Protein AF-A0A9D4TES2-F1 (afdb_monomer_lite)

Organism: Chlorella vulgaris (NCBI:txid3077)

Structure (mmCIF, N/CA/C/O backbone):
data_AF-A0A9D4TES2-F1
#
_entry.id   AF-A0A9D4TES2-F1
#
loop_
_atom_site.group_PDB
_atom_site.id
_atom_site.type_symbol
_atom_site.label_atom_id
_atom_site.label_alt_id
_atom_site.label_comp_id
_atom_site.label_asym_id
_atom_site.label_entity_id
_atom_site.label_seq_id
_atom_site.pdbx_PDB_ins_code
_atom_site.Cartn_x
_atom_site.Cartn_y
_atom_site.Cartn_z
_atom_site.occupancy
_atom_site.B_iso_or_equiv
_atom_site.auth_seq_id
_atom_site.auth_comp_id
_atom_site.auth_asym_id
_atom_site.auth_atom_id
_atom_site.pdbx_PDB_model_num
ATOM 1 N N . MET A 1 1 ? -14.160 47.816 2.487 1.00 63.84 1 MET A N 1
ATOM 2 C CA . MET A 1 1 ? -12.809 48.280 2.857 1.00 63.84 1 MET A CA 1
ATOM 3 C C . MET A 1 1 ? -12.842 49.638 3.550 1.00 63.84 1 MET A C 1
ATOM 5 O O . MET A 1 1 ? -12.768 49.639 4.768 1.00 63.84 1 MET A O 1
ATOM 9 N N . ALA A 1 2 ? -13.092 50.759 2.861 1.00 64.38 2 ALA A N 1
ATOM 10 C CA . ALA A 1 2 ? -13.020 52.089 3.490 1.00 64.38 2 ALA A CA 1
ATOM 11 C C . ALA A 1 2 ? -13.927 52.307 4.717 1.00 64.38 2 ALA A C 1
ATOM 13 O O . ALA A 1 2 ? -13.468 52.760 5.758 1.00 64.38 2 ALA A O 1
ATOM 14 N N . LYS A 1 3 ? -15.201 51.901 4.637 1.00 65.75 3 LYS A N 1
ATOM 15 C CA . LYS A 1 3 ? -16.141 51.971 5.775 1.00 65.75 3 LYS A CA 1
ATOM 16 C C . LYS A 1 3 ? -15.887 50.937 6.878 1.00 65.75 3 LYS A C 1
ATOM 18 O O . LYS A 1 3 ? -16.313 51.154 8.001 1.00 65.75 3 LYS A O 1
ATOM 23 N N . LEU A 1 4 ? -15.270 49.803 6.540 1.00 64.94 4 LEU A N 1
ATOM 24 C CA . LEU A 1 4 ? -15.057 48.682 7.467 1.00 64.94 4 LEU A CA 1
ATOM 25 C C . LEU A 1 4 ? -13.782 48.868 8.297 1.00 64.94 4 LEU A C 1
ATOM 27 O O . LEU A 1 4 ? -13.749 48.458 9.450 1.00 64.94 4 LEU A O 1
ATOM 31 N N . TYR A 1 5 ? -12.761 49.503 7.716 1.00 68.69 5 TYR A N 1
ATOM 32 C CA . TYR A 1 5 ? -11.424 49.598 8.306 1.00 68.69 5 TYR A CA 1
ATOM 33 C C . TYR A 1 5 ? -10.891 51.035 8.396 1.00 68.69 5 TYR A C 1
ATOM 35 O O . TYR A 1 5 ? -9.728 51.226 8.730 1.00 68.69 5 TYR A O 1
ATOM 43 N N . SER A 1 6 ? -11.720 52.045 8.103 1.00 73.38 6 SER A N 1
ATOM 44 C CA . SER A 1 6 ? -11.353 53.471 8.157 1.00 73.38 6 SER A CA 1
ATOM 45 C C . SER A 1 6 ? -10.112 53.831 7.323 1.00 73.38 6 SER A C 1
ATOM 47 O O . SER A 1 6 ? -9.301 54.659 7.729 1.00 73.38 6 SER A O 1
ATOM 49 N N . ILE A 1 7 ? -9.973 53.210 6.147 1.00 76.06 7 ILE A N 1
ATOM 50 C CA . ILE A 1 7 ? -8.887 53.446 5.181 1.00 76.06 7 ILE A CA 1
ATOM 51 C C . ILE A 1 7 ? -9.415 54.128 3.913 1.00 76.06 7 ILE A C 1
ATOM 53 O O . ILE A 1 7 ? -10.534 53.857 3.484 1.00 76.06 7 ILE A O 1
ATOM 57 N N . THR A 1 8 ? -8.616 54.974 3.269 1.00 79.12 8 THR A N 1
ATOM 58 C CA . THR A 1 8 ? -8.945 55.514 1.938 1.00 79.12 8 THR A CA 1
ATOM 59 C C . THR A 1 8 ? -8.287 54.629 0.885 1.00 79.12 8 THR A C 1
ATOM 61 O O . THR A 1 8 ? -7.068 54.489 0.893 1.00 79.12 8 THR A O 1
ATOM 64 N N . VAL A 1 9 ? -9.091 54.007 0.020 1.00 80.31 9 VAL A N 1
ATOM 65 C CA . VAL A 1 9 ? -8.632 53.088 -1.036 1.00 80.31 9 VAL A CA 1
ATOM 66 C C . VAL A 1 9 ? -8.939 53.712 -2.391 1.00 80.31 9 VAL A C 1
ATOM 68 O O . VAL A 1 9 ? -10.047 54.227 -2.566 1.00 80.31 9 VAL A O 1
ATOM 71 N N . ASP A 1 10 ? -7.987 53.651 -3.319 1.00 82.94 10 ASP A N 1
ATOM 72 C CA . ASP A 1 10 ? -8.158 54.117 -4.691 1.00 82.94 10 ASP A CA 1
ATOM 73 C C . ASP A 1 10 ? -8.728 52.978 -5.566 1.00 82.94 10 ASP A C 1
ATOM 75 O O . ASP A 1 10 ? -8.287 51.830 -5.442 1.00 82.94 10 ASP A O 1
ATOM 79 N N . PRO A 1 11 ? -9.736 53.222 -6.426 1.00 79.56 11 PRO A N 1
ATOM 80 C CA . PRO A 1 11 ? -10.213 52.215 -7.374 1.00 79.56 11 PRO A CA 1
ATOM 81 C C . PRO A 1 11 ? -9.104 51.577 -8.226 1.00 79.56 11 PRO A C 1
ATOM 83 O O . PRO A 1 11 ? -9.181 50.376 -8.499 1.00 79.56 11 PRO A O 1
ATOM 86 N N . ASP A 1 12 ? -8.056 52.326 -8.577 1.00 81.94 12 ASP A N 1
ATOM 87 C CA . ASP A 1 12 ? -6.959 51.832 -9.417 1.00 81.94 12 ASP A CA 1
ATOM 88 C C . ASP A 1 12 ? -6.106 50.764 -8.709 1.00 81.94 12 ASP A C 1
ATOM 90 O O . ASP A 1 12 ? -5.443 49.947 -9.354 1.00 81.94 12 ASP A O 1
ATOM 94 N N . ASP A 1 13 ? -6.177 50.676 -7.377 1.00 85.06 13 ASP A N 1
ATOM 95 C CA . ASP A 1 13 ? -5.464 49.664 -6.592 1.00 85.06 13 ASP A CA 1
ATOM 96 C C . ASP A 1 13 ? -5.946 48.239 -6.859 1.00 85.06 13 ASP A C 1
ATOM 98 O O . ASP A 1 13 ? -5.224 47.276 -6.589 1.00 85.06 13 ASP A O 1
ATOM 102 N N . PHE A 1 14 ? -7.169 48.100 -7.371 1.00 84.00 14 PHE A N 1
ATOM 103 C CA . PHE A 1 14 ? -7.775 46.816 -7.695 1.00 84.00 14 PHE A CA 1
ATOM 104 C C . PHE A 1 14 ? -7.343 46.293 -9.068 1.00 84.00 14 PHE A C 1
ATOM 106 O O . PHE A 1 14 ? -7.417 45.085 -9.304 1.00 84.00 14 PHE A O 1
ATOM 113 N N . ILE A 1 15 ? -6.854 47.169 -9.955 1.00 78.06 15 ILE A N 1
ATOM 114 C CA . ILE A 1 15 ? -6.490 46.824 -11.336 1.00 78.06 15 ILE A CA 1
ATOM 115 C C . ILE A 1 15 ? -5.498 45.648 -11.388 1.00 78.06 15 ILE A C 1
ATOM 117 O O . ILE A 1 15 ? -5.812 44.673 -12.076 1.00 78.06 15 ILE A O 1
ATOM 121 N N . PRO A 1 16 ? -4.383 45.627 -10.622 1.00 80.25 16 PRO A N 1
ATOM 122 C CA . PRO A 1 16 ? -3.407 44.532 -10.676 1.00 80.25 16 PRO A CA 1
ATOM 123 C C . PRO A 1 16 ? -3.957 43.163 -10.261 1.00 80.25 16 PRO A C 1
ATOM 125 O O . PRO A 1 16 ? -3.374 42.138 -10.601 1.00 80.25 16 PRO A O 1
ATOM 128 N N . PHE A 1 17 ? -5.062 43.133 -9.512 1.00 82.50 17 PHE A N 1
ATOM 129 C CA . PHE A 1 17 ? -5.683 41.904 -9.018 1.00 82.50 17 PHE A CA 1
ATOM 130 C C . PHE A 1 17 ? -6.925 41.503 -9.828 1.00 82.50 17 PHE A C 1
ATOM 132 O O . PHE A 1 17 ? -7.591 40.513 -9.503 1.00 82.50 17 PHE A O 1
ATOM 139 N N . THR A 1 18 ? -7.255 42.247 -10.885 1.00 79.25 18 THR A N 1
ATOM 140 C CA . THR A 1 18 ? -8.392 41.944 -11.760 1.00 79.25 18 THR A CA 1
ATOM 141 C C . THR A 1 18 ? -8.177 40.595 -12.445 1.00 79.25 18 THR A C 1
ATOM 143 O O . THR A 1 18 ? -7.108 40.316 -12.982 1.00 79.25 18 THR A O 1
ATOM 146 N N . GLY A 1 19 ? -9.188 39.726 -12.385 1.00 69.81 19 GLY A N 1
ATOM 147 C CA . GLY A 1 19 ? -9.125 38.376 -12.954 1.00 69.81 19 GLY A CA 1
ATOM 148 C C . GLY A 1 19 ? -8.449 37.316 -12.071 1.00 69.81 19 GLY A C 1
ATOM 149 O O . GLY A 1 19 ? -8.441 36.153 -12.458 1.00 69.81 19 GLY A O 1
ATOM 150 N N . THR A 1 20 ? -7.948 37.661 -10.877 1.00 80.31 20 THR A N 1
ATOM 151 C CA . THR A 1 20 ? -7.222 36.726 -9.974 1.00 80.31 20 THR A CA 1
ATOM 152 C C . THR A 1 20 ? -8.098 36.048 -8.903 1.00 80.31 20 THR A C 1
ATOM 154 O O . THR A 1 20 ? -7.591 35.333 -8.036 1.00 80.31 20 THR A O 1
ATOM 157 N N . GLY A 1 21 ? -9.413 36.284 -8.964 1.00 82.62 21 GLY A N 1
ATOM 158 C CA . GLY A 1 21 ? -10.435 35.785 -8.034 1.00 82.62 21 GLY A CA 1
ATOM 159 C C . GLY A 1 21 ? -10.663 36.644 -6.796 1.00 82.62 21 GLY A C 1
ATOM 160 O O . GLY A 1 21 ? -9.834 37.479 -6.441 1.00 82.62 21 GLY A O 1
ATOM 161 N N . GLU A 1 22 ? -11.816 36.484 -6.138 1.00 84.75 22 GLU A N 1
ATOM 162 C CA . GLU A 1 22 ? -12.287 37.404 -5.087 1.00 84.75 22 GLU A CA 1
ATOM 163 C C . GLU A 1 22 ? -11.334 37.491 -3.890 1.00 84.75 22 GLU A C 1
ATOM 165 O O . GLU A 1 22 ? -11.147 38.572 -3.326 1.00 84.75 22 GLU A O 1
ATOM 170 N N . ALA A 1 23 ? -10.694 36.376 -3.530 1.00 82.06 23 ALA A N 1
ATOM 171 C CA . ALA A 1 23 ? -9.733 36.325 -2.434 1.00 82.06 23 ALA A CA 1
ATOM 172 C C . ALA A 1 23 ? -8.515 37.221 -2.694 1.00 82.06 23 ALA A C 1
ATOM 174 O O . ALA A 1 23 ? -8.102 37.982 -1.819 1.00 82.06 23 ALA A O 1
ATOM 175 N N . ASN A 1 24 ? -7.968 37.178 -3.909 1.00 83.31 24 ASN A N 1
ATOM 176 C CA . ASN A 1 24 ? -6.820 37.994 -4.296 1.00 83.31 24 ASN A CA 1
ATOM 177 C C . ASN A 1 24 ? -7.223 39.414 -4.695 1.00 83.31 24 ASN A C 1
ATOM 179 O O . ASN A 1 24 ? -6.496 40.351 -4.381 1.00 83.31 24 ASN A O 1
ATOM 183 N N . PHE A 1 25 ? -8.400 39.596 -5.292 1.00 84.50 25 PHE A N 1
ATOM 184 C CA . PHE A 1 25 ? -8.952 40.905 -5.628 1.00 84.50 25 PHE A CA 1
ATOM 185 C C . PHE A 1 25 ? -9.193 41.761 -4.380 1.00 84.50 25 PHE A C 1
ATOM 187 O O . PHE A 1 25 ? -8.747 42.904 -4.302 1.00 84.50 25 PHE A O 1
ATOM 194 N N . LEU A 1 26 ? -9.851 41.199 -3.363 1.00 85.19 26 LEU A N 1
ATOM 195 C CA . LEU A 1 26 ? -10.129 41.903 -2.111 1.00 85.19 26 LEU A CA 1
ATOM 196 C C . LEU A 1 26 ? -8.918 41.880 -1.168 1.00 85.19 26 LEU A C 1
ATOM 198 O O . LEU A 1 26 ? -8.570 42.903 -0.574 1.00 85.19 26 LEU A O 1
ATOM 202 N N . GLY A 1 27 ? -8.260 40.725 -1.047 1.00 85.06 27 GLY A N 1
ATOM 203 C CA . GLY A 1 27 ? -7.129 40.520 -0.145 1.00 85.06 27 GLY A CA 1
ATOM 204 C C . GLY A 1 27 ? -5.843 41.195 -0.616 1.00 85.06 27 GLY A C 1
ATOM 205 O O . GLY A 1 27 ? -5.057 41.647 0.211 1.00 85.06 27 GLY A O 1
ATOM 206 N N . GLY A 1 28 ? -5.624 41.324 -1.926 1.00 85.50 28 GLY A N 1
ATOM 207 C CA . GLY A 1 28 ? -4.475 42.023 -2.505 1.00 85.50 28 GLY A CA 1
ATOM 208 C C . GLY A 1 28 ? -4.458 43.503 -2.136 1.00 85.50 28 GLY A C 1
ATOM 209 O O . GLY A 1 28 ? -3.449 44.010 -1.642 1.00 85.50 28 GLY A O 1
ATOM 210 N N . VAL A 1 29 ? -5.608 44.166 -2.259 1.00 86.94 29 VAL A N 1
ATOM 211 C CA . VAL A 1 29 ? -5.766 45.563 -1.839 1.00 86.94 29 VAL A CA 1
ATOM 212 C C . VAL A 1 29 ? -5.741 45.689 -0.316 1.00 86.94 29 VAL A C 1
ATOM 214 O O . VAL A 1 29 ? -5.068 46.571 0.210 1.00 86.94 29 VAL A O 1
ATOM 217 N N . ALA A 1 30 ? -6.383 44.778 0.424 1.00 85.69 30 ALA A N 1
ATOM 218 C CA . ALA A 1 30 ? -6.303 44.789 1.887 1.00 85.69 30 ALA A CA 1
ATOM 219 C C . ALA A 1 30 ? -4.850 44.669 2.390 1.00 85.69 30 ALA A C 1
ATOM 221 O O . ALA A 1 30 ? -4.444 45.437 3.262 1.00 85.69 30 ALA A O 1
ATOM 222 N N . ARG A 1 31 ? -4.036 43.791 1.780 1.00 86.69 31 ARG A N 1
ATOM 223 C CA . ARG A 1 31 ? -2.594 43.664 2.059 1.00 86.69 31 ARG A CA 1
ATOM 224 C C . ARG A 1 31 ? -1.824 44.937 1.723 1.00 86.69 31 ARG A C 1
ATOM 226 O O . ARG A 1 31 ? -0.998 45.350 2.532 1.00 86.69 31 ARG A O 1
ATOM 233 N N . LYS A 1 32 ? -2.111 45.576 0.581 1.00 84.62 32 LYS A N 1
ATOM 234 C CA . LYS A 1 32 ? -1.483 46.851 0.186 1.00 84.62 32 LYS A CA 1
ATOM 235 C C . LYS A 1 32 ? -1.643 47.925 1.268 1.00 84.62 32 LYS A C 1
ATOM 237 O O . LYS A 1 32 ? -0.709 48.679 1.519 1.00 84.62 32 LYS A O 1
ATOM 242 N N . TYR A 1 33 ? -2.795 47.954 1.935 1.00 83.31 33 TYR A N 1
ATOM 243 C CA . TYR A 1 33 ? -3.117 48.923 2.986 1.00 83.31 33 TYR A CA 1
ATOM 244 C C . TYR A 1 33 ? -2.906 48.408 4.418 1.00 83.31 33 TYR A C 1
ATOM 246 O O . TYR A 1 33 ? -3.241 49.114 5.368 1.00 83.31 33 TYR A O 1
ATOM 254 N N . GLY A 1 34 ? -2.370 47.195 4.599 1.00 80.88 34 GLY A N 1
ATOM 255 C CA . GLY A 1 34 ? -2.183 46.585 5.921 1.00 80.88 34 GLY A CA 1
ATOM 256 C C . GLY A 1 34 ? -3.486 46.382 6.706 1.00 80.88 34 GLY A C 1
ATOM 257 O O . GLY A 1 34 ? -3.465 46.351 7.936 1.00 80.88 34 GLY A O 1
ATOM 258 N N . ALA A 1 35 ? -4.625 46.284 6.017 1.00 78.81 35 ALA A N 1
ATOM 259 C CA . ALA A 1 35 ? -5.931 46.144 6.643 1.00 78.81 35 ALA A CA 1
ATOM 260 C C . ALA A 1 35 ? -6.200 44.682 7.040 1.00 78.81 35 ALA A C 1
ATOM 262 O O . ALA A 1 35 ? -5.886 43.775 6.261 1.00 78.81 35 ALA A O 1
ATOM 263 N N . PRO A 1 36 ? -6.808 44.427 8.216 1.00 76.00 36 PRO A N 1
ATOM 264 C CA . PRO A 1 36 ? -7.205 43.079 8.598 1.00 76.00 36 P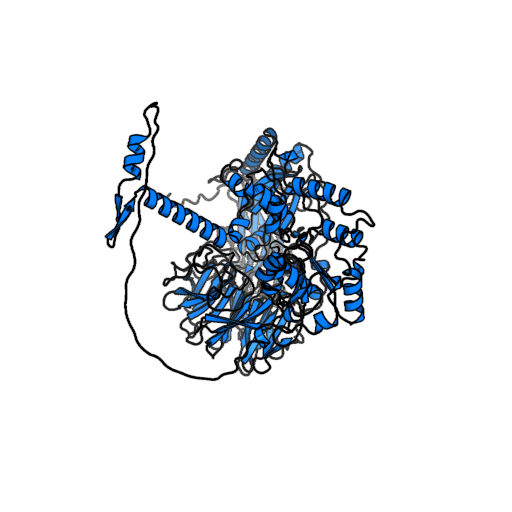RO A CA 1
ATOM 265 C C . PRO A 1 36 ? -8.217 42.538 7.584 1.00 76.00 36 PRO A C 1
ATOM 267 O O . PRO A 1 36 ? -9.211 43.193 7.278 1.00 76.00 36 PRO A O 1
ATOM 270 N N . PHE A 1 37 ? -7.944 41.348 7.054 1.00 80.69 37 PHE A N 1
ATOM 271 C CA . PHE A 1 37 ? -8.734 40.728 5.997 1.00 80.69 37 PHE A CA 1
ATOM 272 C C . PHE A 1 37 ? -9.198 39.347 6.448 1.00 80.69 37 PHE A C 1
ATOM 274 O O . PHE A 1 37 ? -8.394 38.429 6.591 1.00 80.69 37 PHE A O 1
ATOM 281 N N . GLU A 1 38 ? -10.499 39.222 6.689 1.00 82.25 38 GLU A N 1
ATOM 282 C CA . GLU A 1 38 ? -11.160 37.945 6.945 1.00 82.25 38 GLU A CA 1
ATOM 283 C C . GLU A 1 38 ? -11.955 37.593 5.685 1.00 82.25 38 GLU A C 1
ATOM 285 O O . GLU A 1 38 ? -12.830 38.353 5.261 1.00 82.25 38 GLU A O 1
ATOM 290 N N . LEU A 1 39 ? -11.553 36.503 5.031 1.00 80.31 39 LEU A N 1
ATOM 291 C CA . LEU A 1 39 ? -11.932 36.197 3.656 1.00 80.31 39 LEU A CA 1
ATOM 292 C C . LEU A 1 39 ? -13.442 36.001 3.510 1.00 80.31 39 LEU A C 1
ATOM 294 O O . LEU A 1 39 ? -14.047 36.607 2.626 1.00 80.31 39 LEU A O 1
ATOM 298 N N . GLU A 1 40 ? -14.051 35.209 4.389 1.00 81.69 40 GLU A N 1
ATOM 299 C CA . GLU A 1 40 ? -15.429 34.753 4.210 1.00 81.69 40 GLU A CA 1
ATOM 300 C C . GLU A 1 40 ? -16.438 35.876 4.460 1.00 81.69 40 GLU A C 1
ATOM 302 O O . GLU A 1 40 ? -17.339 36.102 3.649 1.00 81.69 40 GLU A O 1
ATOM 307 N N . SER A 1 41 ? -16.253 36.678 5.512 1.00 79.25 41 SER A N 1
ATOM 308 C CA . SER A 1 41 ? -17.103 37.849 5.758 1.00 79.25 41 SER A CA 1
ATOM 309 C C . SER A 1 41 ? -16.927 38.933 4.693 1.00 79.25 41 SER A C 1
ATOM 311 O O . SER A 1 41 ? -17.909 39.562 4.280 1.00 79.25 41 SER A O 1
ATOM 313 N N . CYS A 1 42 ? -15.700 39.143 4.199 1.00 81.81 42 CYS A N 1
ATOM 314 C CA . CYS A 1 42 ? -15.436 40.108 3.134 1.00 81.81 42 CYS A CA 1
ATOM 315 C C . CYS A 1 42 ? -16.057 39.668 1.804 1.00 81.81 42 CYS A C 1
ATOM 317 O O . CYS A 1 42 ? -16.659 40.507 1.127 1.00 81.81 42 CYS A O 1
ATOM 319 N N . LYS A 1 43 ? -15.965 38.378 1.450 1.00 84.50 43 LYS A N 1
ATOM 320 C CA . LYS A 1 43 ? -16.608 37.797 0.260 1.00 84.50 43 LYS A CA 1
ATOM 321 C C . LYS A 1 43 ? -18.129 37.856 0.366 1.00 84.50 43 LYS A C 1
ATOM 323 O O . LYS A 1 43 ? -18.773 38.364 -0.550 1.00 84.50 43 LYS A O 1
ATOM 328 N N . ALA A 1 44 ? -18.705 37.459 1.501 1.00 81.31 44 ALA A N 1
ATOM 329 C CA . ALA A 1 44 ? -20.149 37.527 1.726 1.00 81.31 44 ALA A CA 1
ATOM 330 C C . ALA A 1 44 ? -20.689 38.958 1.559 1.00 81.31 44 ALA A C 1
ATOM 332 O O . ALA A 1 44 ? -21.663 39.185 0.837 1.00 81.31 44 ALA A O 1
ATOM 333 N N . LYS A 1 45 ? -20.013 39.955 2.151 1.00 82.62 45 LYS A N 1
ATOM 334 C CA . LYS A 1 45 ? -20.408 41.364 2.008 1.00 82.62 45 LYS A CA 1
ATOM 335 C C . LYS A 1 45 ? -20.195 41.891 0.589 1.00 82.62 45 LYS A C 1
ATOM 337 O O . LYS A 1 45 ? -20.991 42.701 0.110 1.00 82.62 45 LYS A O 1
ATOM 342 N N . PHE A 1 46 ? -19.130 41.452 -0.079 1.00 84.62 46 PHE A N 1
ATOM 343 C CA . PHE A 1 46 ? -18.878 41.781 -1.476 1.00 84.62 46 PHE A CA 1
ATOM 344 C C . PHE A 1 46 ? -20.009 41.270 -2.372 1.00 84.62 46 PHE A C 1
ATOM 346 O O . PHE A 1 46 ? -20.561 42.070 -3.123 1.00 84.62 46 PHE A O 1
ATOM 353 N N . PHE A 1 47 ? -20.424 40.007 -2.240 1.00 84.00 47 PHE A N 1
ATOM 354 C CA . PHE A 1 47 ? -21.518 39.445 -3.034 1.00 84.00 47 PHE A CA 1
ATOM 355 C C . PHE A 1 47 ? -22.869 40.096 -2.731 1.00 84.00 47 PHE A C 1
ATOM 357 O O . PHE A 1 47 ? -23.593 40.424 -3.667 1.00 84.00 47 PHE A O 1
ATOM 364 N N . GLU A 1 48 ? -23.178 40.399 -1.466 1.00 82.81 48 GLU A N 1
ATOM 365 C CA . GLU A 1 48 ? -24.396 41.140 -1.097 1.00 82.81 48 GLU A CA 1
ATOM 366 C C . GLU A 1 48 ? -24.484 42.492 -1.835 1.00 82.81 48 GLU A C 1
ATOM 368 O O . GLU A 1 48 ? -25.511 42.844 -2.424 1.00 82.81 48 GLU A O 1
ATOM 373 N N . ILE A 1 49 ? -23.388 43.260 -1.848 1.00 82.75 49 ILE A N 1
ATOM 374 C CA . ILE A 1 49 ? -23.325 44.562 -2.528 1.00 82.75 49 ILE A CA 1
ATOM 375 C C . ILE A 1 49 ? -23.321 44.381 -4.048 1.00 82.75 49 ILE A C 1
ATOM 377 O O . ILE A 1 49 ? -23.996 45.128 -4.758 1.00 82.75 49 ILE A O 1
ATOM 381 N N . TYR A 1 50 ? -22.560 43.408 -4.545 1.00 81.75 50 TYR A N 1
ATOM 382 C CA . TYR A 1 50 ? -22.394 43.164 -5.969 1.00 81.75 50 TYR A CA 1
ATOM 383 C C . TYR A 1 50 ? -23.718 42.739 -6.605 1.00 81.75 50 TYR A C 1
ATOM 385 O O . TYR A 1 50 ? -24.194 43.384 -7.535 1.00 81.75 50 TYR A O 1
ATOM 393 N N . MET A 1 51 ? -24.393 41.741 -6.038 1.00 81.88 51 MET A N 1
ATOM 394 C CA . MET A 1 51 ? -25.667 41.255 -6.564 1.00 81.88 51 MET A CA 1
ATOM 395 C C . MET A 1 51 ? -26.773 42.314 -6.468 1.00 81.88 51 MET A C 1
ATOM 397 O O . MET A 1 51 ? -27.521 42.509 -7.424 1.00 81.88 51 MET A O 1
ATOM 401 N N . SER A 1 52 ? -26.850 43.063 -5.360 1.00 80.12 52 SER A N 1
ATOM 402 C CA . SER A 1 52 ? -27.902 44.075 -5.165 1.00 80.12 52 SER A CA 1
ATOM 403 C C . SER A 1 52 ? -27.766 45.313 -6.059 1.00 80.12 52 SER A C 1
ATOM 405 O O . SER A 1 52 ? -28.780 45.959 -6.368 1.00 80.12 52 SER A O 1
ATOM 407 N N . ARG A 1 53 ? -26.541 45.668 -6.470 1.00 75.50 53 ARG A N 1
ATOM 408 C CA . ARG A 1 53 ? -26.263 46.835 -7.324 1.00 75.50 53 ARG A CA 1
ATOM 409 C C . ARG A 1 53 ? -26.130 46.498 -8.799 1.00 75.50 53 ARG A C 1
ATOM 411 O O . ARG A 1 53 ? -26.576 47.291 -9.620 1.00 75.50 53 ARG A O 1
ATOM 418 N N . TYR A 1 54 ? -25.513 45.366 -9.109 1.00 72.38 54 TYR A N 1
ATOM 419 C CA . TYR A 1 54 ? -24.993 45.083 -10.439 1.00 72.38 54 TYR A CA 1
ATOM 420 C C . TYR A 1 54 ? -25.761 43.934 -11.117 1.00 72.38 54 TYR A C 1
ATOM 422 O O . TYR A 1 54 ? -26.108 44.043 -12.284 1.00 72.38 54 TYR A O 1
ATOM 430 N N . CYS A 1 55 ? -26.181 42.889 -10.403 1.00 74.12 55 CYS A N 1
ATOM 431 C CA . CYS A 1 55 ? -26.814 41.714 -11.031 1.00 74.12 55 CYS A CA 1
ATOM 432 C C . CYS A 1 55 ? -28.352 41.812 -11.184 1.00 74.12 55 CYS A C 1
ATOM 434 O O . CYS A 1 55 ? -29.058 40.826 -10.981 1.00 74.12 55 CYS A O 1
ATOM 436 N N . ARG A 1 56 ? -28.910 42.993 -11.498 1.00 71.56 56 ARG A N 1
ATOM 437 C CA . ARG A 1 56 ? -30.363 43.140 -11.747 1.00 71.56 56 ARG A CA 1
ATOM 438 C C . ARG A 1 56 ? -30.697 42.798 -13.209 1.00 71.56 56 ARG A C 1
ATOM 440 O O . ARG A 1 56 ? -29.908 43.152 -14.084 1.00 71.56 56 ARG A O 1
ATOM 447 N N . PRO A 1 57 ? -31.860 42.189 -13.514 1.00 58.69 57 PRO A N 1
ATOM 448 C CA . PRO A 1 57 ? -32.289 41.988 -14.900 1.00 58.69 57 PRO A CA 1
ATOM 449 C C . PRO A 1 57 ? -32.292 43.319 -15.669 1.00 58.69 57 PRO A C 1
ATOM 451 O O . PRO A 1 57 ? -32.905 44.289 -15.221 1.00 58.69 57 PRO A O 1
ATOM 454 N N . GLY A 1 58 ? -31.571 43.387 -16.791 1.00 55.59 58 GLY A N 1
ATOM 455 C CA . GLY A 1 58 ? -31.427 44.614 -17.585 1.00 55.59 58 GLY A CA 1
ATOM 456 C C . GLY A 1 58 ? -30.416 45.639 -17.046 1.00 55.59 58 GLY A C 1
ATOM 457 O O . GLY A 1 58 ? -30.385 46.765 -17.535 1.00 55.59 58 GLY A O 1
ATOM 458 N N . ALA A 1 59 ? -29.567 45.277 -16.076 1.00 64.50 59 ALA A N 1
ATOM 459 C CA . ALA A 1 59 ? -28.515 46.152 -15.541 1.00 64.50 59 ALA A CA 1
ATOM 460 C C . ALA A 1 59 ? -27.381 46.469 -16.539 1.00 64.50 59 ALA A C 1
ATOM 462 O O . ALA A 1 59 ? -26.501 47.268 -16.225 1.00 64.50 59 ALA A O 1
ATOM 463 N N . GLY A 1 60 ? -27.397 45.861 -17.733 1.00 57.84 60 GLY A N 1
ATOM 464 C CA . GLY A 1 60 ? -26.412 46.107 -18.788 1.00 57.84 60 GLY A CA 1
ATOM 465 C C . GLY A 1 60 ? -25.021 45.557 -18.471 1.00 57.84 60 GLY A C 1
ATOM 466 O O . GLY A 1 60 ? -24.033 46.087 -18.971 1.00 57.84 60 GLY A O 1
ATOM 467 N N . ILE A 1 61 ? -24.937 44.532 -17.619 1.00 62.34 61 ILE A N 1
ATOM 468 C CA . ILE A 1 61 ? -23.673 43.911 -17.215 1.00 62.34 61 ILE A CA 1
ATOM 469 C C . ILE A 1 61 ? -23.354 42.784 -18.174 1.00 62.34 61 ILE A C 1
ATOM 471 O O . ILE A 1 61 ? -24.097 41.817 -18.253 1.00 62.34 61 ILE A O 1
ATOM 475 N N . GLY A 1 62 ? -22.258 42.939 -18.906 1.00 63.00 62 GLY A N 1
ATOM 476 C CA . GLY A 1 62 ? -21.812 42.002 -19.927 1.00 63.00 62 GLY A CA 1
ATOM 477 C C . GLY A 1 62 ? -21.296 42.746 -21.152 1.00 63.00 62 GLY A C 1
ATOM 478 O O . GLY A 1 62 ? -21.771 43.834 -21.487 1.00 63.00 62 GLY A O 1
ATOM 479 N N . HIS A 1 63 ? -20.307 42.165 -21.826 1.00 71.19 63 HIS A N 1
ATOM 480 C CA . HIS A 1 63 ? -19.781 42.733 -23.062 1.00 71.19 63 HIS A CA 1
ATOM 481 C C . HIS A 1 63 ? -20.864 42.710 -24.144 1.00 71.19 63 HIS A C 1
ATOM 483 O O . HIS A 1 63 ? -21.470 41.667 -24.414 1.00 71.19 63 HIS A O 1
ATOM 489 N N . LYS A 1 64 ? -21.127 43.863 -24.770 1.00 77.31 64 LYS A N 1
ATOM 490 C CA . LYS A 1 64 ? -22.067 43.945 -25.898 1.00 77.31 64 LYS A CA 1
ATOM 491 C C . LYS A 1 64 ? -21.618 42.966 -26.985 1.00 77.31 64 LYS A C 1
ATOM 493 O O . LYS A 1 64 ? -20.434 42.857 -27.273 1.00 77.31 64 LYS A O 1
ATOM 498 N N . GLY A 1 65 ? -22.565 42.221 -27.550 1.00 80.56 65 GLY A N 1
ATOM 499 C CA . GLY A 1 65 ? -22.276 41.203 -28.563 1.00 80.56 65 GLY A CA 1
ATOM 500 C C . GLY A 1 65 ? -21.837 39.834 -28.029 1.00 80.56 65 GLY A C 1
ATOM 501 O O . GLY A 1 65 ? -21.838 38.892 -28.813 1.00 80.56 65 GLY A O 1
ATOM 502 N N . ALA A 1 66 ? -21.560 39.662 -26.726 1.00 86.25 66 ALA A N 1
ATOM 503 C CA . ALA A 1 66 ? -21.103 38.377 -26.176 1.00 86.25 66 ALA A CA 1
ATOM 504 C C . ALA A 1 66 ? -22.093 37.224 -26.421 1.00 86.25 66 ALA A C 1
ATOM 506 O O . ALA A 1 66 ? -21.693 36.166 -26.900 1.00 86.25 66 ALA A O 1
ATOM 507 N N . ARG A 1 67 ? -23.395 37.442 -26.178 1.00 87.94 67 ARG A N 1
ATOM 508 C CA . ARG A 1 67 ? -24.439 36.445 -26.478 1.00 87.94 67 ARG A CA 1
ATOM 509 C C . ARG A 1 67 ? -24.458 36.064 -27.958 1.00 87.94 67 ARG A C 1
ATOM 511 O O . ARG A 1 67 ? -24.410 34.885 -28.289 1.00 87.94 67 ARG A O 1
ATOM 518 N N . ALA A 1 68 ? -24.493 37.071 -28.832 1.00 89.31 68 ALA A N 1
ATOM 519 C CA . ALA A 1 68 ? -24.549 36.871 -30.276 1.00 89.31 68 ALA A CA 1
ATOM 520 C C . ALA A 1 68 ? -23.311 36.122 -30.795 1.00 89.31 68 ALA A C 1
ATOM 522 O O . ALA A 1 68 ? -23.433 35.269 -31.670 1.00 89.31 68 ALA A O 1
ATOM 523 N N . LEU A 1 69 ? -22.131 36.395 -30.228 1.00 91.12 69 LEU A N 1
ATOM 524 C CA . LEU A 1 69 ? -20.897 35.695 -30.568 1.00 91.12 69 LEU A CA 1
ATOM 525 C C . LEU A 1 69 ? -20.928 34.227 -30.124 1.00 91.12 69 LEU A C 1
ATOM 527 O O . LEU A 1 69 ? -20.590 33.351 -30.915 1.00 91.12 69 LEU A O 1
ATOM 531 N N . VAL A 1 70 ? -21.372 33.940 -28.894 1.00 91.44 70 VAL A N 1
ATOM 532 C CA . VAL A 1 70 ? -21.515 32.561 -28.392 1.00 91.44 70 VAL A CA 1
ATOM 533 C C . VAL A 1 70 ? -22.509 31.773 -29.251 1.00 91.44 70 VAL A C 1
ATOM 535 O O . VAL A 1 70 ? -22.197 30.668 -29.694 1.00 91.44 70 VAL A O 1
ATOM 538 N N . GLU A 1 71 ? -23.670 32.354 -29.564 1.00 92.94 71 GLU A N 1
ATOM 539 C CA . GLU A 1 71 ? -24.670 31.746 -30.451 1.00 92.94 71 GLU A CA 1
ATOM 540 C C . GLU A 1 71 ? -24.105 31.498 -31.864 1.00 92.94 71 GLU A C 1
ATOM 542 O O . GLU A 1 71 ? -24.293 30.414 -32.423 1.00 92.94 71 GLU A O 1
ATOM 547 N N . ALA A 1 72 ? -23.350 32.451 -32.423 1.00 91.12 72 ALA A N 1
ATOM 548 C CA . ALA A 1 72 ? -22.707 32.305 -33.729 1.00 91.12 72 ALA A CA 1
ATOM 549 C C . ALA A 1 72 ? -21.627 31.209 -33.740 1.00 91.12 72 ALA A C 1
ATOM 551 O O . ALA A 1 72 ? -21.548 30.432 -34.695 1.00 91.12 72 ALA A O 1
ATOM 552 N N . CYS A 1 73 ? -20.821 31.101 -32.680 1.00 92.38 73 CYS A N 1
ATOM 553 C CA . CYS A 1 73 ? -19.834 30.033 -32.515 1.00 92.38 73 CYS A CA 1
ATOM 554 C C . CYS A 1 73 ? -20.502 28.653 -32.503 1.00 92.38 73 CYS A C 1
ATOM 556 O O . CYS A 1 73 ? -20.077 27.765 -33.248 1.00 92.38 73 CYS A O 1
ATOM 558 N N . ARG A 1 74 ? -21.593 28.496 -31.744 1.00 92.25 74 ARG A N 1
ATOM 559 C CA . ARG A 1 74 ? -22.365 27.244 -31.691 1.00 92.25 74 ARG A CA 1
ATOM 560 C C . ARG A 1 74 ? -22.986 26.895 -33.037 1.00 92.25 74 ARG A C 1
ATOM 562 O O . ARG A 1 74 ? -22.852 25.764 -33.498 1.00 92.25 74 ARG A O 1
ATOM 569 N N . ALA A 1 75 ? -23.600 27.870 -33.710 1.00 92.19 75 ALA A N 1
ATOM 570 C CA . ALA A 1 75 ? -24.157 27.681 -35.051 1.00 92.19 75 ALA A CA 1
ATOM 571 C C . ALA A 1 75 ? -23.088 27.253 -36.076 1.00 92.19 75 ALA A C 1
ATOM 573 O O . ALA A 1 75 ? -23.384 26.530 -37.025 1.00 92.19 75 ALA A O 1
ATOM 574 N N . ALA A 1 76 ? -21.832 27.653 -35.863 1.00 89.56 76 ALA A N 1
ATOM 575 C CA . ALA A 1 76 ? -20.686 27.270 -36.681 1.00 89.56 76 ALA A CA 1
ATOM 576 C C . ALA A 1 76 ? -19.986 25.967 -36.239 1.00 89.56 76 ALA A C 1
ATOM 578 O O . ALA A 1 76 ? -18.905 25.662 -36.769 1.00 89.56 76 ALA A O 1
ATOM 579 N N . GLY A 1 77 ? -20.579 25.229 -35.292 1.00 90.25 77 GLY A N 1
ATOM 580 C CA . GLY A 1 77 ? -20.111 23.936 -34.789 1.00 90.25 77 GLY A CA 1
ATOM 581 C C . GLY A 1 77 ? -18.970 24.007 -33.770 1.00 90.25 77 GLY A C 1
ATOM 582 O O . GLY A 1 77 ? -18.322 22.991 -33.530 1.00 90.25 77 GLY A O 1
ATOM 583 N N . LEU A 1 78 ? -18.683 25.183 -33.205 1.00 91.75 78 LEU A N 1
ATOM 584 C CA . LEU A 1 78 ? -17.668 25.345 -32.164 1.00 91.75 78 LEU A CA 1
ATOM 585 C C . LEU A 1 78 ? -18.270 25.078 -30.784 1.00 91.75 78 LEU A C 1
ATOM 587 O O . LEU A 1 78 ? -19.396 25.490 -30.503 1.00 91.75 78 LEU A O 1
ATOM 591 N N . LYS A 1 79 ? -17.484 24.432 -29.920 1.00 94.31 79 LYS A N 1
ATOM 592 C CA . LYS A 1 79 ? -17.813 24.281 -28.503 1.00 94.31 79 LYS A CA 1
ATOM 593 C C . LYS A 1 79 ? -17.489 25.562 -27.736 1.00 94.31 79 LYS A C 1
ATOM 595 O O . LYS A 1 79 ? -16.507 26.235 -28.053 1.00 94.31 79 LYS A O 1
ATOM 600 N N . THR A 1 80 ? -18.294 25.891 -26.734 1.00 94.69 80 THR A N 1
ATOM 601 C CA . THR A 1 80 ? -18.203 27.150 -25.979 1.00 94.69 80 THR A CA 1
ATOM 602 C C . THR A 1 80 ? -18.095 26.881 -24.482 1.00 94.69 80 THR A C 1
ATOM 604 O O . THR A 1 80 ? -18.822 26.052 -23.948 1.00 94.69 80 THR A O 1
ATOM 607 N N . ALA A 1 81 ? -17.209 27.593 -23.782 1.00 95.62 81 ALA A N 1
ATOM 608 C CA . ALA A 1 81 ? -17.053 27.472 -22.332 1.00 95.62 81 ALA A CA 1
ATOM 609 C C . ALA A 1 81 ? -16.952 28.833 -21.641 1.00 95.62 81 ALA A C 1
ATOM 611 O O . ALA A 1 81 ? -16.486 29.805 -22.238 1.00 95.62 81 ALA A O 1
ATOM 612 N N . VAL A 1 82 ? -17.326 28.870 -20.362 1.00 93.75 82 VAL A N 1
ATOM 613 C CA . VAL A 1 82 ? -16.983 29.962 -19.439 1.00 93.75 82 VAL A CA 1
ATOM 614 C C . VAL A 1 82 ? -15.878 29.477 -18.512 1.00 93.75 82 VAL A C 1
ATOM 616 O O . VAL A 1 82 ? -16.031 28.445 -17.871 1.00 93.75 82 VAL A O 1
ATOM 619 N N . ALA A 1 83 ? -14.780 30.226 -18.422 1.00 92.25 83 ALA A N 1
ATOM 620 C CA . ALA A 1 83 ? -13.631 29.883 -17.588 1.00 92.25 83 ALA A CA 1
ATOM 621 C C . ALA A 1 83 ? -13.235 31.092 -16.724 1.00 92.25 83 ALA A C 1
ATOM 623 O O . ALA A 1 83 ? -12.598 32.043 -17.194 1.00 92.25 83 ALA A O 1
ATOM 624 N N . SER A 1 84 ? -13.663 31.090 -15.459 1.00 88.88 84 SER A N 1
ATOM 625 C CA . SER A 1 84 ? -13.613 32.267 -14.590 1.00 88.88 84 SER A CA 1
ATOM 626 C C . SER A 1 84 ? -12.911 31.994 -13.264 1.00 88.88 84 SER A C 1
ATOM 628 O O . SER A 1 84 ? -13.228 31.037 -12.568 1.00 88.88 84 SER A O 1
ATOM 630 N N . SER A 1 85 ? -12.018 32.904 -12.864 1.00 87.06 85 SER A N 1
ATOM 631 C CA . SER A 1 85 ? -11.444 32.929 -11.508 1.00 87.06 85 SER A CA 1
ATOM 632 C C . SER A 1 85 ? -12.430 33.444 -10.457 1.00 87.06 85 SER A C 1
ATOM 634 O O . SER A 1 85 ? -12.019 33.681 -9.328 1.00 87.06 85 SER A O 1
ATOM 636 N N . ALA A 1 86 ? -13.694 33.681 -10.815 1.00 85.06 86 ALA A N 1
ATOM 637 C CA . ALA A 1 86 ? -14.735 34.060 -9.870 1.00 85.06 86 ALA A CA 1
ATOM 638 C C . ALA A 1 86 ? -15.455 32.832 -9.302 1.00 85.06 86 ALA A C 1
ATOM 640 O O . ALA A 1 86 ? -15.643 31.843 -10.017 1.00 85.06 86 ALA A O 1
ATOM 641 N N . ASP A 1 87 ? -15.917 32.926 -8.055 1.00 83.50 87 ASP A N 1
ATOM 642 C CA . ASP A 1 87 ? -16.827 31.935 -7.464 1.00 83.50 87 ASP A CA 1
ATOM 643 C C . ASP A 1 87 ? -18.074 31.722 -8.341 1.00 83.50 87 ASP A C 1
ATOM 645 O O . ASP A 1 87 ? -18.591 32.658 -8.975 1.00 83.50 87 ASP A O 1
ATOM 649 N N . ARG A 1 88 ? -18.628 30.504 -8.314 1.00 87.31 88 ARG A N 1
ATOM 650 C CA . ARG A 1 88 ? -19.766 30.090 -9.146 1.00 87.31 88 ARG A CA 1
ATOM 651 C C . ARG A 1 88 ? -20.974 31.006 -8.999 1.00 87.31 88 ARG A C 1
ATOM 653 O O . ARG A 1 88 ? -21.591 31.375 -9.994 1.00 87.31 88 ARG A O 1
ATOM 660 N N . VAL A 1 89 ? -21.252 31.454 -7.775 1.00 83.62 89 VAL A N 1
ATOM 661 C CA . VAL A 1 89 ? -22.363 32.370 -7.465 1.00 83.62 89 VAL A CA 1
ATOM 662 C C . VAL A 1 89 ? -22.283 33.659 -8.289 1.00 83.62 89 VAL A C 1
ATOM 664 O O . VAL A 1 89 ? -23.302 34.162 -8.758 1.00 83.62 89 VAL A O 1
ATOM 667 N N . LYS A 1 90 ? -21.077 34.196 -8.501 1.00 84.56 90 LYS A N 1
ATOM 668 C CA . LYS A 1 90 ? -20.872 35.413 -9.292 1.00 84.56 90 LYS A CA 1
ATOM 669 C C . LYS A 1 90 ? -20.895 35.136 -10.792 1.00 84.56 90 LYS A C 1
ATOM 671 O O . LYS A 1 90 ? -21.394 35.974 -11.539 1.00 84.56 90 LYS A O 1
ATOM 676 N N . VAL A 1 91 ? -20.384 33.984 -11.230 1.00 86.19 91 VAL A N 1
ATOM 677 C CA . VAL A 1 91 ? -20.472 33.552 -12.635 1.00 86.19 91 VAL A CA 1
ATOM 678 C C . VAL A 1 91 ? -21.936 33.443 -13.061 1.00 86.19 91 VAL A C 1
ATOM 680 O O . VAL A 1 91 ? -22.338 34.094 -14.024 1.00 86.19 91 VAL A O 1
ATOM 683 N N . ASP A 1 92 ? -22.747 32.719 -12.289 1.00 86.75 92 ASP A N 1
ATOM 684 C CA . ASP A 1 92 ? -24.169 32.522 -12.577 1.00 86.75 92 ASP A CA 1
ATOM 685 C C . ASP A 1 92 ? -24.937 33.854 -12.540 1.00 86.75 92 ASP A C 1
ATOM 687 O O . ASP A 1 92 ? -25.740 34.142 -13.429 1.00 86.75 92 ASP A O 1
ATOM 691 N N . ALA A 1 93 ? -24.647 34.715 -11.555 1.00 82.75 93 ALA A N 1
ATOM 692 C CA . ALA A 1 93 ? -25.278 36.028 -11.444 1.00 82.75 93 ALA A CA 1
ATOM 693 C C . ALA A 1 93 ? -24.930 36.961 -12.620 1.00 82.75 93 ALA A C 1
ATOM 695 O O . ALA A 1 93 ? -25.803 37.686 -13.101 1.00 82.75 93 ALA A O 1
ATOM 696 N N . ASN A 1 94 ? -23.687 36.929 -13.110 1.00 84.94 94 ASN A N 1
ATOM 697 C CA . ASN A 1 94 ? -23.253 37.734 -14.253 1.00 84.94 94 ASN A CA 1
ATOM 698 C C . ASN A 1 94 ? -23.871 37.255 -15.566 1.00 84.94 94 ASN A C 1
ATOM 700 O O . ASN A 1 94 ? -24.325 38.082 -16.353 1.00 84.94 94 ASN A O 1
ATOM 704 N N . LEU A 1 95 ? -23.930 35.941 -15.792 1.00 86.19 95 LEU A N 1
ATOM 705 C CA . LEU A 1 95 ? -24.561 35.371 -16.984 1.00 86.19 95 LEU A CA 1
ATOM 706 C C . LEU A 1 95 ? -26.068 35.665 -17.008 1.00 86.19 95 LEU A C 1
ATOM 708 O O . LEU A 1 95 ? -26.590 36.112 -18.029 1.00 86.19 95 LEU A O 1
ATOM 712 N N . ALA A 1 96 ? -26.745 35.540 -15.861 1.00 83.19 96 ALA A N 1
ATOM 713 C CA . ALA A 1 96 ? -28.152 35.910 -15.727 1.00 83.19 96 ALA A CA 1
ATOM 714 C C . ALA A 1 96 ? -28.392 37.416 -15.957 1.00 83.19 96 ALA A C 1
ATOM 716 O O . ALA A 1 96 ? -29.348 37.794 -16.633 1.00 83.19 96 ALA A O 1
ATOM 717 N N . ALA A 1 97 ? -27.524 38.289 -15.434 1.00 80.81 97 ALA A N 1
ATOM 718 C CA . ALA A 1 97 ? -27.626 39.737 -15.640 1.00 80.81 97 ALA A CA 1
ATOM 719 C C . ALA A 1 97 ? -27.338 40.165 -17.093 1.00 80.81 97 ALA A C 1
ATOM 721 O O . ALA A 1 97 ? -27.895 41.168 -17.550 1.00 80.81 97 ALA A O 1
ATOM 722 N N . ALA A 1 98 ? -26.509 39.396 -17.807 1.00 79.75 98 ALA A N 1
ATOM 723 C CA . ALA A 1 98 ? -26.176 39.578 -19.219 1.00 79.75 98 ALA A CA 1
ATOM 724 C C . ALA A 1 98 ? -27.219 38.985 -20.187 1.00 79.75 98 ALA A C 1
ATOM 726 O O . ALA A 1 98 ? -27.047 39.102 -21.400 1.00 79.75 98 ALA A O 1
ATOM 727 N N . ASP A 1 99 ? -28.274 38.345 -19.668 1.00 81.94 99 ASP A N 1
ATOM 728 C CA . ASP A 1 99 ? -29.251 37.570 -20.446 1.00 81.94 99 ASP A CA 1
ATOM 729 C C . ASP A 1 99 ? -28.582 36.489 -21.320 1.00 81.94 99 ASP A C 1
ATOM 731 O O . ASP A 1 99 ? -28.924 36.306 -22.489 1.00 81.94 99 ASP A O 1
ATOM 735 N N . ILE A 1 100 ? -27.584 35.788 -20.765 1.00 86.12 100 ILE A N 1
ATOM 736 C CA . ILE A 1 100 ? -26.879 34.671 -21.408 1.00 86.12 100 ILE A CA 1
ATOM 737 C C . ILE A 1 100 ? -27.230 33.379 -20.655 1.00 86.12 100 ILE A C 1
ATOM 739 O O . ILE A 1 100 ? -26.722 33.158 -19.553 1.00 86.12 100 ILE A O 1
ATOM 743 N N . PRO A 1 101 ? -28.098 32.521 -21.217 1.00 85.81 101 PRO A N 1
ATOM 744 C CA . PRO A 1 101 ? -28.439 31.233 -20.622 1.00 85.81 101 PRO A CA 1
ATOM 745 C C . PRO A 1 101 ? -27.217 30.322 -20.421 1.00 85.81 101 PRO A C 1
ATOM 747 O O . PRO A 1 101 ? -26.326 30.268 -21.269 1.00 85.81 101 PRO A O 1
ATOM 750 N N . LEU A 1 102 ? -27.178 29.587 -19.303 1.00 86.94 102 LEU A N 1
ATOM 751 C CA . LEU A 1 102 ? -26.058 28.692 -18.968 1.00 86.94 102 LEU A CA 1
ATOM 752 C C . LEU A 1 102 ? -25.895 27.544 -19.981 1.00 86.94 102 LEU A C 1
ATOM 754 O O . LEU A 1 102 ? -24.781 27.094 -20.220 1.00 86.94 102 LEU A O 1
ATOM 758 N N . ASP A 1 103 ? -26.989 27.099 -20.600 1.00 87.94 103 ASP A N 1
ATOM 759 C CA . ASP A 1 103 ? -27.026 26.033 -21.610 1.00 87.94 103 ASP A CA 1
ATOM 760 C C . ASP A 1 103 ? -26.465 26.455 -22.982 1.00 87.94 103 ASP A C 1
ATOM 762 O O . ASP A 1 103 ? -26.298 25.619 -23.874 1.00 87.94 103 ASP A O 1
ATOM 766 N N . LEU A 1 104 ? -26.108 27.735 -23.152 1.00 88.00 104 LEU A N 1
ATOM 767 C CA . LEU A 1 104 ? -25.280 28.188 -24.271 1.00 88.00 104 LEU A CA 1
ATOM 768 C C . LEU A 1 104 ? -23.804 27.797 -24.119 1.00 88.00 104 LEU A C 1
ATOM 770 O O . LEU A 1 104 ? -23.031 27.982 -25.060 1.00 88.00 104 LEU A O 1
ATOM 774 N N . PHE A 1 105 ? -23.387 27.265 -22.975 1.00 94.31 105 PHE A N 1
ATOM 775 C CA . PHE A 1 105 ? -22.023 26.797 -22.766 1.00 94.31 105 PHE A CA 1
ATOM 776 C C . PHE A 1 105 ? -22.005 25.287 -22.563 1.00 94.31 105 PHE A C 1
ATOM 778 O O . PHE A 1 105 ? -22.789 24.733 -21.799 1.00 94.31 105 PHE A O 1
ATOM 785 N N . ASP A 1 106 ? -21.079 24.624 -23.248 1.00 93.44 106 ASP A N 1
ATOM 786 C CA . ASP A 1 106 ? -20.828 23.193 -23.099 1.00 93.44 106 ASP A CA 1
ATOM 787 C C . ASP A 1 106 ? -20.000 22.892 -21.833 1.00 93.44 106 ASP A C 1
ATOM 789 O O . ASP A 1 106 ? -19.974 21.750 -21.383 1.00 93.44 106 ASP A O 1
ATOM 793 N N . ALA A 1 107 ? -19.344 23.907 -21.253 1.00 92.88 107 ALA A N 1
ATOM 794 C CA . ALA A 1 107 ? -18.597 23.824 -19.996 1.00 92.88 107 ALA A CA 1
ATOM 795 C C . ALA A 1 107 ? -18.624 25.154 -19.216 1.00 92.88 107 ALA A C 1
ATOM 797 O O . ALA A 1 107 ? -18.581 26.237 -19.809 1.00 92.88 107 ALA A O 1
ATOM 798 N N . ILE A 1 108 ? -18.666 25.085 -17.881 1.00 92.00 108 ILE A N 1
ATOM 799 C CA . ILE A 1 108 ? -18.608 26.258 -16.991 1.00 92.00 108 ILE A CA 1
ATOM 800 C C . ILE A 1 108 ? -17.678 25.947 -15.821 1.00 92.00 108 ILE A C 1
ATOM 802 O O . ILE A 1 108 ? -18.039 25.216 -14.901 1.00 92.00 108 ILE A O 1
ATOM 806 N N . VAL A 1 109 ? -16.514 26.588 -15.835 1.00 90.31 109 VAL A N 1
ATOM 807 C CA . VAL A 1 109 ? -15.427 26.420 -14.874 1.00 90.31 109 VAL A CA 1
ATOM 808 C C . VAL A 1 109 ? -15.309 27.682 -14.012 1.00 90.31 109 VAL A C 1
ATOM 810 O O . VAL A 1 109 ? -15.150 28.789 -14.539 1.00 90.31 109 VAL A O 1
ATOM 813 N N . SER A 1 110 ? -15.400 27.526 -12.689 1.00 89.50 110 SER A N 1
ATOM 814 C CA . SER A 1 110 ? -15.365 28.611 -11.691 1.00 89.50 110 SER A CA 1
ATOM 815 C C . SER A 1 110 ? -14.305 28.374 -10.608 1.00 89.50 110 SER A C 1
ATOM 817 O O . SER A 1 110 ? -13.793 27.267 -10.465 1.00 89.50 110 SER A O 1
ATOM 819 N N . ALA A 1 111 ? -13.992 29.408 -9.822 1.00 80.31 111 ALA A N 1
ATOM 820 C CA . ALA A 1 111 ? -12.894 29.410 -8.847 1.00 80.31 111 ALA A CA 1
ATOM 821 C C . ALA A 1 111 ? -12.991 28.349 -7.746 1.00 80.31 111 ALA A C 1
ATOM 823 O O . ALA A 1 111 ? -11.963 27.920 -7.233 1.00 80.31 111 ALA A O 1
ATOM 824 N N . ASP A 1 112 ? -14.206 27.927 -7.389 1.00 73.88 112 ASP A N 1
ATOM 825 C CA . ASP A 1 112 ? -14.453 27.021 -6.256 1.00 73.88 112 ASP A CA 1
ATOM 826 C C . ASP A 1 112 ? -13.768 25.653 -6.416 1.00 73.88 112 ASP A C 1
ATOM 828 O O . ASP A 1 112 ? -13.610 24.923 -5.442 1.00 73.88 112 ASP A O 1
ATOM 832 N N . ALA A 1 113 ? -13.360 25.308 -7.641 1.00 60.94 113 ALA A N 1
ATOM 833 C CA . ALA A 1 113 ? -12.708 24.049 -7.978 1.00 60.94 113 ALA A CA 1
ATOM 834 C C . ALA A 1 113 ? -11.174 24.150 -8.128 1.00 60.94 113 ALA A C 1
ATOM 836 O O . ALA A 1 113 ? -10.547 23.153 -8.485 1.00 60.94 113 ALA A O 1
ATOM 837 N N . PHE A 1 114 ? -10.553 25.316 -7.882 1.00 71.19 114 PHE A N 1
ATOM 838 C CA . PHE A 1 114 ? -9.125 25.534 -8.163 1.00 71.19 114 PHE A CA 1
ATOM 839 C C . PHE A 1 114 ? -8.388 26.251 -7.030 1.00 71.19 114 PHE A C 1
ATOM 841 O O . PHE A 1 114 ? -8.791 27.318 -6.574 1.00 71.19 114 PHE A O 1
ATOM 848 N N . GLU A 1 115 ? -7.236 25.701 -6.638 1.00 61.41 115 GLU A N 1
ATOM 849 C CA . GLU A 1 115 ? -6.325 26.330 -5.671 1.00 61.41 115 GLU A CA 1
ATOM 850 C C . GLU A 1 115 ? -5.485 27.453 -6.303 1.00 61.41 115 GLU A C 1
ATOM 852 O O . GLU A 1 115 ? -5.183 28.460 -5.657 1.00 61.41 115 GLU A O 1
ATOM 857 N N . HIS A 1 116 ? -5.134 27.316 -7.586 1.00 75.44 116 HIS A N 1
ATOM 858 C CA . HIS A 1 116 ? -4.379 28.311 -8.341 1.00 75.44 116 HIS A CA 1
ATOM 859 C C . HIS A 1 116 ? -5.260 28.945 -9.422 1.00 75.44 116 HIS A C 1
ATOM 861 O O . HIS A 1 116 ? -5.648 28.322 -10.408 1.00 75.44 116 HIS A O 1
ATOM 867 N N . LEU A 1 117 ? -5.573 30.224 -9.230 1.00 82.44 117 LEU A N 1
ATOM 868 C CA . LEU A 1 117 ? -6.370 31.023 -10.162 1.00 82.44 117 LEU A CA 1
ATOM 869 C C . LEU A 1 117 ? -5.454 31.782 -11.141 1.00 82.44 117 LEU A C 1
ATOM 871 O O . LEU A 1 117 ? -4.229 31.785 -10.981 1.00 82.44 117 LEU A O 1
ATOM 875 N N . LYS A 1 118 ? -6.028 32.447 -12.157 1.00 87.69 118 LYS A N 1
ATOM 876 C CA . LYS A 1 118 ? -5.260 33.255 -13.132 1.00 87.69 118 LYS A CA 1
ATOM 877 C C . LYS A 1 118 ? -4.294 34.198 -12.373 1.00 87.69 118 LYS A C 1
ATOM 879 O O . LYS A 1 118 ? -4.738 34.861 -11.431 1.00 87.69 118 LYS A O 1
ATOM 884 N N . PRO A 1 119 ? -2.994 34.267 -12.724 1.00 83.56 119 PRO A N 1
ATOM 885 C CA . PRO A 1 119 ? -2.386 33.895 -14.005 1.00 83.56 119 PRO A CA 1
ATOM 886 C C . PRO A 1 119 ? -1.987 32.414 -14.174 1.00 83.56 119 PRO A C 1
ATOM 888 O O . PRO A 1 119 ? -1.353 32.086 -15.173 1.00 83.56 119 PRO A O 1
ATOM 891 N N . SER A 1 120 ? -2.356 31.513 -13.254 1.00 88.31 120 SER A N 1
ATOM 892 C CA . SER A 1 120 ? -2.200 30.064 -13.473 1.00 88.31 120 SER A CA 1
ATOM 893 C C . SER A 1 120 ? -3.053 29.579 -14.662 1.00 88.31 120 SER A C 1
ATOM 895 O O . SER A 1 120 ? -4.188 30.049 -14.806 1.00 88.31 120 SER A O 1
ATOM 897 N N . PRO A 1 121 ? -2.567 28.644 -15.506 1.00 93.06 121 PRO A N 1
ATOM 898 C CA . PRO A 1 121 ? -3.316 28.131 -16.660 1.00 93.06 121 PRO A CA 1
ATOM 899 C C . PRO A 1 121 ? -4.480 27.192 -16.296 1.00 93.06 121 PRO A C 1
ATOM 901 O O . PRO A 1 121 ? -5.283 26.852 -17.166 1.00 93.06 121 PRO A O 1
ATOM 904 N N . ASP A 1 122 ? -4.583 26.769 -15.036 1.00 89.88 122 ASP A N 1
ATOM 905 C CA . ASP A 1 122 ? -5.395 25.626 -14.594 1.00 89.88 122 ASP A CA 1
ATOM 906 C C . ASP A 1 122 ? -6.882 25.736 -14.952 1.00 89.88 122 ASP A C 1
ATOM 908 O O . ASP A 1 122 ? -7.470 24.773 -15.443 1.00 89.88 122 ASP A O 1
ATOM 912 N N . ILE A 1 123 ? -7.472 26.928 -14.809 1.00 90.31 123 ILE A N 1
ATOM 913 C CA . ILE A 1 123 ? -8.874 27.194 -15.180 1.00 90.31 123 ILE A CA 1
ATOM 914 C C . ILE A 1 123 ? -9.114 26.975 -16.680 1.00 90.31 123 ILE A C 1
ATOM 916 O O . ILE A 1 123 ? -10.143 26.427 -17.078 1.00 90.31 123 ILE A O 1
ATOM 920 N N . PHE A 1 124 ? -8.170 27.380 -17.531 1.00 94.62 124 PHE A N 1
ATOM 921 C CA . PHE A 1 124 ? -8.299 27.199 -18.974 1.00 94.62 124 PHE A CA 1
ATOM 922 C C . PHE A 1 124 ? -8.044 25.748 -19.380 1.00 94.62 124 PHE A C 1
ATOM 924 O O . PHE A 1 124 ? -8.795 25.199 -20.185 1.00 94.62 124 PHE A O 1
ATOM 931 N N . LEU A 1 125 ? -7.046 25.091 -18.786 1.00 92.88 125 LEU A N 1
ATOM 932 C CA . LEU A 1 125 ? -6.778 23.670 -19.026 1.00 92.88 125 LEU A CA 1
ATOM 933 C C . LEU A 1 125 ? -7.961 22.785 -18.610 1.00 92.88 125 LEU A C 1
ATOM 935 O O . LEU A 1 125 ? -8.288 21.825 -19.311 1.00 92.88 125 LEU A O 1
ATOM 939 N N . ALA A 1 126 ? -8.635 23.121 -17.510 1.00 90.25 126 ALA A N 1
ATOM 940 C CA . ALA A 1 126 ? -9.863 22.453 -17.102 1.00 90.25 126 ALA A CA 1
ATOM 941 C C . ALA A 1 126 ? -11.013 22.702 -18.084 1.00 90.25 126 ALA A C 1
ATOM 943 O O . ALA A 1 126 ? -11.676 21.748 -18.482 1.00 90.25 126 ALA A O 1
ATOM 944 N N . ALA A 1 127 ? -11.195 23.939 -18.559 1.00 92.44 127 ALA A N 1
ATOM 945 C CA . ALA A 1 127 ? -12.217 24.242 -19.560 1.00 92.44 127 ALA A CA 1
ATOM 946 C C . ALA A 1 127 ? -11.996 23.453 -20.864 1.00 92.44 127 ALA A C 1
ATOM 948 O O . ALA A 1 127 ? -12.932 22.850 -21.377 1.00 92.44 127 ALA A O 1
ATOM 949 N N . ALA A 1 128 ? -10.761 23.367 -21.373 1.00 93.38 128 ALA A N 1
ATOM 950 C CA . ALA A 1 128 ? -10.454 22.541 -22.547 1.00 93.38 128 ALA A CA 1
ATOM 951 C C . ALA A 1 128 ? -10.742 21.049 -22.311 1.00 93.38 128 ALA A C 1
ATOM 953 O O . ALA A 1 128 ? -11.274 20.371 -23.194 1.00 93.38 128 ALA A O 1
ATOM 954 N N . ARG A 1 129 ? -10.449 20.548 -21.104 1.00 93.56 129 ARG A N 1
ATOM 955 C CA . ARG A 1 129 ? -10.741 19.167 -20.703 1.00 93.56 129 ARG A CA 1
ATOM 956 C C . ARG A 1 129 ? -12.241 18.881 -20.668 1.00 93.56 129 ARG A C 1
ATOM 958 O O . ARG A 1 129 ? -12.654 17.873 -21.233 1.00 93.56 129 ARG A O 1
ATOM 965 N N . GLU A 1 130 ? -13.044 19.755 -20.061 1.00 90.44 130 GLU A N 1
ATOM 966 C CA . GLU A 1 130 ? -14.510 19.618 -20.030 1.00 90.44 130 GLU A CA 1
ATOM 967 C C . GLU A 1 130 ? -15.118 19.706 -21.432 1.00 90.44 130 GLU A C 1
ATOM 969 O O . GLU A 1 130 ? -16.007 18.933 -21.788 1.00 90.44 130 GLU A O 1
ATOM 974 N N . LEU A 1 131 ? -14.572 20.582 -22.278 1.00 90.19 131 LEU A N 1
ATOM 975 C CA . LEU A 1 131 ? -14.939 20.648 -23.686 1.00 90.19 131 LEU A CA 1
ATOM 976 C C . LEU A 1 131 ? -14.477 19.418 -24.486 1.00 90.19 131 LEU A C 1
ATOM 978 O O . LEU A 1 131 ? -14.986 19.186 -25.585 1.00 90.19 131 LEU A O 1
ATOM 982 N N . GLY A 1 132 ? -13.537 18.618 -23.977 1.00 90.44 132 GLY A N 1
ATOM 983 C CA . GLY A 1 132 ? -12.952 17.473 -24.677 1.00 90.44 132 GLY A CA 1
ATOM 984 C C . GLY A 1 132 ? -12.176 17.878 -25.932 1.00 90.44 132 GLY A C 1
ATOM 985 O O . GLY A 1 132 ? -12.322 17.235 -26.973 1.00 90.44 132 GLY A O 1
ATOM 986 N N . VAL A 1 133 ? -11.420 18.976 -25.860 1.00 89.44 133 VAL A N 1
ATOM 987 C CA . VAL A 1 133 ? -10.616 19.523 -26.966 1.00 89.44 133 VAL A CA 1
ATOM 988 C C . VAL A 1 133 ? -9.179 19.793 -26.516 1.00 89.44 133 VAL A C 1
ATOM 990 O O . VAL A 1 133 ? -8.914 19.985 -25.332 1.00 89.44 133 VAL A O 1
ATOM 993 N N . ASP A 1 134 ? -8.240 19.804 -27.463 1.00 90.38 134 ASP A N 1
ATOM 994 C CA . ASP A 1 134 ? -6.841 20.129 -27.169 1.00 90.38 134 ASP A CA 1
ATOM 995 C C . ASP A 1 134 ? -6.689 21.634 -26.869 1.00 90.38 134 ASP A C 1
ATOM 997 O O . ASP A 1 134 ? -7.262 22.442 -27.611 1.00 90.38 134 ASP A O 1
ATOM 1001 N N . PRO A 1 135 ? -5.921 22.052 -25.844 1.00 91.81 135 PRO A N 1
ATOM 1002 C CA . PRO A 1 135 ? -5.713 23.467 -25.546 1.00 91.81 135 PRO A CA 1
ATOM 1003 C C . PRO A 1 135 ? -5.225 24.299 -26.741 1.00 91.81 135 PRO A C 1
ATOM 1005 O O . PRO A 1 135 ? -5.697 25.420 -26.931 1.00 91.81 135 PRO A O 1
ATOM 1008 N N . SER A 1 136 ? -4.380 23.752 -27.620 1.00 89.06 136 SER A N 1
ATOM 1009 C CA . SER A 1 136 ? -3.894 24.477 -28.802 1.00 89.06 136 SER A CA 1
ATOM 1010 C C . SER A 1 136 ? -5.006 24.762 -29.820 1.00 89.06 136 SER A C 1
ATOM 1012 O O . SER A 1 136 ? -4.905 25.676 -30.644 1.00 89.06 136 SER A O 1
ATOM 1014 N N . SER A 1 137 ? -6.095 23.989 -29.771 1.00 89.31 137 SER A N 1
ATOM 1015 C CA . SER A 1 137 ? -7.287 24.189 -30.599 1.00 89.31 137 SER A CA 1
ATOM 1016 C C . SER A 1 137 ? -8.247 25.240 -30.031 1.00 89.31 137 SER A C 1
ATOM 1018 O O . SER A 1 137 ? -9.117 25.720 -30.760 1.00 89.31 137 SER A O 1
ATOM 1020 N N . CYS A 1 138 ? -8.047 25.674 -28.785 1.00 94.12 138 CYS A N 1
ATOM 1021 C CA . CYS A 1 138 ? -8.866 26.689 -28.134 1.00 94.12 138 CYS A CA 1
ATOM 1022 C C . CYS A 1 138 ? -8.446 28.114 -28.517 1.00 94.12 138 CYS A C 1
ATOM 1024 O O . CYS A 1 138 ? -7.276 28.397 -28.796 1.00 94.12 138 CYS A O 1
ATOM 1026 N N . VAL A 1 139 ? -9.428 29.015 -28.493 1.00 94.75 139 VAL A N 1
ATOM 1027 C CA . VAL A 1 139 ? -9.230 30.466 -28.533 1.00 94.75 139 VAL A CA 1
ATOM 1028 C C . VAL A 1 139 ? -9.909 31.055 -27.301 1.00 94.75 139 VAL A C 1
ATOM 1030 O O . VAL A 1 139 ? -11.099 30.832 -27.083 1.00 94.75 139 VAL A O 1
ATOM 1033 N N . VAL A 1 140 ? -9.151 31.790 -26.496 1.00 95.31 140 VAL A N 1
ATOM 1034 C CA . VAL A 1 140 ? -9.621 32.496 -25.305 1.00 95.31 140 VAL A CA 1
ATOM 1035 C C . VAL A 1 140 ? -9.875 33.957 -25.657 1.00 95.31 140 VAL A C 1
ATOM 1037 O O . VAL A 1 140 ? -9.052 34.589 -26.313 1.00 95.31 140 VAL A O 1
ATOM 1040 N N . ILE A 1 141 ? -11.001 34.504 -25.201 1.00 93.62 141 ILE A N 1
ATOM 1041 C CA . ILE A 1 141 ? -11.311 35.936 -25.291 1.00 93.62 141 ILE A CA 1
ATOM 1042 C C . ILE A 1 141 ? -11.232 36.504 -23.875 1.00 93.62 141 ILE A C 1
ATOM 1044 O O . ILE A 1 141 ? -11.977 36.053 -23.007 1.00 93.62 141 ILE A O 1
ATOM 1048 N N . GLU A 1 142 ? -10.334 37.457 -23.629 1.00 91.19 142 GLU A N 1
ATOM 1049 C CA . GLU A 1 142 ? -10.051 37.946 -22.273 1.00 91.19 142 GLU A CA 1
ATOM 1050 C C . GLU A 1 142 ? -9.752 39.452 -22.249 1.00 91.19 142 GLU A C 1
ATOM 1052 O O . GLU A 1 142 ? -9.147 39.995 -23.170 1.00 91.19 142 GLU A O 1
ATOM 1057 N N . ASP A 1 143 ? -10.154 40.134 -21.178 1.00 86.44 143 ASP A N 1
ATOM 1058 C CA . ASP A 1 143 ? -9.998 41.582 -20.989 1.00 86.44 143 ASP A CA 1
ATOM 1059 C C . ASP A 1 143 ? -9.044 41.962 -19.837 1.00 86.44 143 ASP A C 1
ATOM 1061 O O . ASP A 1 143 ? -8.878 43.142 -19.526 1.00 86.44 143 ASP A O 1
ATOM 1065 N N . ALA A 1 144 ? -8.365 40.977 -19.236 1.00 86.25 144 ALA A N 1
ATOM 1066 C CA . ALA A 1 144 ? -7.424 41.144 -18.129 1.00 86.25 144 ALA A CA 1
ATOM 1067 C C . ALA A 1 144 ? -6.041 40.531 -18.421 1.00 86.25 144 ALA A C 1
ATOM 1069 O O . ALA A 1 144 ? -5.933 39.404 -18.909 1.00 86.25 144 ALA A O 1
ATOM 1070 N N . VAL A 1 145 ? -4.967 41.228 -18.017 1.00 84.81 145 VAL A N 1
ATOM 1071 C CA . VAL A 1 145 ? -3.566 40.778 -18.190 1.00 84.81 145 VAL A CA 1
ATOM 1072 C C . VAL A 1 145 ? -3.338 39.375 -17.624 1.00 84.81 145 VAL A C 1
ATOM 1074 O O . VAL A 1 145 ? -2.761 38.528 -18.302 1.00 84.81 145 VAL A O 1
ATOM 1077 N N . ALA A 1 146 ? -3.820 39.109 -16.405 1.00 85.12 146 ALA A N 1
ATOM 1078 C CA . ALA A 1 146 ? -3.639 37.813 -15.751 1.00 85.12 146 ALA A CA 1
ATOM 1079 C C . ALA A 1 146 ? -4.307 36.670 -16.532 1.00 85.12 146 ALA A C 1
ATOM 1081 O O . ALA A 1 146 ? -3.775 35.564 -16.583 1.00 85.12 146 ALA A O 1
ATOM 1082 N N . GLY A 1 147 ? -5.455 36.922 -17.166 1.00 88.12 147 GLY A N 1
ATOM 1083 C CA . GLY A 1 147 ? -6.132 35.912 -17.970 1.00 88.12 147 GLY A CA 1
ATOM 1084 C C . GLY A 1 147 ? -5.468 35.679 -19.324 1.00 88.12 147 GLY A C 1
ATOM 1085 O O . GLY A 1 147 ? -5.352 34.530 -19.738 1.00 88.12 147 GLY A O 1
ATOM 1086 N N . VAL A 1 148 ? -4.937 36.724 -19.966 1.00 89.88 148 VAL A N 1
ATOM 1087 C CA . VAL A 1 148 ? -4.138 36.560 -21.191 1.00 89.88 148 VAL A CA 1
ATOM 1088 C C . VAL A 1 148 ? -2.881 35.736 -20.905 1.00 89.88 148 VAL A C 1
ATOM 1090 O O . VAL A 1 148 ? -2.576 34.799 -21.640 1.00 89.88 148 VAL A O 1
ATOM 1093 N N . GLN A 1 149 ? -2.191 36.021 -19.796 1.00 89.31 149 GLN A N 1
ATOM 1094 C CA . GLN A 1 149 ? -1.029 35.246 -19.352 1.00 89.31 149 GLN A CA 1
ATOM 1095 C C . GLN A 1 149 ? -1.389 33.780 -19.087 1.00 89.31 149 GLN A C 1
ATOM 1097 O O . GLN A 1 149 ? -0.729 32.892 -19.619 1.00 89.31 149 GLN A O 1
ATOM 1102 N N . ALA A 1 150 ? -2.468 33.527 -18.343 1.00 91.06 150 ALA A N 1
ATOM 1103 C CA . ALA A 1 150 ? -2.939 32.175 -18.053 1.00 91.06 150 ALA A CA 1
ATOM 1104 C C . ALA A 1 150 ? -3.294 31.387 -19.322 1.00 91.06 150 ALA A C 1
ATOM 1106 O O . ALA A 1 150 ? -2.907 30.228 -19.455 1.00 91.06 150 ALA A O 1
ATOM 1107 N N . ALA A 1 151 ? -3.997 32.004 -20.273 1.00 91.88 151 ALA A N 1
ATOM 1108 C CA . ALA A 1 151 ? -4.382 31.347 -21.517 1.00 91.88 151 ALA A CA 1
ATOM 1109 C C . ALA A 1 151 ? -3.164 31.014 -22.391 1.00 91.88 151 ALA A C 1
ATOM 1111 O O . ALA A 1 151 ? -3.071 29.912 -22.932 1.00 91.88 151 ALA A O 1
ATOM 1112 N N . ARG A 1 152 ? -2.175 31.913 -22.445 1.00 91.25 152 ARG A N 1
ATOM 1113 C CA . ARG A 1 152 ? -0.898 31.645 -23.116 1.00 91.25 152 ARG A CA 1
ATOM 1114 C C . ARG A 1 152 ? -0.108 30.532 -22.439 1.00 91.25 152 ARG A C 1
ATOM 1116 O O . ARG A 1 152 ? 0.417 29.658 -23.122 1.00 91.25 152 ARG A O 1
ATOM 1123 N N . SER A 1 153 ? -0.039 30.533 -21.110 1.00 89.88 153 SER A N 1
ATOM 1124 C CA . SER A 1 153 ? 0.587 29.453 -20.340 1.00 89.88 153 SER A CA 1
ATOM 1125 C C . SER A 1 153 ? -0.131 28.114 -20.524 1.00 89.88 153 SER A C 1
ATOM 1127 O O . SER A 1 153 ? 0.510 27.071 -20.440 1.00 89.88 153 SER A O 1
ATOM 1129 N N . ALA A 1 154 ? -1.431 28.134 -20.831 1.00 90.94 154 ALA A N 1
ATOM 1130 C CA . ALA A 1 154 ? -2.211 26.954 -21.193 1.00 90.94 154 ALA A CA 1
ATOM 1131 C C . ALA A 1 154 ? -1.989 26.499 -22.651 1.00 90.94 154 ALA A C 1
ATOM 1133 O O . ALA A 1 154 ? -2.597 25.520 -23.076 1.00 90.94 154 ALA A O 1
ATOM 1134 N N . GLY A 1 155 ? -1.151 27.195 -23.429 1.00 90.62 155 GLY A N 1
ATOM 1135 C CA . GLY A 1 155 ? -0.916 26.902 -24.845 1.00 90.62 155 GLY A CA 1
ATOM 1136 C C . GLY A 1 155 ? -2.093 27.263 -25.757 1.00 90.62 155 GLY A C 1
ATOM 1137 O O . GLY A 1 155 ? -2.174 26.751 -26.871 1.00 90.62 155 GLY A O 1
ATOM 1138 N N . MET A 1 156 ? -3.012 28.116 -25.295 1.00 94.12 156 MET A N 1
ATOM 1139 C CA . MET A 1 156 ? -4.180 28.553 -26.059 1.00 94.12 156 MET A CA 1
ATOM 1140 C C . MET A 1 156 ? -3.904 29.859 -26.798 1.00 94.12 156 MET A C 1
ATOM 1142 O O . MET A 1 156 ? -3.122 30.696 -26.345 1.00 94.12 156 MET A O 1
ATOM 1146 N N . ARG A 1 157 ? -4.612 30.060 -27.911 1.00 93.50 157 ARG A N 1
ATOM 1147 C CA . ARG A 1 157 ? -4.620 31.337 -28.633 1.00 93.50 157 ARG A CA 1
ATOM 1148 C C . ARG A 1 157 ? -5.498 32.346 -27.904 1.00 93.50 157 ARG A C 1
ATOM 1150 O O . ARG A 1 157 ? -6.533 31.960 -27.367 1.00 93.50 157 ARG A O 1
ATOM 1157 N N . VAL A 1 158 ? -5.130 33.622 -27.896 1.00 94.19 158 VAL A N 1
ATOM 1158 C CA . VAL A 1 158 ? -5.809 34.647 -27.093 1.00 94.19 158 VAL A CA 1
ATOM 1159 C C . VAL A 1 158 ? -6.159 35.882 -27.913 1.00 94.19 158 VAL A C 1
ATOM 1161 O O . VAL A 1 158 ? -5.284 36.539 -28.472 1.00 94.19 158 VAL A O 1
ATOM 1164 N N . ILE A 1 159 ? -7.440 36.245 -27.915 1.00 92.94 159 ILE A N 1
ATOM 1165 C CA . ILE A 1 159 ? -7.921 37.552 -28.362 1.00 92.94 159 ILE A CA 1
ATOM 1166 C C . ILE A 1 159 ? -8.102 38.425 -27.115 1.00 92.94 159 ILE A C 1
ATOM 1168 O O . ILE A 1 159 ? -8.987 38.182 -26.294 1.00 92.94 159 ILE A O 1
ATOM 1172 N N . GLY A 1 160 ? -7.246 39.431 -26.961 1.00 89.94 160 GLY A N 1
ATOM 1173 C CA . GLY A 1 160 ? -7.364 40.434 -25.908 1.00 89.94 160 GLY A CA 1
ATOM 1174 C C . GLY A 1 160 ? -8.384 41.506 -26.289 1.00 89.94 160 GLY A C 1
ATOM 1175 O O . GLY A 1 160 ? -8.308 42.048 -27.392 1.00 89.94 160 GLY A O 1
ATOM 1176 N N . VAL A 1 161 ? -9.315 41.854 -25.399 1.00 88.81 161 VAL A N 1
ATOM 1177 C CA . VAL A 1 161 ? -10.255 42.968 -25.630 1.00 88.81 161 VAL A CA 1
ATOM 1178 C C . VAL A 1 161 ? -9.979 44.148 -24.701 1.00 88.81 161 VAL A C 1
ATOM 1180 O O . VAL A 1 161 ? -9.750 43.978 -23.506 1.00 88.81 161 VAL A O 1
ATOM 1183 N N . THR A 1 162 ? -9.992 45.370 -25.232 1.00 84.44 162 THR A N 1
ATOM 1184 C CA . THR A 1 162 ? -9.572 46.585 -24.496 1.00 84.44 162 THR A CA 1
ATOM 1185 C C . THR A 1 162 ? -10.714 47.275 -23.748 1.00 84.44 162 THR A C 1
ATOM 1187 O O . THR A 1 162 ? -10.687 48.479 -23.516 1.00 84.44 162 THR A O 1
ATOM 1190 N N . THR A 1 163 ? -11.749 46.528 -23.373 1.00 75.06 163 THR A N 1
ATOM 1191 C CA . THR A 1 163 ? -12.923 47.044 -22.648 1.00 75.06 163 THR A CA 1
ATOM 1192 C C . THR A 1 163 ? -12.618 47.403 -21.196 1.00 75.06 163 THR A C 1
ATOM 1194 O O . THR A 1 163 ? -13.287 48.259 -20.624 1.00 75.06 163 THR A O 1
ATOM 1197 N N . THR A 1 164 ? -11.625 46.733 -20.604 1.00 69.38 164 THR A N 1
ATOM 1198 C CA . THR A 1 164 ? -11.266 46.845 -19.178 1.00 69.38 164 THR A CA 1
ATOM 1199 C C . THR A 1 164 ? -9.888 47.482 -18.974 1.00 69.38 164 THR A C 1
ATOM 1201 O O . THR A 1 164 ? -9.620 48.057 -17.921 1.00 69.38 164 THR A O 1
ATOM 1204 N N . LEU A 1 165 ? -9.018 47.426 -19.985 1.00 73.81 165 LEU A N 1
ATOM 1205 C CA . LEU A 1 165 ? -7.656 47.951 -19.947 1.00 73.81 165 LEU A CA 1
ATOM 1206 C C . LEU A 1 165 ? -7.356 48.760 -21.208 1.00 73.81 165 LEU A C 1
ATOM 1208 O O . LEU A 1 165 ? -7.734 48.361 -22.308 1.00 73.81 165 LEU A O 1
ATOM 1212 N N . GLU A 1 166 ? -6.598 49.846 -21.049 1.00 76.62 166 GLU A N 1
ATOM 1213 C CA . GLU A 1 166 ? -6.073 50.625 -22.173 1.00 76.62 166 GLU A CA 1
ATOM 1214 C C . GLU A 1 166 ? -5.233 49.739 -23.119 1.00 76.62 166 GLU A C 1
ATOM 1216 O O . GLU A 1 166 ? -4.513 48.847 -22.645 1.00 76.62 166 GLU A O 1
ATOM 1221 N N . PRO A 1 167 ? -5.235 49.993 -24.444 1.00 75.62 167 PRO A N 1
ATOM 1222 C CA . PRO A 1 167 ? -4.541 49.153 -25.425 1.00 75.62 167 PRO A CA 1
ATOM 1223 C C . PRO A 1 167 ? -3.064 48.893 -25.103 1.00 75.62 167 PRO A C 1
ATOM 1225 O O . PRO A 1 167 ? -2.568 47.787 -25.308 1.00 75.62 167 PRO A O 1
ATOM 1228 N N . ALA A 1 168 ? -2.367 49.880 -24.531 1.00 76.06 168 ALA A N 1
ATOM 1229 C CA . ALA A 1 168 ? -0.969 49.741 -24.123 1.00 76.06 168 ALA A CA 1
ATOM 1230 C C . ALA A 1 168 ? -0.770 48.710 -22.992 1.00 76.06 168 ALA A C 1
ATOM 1232 O O . ALA A 1 168 ? 0.205 47.957 -23.008 1.00 76.06 168 ALA A O 1
ATOM 1233 N N . ALA A 1 169 ? -1.700 48.635 -22.034 1.00 75.31 169 ALA A N 1
ATOM 1234 C CA . ALA A 1 169 ? -1.654 47.659 -20.947 1.00 75.31 169 ALA A CA 1
ATOM 1235 C C . ALA A 1 169 ? -2.008 46.248 -21.446 1.00 75.31 169 ALA A C 1
ATOM 1237 O O . ALA A 1 169 ? -1.335 45.287 -21.077 1.00 75.31 169 ALA A O 1
ATOM 1238 N N . MET A 1 170 ? -2.990 46.122 -22.346 1.00 84.81 170 MET A N 1
ATOM 1239 C CA . MET A 1 170 ? -3.342 44.842 -22.975 1.00 84.81 170 MET A CA 1
ATOM 1240 C C . MET A 1 170 ? -2.196 44.292 -23.838 1.00 84.81 170 MET A C 1
ATOM 1242 O O . MET A 1 170 ? -1.864 43.111 -23.759 1.00 84.81 170 MET A O 1
ATOM 1246 N N . GLN A 1 171 ? -1.513 45.162 -24.591 1.00 81.50 171 GLN A N 1
ATOM 1247 C CA . GLN A 1 171 ? -0.359 44.781 -25.408 1.00 81.50 171 GLN A CA 1
ATOM 1248 C C . GLN A 1 171 ? 0.789 44.193 -24.571 1.00 81.50 171 GLN A C 1
ATOM 1250 O O . GLN A 1 171 ? 1.480 43.289 -25.040 1.00 81.50 171 GLN A O 1
ATOM 1255 N N . SER A 1 172 ? 0.974 44.653 -23.327 1.00 81.44 172 SER A N 1
ATOM 1256 C CA . SER A 1 172 ? 2.013 44.127 -22.426 1.00 81.44 172 SER A CA 1
ATOM 1257 C C . SER A 1 172 ? 1.805 42.658 -22.033 1.00 81.44 172 SER A C 1
ATOM 1259 O O . SER A 1 172 ? 2.772 41.964 -21.724 1.00 81.44 172 SER A O 1
ATOM 1261 N N . ALA A 1 173 ? 0.565 42.161 -22.099 1.00 79.88 173 ALA A N 1
ATOM 1262 C CA . ALA A 1 173 ? 0.232 40.756 -21.870 1.00 79.88 173 ALA A CA 1
ATOM 1263 C C . ALA A 1 173 ? 0.460 39.874 -23.113 1.00 79.88 173 ALA A C 1
ATOM 1265 O O . ALA A 1 173 ? 0.351 38.652 -23.033 1.00 79.88 173 ALA A O 1
ATOM 1266 N N . MET A 1 174 ? 0.795 40.499 -24.248 1.00 86.75 174 MET A N 1
ATOM 1267 C CA . MET A 1 174 ? 1.070 39.868 -25.536 1.00 86.75 174 MET A CA 1
ATOM 1268 C C . MET A 1 174 ? -0.051 38.922 -26.028 1.00 86.75 174 MET A C 1
ATOM 1270 O O . MET A 1 174 ? 0.237 37.764 -26.306 1.00 86.75 174 MET A O 1
ATOM 1274 N N . PRO A 1 175 ? -1.324 39.332 -26.152 1.00 88.56 175 PRO A N 1
ATOM 1275 C CA . PRO A 1 175 ? -2.328 38.482 -26.806 1.00 88.56 175 PRO A CA 1
ATOM 1276 C C . PRO A 1 175 ? -1.979 38.246 -28.290 1.00 88.56 175 PRO A C 1
ATOM 1278 O O . PRO A 1 175 ? -1.240 39.031 -28.888 1.00 88.56 175 PRO A O 1
ATOM 1281 N N . ASP A 1 176 ? -2.517 37.185 -28.897 1.00 88.12 176 ASP A N 1
ATOM 1282 C CA . ASP A 1 176 ? -2.315 36.888 -30.325 1.00 88.12 176 ASP A CA 1
ATOM 1283 C C . ASP A 1 176 ? -3.012 37.915 -31.225 1.00 88.12 176 ASP A C 1
ATOM 1285 O O . ASP A 1 176 ? -2.540 38.215 -32.322 1.00 88.12 176 ASP A O 1
ATOM 1289 N N . TRP A 1 177 ? -4.119 38.491 -30.750 1.00 88.62 177 TRP A N 1
ATOM 1290 C CA . TRP A 1 177 ? -4.794 39.602 -31.412 1.00 88.62 177 TRP A CA 1
ATOM 1291 C C . TRP A 1 177 ? -5.486 40.526 -30.404 1.00 88.62 177 TRP A C 1
ATOM 1293 O O . TRP A 1 177 ? -5.869 40.081 -29.325 1.00 88.62 177 TRP A O 1
ATOM 1303 N N . ILE A 1 178 ? -5.653 41.808 -30.746 1.00 88.94 178 ILE A N 1
ATOM 1304 C CA . ILE A 1 178 ? -6.341 42.804 -29.915 1.00 88.94 178 ILE A CA 1
ATOM 1305 C C . ILE A 1 178 ? -7.540 43.362 -30.671 1.00 88.94 178 ILE A C 1
ATOM 1307 O O . ILE A 1 178 ? -7.416 43.773 -31.825 1.00 88.94 178 ILE A O 1
ATOM 1311 N N . GLN A 1 179 ? -8.682 43.411 -29.994 1.00 87.19 179 GLN A N 1
ATOM 1312 C CA . GLN A 1 179 ? -9.935 43.963 -30.501 1.00 87.19 179 GLN A CA 1
ATOM 1313 C C . GLN A 1 179 ? -10.491 45.006 -29.511 1.00 87.19 179 GLN A C 1
ATOM 1315 O O . GLN A 1 179 ? -10.267 44.882 -28.305 1.00 87.19 179 GLN A O 1
ATOM 1320 N N . PRO A 1 180 ? -11.190 46.058 -29.980 1.00 82.88 180 PRO A N 1
ATOM 1321 C CA . PRO A 1 180 ? -11.724 47.094 -29.098 1.00 82.88 180 PRO A CA 1
ATOM 1322 C C . PRO A 1 180 ? -12.787 46.556 -28.131 1.00 82.88 180 PRO A C 1
ATOM 1324 O O . PRO A 1 180 ? -12.835 46.982 -26.978 1.00 82.88 180 PRO A O 1
ATOM 1327 N N . ASP A 1 181 ? -13.612 45.607 -28.578 1.00 85.06 181 ASP A N 1
ATOM 1328 C CA . ASP A 1 181 ? -14.660 44.974 -27.782 1.00 85.06 181 ASP A CA 1
ATOM 1329 C C . ASP A 1 181 ? -15.015 43.574 -28.316 1.00 85.06 181 ASP A C 1
ATOM 1331 O O . ASP A 1 181 ? -14.488 43.114 -29.326 1.00 85.06 181 ASP A O 1
ATOM 1335 N N . VAL A 1 182 ? -15.897 42.857 -27.612 1.00 87.62 182 VAL A N 1
ATOM 1336 C CA . VAL A 1 182 ? -16.334 41.506 -28.010 1.00 87.62 182 VAL A CA 1
ATOM 1337 C C . VAL A 1 182 ? -17.229 41.530 -29.257 1.00 87.62 182 VAL A C 1
ATOM 1339 O O . VAL A 1 182 ? -17.290 40.543 -29.987 1.00 87.62 182 VAL A O 1
ATOM 1342 N N . GLN A 1 183 ? -17.917 42.641 -29.534 1.00 88.06 183 GLN A N 1
ATOM 1343 C CA . GLN A 1 183 ? -18.832 42.761 -30.670 1.00 88.06 183 GLN A CA 1
ATOM 1344 C C . GLN A 1 183 ? -18.085 42.838 -32.008 1.00 88.06 183 GLN A C 1
ATOM 1346 O O . GLN A 1 183 ? -18.659 42.500 -33.044 1.00 88.06 183 GLN A O 1
ATOM 1351 N N . SER A 1 184 ? -16.819 43.260 -31.996 1.00 86.31 184 SER A N 1
ATOM 1352 C CA . SER A 1 184 ? -15.969 43.292 -33.185 1.00 86.31 184 SER A CA 1
ATOM 1353 C C . SER A 1 184 ? -15.345 41.939 -33.549 1.00 86.31 184 SER A C 1
ATOM 1355 O O . SER A 1 184 ? -14.695 41.846 -34.588 1.00 86.31 184 SER A O 1
ATOM 1357 N N . ILE A 1 185 ? -15.550 40.892 -32.739 1.00 89.88 185 ILE A N 1
ATOM 1358 C CA . ILE A 1 185 ? -15.034 39.540 -32.992 1.00 89.88 185 ILE A CA 1
ATOM 1359 C C . ILE A 1 185 ? -16.053 38.735 -33.803 1.00 89.88 185 ILE A C 1
ATOM 1361 O O . ILE A 1 185 ? -17.227 38.641 -33.443 1.00 89.88 185 ILE A O 1
ATOM 1365 N N . THR A 1 186 ? -15.602 38.089 -34.877 1.00 89.88 186 THR A N 1
ATOM 1366 C CA . THR A 1 186 ? -16.416 37.181 -35.696 1.00 89.88 186 THR A CA 1
ATOM 1367 C C . THR A 1 186 ? -15.962 35.721 -35.578 1.00 89.88 186 THR A C 1
ATOM 1369 O O . THR A 1 186 ? -14.873 35.399 -35.111 1.00 89.88 186 THR A O 1
ATOM 1372 N N . VAL A 1 187 ? -16.778 34.776 -36.054 1.00 88.56 187 VAL A N 1
ATOM 1373 C CA . VAL A 1 187 ? -16.374 33.356 -36.106 1.00 88.56 187 VAL A CA 1
ATOM 1374 C C . VAL A 1 187 ? -15.200 33.132 -37.073 1.00 88.56 187 VAL A C 1
ATOM 1376 O O . VAL A 1 187 ? -14.392 32.226 -36.863 1.00 88.56 187 VAL A O 1
ATOM 1379 N N . ALA A 1 188 ? -15.091 33.944 -38.130 1.00 84.88 188 ALA A N 1
ATOM 1380 C CA . ALA A 1 188 ? -13.971 33.876 -39.067 1.00 84.88 188 ALA A CA 1
ATOM 1381 C C . ALA A 1 188 ? -12.654 34.268 -38.382 1.00 84.88 188 ALA A C 1
ATOM 1383 O O . ALA A 1 188 ? -11.650 33.591 -38.582 1.00 84.88 188 ALA A O 1
ATOM 1384 N N . ASP A 1 189 ? -12.697 35.278 -37.512 1.00 83.81 189 ASP A N 1
ATOM 1385 C CA . ASP A 1 189 ? -11.571 35.721 -36.685 1.00 83.81 189 ASP A CA 1
ATOM 1386 C C . ASP A 1 189 ? -11.070 34.601 -35.766 1.00 83.81 189 ASP A C 1
ATOM 1388 O O . ASP A 1 189 ? -9.878 34.302 -35.722 1.00 83.81 189 ASP A O 1
ATOM 1392 N N . ILE A 1 190 ? -11.997 33.903 -35.105 1.00 87.31 190 ILE A N 1
ATOM 1393 C CA . ILE A 1 190 ? -11.691 32.771 -34.217 1.00 87.31 190 ILE A CA 1
ATOM 1394 C C . ILE A 1 190 ? -11.080 31.596 -34.999 1.00 87.31 190 ILE A C 1
ATOM 1396 O O . ILE A 1 190 ? -10.109 30.984 -34.554 1.00 87.31 190 ILE A O 1
ATOM 1400 N N . LYS A 1 191 ? -11.626 31.268 -36.178 1.00 83.62 191 LYS A N 1
ATOM 1401 C CA . LYS A 1 191 ? -11.123 30.162 -37.014 1.00 83.62 191 LYS A CA 1
ATOM 1402 C C . LYS A 1 191 ? -9.808 30.503 -37.727 1.00 83.62 191 LYS A C 1
ATOM 1404 O O . LYS A 1 191 ? -9.033 29.594 -38.012 1.00 83.62 191 LYS A O 1
ATOM 1409 N N . GLY A 1 192 ? -9.574 31.781 -38.024 1.00 73.25 192 GLY A N 1
ATOM 1410 C CA . GLY A 1 192 ? -8.427 32.284 -38.782 1.00 73.25 192 GLY A CA 1
ATOM 1411 C C . GLY A 1 192 ? -7.192 32.625 -37.947 1.00 73.25 192 GLY A C 1
ATOM 1412 O O . GLY A 1 192 ? -6.143 32.897 -38.528 1.00 73.25 192 GLY A O 1
ATOM 1413 N N . LEU A 1 193 ? -7.283 32.598 -36.612 1.00 76.19 193 LEU A N 1
ATOM 1414 C CA . LEU A 1 193 ? -6.163 32.915 -35.724 1.00 76.19 193 LEU A CA 1
ATOM 1415 C C . LEU A 1 193 ? -5.038 31.861 -35.846 1.00 76.19 193 LEU A C 1
ATOM 1417 O O . LEU A 1 193 ? -5.175 30.733 -35.360 1.00 76.19 193 LEU A O 1
ATOM 1421 N N . GLN A 1 194 ? -3.928 32.222 -36.497 1.00 57.12 194 GLN A N 1
ATOM 1422 C CA . GLN A 1 194 ? -2.692 31.426 -36.568 1.00 57.12 194 GLN A CA 1
ATOM 1423 C C . GLN A 1 194 ? -1.712 31.857 -35.464 1.00 57.12 194 GLN A C 1
ATOM 1425 O O . GLN A 1 194 ? -1.709 33.021 -35.071 1.00 57.12 194 GLN A O 1
ATOM 1430 N N . SER A 1 195 ? -0.885 30.937 -34.953 1.00 53.19 195 SER A N 1
ATOM 1431 C CA . SER A 1 195 ? 0.090 31.244 -33.897 1.00 53.19 195 SER A CA 1
ATOM 1432 C C . SER A 1 195 ? 1.219 32.156 -34.401 1.00 53.19 195 SER A C 1
ATOM 1434 O O . SER A 1 195 ? 1.706 32.004 -35.524 1.00 53.19 195 SER A O 1
ATOM 1436 N N . ILE A 1 196 ? 1.688 33.078 -33.550 1.00 47.59 196 ILE A N 1
ATOM 1437 C CA . ILE A 1 196 ? 2.792 34.012 -33.862 1.00 47.59 196 ILE A CA 1
ATOM 1438 C C . ILE A 1 196 ? 4.090 33.269 -34.256 1.00 47.59 196 ILE A C 1
ATOM 1440 O O . ILE A 1 196 ? 4.859 33.763 -35.081 1.00 47.59 196 ILE A O 1
ATOM 1444 N N . GLU A 1 197 ? 4.308 32.047 -33.755 1.00 44.16 197 GLU A N 1
ATOM 1445 C CA . GLU A 1 197 ? 5.467 31.202 -34.100 1.00 44.16 197 GLU A CA 1
ATOM 1446 C C . GLU A 1 197 ? 5.533 30.809 -35.588 1.00 44.16 197 GLU A C 1
ATOM 1448 O O . GLU A 1 197 ? 6.615 30.525 -36.097 1.00 44.16 197 GLU A O 1
ATOM 1453 N N . GLN A 1 198 ? 4.416 30.849 -36.325 1.00 42.53 198 GLN A N 1
ATOM 1454 C CA . GLN A 1 198 ? 4.398 30.566 -37.767 1.00 42.53 198 GLN A CA 1
ATOM 1455 C C . GLN A 1 198 ? 4.648 31.805 -38.643 1.00 42.53 198 GLN A C 1
ATOM 1457 O O . GLN A 1 198 ? 4.911 31.661 -39.836 1.00 42.53 198 GLN A O 1
ATOM 1462 N N . GLN A 1 199 ? 4.631 33.015 -38.073 1.00 40.56 199 GLN A N 1
ATOM 1463 C CA . GLN A 1 199 ? 4.929 34.261 -38.794 1.00 40.56 199 GLN A CA 1
ATOM 1464 C C . GLN A 1 199 ? 6.409 34.679 -38.710 1.00 40.56 199 GLN A C 1
ATOM 1466 O O . GLN A 1 199 ? 6.817 35.626 -39.379 1.00 40.56 199 GLN A O 1
ATOM 1471 N N . GLN A 1 200 ? 7.236 33.960 -37.940 1.00 37.34 200 GLN A N 1
ATOM 1472 C CA . GLN A 1 200 ? 8.676 34.210 -37.806 1.00 37.34 200 GLN A CA 1
ATOM 1473 C C . GLN A 1 200 ? 9.513 33.017 -38.300 1.00 37.34 200 GLN A C 1
ATOM 1475 O O . GLN A 1 200 ? 10.263 32.402 -37.548 1.00 37.34 200 GLN A O 1
ATOM 1480 N N . GLN A 1 201 ? 9.427 32.709 -39.598 1.00 27.77 201 GLN A N 1
ATOM 1481 C CA . GLN A 1 201 ? 10.504 32.012 -40.314 1.00 27.77 201 GLN A CA 1
ATOM 1482 C C . GLN A 1 201 ? 11.296 33.033 -41.151 1.00 27.77 201 GLN A C 1
ATOM 1484 O O . GLN A 1 201 ? 10.689 33.824 -41.876 1.00 27.77 201 GLN A O 1
ATOM 1489 N N . PRO A 1 202 ? 12.638 33.068 -41.051 1.00 33.59 202 PRO A N 1
ATOM 1490 C CA . PRO A 1 202 ? 13.435 34.169 -41.578 1.00 33.59 202 PRO A CA 1
ATOM 1491 C C . PRO A 1 202 ? 13.610 34.081 -43.098 1.00 33.59 202 PRO A C 1
ATOM 1493 O O . PRO A 1 202 ? 14.081 33.076 -43.629 1.00 33.59 202 PRO A O 1
ATOM 1496 N N . GLN A 1 203 ? 13.329 35.182 -43.795 1.00 27.09 203 GLN A N 1
ATOM 1497 C CA . GLN A 1 203 ? 13.910 35.451 -45.110 1.00 27.09 203 GLN A CA 1
ATOM 1498 C C . GLN A 1 203 ? 15.303 36.084 -44.914 1.00 27.09 203 GLN A C 1
ATOM 1500 O O . GLN A 1 203 ? 15.421 37.190 -44.397 1.00 27.09 203 GLN A O 1
ATOM 1505 N N . GLN A 1 204 ? 16.366 35.379 -45.311 1.00 24.84 204 GLN A N 1
ATOM 1506 C CA . GLN A 1 204 ? 17.667 35.979 -45.678 1.00 24.84 204 GLN A CA 1
ATOM 1507 C C . GLN A 1 204 ? 17.606 36.461 -47.145 1.00 24.84 204 GLN A C 1
ATOM 1509 O O . GLN A 1 204 ? 16.763 35.922 -47.868 1.00 24.84 204 GLN A O 1
ATOM 1514 N N . PRO A 1 205 ? 18.482 37.369 -47.656 1.00 39.28 205 PRO A N 1
ATOM 1515 C CA . PRO A 1 205 ? 19.829 37.778 -47.189 1.00 39.28 205 PRO A CA 1
ATOM 1516 C C . PRO A 1 205 ? 20.019 39.331 -47.131 1.00 39.28 205 PRO A C 1
ATOM 1518 O O . PRO A 1 205 ? 19.105 40.065 -47.476 1.00 39.28 205 PRO A O 1
ATOM 1521 N N . GLN A 1 206 ? 21.117 39.937 -46.642 1.00 25.55 206 GLN A N 1
ATOM 1522 C CA . GLN A 1 206 ? 22.396 40.119 -47.359 1.00 25.55 206 GLN A CA 1
ATOM 1523 C C . GLN A 1 206 ? 23.468 40.812 -46.481 1.00 25.55 206 GLN A C 1
ATOM 1525 O O . GLN A 1 206 ? 23.162 41.601 -45.593 1.00 25.55 206 GLN A O 1
ATOM 1530 N N . GLN A 1 207 ? 24.727 40.471 -46.764 1.00 28.33 207 GLN A N 1
ATOM 1531 C CA . GLN A 1 207 ? 25.986 40.878 -46.123 1.00 28.33 207 GLN A CA 1
ATOM 1532 C C . GLN A 1 207 ? 26.301 42.383 -46.255 1.00 28.33 207 GLN A C 1
ATOM 1534 O O . GLN A 1 207 ? 26.044 42.946 -47.312 1.00 28.33 207 GLN A O 1
ATOM 1539 N N . ASP A 1 208 ? 26.962 42.995 -45.259 1.00 26.94 208 ASP A N 1
ATOM 1540 C CA . ASP A 1 208 ? 28.393 43.358 -45.360 1.00 26.94 208 ASP A CA 1
ATOM 1541 C C . ASP A 1 208 ? 28.977 44.044 -44.093 1.00 26.94 208 ASP A C 1
ATOM 1543 O O . ASP A 1 208 ? 28.393 44.950 -43.511 1.00 26.94 208 ASP A O 1
ATOM 1547 N N . LYS A 1 209 ? 30.159 43.531 -43.710 1.00 26.05 209 LYS A N 1
ATOM 1548 C CA . LYS A 1 209 ? 31.403 44.141 -43.175 1.00 26.05 209 LYS A CA 1
ATOM 1549 C C . LYS A 1 209 ? 31.387 45.384 -42.259 1.00 26.05 209 LYS A C 1
ATOM 1551 O O . LYS A 1 209 ? 31.055 46.472 -42.696 1.00 26.05 209 LYS A O 1
ATOM 1556 N N . GLU A 1 210 ? 31.995 45.229 -41.073 1.00 25.72 210 GLU A N 1
ATOM 1557 C CA . GLU A 1 210 ? 33.289 45.820 -40.617 1.00 25.72 210 GLU A CA 1
ATOM 1558 C C . GLU A 1 210 ? 33.407 45.624 -39.087 1.00 25.72 210 GLU A C 1
ATOM 1560 O O . GLU A 1 210 ? 32.546 46.031 -38.323 1.00 25.72 210 GLU A O 1
ATOM 1565 N N . GLN A 1 211 ? 34.236 44.692 -38.611 1.00 25.61 211 GLN A N 1
ATOM 1566 C CA . GLN A 1 211 ? 35.632 44.858 -38.177 1.00 25.61 211 GLN A CA 1
ATOM 1567 C C . GLN A 1 211 ? 35.881 45.690 -36.897 1.00 25.61 211 GLN A C 1
ATOM 1569 O O . GLN A 1 211 ? 35.641 46.885 -36.842 1.00 25.61 211 GLN A O 1
ATOM 1574 N N . GLN A 1 212 ? 36.558 44.995 -35.968 1.00 25.36 212 GLN A N 1
ATOM 1575 C CA . GLN A 1 212 ? 37.548 45.449 -34.976 1.00 25.36 212 GLN A CA 1
ATOM 1576 C C . GLN A 1 212 ? 37.096 45.848 -33.555 1.00 25.36 212 GLN A C 1
ATOM 1578 O O . GLN A 1 212 ? 36.617 46.937 -33.276 1.00 25.36 212 GLN A O 1
ATOM 1583 N N . GLN A 1 213 ? 37.352 44.891 -32.648 1.00 24.59 213 GLN A N 1
ATOM 1584 C CA . GLN A 1 213 ? 38.023 45.020 -31.342 1.00 24.59 213 GLN A CA 1
ATOM 1585 C C . GLN A 1 213 ? 38.325 46.448 -30.846 1.00 24.59 213 GLN A C 1
ATOM 1587 O O . GLN A 1 213 ? 39.126 47.144 -31.456 1.00 24.59 213 GLN A O 1
ATOM 1592 N N . ALA A 1 214 ? 37.897 46.786 -29.625 1.00 23.56 214 ALA A N 1
ATOM 1593 C CA . ALA A 1 214 ? 38.727 46.643 -28.419 1.00 23.56 214 ALA A CA 1
ATOM 1594 C C . ALA A 1 214 ? 38.133 47.382 -27.196 1.00 23.56 214 ALA A C 1
ATOM 1596 O O . ALA A 1 214 ? 37.680 48.512 -27.294 1.00 23.56 214 ALA A O 1
ATOM 1597 N N . GLN A 1 215 ? 38.256 46.719 -26.041 1.00 23.77 215 GLN A N 1
ATOM 1598 C CA . GLN A 1 215 ? 38.665 47.268 -24.738 1.00 23.77 215 GLN A CA 1
ATOM 1599 C C . GLN A 1 215 ? 37.805 48.303 -23.976 1.00 23.77 215 GLN A C 1
ATOM 1601 O O . GLN A 1 215 ? 37.759 49.478 -24.296 1.00 23.77 215 GLN A O 1
ATOM 1606 N N . GLN A 1 216 ? 37.369 47.820 -22.803 1.00 25.09 216 GLN A N 1
ATOM 1607 C CA . GLN A 1 216 ? 37.602 48.379 -21.458 1.00 25.09 216 GLN A CA 1
ATOM 1608 C C . GLN A 1 216 ? 36.875 49.646 -20.961 1.00 25.09 216 GLN A C 1
ATOM 1610 O O . GLN A 1 216 ? 36.720 50.650 -21.639 1.00 25.09 216 GLN A O 1
ATOM 1615 N N . SER A 1 217 ? 36.620 49.536 -19.650 1.00 25.08 217 SER A N 1
ATOM 1616 C CA . SER A 1 217 ? 36.493 50.528 -18.573 1.00 25.08 217 SER A CA 1
ATOM 1617 C C . SER A 1 217 ? 35.132 51.154 -18.262 1.00 25.08 217 SER A C 1
ATOM 1619 O O . SER A 1 217 ? 34.636 52.031 -18.961 1.00 25.08 217 SER A O 1
ATOM 1621 N N . ASP A 1 218 ? 34.632 50.684 -17.115 1.00 25.52 218 ASP A N 1
ATOM 1622 C CA . ASP A 1 218 ? 33.985 51.392 -16.008 1.00 25.52 218 ASP A CA 1
ATOM 1623 C C . ASP A 1 218 ? 34.282 52.897 -15.852 1.00 25.52 218 ASP A C 1
ATOM 1625 O O . ASP A 1 218 ? 35.422 53.352 -15.952 1.00 25.52 218 ASP A O 1
ATOM 1629 N N . ASP A 1 219 ? 33.201 53.584 -15.468 1.00 27.14 219 ASP A N 1
ATOM 1630 C CA . ASP A 1 219 ? 33.036 54.614 -14.433 1.00 27.14 219 ASP A CA 1
ATOM 1631 C C . ASP A 1 219 ? 34.037 55.774 -14.291 1.00 27.14 219 ASP A C 1
ATOM 1633 O O . ASP A 1 219 ? 35.151 55.645 -13.783 1.00 27.14 219 ASP A O 1
ATOM 1637 N N . SER A 1 220 ? 33.525 56.999 -14.476 1.00 26.70 220 SER A N 1
ATOM 1638 C CA . SER A 1 220 ? 33.024 57.869 -13.381 1.00 26.70 220 SER A CA 1
ATOM 1639 C C . SER A 1 220 ? 33.047 59.365 -13.767 1.00 26.70 220 SER A C 1
ATOM 1641 O O . SER A 1 220 ? 33.602 59.730 -14.799 1.00 26.70 220 SER A O 1
ATOM 1643 N N . ILE A 1 221 ? 32.480 60.208 -12.879 1.00 25.08 221 ILE A N 1
ATOM 1644 C CA . ILE A 1 221 ? 32.468 61.697 -12.777 1.00 25.08 221 ILE A CA 1
ATOM 1645 C C . ILE A 1 221 ? 31.040 62.256 -12.992 1.00 25.08 221 ILE A C 1
ATOM 1647 O O . ILE A 1 221 ? 30.548 62.312 -14.110 1.00 25.08 221 ILE A O 1
ATOM 1651 N N . ALA A 1 222 ? 30.224 62.470 -11.947 1.00 26.45 222 ALA A N 1
ATOM 1652 C CA . ALA A 1 222 ? 30.250 63.496 -10.879 1.00 26.45 222 ALA A CA 1
ATOM 1653 C C . ALA A 1 222 ? 29.944 64.923 -11.362 1.00 26.45 222 ALA A C 1
ATOM 1655 O O . ALA A 1 222 ? 30.695 65.405 -12.189 1.00 26.45 222 ALA A O 1
ATOM 1656 N N . VAL A 1 223 ? 28.965 65.623 -10.751 1.00 26.19 223 VAL A N 1
ATOM 1657 C CA . VAL A 1 223 ? 29.039 67.068 -10.405 1.00 26.19 223 VAL A CA 1
ATOM 1658 C C . VAL A 1 223 ? 28.040 67.436 -9.281 1.00 26.19 223 VAL A C 1
ATOM 1660 O O . VAL A 1 223 ? 26.831 67.316 -9.430 1.00 26.19 223 VAL A O 1
ATOM 1663 N N . ALA A 1 224 ? 28.638 67.892 -8.174 1.00 26.09 224 ALA A N 1
ATOM 1664 C CA . ALA A 1 224 ? 28.375 69.042 -7.290 1.00 26.09 224 ALA A CA 1
ATOM 1665 C C . ALA A 1 224 ? 26.974 69.487 -6.808 1.00 26.09 224 ALA A C 1
ATOM 1667 O O . ALA A 1 224 ? 25.993 69.605 -7.533 1.00 26.09 224 ALA A O 1
ATOM 1668 N N . ALA A 1 225 ? 27.003 69.905 -5.538 1.00 26.97 225 ALA A N 1
ATOM 1669 C CA . ALA A 1 225 ? 25.968 70.556 -4.748 1.00 26.97 225 ALA A CA 1
ATOM 1670 C C . ALA A 1 225 ? 26.107 72.094 -4.702 1.00 26.97 225 ALA A C 1
ATOM 1672 O O . ALA A 1 225 ? 27.207 72.627 -4.812 1.00 26.97 225 ALA A O 1
ATOM 1673 N N . THR A 1 226 ? 24.995 72.768 -4.390 1.00 28.25 226 THR A N 1
ATOM 1674 C CA . THR A 1 226 ? 24.850 74.042 -3.639 1.00 28.25 226 THR A CA 1
ATOM 1675 C C . THR A 1 226 ? 23.471 73.950 -2.943 1.00 28.25 226 THR A C 1
ATOM 1677 O O . THR A 1 226 ? 22.572 73.356 -3.523 1.00 28.25 226 THR A O 1
ATOM 1680 N N . GLY A 1 227 ? 23.138 74.379 -1.721 1.00 26.05 227 GLY A N 1
ATOM 1681 C CA . GLY A 1 227 ? 23.743 75.174 -0.651 1.00 26.05 227 GLY A CA 1
ATOM 1682 C C . GLY A 1 227 ? 22.630 76.065 -0.051 1.00 26.05 227 GLY A C 1
ATOM 1683 O O . GLY A 1 227 ? 22.108 76.903 -0.774 1.00 26.05 227 GLY A O 1
ATOM 1684 N N . GLY A 1 228 ? 22.244 75.907 1.229 1.00 24.31 228 GLY A N 1
ATOM 1685 C CA . GLY A 1 228 ? 21.294 76.824 1.899 1.00 24.31 228 GLY A CA 1
ATOM 1686 C C . GLY A 1 228 ? 20.715 76.343 3.243 1.00 24.31 228 GLY A C 1
ATOM 1687 O O . GLY A 1 228 ? 19.992 75.359 3.282 1.00 24.31 228 GLY A O 1
ATOM 1688 N N . ALA A 1 229 ? 21.054 77.044 4.329 1.00 28.31 229 ALA A N 1
ATOM 1689 C CA . ALA A 1 229 ? 20.894 76.717 5.756 1.00 28.31 229 ALA A CA 1
ATOM 1690 C C . ALA A 1 229 ? 19.470 76.777 6.369 1.00 28.31 229 ALA A C 1
ATOM 1692 O O . ALA A 1 229 ? 18.652 77.572 5.918 1.00 28.31 229 ALA A O 1
ATOM 1693 N N . ALA A 1 230 ? 19.255 76.052 7.487 1.00 26.62 230 ALA A N 1
ATOM 1694 C CA . ALA A 1 230 ? 18.804 76.588 8.797 1.00 26.62 230 ALA A CA 1
ATOM 1695 C C . ALA A 1 230 ? 18.662 75.478 9.883 1.00 26.62 230 ALA A C 1
ATOM 1697 O O . ALA A 1 230 ? 17.968 74.488 9.671 1.00 26.62 230 ALA A O 1
ATOM 1698 N N . GLU A 1 231 ? 19.290 75.663 11.055 1.00 32.12 231 GLU A N 1
ATOM 1699 C CA . GLU A 1 231 ? 19.037 74.940 12.331 1.00 32.12 231 GLU A CA 1
ATOM 1700 C C . GLU A 1 231 ? 17.909 75.632 13.142 1.00 32.12 231 GLU A C 1
ATOM 1702 O O . GLU A 1 231 ? 17.688 76.828 12.920 1.00 32.12 231 GLU A O 1
ATOM 1707 N N . PRO A 1 232 ? 17.180 74.948 14.070 1.00 36.66 232 PRO A N 1
ATOM 1708 C CA . PRO A 1 232 ? 17.569 74.900 15.506 1.00 36.66 232 PRO A CA 1
ATOM 1709 C C . PRO A 1 232 ? 17.125 73.574 16.230 1.00 36.66 232 PRO A C 1
ATOM 1711 O O . PRO A 1 232 ? 16.865 72.587 15.547 1.00 36.66 232 PRO A O 1
ATOM 1714 N N . PRO A 1 233 ? 17.115 73.438 17.582 1.00 41.38 233 PRO A N 1
ATOM 1715 C CA . PRO A 1 233 ? 18.164 72.755 18.340 1.00 41.38 233 PRO A CA 1
ATOM 1716 C C . PRO A 1 233 ? 17.740 71.464 19.092 1.00 41.38 233 PRO A C 1
ATOM 1718 O O . PRO A 1 233 ? 16.572 71.162 19.308 1.00 41.38 233 PRO A O 1
ATOM 1721 N N . ALA A 1 234 ? 18.782 70.742 19.514 1.00 38.06 234 ALA A N 1
ATOM 1722 C CA . ALA A 1 234 ? 18.928 69.643 20.481 1.00 38.06 234 ALA A CA 1
ATOM 1723 C C . ALA A 1 234 ? 17.755 69.174 21.381 1.00 38.06 234 ALA A C 1
ATOM 1725 O O . ALA A 1 234 ? 17.202 69.947 22.157 1.00 38.06 234 ALA A O 1
ATOM 1726 N N . ALA A 1 235 ? 17.605 67.838 21.477 1.00 31.00 235 ALA A N 1
ATOM 1727 C CA . ALA A 1 235 ? 17.350 67.131 22.744 1.00 31.00 235 ALA A CA 1
ATOM 1728 C C . ALA A 1 235 ? 17.831 65.650 22.730 1.00 31.00 235 ALA A C 1
ATOM 1730 O O . ALA A 1 235 ? 17.327 64.814 21.991 1.00 31.00 235 ALA A O 1
ATOM 1731 N N . ASN A 1 236 ? 18.815 65.366 23.594 1.00 35.66 236 ASN A N 1
ATOM 1732 C CA . ASN A 1 236 ? 19.096 64.140 24.368 1.00 35.66 236 ASN A CA 1
ATOM 1733 C C . ASN A 1 236 ? 19.209 62.739 23.709 1.00 35.66 236 ASN A C 1
ATOM 1735 O O . ASN A 1 236 ? 18.260 61.976 23.601 1.00 35.66 236 ASN A O 1
ATOM 1739 N N . GLY A 1 237 ? 20.465 62.334 23.463 1.00 44.19 237 GLY A N 1
ATOM 1740 C CA . GLY A 1 237 ? 21.174 61.370 24.330 1.00 44.19 237 GLY A CA 1
ATOM 1741 C C . GLY A 1 237 ? 20.641 59.934 24.456 1.00 44.19 237 GLY A C 1
ATOM 1742 O O . GLY A 1 237 ? 20.015 59.600 25.452 1.00 44.19 237 GLY A O 1
ATOM 1743 N N . GLY A 1 238 ? 21.024 59.053 23.522 1.00 36.50 238 GLY A N 1
ATOM 1744 C CA . GLY A 1 238 ? 20.903 57.592 23.693 1.00 36.50 238 GLY A CA 1
ATOM 1745 C C . GLY A 1 238 ? 21.384 56.743 22.503 1.00 36.50 238 GLY A C 1
ATOM 1746 O O . GLY A 1 238 ? 21.921 55.658 22.697 1.00 36.50 238 GLY A O 1
ATOM 1747 N N . GLY A 1 239 ? 21.277 57.251 21.267 1.00 38.41 239 GLY A N 1
ATOM 1748 C CA . GLY A 1 239 ? 21.509 56.458 20.041 1.00 38.41 239 GLY A CA 1
ATOM 1749 C C . GLY A 1 239 ? 22.939 56.414 19.470 1.00 38.41 239 GLY A C 1
ATOM 1750 O O . GLY A 1 239 ? 23.216 55.618 18.576 1.00 38.41 239 GLY A O 1
ATOM 1751 N N . ARG A 1 240 ? 23.880 57.239 19.955 1.00 43.50 240 ARG A N 1
ATOM 1752 C CA . ARG A 1 240 ? 25.184 57.427 19.273 1.00 43.50 240 ARG A CA 1
ATOM 1753 C C . ARG A 1 240 ? 26.168 56.255 19.397 1.00 43.50 240 ARG A C 1
ATOM 1755 O O . ARG A 1 240 ? 27.019 56.097 18.528 1.00 43.50 240 ARG A O 1
ATOM 1762 N N . ARG A 1 241 ? 26.071 55.420 20.440 1.00 49.03 241 ARG A N 1
ATOM 1763 C CA . ARG A 1 241 ? 27.012 54.296 20.649 1.00 49.03 241 ARG A CA 1
ATOM 1764 C C . ARG A 1 241 ? 26.692 53.071 19.785 1.00 49.03 241 ARG A C 1
ATOM 1766 O O . ARG A 1 241 ? 27.608 52.367 19.376 1.00 49.03 241 ARG A O 1
ATOM 1773 N N . THR A 1 242 ? 25.417 52.836 19.484 1.00 50.53 242 THR A N 1
ATOM 1774 C CA . THR A 1 242 ? 24.954 51.715 18.650 1.00 50.53 242 THR A CA 1
ATOM 1775 C C . THR A 1 242 ? 25.070 52.023 17.157 1.00 50.53 242 THR A C 1
ATOM 1777 O O . THR A 1 242 ? 25.473 51.145 16.398 1.00 50.53 242 THR A O 1
ATOM 1780 N N . GLN A 1 243 ? 24.826 53.273 16.739 1.00 52.75 243 GLN A N 1
ATOM 1781 C CA . GLN A 1 243 ? 25.058 53.714 15.354 1.00 52.75 243 GLN A CA 1
ATOM 1782 C C . GLN A 1 243 ? 26.530 53.578 14.941 1.00 52.75 243 GLN A C 1
ATOM 1784 O O . GLN A 1 243 ? 26.820 52.926 13.944 1.00 52.75 243 GLN A O 1
ATOM 1789 N N . GLY A 1 244 ? 27.473 54.069 15.755 1.00 56.59 244 GLY A N 1
ATOM 1790 C CA . GLY A 1 244 ? 28.905 53.966 15.437 1.00 56.59 244 GLY A CA 1
ATOM 1791 C C . GLY A 1 244 ? 29.442 52.528 15.366 1.00 56.59 244 GLY A C 1
ATOM 1792 O O . GLY A 1 244 ? 30.413 52.266 14.663 1.00 56.59 244 GLY A O 1
ATOM 1793 N N . TRP A 1 245 ? 28.810 51.575 16.063 1.00 68.75 245 TRP A N 1
ATOM 1794 C CA . TRP A 1 245 ? 29.174 50.158 15.971 1.00 68.75 245 TRP A CA 1
ATOM 1795 C C . TRP A 1 245 ? 28.639 49.499 14.693 1.00 68.75 245 TRP A C 1
ATOM 1797 O O . TRP A 1 245 ? 29.379 48.746 14.053 1.00 68.75 245 TRP A O 1
ATOM 1807 N N . LEU A 1 246 ? 27.389 49.803 14.318 1.00 56.31 246 LEU A N 1
ATOM 1808 C CA . LEU A 1 246 ? 26.720 49.295 13.112 1.00 56.31 246 LEU A CA 1
ATOM 1809 C C . LEU A 1 246 ? 27.340 49.845 11.820 1.00 56.31 246 LEU A C 1
ATOM 1811 O O . LEU A 1 246 ? 27.452 49.111 10.840 1.00 56.31 246 LEU A O 1
ATOM 1815 N N . ASP A 1 247 ? 27.789 51.098 11.839 1.00 65.62 247 ASP A N 1
ATOM 1816 C CA . ASP A 1 247 ? 28.395 51.764 10.681 1.00 65.62 247 ASP A CA 1
ATOM 1817 C C . ASP A 1 247 ? 29.913 51.471 10.557 1.00 65.62 247 ASP A C 1
ATOM 1819 O O . ASP A 1 247 ? 30.576 51.924 9.626 1.00 65.62 247 ASP A O 1
ATOM 1823 N N . GLY A 1 248 ? 30.480 50.674 11.474 1.00 70.50 248 GLY A N 1
ATOM 1824 C CA . GLY A 1 248 ? 31.870 50.218 11.409 1.00 70.50 248 GLY A CA 1
ATOM 1825 C C . GLY A 1 248 ? 32.110 49.225 10.264 1.00 70.50 248 GLY A C 1
ATOM 1826 O O . GLY A 1 248 ? 31.352 48.269 10.092 1.00 70.50 248 GLY A O 1
ATOM 1827 N N . MET A 1 249 ? 33.187 49.430 9.504 1.00 69.69 249 MET A N 1
ATOM 1828 C CA . MET A 1 249 ? 33.561 48.586 8.362 1.00 69.69 249 MET A CA 1
ATOM 1829 C C . MET A 1 249 ? 34.182 47.255 8.808 1.00 69.69 249 MET A C 1
ATOM 1831 O O . MET A 1 249 ? 35.019 47.214 9.712 1.00 69.69 249 MET A O 1
ATOM 1835 N N . VAL A 1 250 ? 33.796 46.167 8.144 1.00 73.94 250 VAL A N 1
ATOM 1836 C CA . VAL A 1 250 ? 34.343 44.815 8.299 1.00 73.94 250 VAL A CA 1
ATOM 1837 C C . VAL A 1 250 ? 34.917 44.365 6.963 1.00 73.94 250 VAL A C 1
ATOM 1839 O O . VAL A 1 250 ? 34.332 44.602 5.905 1.00 73.94 250 VAL A O 1
ATOM 1842 N N . GLN A 1 251 ? 36.082 43.728 7.018 1.00 65.94 251 GLN A N 1
ATOM 1843 C CA . GLN A 1 251 ? 36.764 43.198 5.847 1.00 65.94 251 GLN A CA 1
ATOM 1844 C C . GLN A 1 251 ? 36.452 41.706 5.705 1.00 65.94 251 GLN A C 1
ATOM 1846 O O . GLN A 1 251 ? 36.643 40.937 6.646 1.00 65.94 251 GLN A O 1
ATOM 1851 N N . LEU A 1 252 ? 35.937 41.325 4.541 1.00 68.12 252 LEU A N 1
ATOM 1852 C CA . LEU A 1 252 ? 35.563 39.961 4.182 1.00 68.12 252 LEU A CA 1
ATOM 1853 C C . LEU A 1 252 ? 36.670 39.298 3.336 1.00 68.12 252 LEU A C 1
ATOM 1855 O O . LEU A 1 252 ? 37.559 39.993 2.826 1.00 68.12 252 LEU A O 1
ATOM 1859 N N . PRO A 1 253 ? 36.645 37.959 3.175 1.00 52.34 253 PRO A N 1
ATOM 1860 C CA . PRO A 1 253 ? 37.545 37.252 2.264 1.00 52.34 253 PRO A CA 1
ATOM 1861 C C . PRO A 1 253 ? 37.508 37.842 0.842 1.00 52.34 253 PRO A C 1
ATOM 1863 O O . PRO A 1 253 ? 36.502 38.413 0.429 1.00 52.34 253 PRO A O 1
ATOM 1866 N N . ALA A 1 254 ? 38.612 37.718 0.098 1.00 51.50 254 ALA A N 1
ATOM 1867 C CA . ALA A 1 254 ? 38.810 38.307 -1.238 1.00 51.50 254 ALA A CA 1
ATOM 1868 C C . ALA A 1 254 ? 38.848 39.854 -1.308 1.00 51.50 254 ALA A C 1
ATOM 1870 O O . ALA A 1 254 ? 38.811 40.425 -2.392 1.00 51.50 254 ALA A O 1
ATOM 1871 N N . GLY A 1 255 ? 39.003 40.544 -0.172 1.00 54.44 255 GLY A N 1
ATOM 1872 C CA . GLY A 1 255 ? 39.325 41.980 -0.138 1.00 54.44 255 GLY A CA 1
ATOM 1873 C C . GLY A 1 255 ? 38.120 42.924 -0.104 1.00 54.44 255 GLY A C 1
ATOM 1874 O O . GLY A 1 255 ? 38.306 44.138 -0.028 1.00 54.44 255 GLY A O 1
ATOM 1875 N N . TYR A 1 256 ? 36.897 42.394 -0.086 1.00 56.06 256 TYR A N 1
ATOM 1876 C CA . TYR A 1 256 ? 35.680 43.197 0.004 1.00 56.06 256 TYR A CA 1
ATOM 1877 C C . TYR A 1 256 ? 35.519 43.840 1.388 1.00 56.06 256 TYR A C 1
ATOM 1879 O O . TYR A 1 256 ? 35.781 43.223 2.423 1.00 56.06 256 TYR A O 1
ATOM 1887 N N . ARG A 1 257 ? 35.061 45.096 1.413 1.00 71.19 257 ARG A N 1
ATOM 1888 C CA . ARG A 1 257 ? 34.759 45.850 2.638 1.00 71.19 257 ARG A CA 1
ATOM 1889 C C . ARG A 1 257 ? 33.282 46.217 2.658 1.00 71.19 257 ARG A C 1
ATOM 1891 O O . ARG A 1 257 ? 32.775 46.760 1.684 1.00 71.19 257 ARG A O 1
ATOM 1898 N N . THR A 1 258 ? 32.606 45.945 3.767 1.00 74.00 258 THR A N 1
ATOM 1899 C CA . THR A 1 258 ? 31.189 46.289 3.959 1.00 74.00 258 THR A CA 1
ATOM 1900 C C . THR A 1 258 ? 30.939 46.752 5.394 1.00 74.00 258 THR A C 1
ATOM 1902 O O . THR A 1 258 ? 31.750 46.480 6.280 1.00 74.00 258 THR A O 1
ATOM 1905 N N . SER A 1 259 ? 29.848 47.474 5.649 1.00 78.62 259 SER A N 1
ATOM 1906 C CA . SER A 1 259 ? 29.484 47.879 7.012 1.00 78.62 259 SER A CA 1
ATOM 1907 C C . SER A 1 259 ? 28.896 46.691 7.788 1.00 78.62 259 SER A C 1
ATOM 1909 O O . SER A 1 259 ? 28.276 45.802 7.199 1.00 78.62 259 SER A O 1
ATOM 1911 N N . ARG A 1 260 ? 29.032 46.652 9.124 1.00 73.75 260 ARG A N 1
ATOM 1912 C CA . ARG A 1 260 ? 28.358 45.621 9.953 1.00 73.75 260 ARG A CA 1
ATOM 1913 C C . ARG A 1 260 ? 26.846 45.615 9.737 1.00 73.75 260 ARG A C 1
ATOM 1915 O O . ARG A 1 260 ? 26.217 44.562 9.786 1.00 73.75 260 ARG A O 1
ATOM 1922 N N . ARG A 1 261 ? 26.269 46.787 9.482 1.00 76.19 261 ARG A N 1
ATOM 1923 C CA . ARG A 1 261 ? 24.854 46.971 9.166 1.00 76.19 261 ARG A CA 1
ATOM 1924 C C . ARG A 1 261 ? 24.453 46.283 7.870 1.00 76.19 261 ARG A C 1
ATOM 1926 O O . ARG A 1 261 ? 23.431 45.605 7.850 1.00 76.19 261 ARG A O 1
ATOM 1933 N N . ASP A 1 262 ? 25.234 46.445 6.812 1.00 71.88 262 ASP A N 1
ATOM 1934 C CA . ASP A 1 262 ? 24.938 45.813 5.529 1.00 71.88 262 ASP A CA 1
ATOM 1935 C C . ASP A 1 262 ? 25.213 44.313 5.589 1.00 71.88 262 ASP A C 1
ATOM 1937 O O . ASP A 1 262 ? 24.415 43.541 5.075 1.00 71.88 262 ASP A O 1
ATOM 1941 N N . LEU A 1 263 ? 26.226 43.876 6.342 1.00 72.50 263 LEU A N 1
ATOM 1942 C CA . LEU A 1 263 ? 26.438 42.459 6.637 1.00 72.50 263 LEU A CA 1
ATOM 1943 C C . LEU A 1 263 ? 25.218 41.824 7.330 1.00 72.50 263 LEU A C 1
ATOM 1945 O O . LEU A 1 263 ? 24.763 40.758 6.924 1.00 72.50 263 LEU A O 1
ATOM 1949 N N . LEU A 1 264 ? 24.657 42.491 8.346 1.00 68.81 264 LEU A N 1
ATOM 1950 C CA . LEU A 1 264 ? 23.449 42.038 9.043 1.00 68.81 264 LEU A CA 1
ATOM 1951 C C . LEU A 1 264 ? 22.212 42.070 8.140 1.00 68.81 264 LEU A C 1
ATOM 1953 O O . LEU A 1 264 ? 21.394 41.160 8.225 1.00 68.81 264 LEU A O 1
ATOM 1957 N N . LYS A 1 265 ? 22.082 43.074 7.263 1.00 65.31 265 LYS A N 1
ATOM 1958 C CA . LYS A 1 265 ? 21.005 43.137 6.263 1.00 65.31 265 LYS A CA 1
ATOM 1959 C C . LYS A 1 265 ? 21.126 42.028 5.226 1.00 65.31 265 LYS A C 1
ATOM 1961 O O . LYS A 1 265 ? 20.125 41.409 4.912 1.00 65.31 265 LYS A O 1
ATOM 1966 N N . PHE A 1 266 ? 22.314 41.754 4.691 1.00 68.69 266 PHE A N 1
ATOM 1967 C CA . PHE A 1 266 ? 22.512 40.674 3.721 1.00 68.69 266 PHE A CA 1
ATOM 1968 C C . PHE A 1 266 ? 22.366 39.299 4.371 1.00 68.69 266 PHE A C 1
ATOM 1970 O O . PHE A 1 266 ? 21.817 38.399 3.749 1.00 68.69 266 PHE A O 1
ATOM 1977 N N . ALA A 1 267 ? 22.770 39.142 5.634 1.00 54.62 267 ALA A N 1
ATOM 1978 C CA . ALA A 1 267 ? 22.505 37.933 6.404 1.00 54.62 267 ALA A CA 1
ATOM 1979 C C . ALA A 1 267 ? 21.008 37.759 6.709 1.00 54.62 267 ALA A C 1
ATOM 1981 O O . ALA A 1 267 ? 20.504 36.644 6.621 1.00 54.62 267 ALA A O 1
ATOM 1982 N N . SER A 1 268 ? 20.275 38.835 7.019 1.00 55.00 268 SER A N 1
ATOM 1983 C CA . SER A 1 268 ? 18.827 38.769 7.252 1.00 55.00 268 SER A CA 1
ATOM 1984 C C . SER A 1 268 ? 18.030 38.596 5.959 1.00 55.00 268 SER A C 1
ATOM 1986 O O . SER A 1 268 ? 17.069 37.837 5.957 1.00 55.00 268 SER A O 1
ATOM 1988 N N . LEU A 1 269 ? 18.451 39.213 4.851 1.00 55.56 269 LEU A N 1
ATOM 1989 C CA . LEU A 1 269 ? 17.929 38.968 3.504 1.00 55.56 269 LEU A CA 1
ATOM 1990 C C . LEU A 1 269 ? 18.228 37.536 3.068 1.00 55.56 269 LEU A C 1
ATOM 1992 O O . LEU A 1 269 ? 17.319 36.853 2.630 1.00 55.56 269 LEU A O 1
ATOM 1996 N N . GLY A 1 270 ? 19.455 37.045 3.247 1.00 38.62 270 GLY A N 1
ATOM 1997 C CA . GLY A 1 270 ? 19.818 35.651 2.983 1.00 38.62 270 GLY A CA 1
ATOM 1998 C C . GLY A 1 270 ? 19.021 34.677 3.849 1.00 38.62 270 GLY A C 1
ATOM 1999 O O . GLY A 1 270 ? 18.533 33.670 3.350 1.00 38.62 270 GLY A O 1
ATOM 2000 N N . GLY A 1 271 ? 18.799 35.014 5.121 1.00 41.00 271 GLY A N 1
ATOM 2001 C CA . GLY A 1 271 ? 17.923 34.265 6.019 1.00 41.00 271 GLY A CA 1
ATOM 2002 C C . GLY A 1 271 ? 16.454 34.302 5.590 1.00 41.00 271 GLY A C 1
ATOM 2003 O O . GLY A 1 271 ? 15.783 33.275 5.648 1.00 41.00 271 GLY A O 1
ATOM 2004 N N . ALA A 1 272 ? 15.955 35.443 5.109 1.00 49.22 272 ALA A N 1
ATOM 2005 C CA . ALA A 1 272 ? 14.586 35.607 4.628 1.00 49.22 272 ALA A CA 1
ATOM 2006 C C . ALA A 1 272 ? 14.361 34.898 3.286 1.00 49.22 272 ALA A C 1
ATOM 2008 O O . ALA A 1 272 ? 13.376 34.186 3.146 1.00 49.22 272 ALA A O 1
ATOM 2009 N N . PHE A 1 273 ? 15.289 35.019 2.332 1.00 50.94 273 PHE A N 1
ATOM 2010 C CA . PHE A 1 273 ? 15.277 34.280 1.068 1.00 50.94 273 PHE A CA 1
ATOM 2011 C C . PHE A 1 273 ? 15.444 32.782 1.301 1.00 50.94 273 PHE A C 1
ATOM 2013 O O . PHE A 1 273 ? 14.725 32.005 0.690 1.00 50.94 273 PHE A O 1
ATOM 2020 N N . GLY A 1 274 ? 16.322 32.368 2.217 1.00 45.75 274 GLY A N 1
ATOM 2021 C CA . GLY A 1 274 ? 16.457 30.971 2.625 1.00 45.75 274 GLY A CA 1
ATOM 2022 C C . GLY A 1 274 ? 15.182 30.435 3.277 1.00 45.75 274 GLY A C 1
ATOM 2023 O O . GLY A 1 274 ? 14.727 29.354 2.923 1.00 45.75 274 GLY A O 1
ATOM 2024 N N . SER A 1 275 ? 14.547 31.208 4.162 1.00 49.97 275 SER A N 1
ATOM 2025 C CA . SER A 1 275 ? 13.274 30.829 4.792 1.00 49.97 275 SER A CA 1
ATOM 2026 C C . SER A 1 275 ? 12.116 30.808 3.796 1.00 49.97 275 SER A C 1
ATOM 2028 O O . SER A 1 275 ? 11.280 29.915 3.863 1.00 49.97 275 SER A O 1
ATOM 2030 N N . LEU A 1 276 ? 12.074 31.747 2.847 1.00 50.25 276 LEU A N 1
ATOM 2031 C CA . LEU A 1 276 ? 11.088 31.773 1.768 1.00 50.25 276 LEU A CA 1
ATOM 2032 C C . LEU A 1 276 ? 11.304 30.600 0.810 1.00 50.25 276 LEU A C 1
ATOM 2034 O O . LEU A 1 276 ? 10.345 29.930 0.455 1.00 50.25 276 LEU A O 1
ATOM 2038 N N . TYR A 1 277 ? 12.550 30.304 0.442 1.00 53.03 277 TYR A N 1
ATOM 2039 C CA . TYR A 1 277 ? 12.903 29.153 -0.384 1.00 53.03 277 TYR A CA 1
ATOM 2040 C C . TYR A 1 277 ? 12.521 27.840 0.303 1.00 53.03 277 TYR A C 1
ATOM 2042 O O . TYR A 1 277 ? 11.879 26.997 -0.316 1.00 53.03 277 TYR A O 1
ATOM 2050 N N . VAL A 1 278 ? 12.835 27.677 1.593 1.00 54.34 278 VAL A N 1
ATOM 2051 C CA . VAL A 1 278 ? 12.400 26.523 2.399 1.00 54.34 278 VAL A CA 1
ATOM 2052 C C . VAL A 1 278 ? 10.874 26.477 2.511 1.00 54.34 278 VAL A C 1
ATOM 2054 O O . VAL A 1 278 ? 10.293 25.414 2.346 1.00 54.34 278 VAL A O 1
ATOM 2057 N N . GLY A 1 279 ? 10.210 27.610 2.738 1.00 52.91 279 GLY A N 1
ATOM 2058 C CA . GLY A 1 279 ? 8.752 27.694 2.837 1.00 52.91 279 GLY A CA 1
ATOM 2059 C C . GLY A 1 279 ? 8.036 27.335 1.534 1.00 52.91 279 GLY A C 1
ATOM 2060 O O . GLY A 1 279 ? 7.061 26.595 1.568 1.00 52.91 279 GLY A O 1
ATOM 2061 N N . VAL A 1 280 ? 8.543 27.796 0.387 1.00 56.06 280 VAL A N 1
ATOM 2062 C CA . VAL A 1 280 ? 8.002 27.480 -0.945 1.00 56.06 280 VAL A CA 1
ATOM 2063 C C . VAL A 1 280 ? 8.312 26.032 -1.329 1.00 56.06 280 VAL A C 1
ATOM 2065 O O . VAL A 1 280 ? 7.411 25.308 -1.738 1.00 56.06 280 VAL A O 1
ATOM 2068 N N . SER A 1 281 ? 9.552 25.568 -1.137 1.00 47.84 281 SER A N 1
ATOM 2069 C CA . SER A 1 281 ? 9.945 24.180 -1.449 1.00 47.84 281 SER A CA 1
ATOM 2070 C C . SER A 1 281 ? 9.292 23.134 -0.538 1.00 47.84 281 SER A C 1
ATOM 2072 O O . SER A 1 281 ? 9.207 21.969 -0.915 1.00 47.84 281 SER A O 1
ATOM 2074 N N . ARG A 1 282 ? 8.796 23.538 0.641 1.00 59.25 282 ARG A N 1
ATOM 2075 C CA . ARG A 1 282 ? 8.094 22.675 1.605 1.00 59.25 282 ARG A CA 1
ATOM 2076 C C . ARG A 1 282 ? 6.618 23.022 1.782 1.00 59.25 282 ARG A C 1
ATOM 2078 O O . ARG A 1 282 ? 6.004 22.536 2.724 1.00 59.25 282 ARG A O 1
ATOM 2085 N N . ALA A 1 283 ? 6.026 23.845 0.917 1.00 57.03 283 ALA A N 1
ATOM 2086 C CA . ALA A 1 283 ? 4.641 24.291 1.087 1.00 57.03 283 ALA A CA 1
ATOM 2087 C C . ALA A 1 283 ? 3.664 23.107 1.197 1.00 57.03 283 ALA A C 1
ATOM 2089 O O . ALA A 1 283 ? 2.798 23.097 2.071 1.00 57.03 283 ALA A O 1
ATOM 2090 N N . GLN A 1 284 ? 3.871 22.071 0.379 1.00 58.31 284 GLN A N 1
ATOM 2091 C CA . GLN A 1 284 ? 3.058 20.859 0.399 1.00 58.31 284 GLN A CA 1
ATOM 2092 C C . GLN A 1 284 ? 3.248 20.071 1.703 1.00 58.31 284 GLN A C 1
ATOM 2094 O O . GLN A 1 284 ? 2.262 19.792 2.371 1.00 58.31 284 GLN A O 1
ATOM 2099 N N . SER A 1 285 ? 4.480 19.812 2.159 1.00 58.62 285 SER A N 1
ATOM 2100 C CA . SER A 1 285 ? 4.720 19.109 3.435 1.00 58.62 285 SER A CA 1
ATOM 2101 C C . SER A 1 285 ? 4.253 19.906 4.666 1.00 58.62 285 SER A C 1
ATOM 2103 O O . SER A 1 285 ? 3.735 19.328 5.620 1.00 58.62 285 SER A O 1
ATOM 2105 N N . LEU A 1 286 ? 4.345 21.239 4.629 1.00 59.34 286 LEU A N 1
ATOM 2106 C CA . LEU A 1 286 ? 3.814 22.131 5.665 1.00 59.34 286 LEU A CA 1
ATOM 2107 C C . LEU A 1 286 ? 2.277 22.185 5.678 1.00 59.34 286 LEU A C 1
ATOM 2109 O O . LEU A 1 286 ? 1.698 22.481 6.720 1.00 59.34 286 LEU A O 1
ATOM 2113 N N . SER A 1 287 ? 1.605 21.866 4.566 1.00 60.88 287 SER A N 1
ATOM 2114 C CA . SER A 1 287 ? 0.136 21.887 4.473 1.00 60.88 287 SER A CA 1
ATOM 2115 C C . SER A 1 287 ? -0.564 20.797 5.308 1.00 60.88 287 SER A C 1
ATOM 2117 O O . SER A 1 287 ? -1.759 20.918 5.613 1.00 60.88 287 SER A O 1
ATOM 2119 N N . TYR A 1 288 ? 0.180 19.760 5.717 1.00 67.19 288 TYR A N 1
ATOM 2120 C CA . TYR A 1 288 ? -0.323 18.630 6.507 1.00 67.19 288 TYR A CA 1
ATOM 2121 C C . TYR A 1 288 ? -0.223 18.863 8.023 1.00 67.19 288 TYR A C 1
ATOM 2123 O O . TYR A 1 288 ? -1.030 18.330 8.786 1.00 67.19 288 TYR A O 1
ATOM 2131 N N . ALA A 1 289 ? 0.705 19.709 8.480 1.00 71.69 289 ALA A N 1
ATOM 2132 C CA . ALA A 1 289 ? 0.791 20.129 9.877 1.00 71.69 289 ALA A CA 1
ATOM 2133 C C . ALA A 1 289 ? -0.029 21.410 10.086 1.00 71.69 289 ALA A C 1
ATOM 2135 O O . ALA A 1 289 ? 0.441 22.528 9.879 1.00 71.69 289 ALA A O 1
ATOM 2136 N N . SER A 1 290 ? -1.286 21.251 10.502 1.00 81.81 290 SER A N 1
ATOM 2137 C CA . SER A 1 290 ? -2.161 22.401 10.758 1.00 81.81 290 SER A CA 1
ATOM 2138 C C . SER A 1 290 ? -1.625 23.304 11.886 1.00 81.81 290 SER A C 1
ATOM 2140 O O . SER A 1 290 ? -0.959 22.819 12.806 1.00 81.81 290 SER A O 1
ATOM 2142 N N . PRO A 1 291 ? -1.992 24.603 11.923 1.00 82.44 291 PRO A N 1
ATOM 2143 C CA . PRO A 1 291 ? -1.708 25.459 13.079 1.00 82.44 291 PRO A CA 1
ATOM 2144 C C . PRO A 1 291 ? -2.184 24.840 14.398 1.00 82.44 291 PRO A C 1
ATOM 2146 O O . PRO A 1 291 ? -1.566 25.020 15.444 1.00 82.44 291 PRO A O 1
ATOM 2149 N N . ARG A 1 292 ? -3.268 24.057 14.345 1.00 83.38 292 ARG A N 1
ATOM 2150 C CA . ARG A 1 292 ? -3.788 23.334 15.498 1.00 83.38 292 ARG A CA 1
ATOM 2151 C C . ARG A 1 292 ? -2.892 22.174 15.929 1.00 83.38 292 ARG A C 1
ATOM 2153 O O . ARG A 1 292 ? -2.723 21.983 17.126 1.00 83.38 292 ARG A O 1
ATOM 2160 N N . ALA A 1 293 ? -2.277 21.452 14.995 1.00 82.94 293 ALA A N 1
ATOM 2161 C CA . ALA A 1 293 ? -1.276 20.436 15.315 1.00 82.94 293 ALA A CA 1
ATOM 2162 C C . ALA A 1 293 ? -0.064 21.049 16.036 1.00 82.94 293 ALA A C 1
ATOM 2164 O O . ALA A 1 293 ? 0.390 20.514 17.044 1.00 82.94 293 ALA A O 1
ATOM 2165 N N . LEU A 1 294 ? 0.398 22.226 15.594 1.00 79.75 294 LEU A N 1
ATOM 2166 C CA . LEU A 1 294 ? 1.458 22.971 16.287 1.00 79.75 294 LEU A CA 1
ATOM 2167 C C . LEU A 1 294 ? 1.035 23.375 17.707 1.00 79.75 294 LEU A C 1
ATOM 2169 O O . LEU A 1 294 ? 1.809 23.219 18.649 1.00 79.75 294 LEU A O 1
ATOM 2173 N N . LEU A 1 295 ? -0.202 23.852 17.881 1.00 80.19 295 LEU A N 1
ATOM 2174 C CA . LEU A 1 295 ? -0.744 24.162 19.207 1.00 80.19 295 LEU A CA 1
ATOM 2175 C C . LEU A 1 295 ? -0.829 22.919 20.101 1.00 80.19 295 LEU A C 1
ATOM 2177 O O . LEU A 1 295 ? -0.449 23.002 21.264 1.00 80.19 295 LEU A O 1
ATOM 2181 N N . ASN A 1 296 ? -1.269 21.775 19.571 1.00 81.50 296 ASN A N 1
ATOM 2182 C CA . ASN A 1 296 ? -1.322 20.513 20.312 1.00 81.50 296 ASN A CA 1
ATOM 2183 C C . ASN A 1 296 ? 0.078 20.038 20.735 1.00 81.50 296 ASN A C 1
ATOM 2185 O O . ASN A 1 296 ? 0.236 19.513 21.833 1.00 81.50 296 ASN A O 1
ATOM 2189 N N . ALA A 1 297 ? 1.096 20.249 19.894 1.00 76.81 297 ALA A N 1
ATOM 2190 C CA . ALA A 1 297 ? 2.482 19.925 20.225 1.00 76.81 297 ALA A CA 1
ATOM 2191 C C . ALA A 1 297 ? 3.053 20.843 21.323 1.00 76.81 297 ALA A C 1
ATOM 2193 O O . ALA A 1 297 ? 3.779 20.379 22.201 1.00 76.81 297 ALA A O 1
ATOM 2194 N N . LEU A 1 298 ? 2.714 22.137 21.298 1.00 75.50 298 LEU A N 1
ATOM 2195 C CA . LEU A 1 298 ? 3.147 23.115 22.306 1.00 75.50 298 LEU A CA 1
ATOM 2196 C C . LEU A 1 298 ? 2.382 22.990 23.630 1.00 75.50 298 LEU A C 1
ATOM 2198 O O . LEU A 1 298 ? 2.936 23.275 24.692 1.00 75.50 298 LEU A O 1
ATOM 2202 N N . PHE A 1 299 ? 1.123 22.559 23.571 1.00 75.12 299 PHE A N 1
ATOM 2203 C CA . PHE A 1 299 ? 0.233 22.406 24.719 1.00 75.12 299 PHE A CA 1
ATOM 2204 C C . PHE A 1 299 ? -0.437 21.023 24.693 1.00 75.12 299 PHE A C 1
ATOM 2206 O O . PHE A 1 299 ? -1.621 20.919 24.354 1.00 75.12 299 PHE A O 1
ATOM 2213 N N . PRO A 1 300 ? 0.294 19.949 25.054 1.00 63.47 300 PRO A N 1
ATOM 2214 C CA . PRO A 1 300 ? -0.251 18.599 25.042 1.00 63.47 300 PRO A CA 1
ATOM 2215 C C . PRO A 1 300 ? -1.476 18.497 25.950 1.00 63.47 300 PRO A C 1
ATOM 2217 O O . PRO A 1 300 ? -1.446 18.924 27.110 1.00 63.47 300 PRO A O 1
ATOM 2220 N N . GLN A 1 301 ? -2.555 17.896 25.445 1.00 59.59 301 GLN A N 1
ATOM 2221 C CA . GLN A 1 301 ? -3.662 17.492 26.310 1.00 59.59 301 GLN A CA 1
ATOM 2222 C C . GLN A 1 301 ? -3.131 16.423 27.274 1.00 59.59 301 GLN A C 1
ATOM 2224 O O . GLN A 1 301 ? -2.333 15.584 26.869 1.00 59.59 301 GLN A O 1
ATOM 2229 N N . GLY A 1 302 ? -3.468 16.543 28.562 1.00 60.38 302 GLY A N 1
ATOM 2230 C CA . GLY A 1 302 ? -2.715 15.954 29.679 1.00 60.38 302 GLY A CA 1
ATOM 2231 C C . GLY A 1 302 ? -2.240 14.505 29.498 1.00 60.38 302 GLY A C 1
ATOM 2232 O O . GLY A 1 302 ? -2.895 13.702 28.840 1.00 60.38 302 GLY A O 1
ATOM 2233 N N . GLN A 1 303 ? -1.109 14.177 30.134 1.00 63.91 303 GLN A N 1
ATOM 2234 C CA . GLN A 1 303 ? -0.454 12.871 30.018 1.00 63.91 303 GLN A CA 1
ATOM 2235 C C . GLN A 1 303 ? -1.421 11.715 30.286 1.00 63.91 303 GLN A C 1
ATOM 2237 O O . GLN A 1 303 ? -2.095 11.675 31.320 1.00 63.91 303 GLN A O 1
ATOM 2242 N N . LEU A 1 304 ? -1.455 10.767 29.347 1.00 78.06 304 LEU A N 1
ATOM 2243 C CA . LEU A 1 304 ? -2.170 9.512 29.523 1.00 78.06 304 LEU A CA 1
ATOM 2244 C C . LEU A 1 304 ? -1.576 8.751 30.722 1.00 78.06 304 LEU A C 1
ATOM 2246 O O . LEU A 1 304 ? -0.366 8.839 30.959 1.00 78.06 304 LEU A O 1
ATOM 2250 N N . PRO A 1 305 ? -2.398 7.992 31.468 1.00 78.00 305 PRO A N 1
ATOM 2251 C CA . PRO A 1 305 ? -1.917 7.074 32.492 1.00 78.00 305 PRO A CA 1
ATOM 2252 C C . PRO A 1 305 ? -0.730 6.235 31.995 1.00 78.00 305 PRO A C 1
ATOM 2254 O O . PRO A 1 305 ? -0.778 5.652 30.908 1.00 78.00 305 PRO A O 1
ATOM 2257 N N . ALA A 1 306 ? 0.343 6.196 32.789 1.00 66.44 306 ALA A N 1
ATOM 2258 C CA . ALA A 1 306 ? 1.578 5.512 32.421 1.00 66.44 306 ALA A CA 1
ATOM 2259 C C . ALA A 1 306 ? 1.340 4.018 32.136 1.00 66.44 306 ALA A C 1
ATOM 2261 O O . ALA A 1 306 ? 0.531 3.364 32.796 1.00 66.44 306 ALA A O 1
ATOM 2262 N N . LYS A 1 307 ? 2.094 3.462 31.179 1.00 59.66 307 LYS A N 1
ATOM 2263 C CA . LYS A 1 307 ? 2.264 2.009 31.041 1.00 59.66 307 LYS A CA 1
ATOM 2264 C C . LYS A 1 307 ? 3.057 1.546 32.270 1.00 59.66 307 LYS A C 1
ATOM 2266 O O . LYS A 1 307 ? 4.246 1.839 32.360 1.00 59.66 307 LYS A O 1
ATOM 2271 N N . SER A 1 308 ? 2.418 0.936 33.266 1.00 48.03 308 SER A N 1
ATOM 2272 C CA . SER A 1 308 ? 3.120 0.466 34.467 1.00 48.03 308 SER A CA 1
ATOM 2273 C C . SER A 1 308 ? 4.169 -0.587 34.080 1.00 48.03 308 SER A C 1
ATOM 2275 O O . SER A 1 308 ? 3.855 -1.561 33.404 1.00 48.03 308 SER A O 1
ATOM 2277 N N . GLY A 1 309 ? 5.423 -0.406 34.512 1.00 39.81 309 GLY A N 1
ATOM 2278 C CA . GLY A 1 309 ? 6.531 -1.347 34.267 1.00 39.81 309 GLY A CA 1
ATOM 2279 C C . GLY A 1 309 ? 6.478 -2.639 35.099 1.00 39.81 309 GLY A C 1
ATOM 2280 O O . GLY A 1 309 ? 7.412 -3.431 35.064 1.00 39.81 309 GLY A O 1
ATOM 2281 N N . ALA A 1 310 ? 5.399 -2.848 35.852 1.00 37.41 310 ALA A N 1
ATOM 2282 C CA . ALA A 1 310 ? 5.099 -4.052 36.617 1.00 37.41 310 ALA A CA 1
ATOM 2283 C C . ALA A 1 310 ? 3.637 -4.452 36.345 1.00 37.41 310 ALA A C 1
ATOM 2285 O O . ALA A 1 310 ? 2.831 -3.567 36.025 1.00 37.41 310 ALA A O 1
ATOM 2286 N N . PRO A 1 311 ? 3.275 -5.745 36.459 1.00 38.28 311 PRO A N 1
ATOM 2287 C CA . PRO A 1 311 ? 1.917 -6.205 36.216 1.00 38.28 311 PRO A CA 1
ATOM 2288 C C . PRO A 1 311 ? 1.017 -5.755 37.373 1.00 38.28 311 PRO A C 1
ATOM 2290 O O . PRO A 1 311 ? 0.728 -6.513 38.294 1.00 38.28 311 PRO A O 1
ATOM 2293 N N . GLU A 1 312 ? 0.553 -4.509 37.336 1.00 39.44 312 GLU A N 1
ATOM 2294 C CA . GLU A 1 312 ? -0.750 -4.217 37.914 1.00 39.44 312 GLU A CA 1
ATOM 2295 C C . GLU A 1 312 ? -1.771 -4.994 37.075 1.00 39.44 312 GLU A C 1
ATOM 2297 O O . GLU A 1 312 ? -1.762 -4.920 35.846 1.00 39.44 312 GLU A O 1
ATOM 2302 N N . SER A 1 313 ? -2.615 -5.801 37.724 1.00 47.31 313 SER A N 1
ATOM 2303 C CA . SER A 1 313 ? -3.725 -6.514 37.075 1.00 47.31 313 SER A CA 1
ATOM 2304 C C . SER A 1 313 ? -4.457 -5.585 36.097 1.00 47.31 313 SER A C 1
ATOM 2306 O O . SER A 1 313 ? -4.670 -4.430 36.458 1.00 47.31 313 SER A O 1
ATOM 2308 N N . GLY A 1 314 ? -4.887 -6.053 34.916 1.00 48.84 314 GLY A N 1
ATOM 2309 C CA . GLY A 1 314 ? -5.506 -5.211 33.869 1.00 48.84 314 GLY A CA 1
ATOM 2310 C C . GLY A 1 314 ? -6.622 -4.259 34.347 1.00 48.84 314 GLY A C 1
ATOM 2311 O O . GLY A 1 314 ? -6.791 -3.176 33.792 1.00 48.84 314 GLY A O 1
ATOM 2312 N N . ASN A 1 315 ? -7.300 -4.580 35.456 1.00 60.19 315 ASN A N 1
ATOM 2313 C CA . ASN A 1 315 ? -8.268 -3.695 36.115 1.00 60.19 315 ASN A CA 1
ATOM 2314 C C . ASN A 1 315 ? -7.669 -2.386 36.674 1.00 60.19 315 ASN A C 1
ATOM 2316 O O . ASN A 1 315 ? -8.373 -1.382 36.752 1.00 60.19 315 ASN A O 1
ATOM 2320 N N . GLY A 1 316 ? -6.387 -2.357 37.050 1.00 77.12 316 GLY A N 1
ATOM 2321 C CA . GLY A 1 316 ? -5.706 -1.165 37.568 1.00 77.12 316 GLY A CA 1
ATOM 2322 C C . GLY A 1 316 ? -5.566 -0.070 36.511 1.00 77.12 316 GLY A C 1
ATOM 2323 O O . GLY A 1 316 ? -5.853 1.099 36.779 1.00 77.12 316 GLY A O 1
ATOM 2324 N N . ARG A 1 317 ? -5.231 -0.459 35.274 1.00 84.56 317 ARG A N 1
ATOM 2325 C CA . ARG A 1 317 ? -5.067 0.470 34.148 1.00 84.56 317 ARG A CA 1
ATOM 2326 C C . ARG A 1 317 ? -6.402 1.025 33.655 1.00 84.56 317 ARG A C 1
ATOM 2328 O O . ARG A 1 317 ? -6.522 2.237 33.477 1.00 84.56 317 ARG A O 1
ATOM 2335 N N . VAL A 1 318 ? -7.426 0.176 33.544 1.00 91.69 318 VAL A N 1
ATOM 2336 C CA . VAL A 1 318 ? -8.804 0.606 33.241 1.00 91.69 318 VAL A CA 1
ATOM 2337 C C . VAL A 1 318 ? -9.319 1.570 34.316 1.00 91.69 318 VAL A C 1
ATOM 2339 O O . VAL A 1 318 ? -9.820 2.648 33.993 1.00 91.69 318 VAL A O 1
ATOM 2342 N N . ALA A 1 319 ? -9.109 1.270 35.603 1.00 91.44 319 ALA A N 1
ATOM 2343 C CA . ALA A 1 319 ? -9.485 2.171 36.694 1.00 91.44 319 ALA A CA 1
ATOM 2344 C C . ALA A 1 319 ? -8.740 3.520 36.638 1.00 91.44 319 ALA A C 1
ATOM 2346 O O . ALA A 1 319 ? -9.329 4.564 36.932 1.00 91.44 319 ALA A O 1
ATOM 2347 N N . ALA A 1 320 ? -7.463 3.527 36.241 1.00 91.50 320 ALA A N 1
ATOM 2348 C CA . ALA A 1 320 ? -6.697 4.755 36.040 1.00 91.50 320 ALA A CA 1
ATOM 2349 C C . ALA A 1 320 ? -7.260 5.599 34.883 1.00 91.50 320 ALA A C 1
ATOM 2351 O O . ALA A 1 320 ? -7.471 6.802 35.057 1.00 91.50 320 ALA A O 1
ATOM 2352 N N . PHE A 1 321 ? -7.585 4.982 33.741 1.00 94.56 321 PHE A N 1
ATOM 2353 C CA . PHE A 1 321 ? -8.248 5.670 32.629 1.00 94.56 321 PHE A CA 1
ATOM 2354 C C . PHE A 1 321 ? -9.644 6.178 33.004 1.00 94.56 321 PHE A C 1
ATOM 2356 O O . PHE A 1 321 ? -10.010 7.290 32.634 1.00 94.56 321 PHE A O 1
ATOM 2363 N N . LYS A 1 322 ? -10.403 5.438 33.817 1.00 95.00 322 LYS A N 1
ATOM 2364 C CA . LYS A 1 322 ? -11.715 5.881 34.306 1.00 95.00 322 LYS A CA 1
ATOM 2365 C C . LYS A 1 322 ? -11.604 7.147 35.160 1.00 95.00 322 LYS A C 1
ATOM 2367 O O . LYS A 1 322 ? -12.381 8.084 34.979 1.00 95.00 322 LYS A O 1
ATOM 2372 N N . ARG A 1 323 ? -10.604 7.219 36.053 1.00 94.12 323 ARG A N 1
ATOM 2373 C CA . ARG A 1 323 ? -10.294 8.440 36.828 1.00 94.12 323 ARG A CA 1
ATOM 2374 C C . ARG A 1 323 ? -9.865 9.589 35.918 1.00 94.12 323 ARG A C 1
ATOM 2376 O O . ARG A 1 323 ? -10.348 10.704 36.092 1.00 94.12 323 ARG A O 1
ATOM 2383 N N . TYR A 1 324 ? -9.015 9.309 34.929 1.00 93.62 324 TYR A N 1
ATOM 2384 C CA . TYR A 1 324 ? -8.594 10.288 33.926 1.00 93.62 324 TYR A CA 1
ATOM 2385 C C . TYR A 1 324 ? -9.793 10.895 33.181 1.00 93.62 324 TYR A C 1
ATOM 2387 O O . TYR A 1 324 ? -9.905 12.119 33.111 1.00 93.62 324 TYR A O 1
ATOM 2395 N N . ILE A 1 325 ? -10.723 10.061 32.701 1.00 94.88 325 ILE A N 1
ATOM 2396 C CA . ILE A 1 325 ? -11.948 10.506 32.021 1.00 94.88 325 ILE A CA 1
ATOM 2397 C C . ILE A 1 325 ? -12.798 11.358 32.968 1.00 94.88 325 ILE A C 1
ATOM 2399 O O . ILE A 1 325 ? -13.204 12.457 32.595 1.00 94.88 325 ILE A O 1
ATOM 2403 N N . ALA A 1 326 ? -13.006 10.919 34.212 1.00 94.44 326 ALA A N 1
ATOM 2404 C CA . ALA A 1 326 ? -13.772 11.686 35.193 1.00 94.44 326 ALA A CA 1
ATOM 2405 C C . ALA A 1 326 ? -13.160 13.075 35.471 1.00 94.44 326 ALA A C 1
ATOM 2407 O O . ALA A 1 326 ? -13.883 14.066 35.577 1.00 94.44 326 ALA A O 1
ATOM 2408 N N . ASP A 1 327 ? -11.834 13.177 35.566 1.00 91.38 327 ASP A N 1
ATOM 2409 C CA . ASP A 1 327 ? -11.149 14.453 35.793 1.00 91.38 327 ASP A CA 1
ATOM 2410 C C . ASP A 1 327 ? -11.085 15.334 34.540 1.00 91.38 327 ASP A C 1
ATOM 2412 O O . ASP A 1 327 ? -11.073 16.563 34.654 1.00 91.38 327 ASP A O 1
ATOM 2416 N N . MET A 1 328 ? -11.039 14.741 33.346 1.00 91.62 328 MET A N 1
ATOM 2417 C CA . MET A 1 328 ? -11.221 15.457 32.080 1.00 91.62 328 MET A CA 1
ATOM 2418 C C . MET A 1 328 ? -12.629 16.063 32.016 1.00 91.62 328 MET A C 1
ATOM 2420 O O . MET A 1 328 ? -12.792 17.241 31.702 1.00 91.62 328 MET A O 1
ATOM 2424 N N . GLU A 1 329 ? -13.647 15.285 32.378 1.00 92.06 329 GLU A N 1
ATOM 2425 C CA . GLU A 1 329 ? -15.045 15.708 32.364 1.00 92.06 329 GLU A CA 1
ATOM 2426 C C . GLU A 1 329 ? -15.333 16.851 33.348 1.00 92.06 329 GLU A C 1
ATOM 2428 O O . GLU A 1 329 ? -15.951 17.851 32.975 1.00 92.06 329 GLU A O 1
ATOM 2433 N N . LYS A 1 330 ? -14.777 16.795 34.567 1.00 91.44 330 LYS A N 1
ATOM 2434 C CA . LYS A 1 330 ? -14.851 17.904 35.542 1.00 91.44 330 LYS A CA 1
ATOM 2435 C C . LYS A 1 330 ? -14.261 19.217 35.019 1.00 91.44 330 LYS A C 1
ATOM 2437 O O . LYS A 1 330 ? -14.675 20.286 35.458 1.00 91.44 330 LYS A O 1
ATOM 2442 N N . ARG A 1 331 ? -13.294 19.151 34.097 1.00 88.06 331 ARG A N 1
ATOM 2443 C CA . ARG A 1 331 ? -12.637 20.317 33.482 1.00 88.06 331 ARG A CA 1
ATOM 2444 C C . ARG A 1 331 ? -13.365 20.844 32.238 1.00 88.06 331 ARG A C 1
ATOM 2446 O O . ARG A 1 331 ? -12.836 21.716 31.557 1.00 88.06 331 ARG A O 1
ATOM 2453 N N . GLY A 1 332 ? -14.575 20.354 31.957 1.00 82.12 332 GLY A N 1
ATOM 2454 C CA . GLY A 1 332 ? -15.374 20.753 30.793 1.00 82.12 332 GLY A CA 1
ATOM 2455 C C . GLY A 1 332 ? -15.251 19.812 29.590 1.00 82.12 332 GLY A C 1
ATOM 2456 O O . GLY A 1 332 ? -15.769 20.133 28.518 1.00 82.12 332 GLY A O 1
ATOM 2457 N N . GLY A 1 333 ? -14.610 18.651 29.770 1.00 84.12 333 GLY A N 1
ATOM 2458 C CA . GLY A 1 333 ? -14.367 17.657 28.726 1.00 84.12 333 GLY A CA 1
ATOM 2459 C C . GLY A 1 333 ? -13.189 18.013 27.815 1.00 84.12 333 GLY A C 1
ATOM 2460 O O . GLY A 1 333 ? -12.619 19.101 27.891 1.00 84.12 333 GLY A O 1
ATOM 2461 N N . GLY A 1 334 ? -12.818 17.077 26.940 1.00 86.94 334 GLY A N 1
ATOM 2462 C CA . GLY A 1 334 ? -11.761 17.300 25.959 1.00 86.94 334 GLY A CA 1
ATOM 2463 C C . GLY A 1 334 ? -12.176 18.205 24.797 1.00 86.94 334 GLY A C 1
ATOM 2464 O O . GLY A 1 334 ? -13.252 18.820 24.771 1.00 86.94 334 GLY A O 1
ATOM 2465 N N . GLN A 1 335 ? -11.307 18.283 23.795 1.00 90.69 335 GLN A N 1
ATOM 2466 C CA . GLN A 1 335 ? -11.582 19.029 22.570 1.00 90.69 335 GLN A CA 1
ATOM 2467 C C . GLN A 1 335 ? -12.841 18.503 21.865 1.00 90.69 335 GLN A C 1
ATOM 2469 O O . GLN A 1 335 ? -13.007 17.300 21.699 1.00 90.69 335 GLN A O 1
ATOM 2474 N N . ALA A 1 336 ? -13.719 19.405 21.422 1.00 93.69 336 ALA A N 1
ATOM 2475 C CA . ALA A 1 336 ? -14.854 19.030 20.583 1.00 93.69 336 ALA A CA 1
ATOM 2476 C C . ALA A 1 336 ? -14.372 18.535 19.216 1.00 93.69 336 ALA A C 1
ATOM 2478 O O . ALA A 1 336 ? -13.526 19.176 18.586 1.00 93.69 336 ALA A O 1
ATOM 2479 N N . VAL A 1 337 ? -14.924 17.411 18.770 1.00 96.00 337 VAL A N 1
ATOM 2480 C CA . VAL A 1 337 ? -14.713 16.900 17.420 1.00 96.00 337 VAL A CA 1
ATOM 2481 C C . VAL A 1 337 ? -15.633 17.669 16.464 1.00 96.00 337 VAL A C 1
ATOM 2483 O O . VAL A 1 337 ? -16.833 17.752 16.739 1.00 96.00 337 VAL A O 1
ATOM 2486 N N . PRO A 1 338 ? -15.103 18.273 15.384 1.00 94.19 338 PRO A N 1
ATOM 2487 C CA . PRO A 1 338 ? -15.928 18.888 14.349 1.00 94.19 338 PRO A CA 1
ATOM 2488 C C . PRO A 1 338 ? -16.878 17.868 13.718 1.00 94.19 338 PRO A C 1
ATOM 2490 O O . PRO A 1 338 ? -16.513 16.708 13.562 1.00 94.19 338 PRO A O 1
ATOM 2493 N N . GLU A 1 339 ? -18.075 18.305 13.328 1.00 95.00 339 GLU A N 1
ATOM 2494 C CA . GLU A 1 339 ? -18.994 17.460 12.557 1.00 95.00 339 GLU A CA 1
ATOM 2495 C C . GLU A 1 339 ? -18.375 17.073 11.206 1.00 95.00 339 GLU A C 1
ATOM 2497 O O . GLU A 1 339 ? -17.613 17.854 10.626 1.00 95.00 339 GLU A O 1
ATOM 2502 N N . PHE A 1 340 ? -18.724 15.888 10.697 1.00 95.12 340 PHE A N 1
ATOM 2503 C CA . PHE A 1 340 ? -18.340 15.491 9.344 1.00 95.12 340 PHE A CA 1
ATOM 2504 C C . PHE A 1 340 ? -18.940 16.476 8.326 1.00 95.12 340 PHE A C 1
ATOM 2506 O O . PHE A 1 340 ? -20.153 16.723 8.366 1.00 95.12 340 PHE A O 1
ATOM 2513 N N . PRO A 1 341 ? -18.133 17.048 7.411 1.00 91.81 341 PRO A N 1
ATOM 2514 C CA . PRO A 1 341 ? -18.646 17.905 6.353 1.00 91.81 341 PRO A CA 1
ATOM 2515 C C . PRO A 1 341 ? -19.780 17.234 5.570 1.00 91.81 341 PRO A C 1
ATOM 2517 O O . PRO A 1 341 ? -19.768 16.031 5.303 1.00 91.81 341 PRO A O 1
ATOM 2520 N N . SER A 1 342 ? -20.789 18.017 5.194 1.00 89.62 342 SER A N 1
ATOM 2521 C CA . SER A 1 342 ? -21.874 17.515 4.355 1.00 89.62 342 SER A CA 1
ATOM 2522 C C . SER A 1 342 ? -21.371 17.209 2.946 1.00 89.62 342 SER A C 1
ATOM 2524 O O . SER A 1 342 ? -20.648 18.020 2.375 1.00 89.62 342 SER A O 1
ATOM 2526 N N . GLY A 1 343 ? -21.832 16.103 2.362 1.00 90.06 343 GLY A N 1
ATOM 2527 C CA . GLY A 1 343 ? -21.526 15.745 0.974 1.00 90.06 343 GLY A CA 1
ATOM 2528 C C . GLY A 1 343 ? -20.231 14.956 0.784 1.00 90.06 343 GLY A C 1
ATOM 2529 O O . GLY A 1 343 ? -19.871 14.706 -0.357 1.00 90.06 343 GLY A O 1
ATOM 2530 N N . LEU A 1 344 ? -19.555 14.550 1.866 1.00 94.69 344 LEU A N 1
ATOM 2531 C CA . LEU A 1 344 ? -18.471 13.571 1.765 1.00 94.69 344 LEU A CA 1
ATOM 2532 C C . LEU A 1 344 ? -19.017 12.199 1.366 1.00 94.69 344 LEU A C 1
ATOM 2534 O O . LEU A 1 344 ? -20.109 11.812 1.796 1.00 94.69 344 LEU A O 1
ATOM 2538 N N . ASP A 1 345 ? -18.220 11.461 0.602 1.00 97.38 345 ASP A N 1
ATOM 2539 C CA . ASP A 1 345 ? -18.501 10.071 0.264 1.00 97.38 345 ASP A CA 1
ATOM 2540 C C . ASP A 1 345 ? -18.230 9.154 1.460 1.00 97.38 345 ASP A C 1
ATOM 2542 O O . ASP A 1 345 ? -17.268 9.338 2.214 1.00 97.38 345 ASP A O 1
ATOM 2546 N N . TRP A 1 346 ? -19.093 8.151 1.623 1.00 98.00 346 TRP A N 1
ATOM 2547 C CA . TRP A 1 346 ? -19.011 7.149 2.680 1.00 98.00 346 TRP A CA 1
ATOM 2548 C C . TRP A 1 346 ? -19.017 5.744 2.090 1.00 98.00 346 TRP A C 1
ATOM 2550 O O . TRP A 1 346 ? -19.790 5.435 1.183 1.00 98.00 346 TRP A O 1
ATOM 2560 N N . PHE A 1 347 ? -18.193 4.884 2.674 1.00 98.06 347 PHE A N 1
ATOM 2561 C CA . PHE A 1 347 ? -18.081 3.467 2.360 1.00 98.06 347 PHE A CA 1
ATOM 2562 C C . PHE A 1 347 ? -18.459 2.654 3.590 1.00 98.06 347 PHE A C 1
ATOM 2564 O O . PHE A 1 347 ? -18.290 3.100 4.728 1.00 98.06 347 PHE A O 1
ATOM 2571 N N . ASN A 1 348 ? -18.989 1.451 3.370 1.00 97.44 348 ASN A N 1
ATOM 2572 C CA . ASN A 1 348 ? -19.495 0.558 4.419 1.00 97.44 348 ASN A CA 1
ATOM 2573 C C . ASN A 1 348 ? -20.643 1.120 5.281 1.00 97.44 348 ASN A C 1
ATOM 2575 O O . ASN A 1 348 ? -21.136 0.419 6.166 1.00 97.44 348 ASN A O 1
ATOM 2579 N N . ALA A 1 349 ? -21.123 2.335 5.012 1.00 96.25 349 ALA A N 1
ATOM 2580 C CA . ALA A 1 349 ? -22.237 2.979 5.697 1.00 96.25 349 ALA A CA 1
ATOM 2581 C C . ALA A 1 349 ? -22.856 4.082 4.821 1.00 96.25 349 ALA A C 1
ATOM 2583 O O . ALA A 1 349 ? -22.178 4.625 3.949 1.00 96.25 349 ALA A O 1
ATOM 2584 N N . PRO A 1 350 ? -24.130 4.452 5.045 1.00 94.94 350 PRO A N 1
ATOM 2585 C CA . PRO A 1 350 ? -24.639 5.742 4.583 1.00 94.94 350 PRO A CA 1
ATOM 2586 C C . PRO A 1 350 ? -23.927 6.899 5.317 1.00 94.94 350 PRO A C 1
ATOM 2588 O O . PRO A 1 350 ? -23.306 6.660 6.353 1.00 94.94 350 PRO A O 1
ATOM 2591 N N . PRO A 1 351 ? -24.064 8.158 4.856 1.00 95.75 351 PRO A N 1
ATOM 2592 C CA . PRO A 1 351 ? -23.472 9.302 5.543 1.00 95.75 351 PRO A CA 1
ATOM 2593 C C . PRO A 1 351 ? -23.867 9.386 7.023 1.00 95.75 351 PRO A C 1
ATOM 2595 O O . PRO A 1 351 ? -25.053 9.492 7.346 1.00 95.75 351 PRO A O 1
ATOM 2598 N N . LEU A 1 352 ? -22.871 9.351 7.913 1.00 96.19 352 LEU A N 1
ATOM 2599 C CA . LEU A 1 352 ? -23.056 9.386 9.366 1.00 96.19 352 LEU A CA 1
ATOM 2600 C C . LEU A 1 352 ? -22.802 10.790 9.927 1.00 96.19 352 LEU A C 1
ATOM 2602 O O . LEU A 1 352 ? -21.980 11.542 9.403 1.00 96.19 352 LEU A O 1
ATOM 2606 N N . ARG A 1 353 ? -23.477 11.136 11.031 1.00 95.94 353 ARG A N 1
ATOM 2607 C CA . ARG A 1 353 ? -23.252 12.388 11.773 1.00 95.94 353 ARG A CA 1
ATOM 2608 C C . ARG A 1 353 ? -22.888 12.120 13.229 1.00 95.94 353 ARG A C 1
ATOM 2610 O O . ARG A 1 353 ? -23.550 11.326 13.906 1.00 95.94 353 ARG A O 1
ATOM 2617 N N . LEU A 1 354 ? -21.903 12.855 13.747 1.00 95.31 354 LEU A N 1
ATOM 2618 C CA . LEU A 1 354 ? -21.533 12.862 15.168 1.00 95.31 354 LEU A CA 1
ATOM 2619 C C . LEU A 1 354 ? -22.704 13.291 16.051 1.00 95.31 354 LEU A C 1
ATOM 2621 O O . LEU A 1 354 ? -22.919 12.743 17.129 1.00 95.31 354 LEU A O 1
ATOM 2625 N N . SER A 1 355 ? -23.488 14.257 15.578 1.00 94.38 355 SER A N 1
ATOM 2626 C CA . SER A 1 355 ? -24.637 14.803 16.304 1.00 94.38 355 SER A CA 1
ATOM 2627 C C . SER A 1 355 ? -25.864 13.884 16.349 1.00 94.38 355 SER A C 1
ATOM 2629 O O . SER A 1 355 ? -26.785 14.151 17.130 1.00 94.38 355 SER A O 1
ATOM 2631 N N . ARG A 1 356 ? -25.901 12.813 15.541 1.00 94.44 356 ARG A N 1
ATOM 2632 C CA . ARG A 1 356 ? -27.083 11.955 15.385 1.00 94.44 356 ARG A CA 1
ATOM 2633 C C . ARG A 1 356 ? -26.752 10.470 15.457 1.00 94.44 356 ARG A C 1
ATOM 2635 O O . ARG A 1 356 ? -26.905 9.899 16.528 1.00 94.44 356 ARG A O 1
ATOM 2642 N N . GLU A 1 357 ? -26.321 9.847 14.362 1.00 96.38 357 GLU A N 1
ATOM 2643 C CA . GLU A 1 357 ? -26.141 8.389 14.287 1.00 96.38 357 GLU A CA 1
ATOM 2644 C C . GLU A 1 357 ? -25.006 7.880 15.197 1.00 96.38 357 GLU A C 1
ATOM 2646 O O . GLU A 1 357 ? -25.047 6.744 15.668 1.00 96.38 357 GLU A O 1
ATOM 2651 N N . LEU A 1 358 ? -24.007 8.724 15.473 1.00 97.44 358 LEU A N 1
ATOM 2652 C CA . LEU A 1 358 ? -22.863 8.401 16.333 1.00 97.44 358 LEU A CA 1
ATOM 2653 C C . LEU A 1 358 ? -22.974 8.995 17.749 1.00 97.44 358 LEU A C 1
ATOM 2655 O O . LEU A 1 358 ? -22.105 8.763 18.592 1.00 97.44 358 LEU A O 1
ATOM 2659 N N . ARG A 1 359 ? -24.043 9.748 18.036 1.00 96.88 359 ARG A N 1
ATOM 2660 C CA . ARG A 1 359 ? -24.291 10.311 19.367 1.00 96.88 359 ARG A CA 1
ATOM 2661 C C . ARG A 1 359 ? -24.545 9.181 20.365 1.00 96.88 359 ARG A C 1
ATOM 2663 O O . ARG A 1 359 ? -25.221 8.210 20.050 1.00 96.88 359 ARG A O 1
ATOM 2670 N N . GLY A 1 360 ? -24.030 9.317 21.587 1.00 97.31 360 GLY A N 1
ATOM 2671 C CA . GLY A 1 360 ? -24.214 8.291 22.617 1.00 97.31 360 GLY A CA 1
ATOM 2672 C C . GLY A 1 360 ? -23.234 7.115 22.508 1.00 97.31 360 GLY A C 1
ATOM 2673 O O . GLY A 1 360 ? -23.344 6.164 23.273 1.00 97.31 360 GLY A O 1
ATOM 2674 N N . LYS A 1 361 ? -22.262 7.159 21.589 1.00 98.25 361 LYS A N 1
ATOM 2675 C CA . LYS A 1 361 ? -21.273 6.089 21.389 1.00 98.25 361 LYS A CA 1
ATOM 2676 C C . LYS A 1 361 ? -19.873 6.538 21.755 1.00 98.25 361 LYS A C 1
ATOM 2678 O O . LYS A 1 361 ? -19.515 7.691 21.537 1.00 98.25 361 LYS A O 1
ATOM 2683 N N . VAL A 1 362 ? -19.060 5.619 22.261 1.00 98.44 362 VAL A N 1
ATOM 2684 C CA . VAL A 1 362 ? -17.615 5.845 22.350 1.00 98.44 362 VAL A CA 1
ATOM 2685 C C . VAL A 1 362 ? -17.017 5.537 20.978 1.00 98.44 362 VAL A C 1
ATOM 2687 O O . VAL A 1 362 ? -17.157 4.421 20.482 1.00 98.44 362 VAL A O 1
ATOM 2690 N N . LEU A 1 363 ? -16.403 6.524 20.328 1.00 98.38 363 LEU A N 1
ATOM 2691 C CA . LEU A 1 363 ? -15.901 6.368 18.959 1.00 98.38 363 LEU A CA 1
ATOM 2692 C C . LEU A 1 363 ? -14.393 6.153 18.947 1.00 98.38 363 LEU A C 1
ATOM 2694 O O . LEU A 1 363 ? -13.677 6.757 19.743 1.00 98.38 363 LEU A O 1
ATOM 2698 N N . VAL A 1 364 ? -13.917 5.363 17.993 1.00 98.69 364 VAL A N 1
ATOM 2699 C CA . VAL A 1 364 ? -12.519 5.354 17.559 1.00 98.69 364 VAL A CA 1
ATOM 2700 C C . VAL A 1 364 ? -12.488 5.934 16.151 1.00 98.69 364 VAL A C 1
ATOM 2702 O O . VAL A 1 364 ? -13.001 5.319 15.219 1.00 98.69 364 VAL A O 1
ATOM 2705 N N . LEU A 1 365 ? -11.932 7.134 16.003 1.00 98.62 365 LEU A N 1
ATOM 2706 C CA . LEU A 1 365 ? -11.651 7.720 14.696 1.00 98.62 365 LEU A CA 1
ATOM 2707 C C . LEU A 1 365 ? -10.237 7.320 14.290 1.00 98.62 365 LEU A C 1
ATOM 2709 O O . LEU A 1 365 ? -9.286 7.651 14.999 1.00 98.62 365 LEU A O 1
ATOM 2713 N N . ASP A 1 366 ? -10.110 6.618 13.173 1.00 98.50 366 ASP A N 1
ATOM 2714 C CA . ASP A 1 366 ? -8.824 6.237 12.597 1.00 98.50 366 ASP A CA 1
ATOM 2715 C C . ASP A 1 366 ? -8.467 7.197 11.462 1.00 98.50 366 ASP A C 1
ATOM 2717 O O . ASP A 1 366 ? -9.101 7.181 10.412 1.00 98.50 366 ASP A O 1
ATOM 2721 N N . PHE A 1 367 ? -7.491 8.076 11.680 1.00 98.12 367 PHE A N 1
ATOM 2722 C CA . PHE A 1 367 ? -6.964 8.955 10.638 1.00 98.12 367 PHE A CA 1
ATOM 2723 C C . PHE A 1 367 ? -5.902 8.207 9.845 1.00 98.12 367 PHE A C 1
ATOM 2725 O O . PHE A 1 367 ? -4.760 8.081 10.295 1.00 98.12 367 PHE A O 1
ATOM 2732 N N . TRP A 1 368 ? -6.278 7.727 8.663 1.00 97.69 368 TRP A N 1
ATOM 2733 C CA . TRP A 1 368 ? -5.474 6.791 7.883 1.00 97.69 368 TRP A CA 1
ATOM 2734 C C . TRP A 1 368 ? -5.445 7.150 6.396 1.00 97.69 368 TRP A C 1
ATOM 2736 O O . TRP A 1 368 ? -6.242 7.958 5.923 1.00 97.69 368 TRP A O 1
ATOM 2746 N N . THR A 1 369 ? -4.509 6.555 5.666 1.00 95.81 369 THR A N 1
ATOM 2747 C CA . THR A 1 369 ? -4.422 6.597 4.201 1.00 95.81 369 THR A CA 1
ATOM 2748 C C . THR A 1 369 ? -3.923 5.235 3.728 1.00 95.81 369 THR A C 1
ATOM 2750 O O . THR A 1 369 ? -3.154 4.588 4.445 1.00 95.81 369 THR A O 1
ATOM 2753 N N . TYR A 1 370 ? -4.377 4.749 2.573 1.00 94.69 370 TYR A N 1
ATOM 2754 C CA . TYR A 1 370 ? -4.163 3.344 2.204 1.00 94.69 370 TYR A CA 1
ATOM 2755 C C . TYR A 1 370 ? -2.797 3.044 1.570 1.00 94.69 370 TYR A C 1
ATOM 2757 O O . TYR A 1 370 ? -2.450 1.867 1.432 1.00 94.69 370 TYR A O 1
ATOM 2765 N N . CYS A 1 371 ? -2.024 4.066 1.185 1.00 92.19 371 CYS A N 1
ATOM 2766 C CA . CYS A 1 371 ? -0.634 3.892 0.758 1.00 92.19 371 CYS A CA 1
ATOM 2767 C C . CYS A 1 371 ? 0.293 3.496 1.915 1.00 92.19 371 CYS A C 1
ATOM 2769 O O . CYS A 1 371 ? 1.202 2.692 1.728 1.00 92.19 371 CYS A O 1
ATOM 2771 N N . CYS A 1 372 ? 0.032 4.023 3.113 1.00 90.31 372 CYS A N 1
ATOM 2772 C CA . CYS A 1 372 ? 0.973 3.999 4.220 1.00 90.31 372 CYS A CA 1
ATOM 2773 C C . CYS A 1 372 ? 0.993 2.634 4.912 1.00 90.31 372 CYS A C 1
ATOM 2775 O O . CYS A 1 372 ? -0.008 2.195 5.489 1.00 90.31 372 CYS A O 1
ATOM 2777 N N . ILE A 1 373 ? 2.165 2.001 4.956 1.00 89.81 373 ILE A N 1
ATOM 2778 C CA . ILE A 1 373 ? 2.340 0.701 5.607 1.00 89.81 373 ILE A CA 1
ATOM 2779 C C . ILE A 1 373 ? 1.986 0.730 7.098 1.00 89.81 373 ILE A C 1
ATOM 2781 O O . ILE A 1 373 ? 1.375 -0.206 7.613 1.00 89.81 373 ILE A O 1
ATOM 2785 N N . ASN A 1 374 ? 2.279 1.840 7.779 1.00 86.88 374 ASN A N 1
ATOM 2786 C CA . ASN A 1 374 ? 1.947 2.018 9.192 1.00 86.88 374 ASN A CA 1
ATOM 2787 C C . ASN A 1 374 ? 0.426 2.010 9.421 1.00 86.88 374 ASN A C 1
ATOM 2789 O O . ASN A 1 374 ? -0.040 1.490 10.432 1.00 86.88 374 ASN A O 1
ATOM 2793 N N . CYS A 1 375 ? -0.361 2.558 8.484 1.00 92.94 375 CYS A N 1
ATOM 2794 C CA . CYS A 1 375 ? -1.823 2.502 8.538 1.00 92.94 375 CYS A CA 1
ATOM 2795 C C . CYS A 1 375 ? -2.331 1.074 8.329 1.00 92.94 375 CYS A C 1
ATOM 2797 O O . CYS A 1 375 ? -3.179 0.610 9.089 1.00 92.94 375 CYS A O 1
ATOM 2799 N N . ILE A 1 376 ? -1.773 0.358 7.348 1.00 91.25 376 ILE A N 1
ATOM 2800 C CA . ILE A 1 376 ? -2.141 -1.035 7.060 1.00 91.25 376 ILE A CA 1
ATOM 2801 C C . ILE A 1 376 ? -1.923 -1.915 8.303 1.00 91.25 376 ILE A C 1
ATOM 2803 O O . ILE A 1 376 ? -2.809 -2.686 8.667 1.00 91.25 376 ILE A O 1
ATOM 2807 N N . HIS A 1 377 ? -0.817 -1.727 9.034 1.00 89.19 377 HIS A N 1
ATOM 2808 C CA . HIS A 1 377 ? -0.535 -2.463 10.274 1.00 89.19 377 HIS A CA 1
ATOM 2809 C C . HIS A 1 377 ? -1.556 -2.250 11.402 1.00 89.19 377 HIS A C 1
ATOM 2811 O O . HIS A 1 377 ? -1.619 -3.070 12.319 1.00 89.19 377 HIS A O 1
ATOM 2817 N N . VAL A 1 378 ? -2.332 -1.163 11.374 1.00 93.12 378 VAL A N 1
ATOM 2818 C CA . VAL A 1 378 ? -3.345 -0.860 12.397 1.00 93.12 378 VAL A CA 1
ATOM 2819 C C . VAL A 1 378 ? -4.703 -1.488 12.065 1.00 93.12 378 VAL A C 1
ATOM 2821 O O . VAL A 1 378 ? -5.500 -1.737 12.972 1.00 93.12 378 VAL A O 1
ATOM 2824 N N . LEU A 1 379 ? -4.966 -1.851 10.806 1.00 92.88 379 LEU A N 1
ATOM 2825 C CA . LEU A 1 379 ? -6.241 -2.458 10.403 1.00 92.88 379 LEU A CA 1
ATOM 2826 C C . LEU A 1 379 ? -6.563 -3.770 11.155 1.00 92.88 379 LEU A C 1
ATOM 2828 O O . LEU A 1 379 ? -7.700 -3.911 11.619 1.00 92.88 379 LEU A O 1
ATOM 2832 N N . PRO A 1 380 ? -5.616 -4.713 11.374 1.00 89.19 380 PRO A N 1
ATOM 2833 C CA . PRO A 1 380 ? -5.878 -5.905 12.185 1.00 89.19 380 PRO A CA 1
ATOM 2834 C C . PRO A 1 380 ? -6.210 -5.587 13.649 1.00 89.19 380 PRO A C 1
ATOM 2836 O O . PRO A 1 380 ? -7.037 -6.275 14.260 1.00 89.19 380 PRO A O 1
ATOM 2839 N N . ASP A 1 381 ? -5.593 -4.541 14.209 1.00 90.94 381 ASP A N 1
ATOM 2840 C CA . ASP A 1 381 ? -5.861 -4.079 15.571 1.00 90.94 381 ASP A CA 1
ATOM 2841 C C . ASP A 1 381 ? -7.288 -3.526 15.681 1.00 90.94 381 ASP A C 1
ATOM 2843 O O . ASP A 1 381 ? -8.024 -3.904 16.597 1.00 90.94 381 ASP A O 1
ATOM 2847 N N . LEU A 1 382 ? -7.712 -2.702 14.718 1.00 95.25 382 LEU A N 1
ATOM 2848 C CA . LEU A 1 382 ? -9.077 -2.172 14.644 1.00 95.25 382 LEU A CA 1
ATOM 2849 C C . LEU A 1 382 ? -10.107 -3.286 14.458 1.00 95.25 382 LEU A C 1
ATOM 2851 O O . LEU A 1 382 ? -11.080 -3.334 15.207 1.00 95.25 382 LEU A O 1
ATOM 2855 N N . ALA A 1 383 ? -9.853 -4.249 13.569 1.00 91.25 383 ALA A N 1
ATOM 2856 C CA . ALA A 1 383 ? -10.733 -5.402 13.386 1.00 91.25 383 ALA A CA 1
ATOM 2857 C C . ALA A 1 383 ? -10.873 -6.241 14.673 1.00 91.25 383 ALA A C 1
ATOM 2859 O O . ALA A 1 383 ? -11.938 -6.795 14.960 1.00 91.25 383 ALA A O 1
ATOM 2860 N N . ALA A 1 384 ? -9.810 -6.346 15.482 1.00 89.88 384 ALA A N 1
ATOM 2861 C CA . ALA A 1 384 ? -9.875 -6.997 16.789 1.00 89.88 384 ALA A CA 1
ATOM 2862 C C . ALA A 1 384 ? -10.724 -6.200 17.796 1.00 89.88 384 ALA A C 1
ATOM 2864 O O . ALA A 1 384 ? -11.512 -6.806 18.526 1.00 89.88 384 ALA A O 1
ATOM 2865 N N . ILE A 1 385 ? -10.605 -4.868 17.808 1.00 94.38 385 ILE A N 1
ATOM 2866 C CA . ILE A 1 385 ? -11.437 -3.969 18.624 1.00 94.38 385 ILE A CA 1
ATOM 2867 C C . ILE A 1 385 ? -12.913 -4.065 18.211 1.00 94.38 385 ILE A C 1
ATOM 2869 O O . ILE A 1 385 ? -13.768 -4.269 19.071 1.00 94.38 385 ILE A O 1
ATOM 2873 N N . GLU A 1 386 ? -13.219 -4.011 16.913 1.00 93.12 386 GLU A N 1
ATOM 2874 C CA . GLU A 1 386 ? -14.581 -4.156 16.381 1.00 93.12 386 GLU A CA 1
ATOM 2875 C C . GLU A 1 386 ? -15.225 -5.481 16.808 1.00 93.12 386 GLU A C 1
ATOM 2877 O O . GLU A 1 386 ? -16.374 -5.503 17.252 1.00 93.12 386 GLU A O 1
ATOM 2882 N N . ARG A 1 387 ? -14.479 -6.594 16.730 1.00 94.12 387 ARG A N 1
ATOM 2883 C CA . ARG A 1 387 ? -14.963 -7.902 17.197 1.00 94.12 387 ARG A CA 1
ATOM 2884 C C . ARG A 1 387 ? -15.197 -7.927 18.706 1.00 94.12 387 ARG A C 1
ATOM 2886 O O . ARG A 1 387 ? -16.227 -8.435 19.140 1.00 94.12 387 ARG A O 1
ATOM 2893 N N . LYS A 1 388 ? -14.263 -7.394 19.503 1.00 95.19 388 LYS A N 1
ATOM 2894 C CA . LYS A 1 388 ? -14.352 -7.400 20.973 1.00 95.19 388 LYS A CA 1
ATOM 2895 C C . LYS A 1 388 ? -15.555 -6.602 21.479 1.00 95.19 388 LYS A C 1
ATOM 2897 O O . LYS A 1 388 ? -16.236 -7.051 22.395 1.00 95.19 388 LYS A O 1
ATOM 2902 N N . TYR A 1 389 ? -15.811 -5.441 20.882 1.00 95.25 389 TYR A N 1
ATOM 2903 C CA . TYR A 1 389 ? -16.879 -4.525 21.289 1.00 95.25 389 TYR A CA 1
ATOM 2904 C C . TYR A 1 389 ? -18.145 -4.654 20.432 1.00 95.25 389 TYR A C 1
ATOM 2906 O O . TYR A 1 389 ? -18.994 -3.761 20.432 1.00 95.25 389 TYR A O 1
ATOM 2914 N N . SER A 1 390 ? -18.306 -5.770 19.719 1.00 92.25 390 SER A N 1
ATOM 2915 C CA . SER A 1 390 ? -19.510 -6.035 18.936 1.00 92.25 390 SER A CA 1
ATOM 2916 C C . SER A 1 390 ? -20.755 -6.021 19.833 1.00 92.25 390 SER A C 1
ATOM 2918 O O . SER A 1 390 ? -20.815 -6.713 20.849 1.00 92.25 390 SER A O 1
ATOM 2920 N N . GLY A 1 391 ? -21.742 -5.194 19.483 1.00 89.12 391 GLY A N 1
ATOM 2921 C CA . GLY A 1 391 ? -22.969 -5.002 20.268 1.00 89.12 391 GLY A CA 1
ATOM 2922 C C . GLY A 1 391 ? -22.846 -4.038 21.457 1.00 89.12 391 GLY A C 1
ATOM 2923 O O . GLY A 1 391 ? -23.865 -3.699 22.057 1.00 89.12 391 GLY A O 1
ATOM 2924 N N . ALA A 1 392 ? -21.644 -3.555 21.780 1.00 95.31 392 ALA A N 1
ATOM 2925 C CA . ALA A 1 392 ? -21.451 -2.453 22.719 1.00 95.31 392 ALA A CA 1
ATOM 2926 C C . ALA A 1 392 ? -21.722 -1.098 22.023 1.00 95.31 392 ALA A C 1
ATOM 2928 O O . ALA A 1 392 ? -21.682 -1.018 20.792 1.00 95.31 392 ALA A O 1
ATOM 2929 N N . PRO A 1 393 ? -21.954 -0.000 22.768 1.00 96.94 393 PRO A N 1
ATOM 2930 C CA . PRO A 1 393 ? -22.122 1.344 22.209 1.00 96.94 393 PRO A CA 1
ATOM 2931 C C . PRO A 1 393 ? -20.762 1.948 21.807 1.00 96.94 393 PRO A C 1
ATOM 2933 O O . PRO A 1 393 ? -20.388 3.042 22.234 1.00 96.94 393 PRO A O 1
ATOM 2936 N N . VAL A 1 394 ? -20.014 1.209 20.987 1.00 98.00 394 VAL A N 1
ATOM 2937 C CA . VAL A 1 394 ? -18.716 1.566 20.413 1.00 98.00 394 VAL A CA 1
ATOM 2938 C C . VAL A 1 394 ? -18.838 1.571 18.894 1.00 98.00 394 VAL A C 1
ATOM 2940 O O . VAL A 1 394 ? -19.531 0.728 18.325 1.00 98.00 394 VAL A O 1
ATOM 2943 N N . ALA A 1 395 ? -18.168 2.507 18.226 1.00 97.56 395 ALA A N 1
ATOM 2944 C CA . ALA A 1 395 ? -18.051 2.495 16.771 1.00 97.56 395 ALA A CA 1
ATOM 2945 C C . ALA A 1 395 ? -16.646 2.904 16.327 1.00 97.56 395 ALA A C 1
ATOM 2947 O O . ALA A 1 395 ? -16.064 3.838 16.876 1.00 97.56 395 ALA A O 1
ATOM 2948 N N . VAL A 1 396 ? -16.125 2.220 15.313 1.00 98.44 396 VAL A N 1
ATOM 2949 C CA . VAL A 1 396 ? -14.898 2.610 14.612 1.00 98.44 396 VAL A CA 1
ATOM 2950 C C . VAL A 1 396 ? -15.301 3.340 13.334 1.00 98.44 396 VAL A C 1
ATOM 2952 O O . VAL A 1 396 ? -16.234 2.909 12.658 1.00 98.44 396 VAL A O 1
ATOM 2955 N N . VAL A 1 397 ? -14.641 4.452 13.019 1.00 98.62 397 VAL A N 1
ATOM 2956 C CA . VAL A 1 397 ? -14.820 5.177 11.755 1.00 98.62 397 VAL A CA 1
ATOM 2957 C C . VAL A 1 397 ? -13.446 5.492 11.177 1.00 98.62 397 VAL A C 1
ATOM 2959 O O . VAL A 1 397 ? -12.665 6.215 11.796 1.00 98.62 397 VAL A O 1
ATOM 2962 N N . GLY A 1 398 ? -13.168 4.976 9.983 1.00 98.50 398 GLY A N 1
ATOM 2963 C CA . GLY A 1 398 ? -11.972 5.323 9.223 1.00 98.50 398 GLY A CA 1
ATOM 2964 C C . GLY A 1 398 ? -12.145 6.691 8.570 1.00 98.50 398 GLY A C 1
ATOM 2965 O O . GLY A 1 398 ? -12.959 6.855 7.666 1.00 98.50 398 GLY A O 1
ATOM 2966 N N . VAL A 1 399 ? -11.387 7.684 9.016 1.00 98.50 399 VAL A N 1
ATOM 2967 C CA . VAL A 1 399 ? -11.327 9.024 8.427 1.00 98.50 399 VAL A CA 1
ATOM 2968 C C . VAL A 1 399 ? -10.181 9.046 7.421 1.00 98.50 399 VAL A C 1
ATOM 2970 O O . VAL A 1 399 ? -9.042 9.386 7.757 1.00 98.50 399 VAL A O 1
ATOM 2973 N N . HIS A 1 400 ? -10.482 8.634 6.187 1.00 98.50 400 HIS A N 1
ATOM 2974 C CA . HIS A 1 400 ? -9.479 8.522 5.137 1.00 98.50 400 HIS A CA 1
ATOM 2975 C C . HIS A 1 400 ? -8.976 9.920 4.757 1.00 98.50 400 HIS A C 1
ATOM 2977 O O . HIS A 1 400 ? -9.716 10.726 4.196 1.00 98.50 400 HIS A O 1
ATOM 2983 N N . SER A 1 401 ? -7.717 10.197 5.083 1.00 96.12 401 SER A N 1
ATOM 2984 C CA . SER A 1 401 ? -7.065 11.499 4.964 1.00 96.12 401 SER A CA 1
ATOM 2985 C C . SER A 1 401 ? -5.888 11.355 3.998 1.00 96.12 401 SER A C 1
ATOM 2987 O O . SER A 1 401 ? -4.790 10.996 4.413 1.00 96.12 401 SER A O 1
ATOM 2989 N N . ALA A 1 402 ? -6.148 11.605 2.714 1.00 92.88 402 ALA A N 1
ATOM 2990 C CA . ALA A 1 402 ? -5.298 11.242 1.575 1.00 92.88 402 ALA A CA 1
ATOM 2991 C C . ALA A 1 402 ? -3.899 11.888 1.572 1.00 92.88 402 ALA A C 1
ATOM 2993 O O . ALA A 1 402 ? -3.788 13.114 1.540 1.00 92.88 402 ALA A O 1
ATOM 2994 N N . LYS A 1 403 ? -2.821 11.096 1.505 1.00 90.69 403 LYS A N 1
ATOM 2995 C CA . LYS A 1 403 ? -1.465 11.635 1.293 1.00 90.69 403 LYS A CA 1
ATOM 2996 C C . LYS A 1 403 ? -1.265 12.077 -0.162 1.00 90.69 403 LYS A C 1
ATOM 2998 O O . LYS A 1 403 ? -0.832 13.209 -0.398 1.00 90.69 403 LYS A O 1
ATOM 3003 N N . PHE A 1 404 ? -1.573 11.195 -1.109 1.00 93.25 404 PHE A N 1
ATOM 3004 C CA . PHE A 1 404 ? -1.410 11.373 -2.553 1.00 93.25 404 PHE A CA 1
ATOM 3005 C C . PHE A 1 404 ? -2.718 11.796 -3.241 1.00 93.25 404 PHE A C 1
ATOM 3007 O O . PHE A 1 404 ? -3.811 11.564 -2.729 1.00 93.25 404 PHE A O 1
ATOM 3014 N N . ASP A 1 405 ? -2.623 12.383 -4.440 1.00 92.19 405 ASP A N 1
ATOM 3015 C CA . ASP A 1 405 ? -3.808 12.864 -5.168 1.00 92.19 405 ASP A CA 1
ATOM 3016 C C . ASP A 1 405 ? -4.745 11.734 -5.606 1.00 92.19 405 ASP A C 1
ATOM 3018 O O . ASP A 1 405 ? -5.958 11.885 -5.478 1.00 92.19 405 ASP A O 1
ATOM 3022 N N . ASN A 1 406 ? -4.208 10.585 -6.038 1.00 95.06 406 ASN A N 1
ATOM 3023 C CA . ASN A 1 406 ? -5.015 9.398 -6.350 1.00 95.06 406 ASN A CA 1
ATOM 3024 C C . ASN A 1 406 ? -5.865 8.936 -5.156 1.00 95.06 406 ASN A C 1
ATOM 3026 O O . ASN A 1 406 ? -6.977 8.454 -5.323 1.00 95.06 406 ASN A O 1
ATOM 3030 N N . GLU A 1 407 ? -5.379 9.109 -3.927 1.00 92.06 407 GLU A N 1
ATOM 3031 C CA . GLU A 1 407 ? -6.099 8.660 -2.735 1.00 92.06 407 GLU A CA 1
ATOM 3032 C C . GLU A 1 407 ? -7.276 9.579 -2.364 1.00 92.06 407 GLU A C 1
ATOM 3034 O O . GLU A 1 407 ? -8.029 9.263 -1.448 1.00 92.06 407 GLU A O 1
ATOM 3039 N N . LYS A 1 408 ? -7.460 10.709 -3.062 1.00 93.56 408 LYS A N 1
ATOM 3040 C CA . LYS A 1 408 ? -8.670 11.539 -2.949 1.00 93.56 408 LYS A CA 1
ATOM 3041 C C . LYS A 1 408 ? -9.833 10.967 -3.764 1.00 93.56 408 LYS A C 1
ATOM 3043 O O . LYS A 1 408 ? -10.981 11.318 -3.490 1.00 93.56 408 LYS A O 1
ATOM 3048 N N . ASP A 1 409 ? -9.549 10.118 -4.754 1.00 95.94 409 ASP A N 1
ATOM 3049 C CA . ASP A 1 409 ? -10.562 9.481 -5.590 1.00 95.94 409 ASP A CA 1
ATOM 3050 C C . ASP A 1 409 ? -11.342 8.421 -4.801 1.00 95.94 409 ASP A C 1
ATOM 3052 O O . ASP A 1 409 ? -10.778 7.506 -4.192 1.00 95.94 409 ASP A O 1
ATOM 3056 N N . SER A 1 410 ? -12.668 8.541 -4.817 1.00 96.56 410 SER A N 1
ATOM 3057 C CA . SER A 1 410 ? -13.548 7.671 -4.040 1.00 96.56 410 SER A CA 1
ATOM 3058 C C . SER A 1 410 ? -13.530 6.218 -4.520 1.00 96.56 410 SER A C 1
ATOM 3060 O O . SER A 1 410 ? -13.670 5.316 -3.695 1.00 96.56 410 SER A O 1
ATOM 3062 N N . GLU A 1 411 ? -13.307 5.951 -5.809 1.00 94.69 411 GLU A N 1
ATOM 3063 C CA . GLU A 1 411 ? -13.214 4.575 -6.302 1.00 94.69 411 GLU A CA 1
ATOM 3064 C C . GLU A 1 411 ? -11.874 3.934 -5.920 1.00 94.69 411 GLU A C 1
ATOM 3066 O O . GLU A 1 411 ? -11.825 2.740 -5.615 1.00 94.69 411 GLU A O 1
ATOM 3071 N N . ALA A 1 412 ? -10.791 4.711 -5.851 1.00 95.38 412 ALA A N 1
ATOM 3072 C CA . ALA A 1 412 ? -9.516 4.238 -5.315 1.00 95.38 412 ALA A CA 1
ATOM 3073 C C . ALA A 1 412 ? -9.637 3.851 -3.827 1.00 95.38 412 ALA A C 1
ATOM 3075 O O . ALA A 1 412 ? -9.231 2.752 -3.436 1.00 95.38 412 ALA A O 1
ATOM 3076 N N . ILE A 1 413 ? -10.291 4.686 -3.006 1.00 97.75 413 ILE A N 1
ATOM 3077 C CA . ILE A 1 413 ? -10.567 4.370 -1.590 1.00 97.75 413 ILE A CA 1
ATOM 3078 C C . ILE A 1 413 ? -11.475 3.143 -1.475 1.00 97.75 413 ILE A C 1
ATOM 3080 O O . ILE A 1 413 ? -11.200 2.244 -0.678 1.00 97.75 413 ILE A O 1
ATOM 3084 N N . ARG A 1 414 ? -12.536 3.060 -2.287 1.00 96.56 414 ARG A N 1
ATOM 3085 C CA . ARG A 1 414 ? -13.422 1.890 -2.332 1.00 96.56 414 ARG A CA 1
ATOM 3086 C C . ARG A 1 414 ? -12.638 0.613 -2.632 1.00 96.56 414 ARG A C 1
ATOM 3088 O O . ARG A 1 414 ? -12.808 -0.390 -1.937 1.00 96.56 414 ARG A O 1
ATOM 3095 N N . ASN A 1 415 ? -11.735 0.652 -3.612 1.00 95.25 415 ASN A N 1
ATOM 3096 C CA . ASN A 1 415 ? -10.853 -0.469 -3.923 1.00 95.25 415 ASN A CA 1
ATOM 3097 C C . ASN A 1 415 ? -9.914 -0.810 -2.765 1.00 95.25 415 ASN A C 1
ATOM 3099 O O . ASN A 1 415 ? -9.719 -1.989 -2.491 1.00 95.25 415 ASN A O 1
ATOM 3103 N N . ALA A 1 416 ? -9.380 0.172 -2.040 1.00 96.06 416 ALA A N 1
ATOM 3104 C CA . ALA A 1 416 ? -8.581 -0.081 -0.843 1.00 96.06 416 ALA A CA 1
ATOM 3105 C C . ALA A 1 416 ? -9.398 -0.741 0.284 1.00 96.06 416 ALA A C 1
ATOM 3107 O O . ALA A 1 416 ? -8.934 -1.710 0.885 1.00 96.06 416 ALA A O 1
ATOM 3108 N N . VAL A 1 417 ? -10.636 -0.293 0.525 1.00 96.56 417 VAL A N 1
ATOM 3109 C CA . VAL A 1 417 ? -11.575 -0.912 1.483 1.00 96.56 417 VAL A CA 1
ATOM 3110 C C . VAL A 1 417 ? -11.817 -2.382 1.137 1.00 96.56 417 VAL A C 1
ATOM 3112 O O . VAL A 1 417 ? -11.750 -3.250 2.008 1.00 96.56 417 VAL A O 1
ATOM 3115 N N . LEU A 1 418 ? -12.050 -2.683 -0.142 1.00 92.88 418 LEU A N 1
ATOM 3116 C CA . LEU A 1 418 ? -12.261 -4.044 -0.641 1.00 92.88 418 LEU A CA 1
ATOM 3117 C C . LEU A 1 418 ? -10.993 -4.899 -0.620 1.00 92.88 418 LEU A C 1
ATOM 3119 O O . LEU A 1 418 ? -11.076 -6.104 -0.353 1.00 92.88 418 LEU A O 1
ATOM 3123 N N . ARG A 1 419 ? -9.844 -4.287 -0.921 1.00 91.81 419 ARG A N 1
ATOM 3124 C CA . ARG A 1 419 ? -8.528 -4.920 -0.926 1.00 91.81 419 ARG A CA 1
ATOM 3125 C C . ARG A 1 419 ? -8.163 -5.327 0.484 1.00 91.81 419 ARG A C 1
ATOM 3127 O O . ARG A 1 419 ? -7.945 -6.506 0.683 1.00 91.81 419 ARG A O 1
ATOM 3134 N N . TYR A 1 420 ? -8.178 -4.416 1.455 1.00 92.75 420 TYR A N 1
ATOM 3135 C CA . TYR A 1 420 ? -7.805 -4.698 2.847 1.00 92.75 420 TYR A CA 1
ATOM 3136 C C . TYR A 1 420 ? -8.942 -5.273 3.706 1.00 92.75 420 TYR A C 1
ATOM 3138 O O . TYR A 1 420 ? -8.728 -5.594 4.870 1.00 92.75 420 TYR A O 1
ATOM 3146 N N . GLU A 1 421 ? -10.126 -5.469 3.119 1.00 91.56 421 GLU A N 1
ATOM 3147 C CA . GLU A 1 421 ? -11.299 -6.094 3.751 1.00 91.56 421 GLU A CA 1
ATOM 3148 C C . GLU A 1 421 ? -11.784 -5.358 5.007 1.00 91.56 421 GLU A C 1
ATOM 3150 O O . GLU A 1 421 ? -12.226 -5.964 5.985 1.00 91.56 421 GLU A O 1
ATOM 3155 N N . ILE A 1 422 ? -11.740 -4.027 4.944 1.00 95.50 422 ILE A N 1
ATOM 3156 C CA . ILE A 1 422 ? -12.221 -3.133 5.997 1.00 95.50 422 ILE A CA 1
ATOM 3157 C C . ILE A 1 422 ? -13.745 -3.259 6.116 1.00 95.50 422 ILE A C 1
ATOM 3159 O O . ILE A 1 422 ? -14.462 -3.164 5.117 1.00 95.50 422 ILE A O 1
ATOM 3163 N N . SER A 1 423 ? -14.246 -3.457 7.340 1.00 94.44 423 SER A N 1
ATOM 3164 C CA . SER A 1 423 ? -15.679 -3.621 7.632 1.00 94.44 423 SER A CA 1
ATOM 3165 C C . SER A 1 423 ? -16.338 -2.422 8.307 1.00 94.44 423 SER A C 1
ATOM 3167 O O . SER A 1 423 ? -17.554 -2.267 8.188 1.00 94.44 423 SER A O 1
ATOM 3169 N N . HIS A 1 424 ? -15.576 -1.582 9.009 1.00 97.38 424 HIS A N 1
ATOM 3170 C CA . HIS A 1 424 ? -16.115 -0.372 9.623 1.00 97.38 424 HIS A CA 1
ATOM 3171 C C . HIS A 1 424 ? -16.471 0.690 8.568 1.00 97.38 424 HIS A C 1
ATOM 3173 O O . HIS A 1 424 ? -15.939 0.658 7.452 1.00 97.38 424 HIS A O 1
ATOM 3179 N N . PRO A 1 425 ? -17.350 1.652 8.913 1.00 98.44 425 PRO A N 1
ATOM 3180 C CA . PRO A 1 425 ? -17.576 2.858 8.125 1.00 98.44 425 PRO A CA 1
ATOM 3181 C C . PRO A 1 425 ? -16.270 3.589 7.794 1.00 98.44 425 PRO A C 1
ATOM 3183 O O . PRO A 1 425 ? -15.439 3.807 8.677 1.00 98.44 425 PRO A O 1
ATOM 3186 N N . VAL A 1 426 ? -16.122 4.020 6.543 1.00 98.69 426 VAL A N 1
ATOM 3187 C CA . VAL A 1 426 ? -15.009 4.866 6.092 1.00 98.69 426 VAL A CA 1
ATOM 3188 C C . VAL A 1 426 ? -15.577 6.109 5.420 1.00 98.69 426 VAL A C 1
ATOM 3190 O O . VAL A 1 426 ? -16.497 6.002 4.615 1.00 98.69 426 VAL A O 1
ATOM 3193 N N . VAL A 1 427 ? -15.033 7.279 5.737 1.00 98.38 427 VAL A N 1
ATOM 3194 C CA . VAL A 1 427 ? -15.379 8.553 5.097 1.00 98.38 427 VAL A CA 1
ATOM 3195 C C . VAL A 1 427 ? -14.188 9.075 4.301 1.00 98.38 427 VAL A C 1
ATOM 3197 O O . VAL A 1 427 ? -13.057 9.037 4.790 1.00 98.38 427 VAL A O 1
ATOM 3200 N N . ASN A 1 428 ? -14.438 9.571 3.088 1.00 98.19 428 ASN A N 1
ATOM 3201 C CA . ASN A 1 428 ? -13.430 10.263 2.288 1.00 98.19 428 ASN A CA 1
ATOM 3202 C C . ASN A 1 428 ? -13.262 11.706 2.798 1.00 98.19 428 ASN A C 1
ATOM 3204 O O . ASN A 1 428 ? -14.001 12.602 2.395 1.00 98.19 428 ASN A O 1
ATOM 3208 N N . ASP A 1 429 ? -12.291 11.940 3.683 1.00 96.50 429 ASP A N 1
ATOM 3209 C CA . ASP A 1 429 ? -11.827 13.280 4.070 1.00 96.50 429 ASP A CA 1
ATOM 3210 C C . ASP A 1 429 ? -10.544 13.635 3.296 1.00 96.50 429 ASP A C 1
ATOM 3212 O O . ASP A 1 429 ? -9.536 14.044 3.871 1.00 96.50 429 ASP A O 1
ATOM 3216 N N . GLY A 1 430 ? -10.560 13.476 1.966 1.00 92.38 430 GLY A N 1
ATOM 3217 C CA . GLY A 1 430 ? -9.407 13.741 1.093 1.00 92.38 430 GLY A CA 1
ATOM 3218 C C . GLY A 1 430 ? -8.877 15.181 1.161 1.00 92.38 430 GLY A C 1
ATOM 3219 O O . GLY A 1 430 ? -7.706 15.430 0.879 1.00 92.38 430 GLY A O 1
ATOM 3220 N N . ASN A 1 431 ? -9.711 16.122 1.615 1.00 89.56 431 ASN A N 1
ATOM 3221 C CA . ASN A 1 431 ? -9.322 17.506 1.891 1.00 89.56 431 ASN A CA 1
ATOM 3222 C C . ASN A 1 431 ? -8.831 17.731 3.327 1.00 89.56 431 ASN A C 1
ATOM 3224 O O . ASN A 1 431 ? -8.492 18.863 3.661 1.00 89.56 431 ASN A O 1
ATOM 3228 N N . MET A 1 432 ? -8.759 16.700 4.173 1.00 91.19 432 MET A N 1
ATOM 3229 C CA . MET A 1 432 ? -8.214 16.741 5.537 1.00 91.19 432 MET A CA 1
ATOM 3230 C C . MET A 1 432 ? -8.884 17.758 6.462 1.00 91.19 432 MET A C 1
ATOM 3232 O O . MET A 1 432 ? -8.228 18.446 7.254 1.00 91.19 432 MET A O 1
ATOM 3236 N N . THR A 1 433 ? -10.199 17.891 6.364 1.00 91.88 433 THR A N 1
ATOM 3237 C CA . THR A 1 433 ? -10.964 18.841 7.171 1.00 91.88 433 THR A CA 1
ATOM 3238 C C . THR A 1 433 ? -10.950 18.438 8.642 1.00 91.88 433 THR A C 1
ATOM 3240 O O . THR A 1 433 ? -10.618 19.258 9.504 1.00 91.88 433 THR A O 1
ATOM 3243 N N . LEU A 1 434 ? -11.251 17.171 8.949 1.00 94.00 434 LEU A N 1
ATOM 3244 C CA . LEU A 1 434 ? -11.224 16.663 10.322 1.00 94.00 434 LEU A CA 1
ATOM 3245 C C . LEU A 1 434 ? -9.792 16.541 10.829 1.00 94.00 434 LEU A C 1
ATOM 3247 O O . LEU A 1 434 ? -9.525 16.917 11.970 1.00 94.00 434 LEU A O 1
ATOM 3251 N N . TRP A 1 435 ? -8.868 16.090 9.979 1.00 93.50 435 TRP A N 1
ATOM 3252 C CA . TRP A 1 435 ? -7.440 16.016 10.298 1.00 93.50 435 TRP A CA 1
ATOM 3253 C C . TRP A 1 435 ? -6.913 17.364 10.811 1.00 93.50 435 TRP A C 1
ATOM 3255 O O . TRP A 1 435 ? -6.362 17.460 11.914 1.00 93.50 435 TRP A O 1
ATOM 3265 N N . ARG A 1 436 ? -7.154 18.452 10.063 1.00 90.81 436 ARG A N 1
ATOM 3266 C CA . ARG A 1 436 ? -6.733 19.804 10.471 1.00 90.81 436 ARG A CA 1
ATOM 3267 C C . ARG A 1 436 ? -7.557 20.338 11.641 1.00 90.81 436 ARG A C 1
ATOM 3269 O O . ARG A 1 436 ? -7.002 20.973 12.537 1.00 90.81 436 ARG A O 1
ATOM 3276 N N . GLY A 1 437 ? -8.859 20.057 11.661 1.00 91.31 437 GLY A N 1
ATOM 3277 C CA . GLY A 1 437 ? -9.769 20.460 12.733 1.00 91.31 437 GLY A CA 1
ATOM 3278 C C . GLY A 1 437 ? -9.425 19.841 14.090 1.00 91.31 437 GLY A C 1
ATOM 3279 O O . GLY A 1 437 ? -9.623 20.483 15.123 1.00 91.31 437 GLY A O 1
ATOM 3280 N N . LEU A 1 438 ? -8.859 18.631 14.101 1.00 91.69 438 LEU A N 1
ATOM 3281 C CA . LEU A 1 438 ? -8.360 17.980 15.309 1.00 91.69 438 LEU A CA 1
ATOM 3282 C C . LEU A 1 438 ? -6.894 18.284 15.617 1.00 91.69 438 LEU A C 1
ATOM 3284 O O . LEU A 1 438 ? -6.500 18.218 16.780 1.00 91.69 438 LEU A O 1
ATOM 3288 N N . GLY A 1 439 ? -6.125 18.727 14.625 1.00 90.19 439 GLY A N 1
ATOM 3289 C CA . GLY A 1 439 ? -4.691 18.941 14.772 1.00 90.19 439 GLY A CA 1
ATOM 3290 C C . GLY A 1 439 ? -3.915 17.628 14.749 1.00 90.19 439 GLY A C 1
ATOM 3291 O O . GLY A 1 439 ? -2.983 17.467 15.534 1.00 90.19 439 GLY A O 1
ATOM 3292 N N . VAL A 1 440 ? -4.331 16.704 13.881 1.00 90.44 440 VAL A N 1
ATOM 3293 C CA . VAL A 1 440 ? -3.601 15.474 13.562 1.00 90.44 440 VAL A CA 1
ATOM 3294 C C . VAL A 1 440 ? -2.346 15.829 12.757 1.00 90.44 440 VAL A C 1
ATOM 3296 O O . VAL A 1 440 ? -2.315 16.838 12.046 1.00 90.44 440 VAL A O 1
ATOM 3299 N N . SER A 1 441 ? -1.282 15.044 12.922 1.00 84.56 441 SER A N 1
ATOM 3300 C CA . SER A 1 441 ? 0.013 15.287 12.269 1.00 84.56 441 SER A CA 1
ATOM 3301 C C . SER A 1 441 ? 0.799 14.017 11.941 1.00 84.56 441 SER A C 1
ATOM 3303 O O . SER A 1 441 ? 1.987 14.109 11.647 1.00 84.56 441 SER A O 1
ATOM 3305 N N . SER A 1 442 ? 0.182 12.840 12.052 1.00 89.06 442 SER A N 1
ATOM 3306 C CA . SER A 1 442 ? 0.838 11.555 11.804 1.00 89.06 442 SER A CA 1
ATOM 3307 C C . SER A 1 442 ? -0.162 10.541 11.281 1.00 89.06 442 SER A C 1
ATOM 3309 O O . SER A 1 442 ? -1.288 10.470 11.774 1.00 89.06 442 SER A O 1
ATOM 3311 N N . TRP A 1 443 ? 0.276 9.739 10.319 1.00 92.25 443 TRP A N 1
ATOM 3312 C CA . TRP A 1 443 ? -0.442 8.555 9.872 1.00 92.25 443 TRP A CA 1
ATOM 3313 C C . TRP A 1 443 ? 0.140 7.296 10.535 1.00 92.25 443 TRP A C 1
ATOM 3315 O O . TRP A 1 443 ? 1.364 7.158 10.571 1.00 92.25 443 TRP A O 1
ATOM 3325 N N . PRO A 1 444 ? -0.701 6.377 11.037 1.00 96.31 444 PRO A N 1
ATOM 3326 C CA . PRO A 1 444 ? -2.085 6.621 11.444 1.00 96.31 444 PRO A CA 1
ATOM 3327 C C . PRO A 1 444 ? -2.147 7.503 12.705 1.00 96.31 444 PRO A C 1
ATOM 3329 O O . PRO A 1 444 ? -1.145 7.710 13.392 1.00 96.31 444 PRO A O 1
ATOM 3332 N N . THR A 1 445 ? -3.332 8.008 13.043 1.00 96.19 445 THR A N 1
ATOM 3333 C CA . THR A 1 445 ? -3.632 8.519 14.391 1.00 96.19 445 THR A CA 1
ATOM 3334 C C . THR A 1 445 ? -4.997 8.013 14.830 1.00 96.19 445 THR A C 1
ATOM 3336 O O . THR A 1 445 ? -5.995 8.276 14.164 1.00 96.19 445 THR A O 1
ATOM 3339 N N . LEU A 1 446 ? -5.059 7.349 15.985 1.00 98.00 446 LEU A N 1
ATOM 3340 C CA . LEU A 1 446 ? -6.316 6.895 16.577 1.00 98.00 446 LEU A CA 1
ATOM 3341 C C . LEU A 1 446 ? -6.811 7.922 17.595 1.00 98.00 446 LEU A C 1
ATOM 3343 O O . LEU A 1 446 ? -6.145 8.181 18.599 1.00 98.00 446 LEU A O 1
ATOM 3347 N N . ALA A 1 447 ? -7.986 8.503 17.368 1.00 97.38 447 ALA A N 1
ATOM 3348 C CA . ALA A 1 447 ? -8.645 9.377 18.332 1.00 97.38 447 ALA A CA 1
ATOM 3349 C C . ALA A 1 447 ? -9.818 8.649 18.997 1.00 97.38 447 ALA A C 1
ATOM 3351 O O . ALA A 1 447 ? -10.785 8.281 18.333 1.00 97.38 447 ALA A O 1
ATOM 3352 N N . VAL A 1 448 ? -9.758 8.478 20.319 1.00 98.19 448 VAL A N 1
ATOM 3353 C CA . VAL A 1 448 ? -10.883 7.945 21.096 1.00 98.19 448 VAL A CA 1
ATOM 3354 C C . VAL A 1 448 ? -11.765 9.108 21.535 1.00 98.19 448 VAL A C 1
ATOM 3356 O O . VAL A 1 448 ? -11.273 10.079 22.111 1.00 98.19 448 VAL A O 1
ATOM 3359 N N . VAL A 1 449 ? -13.064 9.035 21.255 1.00 98.06 449 VAL A N 1
ATOM 3360 C CA . VAL A 1 449 ? -14.023 10.137 21.406 1.00 98.06 449 VAL A CA 1
ATOM 3361 C C . VAL A 1 449 ? -15.175 9.707 22.305 1.00 98.06 449 VAL A C 1
ATOM 3363 O O . VAL A 1 449 ? -15.696 8.601 22.196 1.00 98.06 449 VAL A O 1
ATOM 3366 N N . SER A 1 450 ? -15.592 10.595 23.201 1.00 97.25 450 SER A N 1
ATOM 3367 C CA . SER A 1 450 ? -16.693 10.360 24.126 1.00 97.25 450 SER A CA 1
ATOM 3368 C C . SER A 1 450 ? -18.070 10.384 23.442 1.00 97.25 450 SER A C 1
ATOM 3370 O O . SER A 1 450 ? -18.218 10.988 22.375 1.00 97.25 450 SER A O 1
ATOM 3372 N N . PRO A 1 451 ? -19.123 9.879 24.117 1.00 97.19 451 PRO A N 1
ATOM 3373 C CA . PRO A 1 451 ? -20.515 9.913 23.643 1.00 97.19 451 PRO A CA 1
ATOM 3374 C C . PRO A 1 451 ? -21.079 11.293 23.283 1.00 97.19 451 PRO A C 1
ATOM 3376 O O . PRO A 1 451 ? -22.124 11.390 22.636 1.00 97.19 451 PRO A O 1
ATOM 3379 N N . ARG A 1 452 ? -20.405 12.369 23.707 1.00 94.19 452 ARG A N 1
ATOM 3380 C CA . ARG A 1 452 ? -20.774 13.765 23.426 1.00 94.19 452 ARG A CA 1
ATOM 3381 C C . ARG A 1 452 ? -19.900 14.414 22.346 1.00 94.19 452 ARG A C 1
ATOM 3383 O O . ARG A 1 452 ? -19.906 15.638 22.231 1.00 94.19 452 ARG A O 1
ATOM 3390 N N . GLY A 1 453 ? -19.127 13.627 21.595 1.00 95.69 453 GLY A N 1
ATOM 3391 C CA . GLY A 1 453 ? -18.267 14.130 20.520 1.00 95.69 453 GLY A CA 1
ATOM 3392 C C . GLY A 1 453 ? -17.053 14.904 21.037 1.00 95.69 453 GLY A C 1
ATOM 3393 O O . GLY A 1 453 ? -16.700 15.946 20.485 1.00 95.69 453 GLY A O 1
ATOM 3394 N N . ARG A 1 454 ? -16.439 14.455 22.140 1.00 95.00 454 ARG A N 1
ATOM 3395 C CA . ARG A 1 454 ? -15.259 15.099 22.745 1.00 95.00 454 ARG A CA 1
ATOM 3396 C C . ARG A 1 454 ? -14.081 14.135 22.757 1.00 95.00 454 ARG A C 1
ATOM 3398 O O . ARG A 1 454 ? -14.235 13.011 23.218 1.00 95.00 454 ARG A O 1
ATOM 3405 N N . VAL A 1 455 ? -12.919 14.563 22.277 1.00 95.12 455 VAL A N 1
ATOM 3406 C CA . VAL A 1 455 ? -11.690 13.759 22.272 1.00 95.12 455 VAL A CA 1
ATOM 3407 C C . VAL A 1 455 ? -11.311 13.394 23.708 1.00 95.12 455 VAL A C 1
ATOM 3409 O O . VAL A 1 455 ? -11.144 14.279 24.540 1.00 95.12 455 VAL A O 1
ATOM 3412 N N . ILE A 1 456 ? -11.181 12.099 23.982 1.00 95.38 456 ILE A N 1
ATOM 3413 C CA . ILE A 1 456 ? -10.633 11.547 25.226 1.00 95.38 456 ILE A CA 1
ATOM 3414 C C . ILE A 1 456 ? -9.114 11.434 25.100 1.00 95.38 456 ILE A C 1
ATOM 3416 O O . ILE A 1 456 ? -8.388 11.845 25.997 1.00 95.38 456 ILE A O 1
ATOM 3420 N N . ALA A 1 457 ? -8.636 10.883 23.981 1.00 93.81 457 ALA A N 1
ATOM 3421 C CA . ALA A 1 457 ? -7.217 10.682 23.709 1.00 93.81 457 ALA A CA 1
ATOM 3422 C C . ALA A 1 457 ? -6.941 10.697 22.200 1.00 93.81 457 ALA A C 1
ATOM 3424 O O . ALA A 1 457 ? -7.801 10.302 21.415 1.00 93.81 457 ALA A O 1
ATOM 3425 N N . MET A 1 458 ? -5.730 11.104 21.815 1.00 92.62 458 MET A N 1
ATOM 3426 C CA . MET A 1 458 ? -5.176 10.900 20.472 1.00 92.62 458 MET A CA 1
ATOM 3427 C C . MET A 1 458 ? -3.882 10.100 20.590 1.00 92.62 458 MET A C 1
ATOM 3429 O O . MET A 1 458 ? -3.023 10.433 21.407 1.00 92.62 458 MET A O 1
ATOM 3433 N N . LEU A 1 459 ? -3.765 9.048 19.789 1.00 93.25 459 LEU A N 1
ATOM 3434 C CA . LEU A 1 459 ? -2.688 8.065 19.819 1.00 93.25 459 LEU A CA 1
ATOM 3435 C C . LEU A 1 459 ? -2.043 8.034 18.423 1.00 93.25 459 LEU A C 1
ATOM 3437 O O . LEU A 1 459 ? -2.573 7.363 17.534 1.00 93.25 459 LEU A O 1
ATOM 3441 N N . PRO A 1 460 ? -0.986 8.830 18.182 1.00 90.44 460 PRO A N 1
ATOM 3442 C CA . PRO A 1 460 ? -0.311 8.872 16.890 1.00 90.44 460 PRO A CA 1
ATOM 3443 C C . PRO A 1 460 ? 0.593 7.650 16.699 1.00 90.44 460 PRO A C 1
ATOM 3445 O O . PRO A 1 460 ? 1.339 7.283 17.604 1.00 90.44 460 PRO A O 1
ATOM 3448 N N . GLY A 1 461 ? 0.586 7.086 15.495 1.00 87.31 461 GLY A N 1
ATOM 3449 C CA . GLY A 1 461 ? 1.397 5.933 15.118 1.00 87.31 461 GLY A CA 1
ATOM 3450 C C . GLY A 1 461 ? 0.721 4.585 15.373 1.00 87.31 461 GLY A C 1
ATOM 3451 O O . GLY A 1 461 ? -0.467 4.486 15.681 1.00 87.31 461 GLY A O 1
ATOM 3452 N N . GLU A 1 462 ? 1.500 3.522 15.201 1.00 87.81 462 GLU A N 1
ATOM 3453 C CA . GLU A 1 462 ? 1.063 2.129 15.326 1.00 87.81 462 GLU A CA 1
ATOM 3454 C C . GLU A 1 462 ? 1.300 1.537 16.733 1.00 87.81 462 GLU A C 1
ATOM 3456 O O . GLU A 1 462 ? 2.008 2.102 17.564 1.00 87.81 462 GLU A O 1
ATOM 3461 N N . GLY A 1 463 ? 0.729 0.355 17.013 1.00 86.88 463 GLY A N 1
ATOM 3462 C CA . GLY A 1 463 ? 1.016 -0.403 18.244 1.00 86.88 463 GLY A CA 1
ATOM 3463 C C . GLY A 1 463 ? 0.212 0.023 19.481 1.00 86.88 463 GLY A C 1
ATOM 3464 O O . GLY A 1 463 ? 0.592 -0.286 20.613 1.00 86.88 463 GLY A O 1
ATOM 3465 N N . HIS A 1 464 ? -0.915 0.706 19.277 1.00 91.75 464 HIS A N 1
ATOM 3466 C CA . HIS A 1 464 ? -1.759 1.254 20.342 1.00 91.75 464 HIS A CA 1
ATOM 3467 C C . HIS A 1 464 ? -3.005 0.422 20.676 1.00 91.75 464 HIS A C 1
ATOM 3469 O O . HIS A 1 464 ? -3.848 0.885 21.442 1.00 91.75 464 HIS A O 1
ATOM 3475 N N . ARG A 1 465 ? -3.131 -0.815 20.172 1.00 92.62 465 ARG A N 1
ATOM 3476 C CA . ARG A 1 465 ? -4.318 -1.662 20.404 1.00 92.62 465 ARG A CA 1
ATOM 3477 C C . ARG A 1 465 ? -4.733 -1.752 21.872 1.00 92.62 465 ARG A C 1
ATOM 3479 O O . ARG A 1 465 ? -5.896 -1.531 22.184 1.00 92.62 465 ARG A O 1
ATOM 3486 N N . GLN A 1 466 ? -3.790 -2.059 22.769 1.00 92.31 466 GLN A N 1
ATOM 3487 C CA . GLN A 1 466 ? -4.097 -2.182 24.199 1.00 92.31 466 GLN A CA 1
ATOM 3488 C C . GLN A 1 466 ? -4.472 -0.832 24.821 1.00 92.31 466 GLN A C 1
ATOM 3490 O O . GLN A 1 466 ? -5.325 -0.775 25.696 1.00 92.31 466 GLN A O 1
ATOM 3495 N N . ASP A 1 467 ? -3.857 0.259 24.358 1.00 92.62 467 ASP A N 1
ATOM 3496 C CA . ASP A 1 467 ? -4.161 1.603 24.848 1.00 92.62 467 ASP A CA 1
ATOM 3497 C C . ASP A 1 467 ? -5.604 1.989 24.480 1.00 92.62 467 ASP A C 1
ATOM 3499 O O . ASP A 1 467 ? -6.358 2.439 25.338 1.00 92.62 467 ASP A O 1
ATOM 3503 N N . VAL A 1 468 ? -6.016 1.737 23.232 1.00 96.25 468 VAL A N 1
ATOM 3504 C CA . VAL A 1 468 ? -7.405 1.922 22.779 1.00 96.25 468 VAL A CA 1
ATOM 3505 C C . VAL A 1 468 ? -8.360 1.036 23.573 1.00 96.25 468 VAL A C 1
ATOM 3507 O O . VAL A 1 468 ? -9.387 1.520 24.039 1.00 96.25 468 VAL A O 1
ATOM 3510 N N . ASP A 1 469 ? -8.015 -0.237 23.763 1.00 96.25 469 ASP A N 1
ATOM 3511 C CA . ASP A 1 469 ? -8.837 -1.192 24.503 1.00 96.25 469 ASP A CA 1
ATOM 3512 C C . ASP A 1 469 ? -9.107 -0.745 25.950 1.00 96.25 469 ASP A C 1
ATOM 3514 O O . ASP A 1 469 ? -10.259 -0.705 26.385 1.00 96.25 469 ASP A O 1
ATOM 3518 N N . ASP A 1 470 ? -8.062 -0.335 26.674 1.00 95.69 470 ASP A N 1
ATOM 3519 C CA . ASP A 1 470 ? -8.173 0.124 28.061 1.00 95.69 470 ASP A CA 1
ATOM 3520 C C . ASP A 1 470 ? -9.012 1.412 28.171 1.00 95.69 470 ASP A C 1
ATOM 3522 O O . ASP A 1 470 ? -9.812 1.562 29.100 1.00 95.69 470 ASP A O 1
ATOM 3526 N N . ILE A 1 471 ? -8.860 2.339 27.213 1.00 96.75 471 ILE A N 1
ATOM 3527 C CA . ILE A 1 471 ? -9.639 3.586 27.165 1.00 96.75 471 ILE A CA 1
ATOM 3528 C C . ILE A 1 471 ? -11.110 3.291 26.855 1.00 96.75 471 ILE A C 1
ATOM 3530 O O . ILE A 1 471 ? -11.985 3.872 27.497 1.00 96.75 471 ILE A O 1
ATOM 3534 N N . LEU A 1 472 ? -11.399 2.399 25.900 1.00 98.19 472 LEU A N 1
ATOM 3535 C CA . LEU A 1 472 ? -12.768 2.008 25.558 1.00 98.19 472 LEU A CA 1
ATOM 3536 C C . LEU A 1 472 ? -13.467 1.352 26.750 1.00 98.19 472 LEU A C 1
ATOM 3538 O O . LEU A 1 472 ? -14.570 1.771 27.100 1.00 98.19 472 LEU A O 1
ATOM 3542 N N . ALA A 1 473 ? -12.817 0.395 27.418 1.00 97.69 473 ALA A N 1
ATOM 3543 C CA . ALA A 1 473 ? -13.352 -0.238 28.621 1.00 97.69 473 ALA A CA 1
ATOM 3544 C C . ALA A 1 473 ? -13.671 0.801 29.713 1.00 97.69 473 ALA A C 1
ATOM 3546 O O . ALA A 1 473 ? -14.789 0.850 30.229 1.00 97.69 473 ALA A O 1
ATOM 3547 N N . ALA A 1 474 ? -12.725 1.701 30.000 1.00 97.62 474 ALA A N 1
ATOM 3548 C CA . ALA A 1 474 ? -12.906 2.756 30.994 1.00 97.62 474 ALA A CA 1
ATOM 3549 C C . ALA A 1 474 ? -14.022 3.750 30.628 1.00 97.62 474 ALA A C 1
ATOM 3551 O O . ALA A 1 474 ? -14.785 4.185 31.497 1.00 97.62 474 ALA A O 1
ATOM 3552 N N . ALA A 1 475 ? -14.128 4.116 29.349 1.00 98.00 475 ALA A N 1
ATOM 3553 C CA . ALA A 1 475 ? -15.160 5.013 28.847 1.00 98.00 475 ALA A CA 1
ATOM 3554 C C . ALA A 1 475 ? -16.549 4.373 28.941 1.00 98.00 475 ALA A C 1
ATOM 3556 O O . ALA A 1 475 ? -17.489 5.030 29.388 1.00 98.00 475 ALA A O 1
ATOM 3557 N N . LEU A 1 476 ? -16.684 3.096 28.577 1.00 98.25 476 LEU A N 1
ATOM 3558 C CA . LEU A 1 476 ? -17.946 2.368 28.690 1.00 98.25 476 LEU A CA 1
ATOM 3559 C C . LEU A 1 476 ? -18.426 2.283 30.142 1.00 98.25 476 LEU A C 1
ATOM 3561 O O . LEU A 1 476 ? -19.601 2.535 30.402 1.00 98.25 476 LEU A O 1
ATOM 3565 N N . GLU A 1 477 ? -17.531 2.017 31.097 1.00 97.69 477 GLU A N 1
ATOM 3566 C CA . GLU A 1 477 ? -17.891 2.051 32.517 1.00 97.69 477 GLU A CA 1
ATOM 3567 C C . GLU A 1 477 ? -18.344 3.449 32.963 1.00 97.69 477 GLU A C 1
ATOM 3569 O O . GLU A 1 477 ? -19.426 3.607 33.524 1.00 97.69 477 GLU A O 1
ATOM 3574 N N . HIS A 1 478 ? -17.538 4.482 32.694 1.00 97.56 478 HIS A N 1
ATOM 3575 C CA . HIS A 1 478 ? -17.813 5.845 33.155 1.00 97.56 478 HIS A CA 1
ATOM 3576 C C . HIS A 1 478 ? -19.103 6.435 32.559 1.00 97.56 478 HIS A C 1
ATOM 3578 O O . HIS A 1 478 ? -19.937 7.022 33.258 1.00 97.56 478 HIS A O 1
ATOM 3584 N N . TYR A 1 479 ? -19.276 6.308 31.244 1.00 97.88 479 TYR A N 1
ATOM 3585 C CA . TYR A 1 479 ? -20.439 6.860 30.556 1.00 97.88 479 TYR A CA 1
ATOM 3586 C C . TYR A 1 479 ? -21.687 5.986 30.725 1.00 97.88 479 TYR A C 1
ATOM 3588 O O . TYR A 1 479 ? -22.801 6.510 30.666 1.00 97.88 479 TYR A O 1
ATOM 3596 N N . GLY A 1 480 ? -21.518 4.690 31.008 1.00 97.06 480 GLY A N 1
ATOM 3597 C CA . GLY A 1 480 ? -22.599 3.795 31.415 1.00 97.06 480 GLY A CA 1
ATOM 3598 C C . GLY A 1 480 ? -23.175 4.172 32.779 1.00 97.06 480 GLY A C 1
ATOM 3599 O O . GLY A 1 480 ? -24.387 4.336 32.902 1.00 97.06 480 GLY A O 1
ATOM 3600 N N . GLU A 1 481 ? -22.316 4.423 33.774 1.00 96.62 481 GLU A N 1
ATOM 3601 C CA . GLU A 1 481 ? -22.717 4.896 35.113 1.00 96.62 481 GLU A CA 1
ATOM 3602 C C . GLU A 1 481 ? -23.488 6.224 35.073 1.00 96.62 481 GLU A C 1
ATOM 3604 O O . GLU A 1 481 ? -24.356 6.470 35.909 1.00 96.62 481 GLU A O 1
ATOM 3609 N N . SER A 1 482 ? -23.194 7.077 34.089 1.00 93.56 482 SER A N 1
ATOM 3610 C CA . SER A 1 482 ? -23.865 8.370 33.900 1.00 93.56 482 SER A CA 1
ATOM 3611 C C . SER A 1 482 ? -25.028 8.342 32.898 1.00 93.56 482 SER A C 1
ATOM 3613 O O . SER A 1 482 ? -25.615 9.391 32.632 1.00 93.56 482 SER A O 1
ATOM 3615 N N . GLY A 1 483 ? -25.385 7.172 32.353 1.00 95.50 483 GLY A N 1
ATOM 3616 C CA . GLY A 1 483 ? -26.532 7.006 31.452 1.00 95.50 483 GLY A CA 1
ATOM 3617 C C . GLY A 1 483 ? -26.399 7.729 30.106 1.00 95.50 483 GLY A C 1
ATOM 3618 O O . GLY A 1 483 ? -27.404 8.140 29.532 1.00 95.50 483 GLY A O 1
ATOM 3619 N N . GLN A 1 484 ? -25.174 7.926 29.611 1.00 95.94 484 GLN A N 1
ATOM 3620 C CA . GLN A 1 484 ? -24.895 8.674 28.375 1.00 95.94 484 GLN A CA 1
ATOM 3621 C C . GLN A 1 484 ? -24.742 7.787 27.128 1.00 95.94 484 GLN A C 1
ATOM 3623 O O . GLN A 1 484 ? -24.489 8.313 26.044 1.00 95.94 484 GLN A O 1
ATOM 3628 N N . LEU A 1 485 ? -24.855 6.465 27.277 1.00 97.88 485 LEU A N 1
ATOM 3629 C CA . LEU A 1 485 ? -24.617 5.501 26.206 1.00 97.88 485 LEU A CA 1
ATOM 3630 C C . LEU A 1 485 ? -25.896 5.128 25.444 1.00 97.88 485 LEU A C 1
ATOM 3632 O O . LEU A 1 485 ? -26.947 4.922 26.048 1.00 97.88 485 LEU A O 1
ATOM 3636 N N . ASP A 1 486 ? -25.777 4.983 24.124 1.00 95.62 486 ASP A N 1
ATOM 3637 C CA . ASP A 1 486 ? -26.846 4.556 23.216 1.00 95.62 486 ASP A CA 1
ATOM 3638 C C . ASP A 1 486 ? -26.431 3.297 22.435 1.00 95.62 486 ASP A C 1
ATOM 3640 O O . ASP A 1 486 ? -25.495 3.314 21.626 1.00 95.62 486 ASP A O 1
ATOM 3644 N N . ASN A 1 487 ? -27.169 2.207 22.655 1.00 93.62 487 ASN A N 1
ATOM 3645 C CA . ASN A 1 487 ? -26.933 0.893 22.052 1.00 93.62 487 ASN A CA 1
ATOM 3646 C C . ASN A 1 487 ? -27.538 0.729 20.645 1.00 93.62 487 ASN A C 1
ATOM 3648 O O . ASN A 1 487 ? -27.426 -0.346 20.061 1.00 93.62 487 ASN A O 1
ATOM 3652 N N . THR A 1 488 ? -28.172 1.759 20.076 1.00 94.06 488 THR A N 1
ATOM 3653 C CA . THR A 1 488 ? -28.734 1.708 18.715 1.00 94.06 488 THR A CA 1
ATOM 3654 C C . THR A 1 488 ? -27.636 1.383 17.694 1.00 94.06 488 THR A C 1
ATOM 3656 O O . THR A 1 488 ? -26.682 2.149 17.609 1.00 94.06 488 THR A O 1
ATOM 3659 N N . PRO A 1 489 ? -27.698 0.295 16.909 1.00 91.50 489 PRO A N 1
ATOM 3660 C CA . PRO A 1 489 ? -26.615 -0.056 15.987 1.00 91.50 489 PRO A CA 1
ATOM 3661 C C . PRO A 1 489 ? -26.306 1.049 14.965 1.00 91.50 489 PRO A C 1
ATOM 3663 O O . PRO A 1 489 ? -27.215 1.726 14.481 1.00 91.50 489 PRO A O 1
ATOM 3666 N N . VAL A 1 490 ? -25.026 1.218 14.614 1.00 94.19 490 VAL A N 1
ATOM 3667 C CA . VAL A 1 490 ? -24.625 2.135 13.535 1.00 94.19 490 VAL A CA 1
ATOM 3668 C C . VAL A 1 490 ? -25.097 1.561 12.191 1.00 94.19 490 VAL A C 1
ATOM 3670 O O . VAL A 1 490 ? -24.895 0.367 11.949 1.00 94.19 490 VAL A O 1
ATOM 3673 N N . PRO A 1 491 ? -25.718 2.366 11.308 1.00 93.44 491 PRO A N 1
ATOM 3674 C CA . PRO A 1 491 ? -26.099 1.914 9.973 1.00 93.44 491 PRO A CA 1
ATOM 3675 C C . PRO A 1 491 ? -24.897 1.373 9.190 1.00 93.44 491 PRO A C 1
ATOM 3677 O O . PRO A 1 491 ? -23.853 2.018 9.144 1.00 93.44 491 PRO A O 1
ATOM 3680 N N . SER A 1 492 ? -25.058 0.219 8.539 1.00 92.00 492 SER A N 1
ATOM 3681 C CA . SER A 1 492 ? -24.009 -0.411 7.728 1.00 92.00 492 SER A CA 1
ATOM 3682 C C . SER A 1 492 ? -24.515 -0.771 6.332 1.00 92.00 492 SER A C 1
ATOM 3684 O O . SER A 1 492 ? -25.694 -1.062 6.131 1.00 92.00 492 SER A O 1
ATOM 3686 N N . ALA A 1 493 ? -23.612 -0.704 5.356 1.00 92.69 493 ALA A N 1
ATOM 3687 C CA . ALA A 1 493 ? -23.841 -1.044 3.956 1.00 92.69 493 ALA A CA 1
ATOM 3688 C C . ALA A 1 493 ? -22.497 -1.406 3.304 1.00 92.69 493 ALA A C 1
ATOM 3690 O O . ALA A 1 493 ? -21.894 -0.559 2.641 1.00 92.69 493 ALA A O 1
ATOM 3691 N N . LEU A 1 494 ? -22.014 -2.631 3.536 1.00 93.38 494 LEU A N 1
ATOM 3692 C CA . LEU A 1 494 ? -20.648 -3.047 3.196 1.00 93.38 494 LEU A CA 1
ATOM 3693 C C . LEU A 1 494 ? -20.379 -3.010 1.686 1.00 93.38 494 LEU A C 1
ATOM 3695 O O . LEU A 1 494 ? -21.192 -3.474 0.889 1.00 93.38 494 LEU A O 1
ATOM 3699 N N . GLU A 1 495 ? -19.212 -2.503 1.286 1.00 92.81 495 GLU A N 1
ATOM 3700 C CA . GLU A 1 495 ? -18.832 -2.405 -0.131 1.00 92.81 495 GLU A CA 1
ATOM 3701 C C . GLU A 1 495 ? -18.633 -3.770 -0.784 1.00 92.81 495 GLU A C 1
ATOM 3703 O O . GLU A 1 495 ? -18.962 -3.956 -1.956 1.00 92.81 495 GLU A O 1
ATOM 3708 N N . LYS A 1 496 ? -18.156 -4.753 -0.011 1.00 86.56 496 LYS A N 1
ATOM 3709 C CA . LYS A 1 496 ? -17.940 -6.124 -0.493 1.00 86.56 496 LYS A CA 1
ATOM 3710 C C . LYS A 1 496 ? -19.226 -6.797 -0.985 1.00 86.56 496 LYS A C 1
ATOM 3712 O O . LYS A 1 496 ? -19.155 -7.684 -1.825 1.00 86.56 496 LYS A O 1
ATOM 3717 N N . ASP A 1 497 ? -20.383 -6.365 -0.483 1.00 88.25 497 ASP A N 1
ATOM 3718 C CA . ASP A 1 497 ? -21.686 -6.922 -0.855 1.00 88.25 497 ASP A CA 1
ATOM 3719 C C . ASP A 1 497 ? -22.252 -6.255 -2.126 1.00 88.25 497 ASP A C 1
ATOM 3721 O O . ASP A 1 497 ? -23.243 -6.721 -2.686 1.00 88.25 497 ASP A O 1
ATOM 3725 N N . LYS A 1 498 ? -21.624 -5.164 -2.591 1.00 86.81 498 LYS A N 1
ATOM 3726 C CA . LYS A 1 498 ? -22.046 -4.365 -3.754 1.00 86.81 498 LYS A CA 1
ATOM 3727 C C . LYS A 1 498 ? -21.196 -4.619 -5.000 1.00 86.81 498 LYS A C 1
ATOM 3729 O O . LYS A 1 498 ? -21.564 -4.153 -6.074 1.00 86.81 498 LYS A O 1
ATOM 3734 N N . ASP A 1 499 ? -20.056 -5.299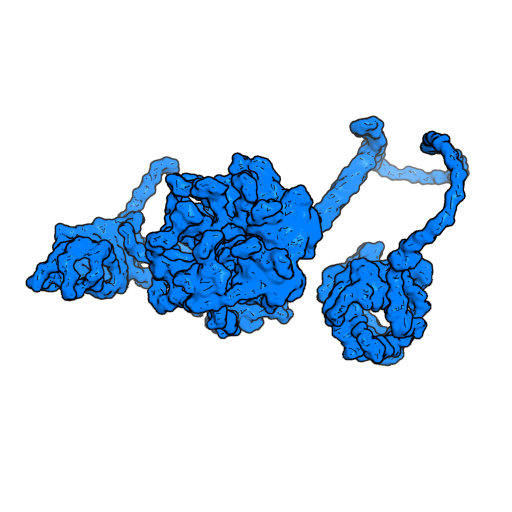 -4.869 1.00 79.44 499 ASP A N 1
ATOM 3735 C CA . ASP A 1 499 ? -19.066 -5.390 -5.940 1.00 79.44 499 ASP A CA 1
ATOM 3736 C C . ASP A 1 499 ? -19.264 -6.622 -6.848 1.00 79.44 499 ASP A C 1
ATOM 3738 O O . ASP A 1 499 ? -19.033 -7.756 -6.415 1.00 79.44 499 ASP A O 1
ATOM 3742 N N . PRO A 1 500 ? -19.644 -6.440 -8.126 1.00 74.06 500 PRO A N 1
ATOM 3743 C CA . PRO A 1 500 ? -19.816 -7.555 -9.050 1.00 74.06 500 PRO A CA 1
ATOM 3744 C C . PRO A 1 500 ? -18.485 -8.163 -9.528 1.00 74.06 500 PRO A C 1
ATOM 3746 O O . PRO A 1 500 ? -18.468 -9.330 -9.926 1.00 74.06 500 PRO A O 1
ATOM 3749 N N . LEU A 1 501 ? -17.366 -7.425 -9.492 1.00 71.88 501 LEU A N 1
ATOM 3750 C CA . LEU A 1 501 ? -16.051 -7.929 -9.913 1.00 71.88 501 LEU A CA 1
ATOM 3751 C C . LEU A 1 501 ? -15.545 -9.019 -8.970 1.00 71.88 501 LEU A C 1
ATOM 3753 O O . LEU A 1 501 ? -14.924 -9.971 -9.443 1.00 71.88 501 LEU A O 1
ATOM 3757 N N . LEU A 1 502 ? -15.886 -8.940 -7.677 1.00 67.25 502 LEU A N 1
ATOM 3758 C CA . LEU A 1 502 ? -15.592 -9.995 -6.698 1.00 67.25 502 LEU A CA 1
ATOM 3759 C C . LEU A 1 502 ? -16.200 -11.355 -7.068 1.00 67.25 502 LEU A C 1
ATOM 3761 O O . LEU A 1 502 ? -15.688 -12.388 -6.635 1.00 67.25 502 LEU A O 1
ATOM 3765 N N . ALA A 1 503 ? -17.286 -11.363 -7.842 1.00 65.88 503 ALA A N 1
ATOM 3766 C CA . ALA A 1 503 ? -17.932 -12.580 -8.325 1.00 65.88 503 ALA A CA 1
ATOM 3767 C C . ALA A 1 503 ? -17.485 -12.979 -9.744 1.00 65.88 503 ALA A C 1
ATOM 3769 O O . ALA A 1 503 ? -17.617 -14.146 -10.112 1.00 65.88 503 ALA A O 1
ATOM 3770 N N . ALA A 1 504 ? -16.990 -12.028 -10.544 1.00 73.00 504 ALA A N 1
ATOM 3771 C CA . ALA A 1 504 ? -16.745 -12.214 -11.973 1.00 73.00 504 ALA A CA 1
ATOM 3772 C C . ALA A 1 504 ? -15.277 -12.486 -12.344 1.00 73.00 504 ALA A C 1
ATOM 3774 O O . ALA A 1 504 ? -15.035 -13.204 -13.315 1.00 73.00 504 ALA A O 1
ATOM 3775 N N . SER A 1 505 ? -14.300 -11.919 -11.623 1.00 79.31 505 SER A N 1
ATOM 3776 C CA . SER A 1 505 ? -12.879 -12.138 -11.930 1.00 79.31 505 SER A CA 1
ATOM 3777 C C . SER A 1 505 ? -12.333 -13.390 -11.231 1.00 79.31 505 SER A C 1
ATOM 3779 O O . SER A 1 505 ? -12.616 -13.606 -10.051 1.00 79.31 505 SER A O 1
ATOM 3781 N N . PRO A 1 506 ? -11.507 -14.213 -11.908 1.00 86.00 506 PRO A N 1
ATOM 3782 C CA . PRO A 1 506 ? -10.811 -15.327 -11.263 1.00 86.00 506 PRO A CA 1
ATOM 3783 C C . PRO A 1 506 ? -9.690 -14.887 -10.303 1.00 86.00 506 PRO A C 1
ATOM 3785 O O . PRO A 1 506 ? -9.219 -15.707 -9.510 1.00 86.00 506 PRO A O 1
ATOM 3788 N N . LEU A 1 507 ? -9.250 -13.626 -10.391 1.00 92.88 507 LEU A N 1
ATOM 3789 C CA . LEU A 1 507 ? -8.255 -13.011 -9.510 1.00 92.88 507 LEU A CA 1
ATOM 3790 C C . LEU A 1 507 ? -8.903 -11.917 -8.656 1.00 92.88 507 LEU A C 1
ATOM 3792 O O . LEU A 1 507 ? -9.906 -11.325 -9.052 1.00 92.88 507 LEU A O 1
ATOM 3796 N N . ARG A 1 508 ? -8.294 -11.600 -7.513 1.00 92.56 508 ARG A N 1
ATOM 3797 C CA . ARG A 1 508 ? -8.713 -10.520 -6.618 1.00 92.56 508 ARG A CA 1
ATOM 3798 C C . ARG A 1 508 ? -7.492 -9.715 -6.173 1.00 92.56 508 ARG A C 1
ATOM 3800 O O . ARG A 1 508 ? -6.734 -10.149 -5.304 1.00 92.56 508 ARG A O 1
ATOM 3807 N N . TYR A 1 509 ? -7.333 -8.532 -6.769 1.00 95.12 509 TYR A N 1
ATOM 3808 C CA . TYR A 1 509 ? -6.198 -7.625 -6.552 1.00 95.12 509 TYR A CA 1
ATOM 3809 C C . TYR A 1 509 ? -4.835 -8.332 -6.671 1.00 95.12 509 TYR A C 1
ATOM 3811 O O . TYR A 1 509 ? -4.126 -8.450 -5.670 1.00 95.12 509 TYR A O 1
ATOM 3819 N N . PRO A 1 510 ? -4.464 -8.845 -7.863 1.00 97.50 510 PRO A N 1
ATOM 3820 C CA . PRO A 1 510 ? -3.174 -9.491 -8.048 1.00 97.50 510 PRO A CA 1
ATOM 3821 C C . PRO A 1 510 ? -2.047 -8.474 -7.850 1.00 97.50 510 PRO A C 1
ATOM 3823 O O . PRO A 1 510 ? -1.982 -7.487 -8.577 1.00 97.50 510 PRO A O 1
ATOM 3826 N N . GLY A 1 511 ? -1.176 -8.697 -6.867 1.00 97.50 511 GLY A N 1
ATOM 3827 C CA . GLY A 1 511 ? -0.169 -7.712 -6.471 1.00 97.50 511 GLY A CA 1
ATOM 3828 C C . GLY A 1 511 ? 1.122 -7.782 -7.284 1.00 97.50 511 GLY A C 1
ATOM 3829 O O . GLY A 1 511 ? 1.663 -6.762 -7.705 1.00 97.50 511 GLY A O 1
ATOM 3830 N N . LYS A 1 512 ? 1.618 -8.995 -7.552 1.00 98.69 512 LYS A N 1
ATOM 3831 C CA . LYS A 1 512 ? 2.908 -9.235 -8.222 1.00 98.69 512 LYS A CA 1
ATOM 3832 C C . LYS A 1 512 ? 2.854 -10.446 -9.145 1.00 98.69 512 LYS A C 1
ATOM 3834 O O . LYS A 1 512 ? 1.931 -11.258 -9.081 1.00 98.69 512 LYS A O 1
ATOM 3839 N N . VAL A 1 513 ? 3.849 -10.558 -10.017 1.00 98.62 513 VAL A N 1
ATOM 3840 C CA . VAL A 1 513 ? 3.977 -11.663 -10.967 1.00 98.62 513 VAL A CA 1
ATOM 3841 C C . VAL A 1 513 ? 5.446 -12.009 -11.179 1.00 98.62 513 VAL A C 1
ATOM 3843 O O . VAL A 1 513 ? 6.287 -11.119 -11.238 1.00 98.62 513 VAL A O 1
ATOM 3846 N N . ALA A 1 514 ? 5.733 -13.299 -11.329 1.00 98.12 514 ALA A N 1
ATOM 3847 C CA . ALA A 1 514 ? 6.992 -13.818 -11.855 1.00 98.12 514 ALA A CA 1
ATOM 3848 C C . ALA A 1 514 ? 6.730 -14.664 -13.102 1.00 98.12 514 ALA A C 1
ATOM 3850 O O . ALA A 1 514 ? 5.606 -15.115 -13.340 1.00 98.12 514 ALA A O 1
ATOM 3851 N N . SER A 1 515 ? 7.772 -14.926 -13.885 1.00 96.06 515 SER A N 1
ATOM 3852 C CA . SER A 1 515 ? 7.665 -15.739 -15.093 1.00 96.06 515 SER A CA 1
ATOM 3853 C C . SER A 1 515 ? 8.804 -16.742 -15.239 1.00 96.06 515 SER A C 1
ATOM 3855 O O . SER A 1 515 ? 9.944 -16.515 -14.838 1.00 96.06 515 SER A O 1
ATOM 3857 N N . ASP A 1 516 ? 8.464 -17.872 -15.845 1.00 94.69 516 ASP A N 1
ATOM 3858 C CA . ASP A 1 516 ? 9.378 -18.887 -16.345 1.00 94.69 516 ASP A CA 1
ATOM 3859 C C . ASP A 1 516 ? 9.510 -18.692 -17.860 1.00 94.69 516 ASP A C 1
ATOM 3861 O O . ASP A 1 516 ? 8.586 -19.003 -18.615 1.00 94.69 516 ASP A O 1
ATOM 3865 N N . LEU A 1 517 ? 10.652 -18.155 -18.297 1.00 88.50 517 LEU A N 1
ATOM 3866 C CA . LEU A 1 517 ? 10.941 -17.873 -19.709 1.00 88.50 517 LEU A CA 1
ATOM 3867 C C . LEU A 1 517 ? 11.499 -19.083 -20.481 1.00 88.50 517 LEU A C 1
ATOM 3869 O O . LEU A 1 517 ? 11.960 -18.929 -21.614 1.00 88.50 517 LEU A O 1
ATOM 3873 N N . THR A 1 518 ? 11.486 -20.285 -19.898 1.00 85.88 518 THR A N 1
ATOM 3874 C CA . THR A 1 518 ? 11.830 -21.510 -20.634 1.00 85.88 518 THR A CA 1
ATOM 3875 C C . THR A 1 518 ? 10.760 -21.862 -21.672 1.00 85.88 518 THR A C 1
ATOM 3877 O O . THR A 1 518 ? 9.698 -21.246 -21.746 1.00 85.88 518 THR A O 1
ATOM 3880 N N . ALA A 1 519 ? 11.001 -22.915 -22.461 1.00 73.06 519 ALA A N 1
ATOM 3881 C CA . ALA A 1 519 ? 10.011 -23.439 -23.403 1.00 73.06 519 ALA A CA 1
ATOM 3882 C C . ALA A 1 519 ? 8.681 -23.852 -22.736 1.00 73.06 519 ALA A C 1
ATOM 3884 O O . ALA A 1 519 ? 7.660 -23.905 -23.420 1.00 73.06 519 ALA A O 1
ATOM 3885 N N . ALA A 1 520 ? 8.681 -24.132 -21.425 1.00 73.50 520 ALA A N 1
ATOM 3886 C CA . ALA A 1 520 ? 7.465 -24.426 -20.671 1.00 73.50 520 ALA A CA 1
ATOM 3887 C C . ALA A 1 520 ? 6.563 -23.191 -20.500 1.00 73.50 520 ALA A C 1
ATOM 3889 O O . ALA A 1 520 ? 5.348 -23.357 -20.432 1.00 73.50 520 ALA A O 1
ATOM 3890 N N . GLY A 1 521 ? 7.144 -21.982 -20.463 1.00 88.38 521 GLY A N 1
ATOM 3891 C CA . GLY A 1 521 ? 6.440 -20.699 -20.474 1.00 88.38 521 GLY A CA 1
ATOM 3892 C C . GLY A 1 521 ? 5.353 -20.585 -19.409 1.00 88.38 521 GLY A C 1
ATOM 3893 O O . GLY A 1 521 ? 4.180 -20.738 -19.743 1.00 88.38 521 GLY A O 1
ATOM 3894 N N . ARG A 1 522 ? 5.711 -20.302 -18.149 1.00 95.88 522 ARG A N 1
ATOM 3895 C CA . ARG A 1 522 ? 4.748 -20.186 -17.031 1.00 95.88 522 ARG A CA 1
ATOM 3896 C C . ARG A 1 522 ? 4.707 -18.780 -16.444 1.00 95.88 522 ARG A C 1
ATOM 3898 O O . ARG A 1 522 ? 5.716 -18.082 -16.442 1.00 95.88 522 ARG A O 1
ATOM 3905 N N . LEU A 1 523 ? 3.556 -18.393 -15.904 1.00 97.88 523 LEU A N 1
ATOM 3906 C CA . LEU A 1 523 ? 3.374 -17.191 -15.092 1.00 97.88 523 LEU A CA 1
ATOM 3907 C C . LEU A 1 523 ? 2.952 -17.598 -13.681 1.00 97.88 523 LEU A C 1
ATOM 3909 O O . LEU A 1 523 ? 2.053 -18.424 -13.522 1.00 97.88 523 LEU A O 1
ATOM 3913 N N . PHE A 1 524 ? 3.575 -16.987 -12.679 1.00 98.50 524 PHE A N 1
ATOM 3914 C CA . PHE A 1 524 ? 3.271 -17.163 -11.263 1.00 98.50 524 PHE A CA 1
ATOM 3915 C C . PHE A 1 524 ? 2.700 -15.850 -10.737 1.00 98.50 524 PHE A C 1
ATOM 3917 O O . PHE A 1 524 ? 3.439 -14.897 -10.504 1.00 98.50 524 PHE A O 1
ATOM 3924 N N . VAL A 1 525 ? 1.379 -15.776 -10.616 1.00 98.69 525 VAL A N 1
ATOM 3925 C CA . VAL A 1 525 ? 0.657 -14.559 -10.236 1.00 98.69 525 VAL A CA 1
ATOM 3926 C C . VAL A 1 525 ? 0.319 -14.623 -8.754 1.00 98.69 525 VAL A C 1
ATOM 3928 O O . VAL A 1 525 ? -0.386 -15.537 -8.330 1.00 98.69 525 VAL A O 1
ATOM 3931 N N . ALA A 1 526 ? 0.774 -13.648 -7.971 1.00 98.62 526 ALA A N 1
ATOM 3932 C CA . ALA A 1 526 ? 0.319 -13.480 -6.599 1.00 98.62 526 ALA A CA 1
ATOM 3933 C C . ALA A 1 526 ? -1.106 -12.915 -6.604 1.00 98.62 526 ALA A C 1
ATOM 3935 O O . ALA A 1 526 ? -1.313 -11.724 -6.818 1.00 98.62 526 ALA A O 1
ATOM 3936 N N . ASP A 1 527 ? -2.090 -13.790 -6.401 1.00 97.56 527 ASP A N 1
ATOM 3937 C CA . ASP A 1 527 ? -3.516 -13.471 -6.320 1.00 97.56 527 ASP A CA 1
ATOM 3938 C C . ASP A 1 527 ? -3.835 -13.014 -4.888 1.00 97.56 527 ASP A C 1
ATOM 3940 O O . ASP A 1 527 ? -4.422 -13.744 -4.084 1.00 97.56 527 ASP A O 1
ATOM 3944 N N . SER A 1 528 ? -3.316 -11.832 -4.541 1.00 96.44 528 SER A N 1
ATOM 3945 C CA . SER A 1 528 ? -3.033 -11.431 -3.162 1.00 96.44 528 SER A CA 1
ATOM 3946 C C . SER A 1 528 ? -4.253 -11.517 -2.249 1.00 96.44 528 SER A C 1
ATOM 3948 O O . SER A 1 528 ? -4.178 -12.125 -1.187 1.00 96.44 528 SER A O 1
ATOM 3950 N N . THR A 1 529 ? -5.408 -10.985 -2.651 1.00 92.62 529 THR A N 1
ATOM 3951 C CA . THR A 1 529 ? -6.592 -10.971 -1.766 1.00 92.62 529 THR A CA 1
ATOM 3952 C C . THR A 1 529 ? -7.335 -12.314 -1.739 1.00 92.62 529 THR A C 1
ATOM 3954 O O . THR A 1 529 ? -8.172 -12.550 -0.871 1.00 92.62 529 THR A O 1
ATOM 3957 N N . ASN A 1 530 ? -7.008 -13.231 -2.649 1.00 92.50 530 ASN A N 1
ATOM 3958 C CA . ASN A 1 530 ? -7.427 -14.630 -2.567 1.00 92.50 530 ASN A CA 1
ATOM 3959 C C . ASN A 1 530 ? -6.388 -15.516 -1.856 1.00 92.50 530 ASN A C 1
ATOM 3961 O O . ASN A 1 530 ? -6.570 -16.731 -1.834 1.00 92.50 530 ASN A O 1
ATOM 3965 N N . ASN A 1 531 ? -5.320 -14.938 -1.289 1.00 95.44 531 ASN A N 1
ATOM 3966 C CA . ASN A 1 531 ? -4.318 -15.618 -0.461 1.00 95.44 531 ASN A CA 1
ATOM 3967 C C . ASN A 1 531 ? -3.689 -16.860 -1.119 1.00 95.44 531 ASN A C 1
ATOM 3969 O O . ASN A 1 531 ? -3.518 -17.903 -0.486 1.00 95.44 531 ASN A O 1
ATOM 3973 N N . ARG A 1 532 ? -3.366 -16.763 -2.412 1.00 96.69 532 ARG A N 1
ATOM 3974 C CA . ARG A 1 532 ? -2.766 -17.858 -3.188 1.00 96.69 532 ARG A CA 1
ATOM 3975 C C . ARG A 1 532 ? -1.840 -17.337 -4.284 1.00 96.69 532 ARG A C 1
ATOM 3977 O O . ARG A 1 532 ? -1.924 -16.175 -4.678 1.00 96.69 532 ARG A O 1
ATOM 3984 N N . ILE A 1 533 ? -1.015 -18.220 -4.836 1.00 98.62 533 ILE A N 1
ATOM 3985 C CA . ILE A 1 533 ? -0.333 -18.001 -6.117 1.00 98.62 533 ILE A CA 1
ATOM 3986 C C . ILE A 1 533 ? -1.071 -18.795 -7.198 1.00 98.62 533 ILE A C 1
ATOM 3988 O O . ILE A 1 533 ? -1.291 -19.998 -7.052 1.00 98.62 533 ILE A O 1
ATOM 3992 N N . VAL A 1 534 ? -1.454 -18.137 -8.289 1.00 98.25 534 VAL A N 1
ATOM 3993 C CA . VAL A 1 534 ? -2.058 -18.771 -9.467 1.00 98.25 534 VAL A CA 1
ATOM 3994 C C . VAL A 1 534 ? -0.972 -19.018 -10.507 1.00 98.25 534 VAL A C 1
ATOM 3996 O O . VAL A 1 534 ? -0.278 -18.090 -10.922 1.00 98.25 534 VAL A O 1
ATOM 3999 N N . VAL A 1 535 ? -0.839 -20.269 -10.947 1.00 98.25 535 VAL A N 1
ATOM 4000 C CA . VAL A 1 535 ? 0.119 -20.676 -11.976 1.00 98.25 535 VAL A CA 1
ATOM 4001 C C . VAL A 1 535 ? -0.615 -20.890 -13.292 1.00 98.25 535 VAL A C 1
ATOM 4003 O O . VAL A 1 535 ? -1.564 -21.674 -13.378 1.00 98.25 535 VAL A O 1
ATOM 4006 N N . THR A 1 536 ? -0.164 -20.200 -14.333 1.00 97.62 536 THR A N 1
ATOM 4007 C CA . THR A 1 536 ? -0.700 -20.332 -15.694 1.00 97.62 536 THR A CA 1
ATOM 4008 C C . THR A 1 536 ? 0.418 -20.583 -16.692 1.00 97.62 536 THR A C 1
ATOM 4010 O O . THR A 1 536 ? 1.590 -20.368 -16.380 1.00 97.62 536 THR A O 1
ATOM 4013 N N . ASP A 1 537 ? 0.078 -21.040 -17.893 1.00 95.38 537 ASP A N 1
ATOM 4014 C CA . ASP A 1 537 ? 1.001 -20.937 -19.018 1.00 95.38 537 ASP A CA 1
ATOM 4015 C C . ASP A 1 537 ? 1.054 -19.500 -19.568 1.00 95.38 537 ASP A C 1
ATOM 4017 O O . ASP A 1 537 ? 0.246 -18.638 -19.222 1.00 95.38 537 ASP A O 1
ATOM 4021 N N . ALA A 1 538 ? 1.985 -19.230 -20.480 1.00 91.50 538 ALA A N 1
ATOM 4022 C CA . ALA A 1 538 ? 2.164 -17.908 -21.076 1.00 91.50 538 ALA A CA 1
ATOM 4023 C C . ALA A 1 538 ? 0.953 -17.409 -21.895 1.00 91.50 538 ALA A C 1
ATOM 4025 O O . ALA A 1 538 ? 0.932 -16.251 -22.307 1.00 91.50 538 ALA A O 1
ATOM 4026 N N . LYS A 1 539 ? -0.043 -18.267 -22.158 1.00 92.69 539 LYS A N 1
ATOM 4027 C CA . LYS A 1 539 ? -1.299 -17.922 -22.840 1.00 92.69 539 LYS A CA 1
ATOM 4028 C C . LYS A 1 539 ? -2.465 -17.737 -21.862 1.00 92.69 539 LYS A C 1
ATOM 4030 O O . LYS A 1 539 ? -3.592 -17.558 -22.315 1.00 92.69 539 LYS A O 1
ATOM 4035 N N . GLY A 1 540 ? -2.211 -17.786 -20.554 1.00 94.50 540 GLY A N 1
ATOM 4036 C CA . GLY A 1 540 ? -3.216 -17.598 -19.511 1.00 94.50 540 GLY A CA 1
ATOM 4037 C C . GLY A 1 540 ? -4.026 -18.853 -19.178 1.00 94.50 540 GLY A C 1
ATOM 4038 O O . GLY A 1 540 ? -5.008 -18.760 -18.441 1.00 94.50 540 GLY A O 1
ATOM 4039 N N . ARG A 1 541 ? -3.656 -20.041 -19.680 1.00 96.75 541 ARG A N 1
ATOM 4040 C CA . ARG A 1 541 ? -4.340 -21.287 -19.298 1.00 96.75 541 ARG A CA 1
ATOM 4041 C C . ARG A 1 541 ? -3.897 -21.710 -17.906 1.00 96.75 541 ARG A C 1
ATOM 4043 O O . ARG A 1 541 ? -2.701 -21.834 -17.652 1.00 96.75 541 ARG A O 1
ATOM 4050 N N . PHE A 1 542 ? -4.861 -21.937 -17.021 1.00 97.50 542 PHE A N 1
ATOM 4051 C CA . PHE A 1 542 ? -4.618 -22.413 -15.665 1.00 97.50 542 PHE A CA 1
ATOM 4052 C C . PHE A 1 542 ? -3.863 -23.745 -15.661 1.00 97.50 542 PHE A C 1
ATOM 4054 O O . PHE A 1 542 ? -4.211 -24.665 -16.404 1.00 97.50 542 PHE A O 1
ATOM 4061 N N . LEU A 1 543 ? -2.845 -23.837 -14.808 1.00 96.62 543 LEU A N 1
ATOM 4062 C CA . LEU A 1 543 ? -2.072 -25.055 -14.579 1.00 96.62 543 LEU A CA 1
ATOM 4063 C C . LEU A 1 543 ? -2.327 -25.583 -13.169 1.00 96.62 543 LEU A C 1
ATOM 4065 O O . LEU A 1 543 ? -2.729 -26.732 -13.005 1.00 96.62 543 LEU A O 1
ATOM 4069 N N . GLU A 1 544 ? -2.114 -24.739 -12.161 1.00 96.00 544 GLU A N 1
ATOM 4070 C CA . GLU A 1 544 ? -2.322 -25.082 -10.755 1.00 96.00 544 GLU A CA 1
ATOM 4071 C C . GLU A 1 544 ? -2.400 -23.833 -9.866 1.00 96.00 544 GLU A C 1
ATOM 4073 O O . GLU A 1 544 ? -2.151 -22.710 -10.309 1.00 96.00 544 GLU A O 1
ATOM 4078 N N . ALA A 1 545 ? -2.770 -24.029 -8.602 1.00 95.81 545 ALA A N 1
ATOM 4079 C CA . ALA A 1 545 ? -2.759 -22.995 -7.576 1.00 95.81 545 ALA A CA 1
ATOM 4080 C C . ALA A 1 545 ? -1.928 -23.470 -6.381 1.00 95.81 545 ALA A C 1
ATOM 4082 O O . ALA A 1 545 ? -1.926 -24.657 -6.057 1.00 95.81 545 ALA A O 1
ATOM 4083 N N . ILE A 1 546 ? -1.235 -22.533 -5.741 1.00 97.44 546 ILE A N 1
ATOM 4084 C CA . ILE A 1 546 ? -0.417 -22.762 -4.551 1.00 97.44 546 ILE A CA 1
ATOM 4085 C C . ILE A 1 546 ? -1.028 -21.953 -3.412 1.00 97.44 546 ILE A C 1
ATOM 4087 O O . ILE A 1 546 ? -1.117 -20.728 -3.503 1.00 97.44 546 ILE A O 1
ATOM 4091 N N . GLY A 1 547 ? -1.420 -22.633 -2.344 1.00 93.31 547 GLY A N 1
ATOM 4092 C CA . GLY A 1 547 ? -2.108 -22.049 -1.205 1.00 93.31 547 GLY A CA 1
ATOM 4093 C C . GLY A 1 547 ? -3.597 -22.396 -1.199 1.00 93.31 547 GLY A C 1
ATOM 4094 O O . GLY A 1 547 ? -4.274 -22.334 -2.228 1.00 93.31 547 GLY A O 1
ATOM 4095 N N . CYS A 1 548 ? -4.120 -22.717 -0.018 1.00 86.19 548 CYS A N 1
ATOM 4096 C CA . CYS A 1 548 ? -5.518 -23.086 0.195 1.00 86.19 548 CYS A CA 1
ATOM 4097 C C . CYS A 1 548 ? -6.492 -21.907 0.016 1.00 86.19 548 CYS A C 1
ATOM 4099 O O . CYS A 1 548 ? -7.690 -22.111 -0.156 1.00 86.19 548 CYS A O 1
ATOM 4101 N N . GLY A 1 549 ? -5.992 -20.669 0.023 1.00 87.38 549 GLY A N 1
ATOM 4102 C CA . GLY A 1 549 ? -6.777 -19.443 -0.125 1.00 87.38 549 GLY A CA 1
ATOM 4103 C C . GLY A 1 549 ? -7.362 -18.888 1.179 1.00 87.38 549 GLY A C 1
ATOM 4104 O O . GLY A 1 549 ? -7.949 -17.802 1.172 1.00 87.38 549 GLY A O 1
ATOM 4105 N N . ALA A 1 550 ? -7.180 -19.582 2.306 1.00 83.25 550 ALA A N 1
ATOM 4106 C CA . ALA A 1 550 ? -7.417 -19.014 3.630 1.00 83.25 550 ALA A CA 1
ATOM 4107 C C . ALA A 1 550 ? -6.197 -18.185 4.082 1.00 83.25 550 ALA A C 1
ATOM 4109 O O . ALA A 1 550 ? -5.065 -18.607 3.833 1.00 83.25 550 ALA A O 1
ATOM 4110 N N . PRO A 1 551 ? -6.404 -17.035 4.751 1.00 86.69 551 PRO A N 1
ATOM 4111 C CA . PRO A 1 551 ? -5.309 -16.254 5.310 1.00 86.69 551 PRO A CA 1
ATOM 4112 C C . PRO A 1 551 ? -4.643 -17.002 6.472 1.00 86.69 551 PRO A C 1
ATOM 4114 O O . PRO A 1 551 ? -5.323 -17.442 7.402 1.00 86.69 551 PRO A O 1
ATOM 4117 N N . GLY A 1 552 ? -3.317 -17.120 6.452 1.00 86.88 552 GLY A N 1
ATOM 4118 C CA . GLY A 1 552 ? -2.541 -17.645 7.580 1.00 86.88 552 GLY A CA 1
ATOM 4119 C C . GLY A 1 552 ? -1.142 -18.107 7.193 1.00 86.88 552 GLY A C 1
ATOM 4120 O O . GLY A 1 552 ? -0.813 -18.144 6.013 1.00 86.88 552 GLY A O 1
ATOM 4121 N N . LEU A 1 553 ? -0.326 -18.474 8.183 1.00 92.50 553 LEU A N 1
ATOM 4122 C CA . LEU A 1 553 ? 1.049 -18.953 8.008 1.00 92.50 553 LEU A CA 1
ATOM 4123 C C . LEU A 1 553 ? 1.110 -20.466 8.252 1.00 92.50 553 LEU A C 1
ATOM 4125 O O . LEU A 1 553 ? 1.401 -20.917 9.359 1.00 92.50 553 LEU A O 1
ATOM 4129 N N . VAL A 1 554 ? 0.786 -21.249 7.223 1.00 92.75 554 VAL A N 1
ATOM 4130 C CA . VAL A 1 554 ? 0.812 -22.721 7.278 1.00 92.75 554 VAL A CA 1
ATOM 4131 C C . VAL A 1 554 ? 1.698 -23.246 6.155 1.00 92.75 554 VAL A C 1
ATOM 4133 O O . VAL A 1 554 ? 1.542 -22.832 5.006 1.00 92.75 554 VAL A O 1
ATOM 4136 N N . ASP A 1 555 ? 2.639 -24.121 6.499 1.00 92.75 555 ASP A N 1
ATOM 4137 C CA . ASP A 1 555 ? 3.503 -24.857 5.568 1.00 92.75 555 ASP A CA 1
ATOM 4138 C C . ASP A 1 555 ? 2.852 -26.196 5.177 1.00 92.75 555 ASP A C 1
ATOM 4140 O O . ASP A 1 555 ? 1.911 -26.638 5.831 1.00 92.75 555 ASP A O 1
ATOM 4144 N N . GLY A 1 556 ? 3.355 -26.865 4.136 1.00 91.06 556 GLY A N 1
ATOM 4145 C CA . GLY A 1 556 ? 2.852 -28.181 3.715 1.00 91.06 556 GLY A CA 1
ATOM 4146 C C . GLY A 1 556 ? 2.704 -28.315 2.205 1.00 91.06 556 GLY A C 1
ATOM 4147 O O . GLY A 1 556 ? 3.394 -27.634 1.443 1.00 91.06 556 GLY A O 1
ATOM 4148 N N . GLY A 1 557 ? 1.816 -29.204 1.755 1.00 93.00 557 GLY A N 1
ATOM 4149 C CA . GLY A 1 557 ? 1.460 -29.303 0.336 1.00 93.00 557 GLY A CA 1
ATOM 4150 C C . GLY A 1 557 ? 0.730 -28.050 -0.168 1.00 93.00 557 GLY A C 1
ATOM 4151 O O . GLY A 1 557 ? 0.219 -27.260 0.622 1.00 93.00 557 GLY A O 1
ATOM 4152 N N . TYR A 1 558 ? 0.625 -27.862 -1.487 1.00 92.75 558 TYR A N 1
ATOM 4153 C CA . TYR A 1 558 ? -0.042 -26.679 -2.073 1.00 92.75 558 TYR A CA 1
ATOM 4154 C C . TYR A 1 558 ? -1.469 -26.435 -1.574 1.00 92.75 558 TYR A C 1
ATOM 4156 O O . TYR A 1 558 ? -1.879 -25.286 -1.454 1.00 92.75 558 TYR A O 1
ATOM 4164 N N . GLU A 1 559 ? -2.213 -27.499 -1.286 1.00 86.69 559 GLU A N 1
ATOM 4165 C CA . GLU A 1 559 ? -3.607 -27.427 -0.832 1.00 86.69 559 GLU A CA 1
ATOM 4166 C C . GLU A 1 559 ? -3.739 -27.204 0.682 1.00 86.69 559 GLU A C 1
ATOM 4168 O O . GLU A 1 559 ? -4.812 -26.849 1.158 1.00 86.69 559 GLU A O 1
ATOM 4173 N N . GLU A 1 560 ? -2.663 -27.424 1.439 1.00 84.75 560 GLU A N 1
ATOM 4174 C CA . GLU A 1 560 ? -2.617 -27.276 2.900 1.00 84.75 560 GLU A CA 1
ATOM 4175 C C . GLU A 1 560 ? -2.034 -25.921 3.291 1.00 84.75 560 GLU A C 1
ATOM 4177 O O . GLU A 1 560 ? -2.504 -25.277 4.230 1.00 84.75 560 GLU A O 1
ATOM 4182 N N . ALA A 1 561 ? -1.012 -25.487 2.551 1.00 90.19 561 ALA A N 1
ATOM 4183 C CA . ALA A 1 561 ? -0.296 -24.265 2.832 1.00 90.19 561 ALA A CA 1
ATOM 4184 C C . ALA A 1 561 ? -1.241 -23.059 2.810 1.00 90.19 561 ALA A C 1
ATOM 4186 O O . ALA A 1 561 ? -2.065 -22.906 1.909 1.00 90.19 561 ALA A O 1
ATOM 4187 N N . ALA A 1 562 ? -1.089 -22.177 3.787 1.00 90.69 562 ALA A N 1
ATOM 4188 C CA . ALA A 1 562 ? -1.791 -20.906 3.847 1.00 90.69 562 ALA A CA 1
ATOM 4189 C C . ALA A 1 562 ? -0.787 -19.780 3.587 1.00 90.69 562 ALA A C 1
ATOM 4191 O O . ALA A 1 562 ? 0.367 -19.845 4.030 1.00 90.69 562 ALA A O 1
ATOM 4192 N N . LEU A 1 563 ? -1.241 -18.772 2.848 1.00 96.00 563 LEU A N 1
ATOM 4193 C CA . LEU A 1 563 ? -0.555 -17.501 2.624 1.00 96.00 563 LEU A CA 1
ATOM 4194 C C . LEU A 1 563 ? -1.459 -16.389 3.161 1.00 96.00 563 LEU A C 1
ATOM 4196 O O . LEU A 1 563 ? -2.639 -16.626 3.414 1.00 96.00 563 LEU A O 1
ATOM 4200 N N . TYR A 1 564 ? -0.955 -15.172 3.314 1.00 95.25 564 TYR A N 1
ATOM 4201 C CA . TYR A 1 564 ? -1.776 -14.029 3.683 1.00 95.25 564 TYR A CA 1
ATOM 4202 C C . TYR A 1 564 ? -1.321 -12.771 2.942 1.00 95.25 564 TYR A C 1
ATOM 4204 O O . TYR A 1 564 ? -0.274 -12.190 3.228 1.00 95.25 564 TYR A O 1
ATOM 4212 N N . ARG A 1 565 ? -2.128 -12.374 1.948 1.00 95.75 565 ARG A N 1
ATOM 4213 C CA . ARG A 1 565 ? -1.835 -11.295 0.991 1.00 95.75 565 ARG A CA 1
ATOM 4214 C C . ARG A 1 565 ? -0.412 -11.353 0.418 1.00 95.75 565 ARG A C 1
ATOM 4216 O O . ARG A 1 565 ? 0.311 -10.362 0.518 1.00 95.75 565 ARG A O 1
ATOM 4223 N N . PRO A 1 566 ? -0.005 -12.471 -0.216 1.00 98.50 566 PRO A N 1
ATOM 4224 C CA . PRO A 1 566 ? 1.320 -12.558 -0.815 1.00 98.50 566 PRO A CA 1
ATOM 4225 C C . PRO A 1 566 ? 1.513 -11.463 -1.872 1.00 98.50 566 PRO A C 1
ATOM 4227 O O . PRO A 1 566 ? 0.598 -11.174 -2.650 1.00 98.50 566 PRO A O 1
ATOM 4230 N N . GLN A 1 567 ? 2.702 -10.868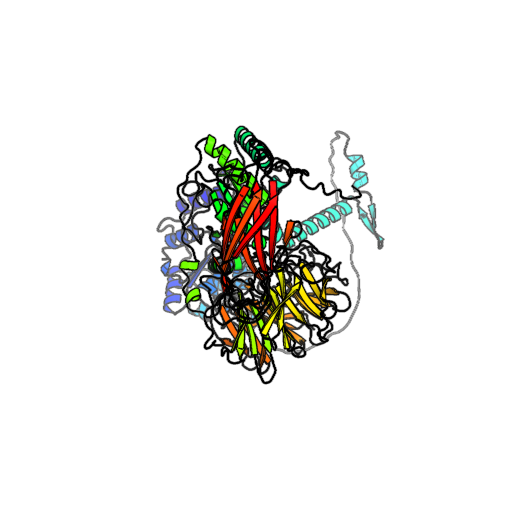 -1.894 1.00 98.56 567 GLN A N 1
ATOM 4231 C CA . GLN A 1 567 ? 3.138 -9.889 -2.885 1.00 98.56 567 GLN A CA 1
ATOM 4232 C C . GLN A 1 567 ? 4.281 -10.494 -3.702 1.00 98.56 567 GLN A C 1
ATOM 4234 O O . GLN A 1 567 ? 4.026 -11.403 -4.488 1.00 98.56 567 GLN A O 1
ATOM 4239 N N . GLY A 1 568 ? 5.515 -10.004 -3.542 1.00 98.44 568 GLY A N 1
ATOM 4240 C CA . GLY A 1 568 ? 6.682 -10.374 -4.343 1.00 98.44 568 GLY A CA 1
ATOM 4241 C C . GLY A 1 568 ? 6.818 -11.860 -4.606 1.00 98.44 568 GLY A C 1
ATOM 4242 O O . GLY A 1 568 ? 6.756 -12.663 -3.677 1.00 98.44 568 GLY A O 1
ATOM 4243 N N . VAL A 1 569 ? 7.079 -12.216 -5.861 1.00 98.62 569 VAL A N 1
ATOM 4244 C CA . VAL A 1 569 ? 7.393 -13.586 -6.267 1.00 98.62 569 VAL A CA 1
ATOM 4245 C C . VAL A 1 569 ? 8.651 -13.550 -7.124 1.00 98.62 569 VAL A C 1
ATOM 4247 O O . VAL A 1 569 ? 8.729 -12.766 -8.065 1.00 98.62 569 VAL A O 1
ATOM 4250 N N . ALA A 1 570 ? 9.620 -14.417 -6.837 1.00 98.38 570 ALA A N 1
ATOM 4251 C CA . ALA A 1 570 ? 10.819 -14.592 -7.654 1.00 98.38 570 ALA A CA 1
ATOM 4252 C C . ALA A 1 570 ? 11.017 -16.068 -7.997 1.00 98.38 570 ALA A C 1
ATOM 4254 O O . ALA A 1 570 ? 11.022 -16.920 -7.110 1.00 98.38 570 ALA A O 1
ATOM 4255 N N . TYR A 1 571 ? 11.203 -16.372 -9.282 1.00 97.75 571 TYR A N 1
ATOM 4256 C CA . TYR A 1 571 ? 11.425 -17.735 -9.763 1.00 97.75 571 TYR A CA 1
ATOM 4257 C C . TYR A 1 571 ? 12.915 -18.041 -9.937 1.00 97.75 571 TYR A C 1
ATOM 4259 O O . TYR A 1 571 ? 13.622 -17.338 -10.656 1.00 97.75 571 TYR A O 1
ATOM 4267 N N . SER A 1 572 ? 13.379 -19.122 -9.305 1.00 96.50 572 SER A N 1
ATOM 4268 C CA . SER A 1 572 ? 14.694 -19.719 -9.543 1.00 96.50 572 SER A CA 1
ATOM 4269 C C . SER A 1 572 ? 14.560 -20.853 -10.554 1.00 96.50 572 SER A C 1
ATOM 4271 O O . SER A 1 572 ? 14.012 -21.917 -10.251 1.00 96.50 572 SER A O 1
ATOM 4273 N N . LEU A 1 573 ? 15.125 -20.656 -11.746 1.00 91.69 573 LEU A N 1
ATOM 4274 C CA . LEU A 1 573 ? 15.184 -21.707 -12.758 1.00 91.69 573 LEU A CA 1
ATOM 4275 C C . LEU A 1 573 ? 16.141 -22.835 -12.343 1.00 91.69 573 LEU A C 1
ATOM 4277 O O . LEU A 1 573 ? 15.834 -24.005 -12.558 1.00 91.69 573 LEU A O 1
ATOM 4281 N N . LYS A 1 574 ? 17.288 -22.509 -11.726 1.00 92.88 574 LYS A N 1
ATOM 4282 C CA . LYS A 1 574 ? 18.314 -23.508 -11.369 1.00 92.88 574 LYS A CA 1
ATOM 4283 C C . LYS A 1 574 ? 17.821 -24.500 -10.318 1.00 92.88 574 LYS A C 1
ATOM 4285 O O . LYS A 1 574 ? 18.209 -25.664 -10.358 1.00 92.88 574 LYS A O 1
ATOM 4290 N N . ARG A 1 575 ? 16.999 -24.038 -9.371 1.00 93.88 575 ARG A N 1
ATOM 4291 C CA . ARG A 1 575 ? 16.473 -24.856 -8.265 1.00 93.88 575 ARG A CA 1
ATOM 4292 C C . ARG A 1 575 ? 15.033 -25.303 -8.494 1.00 93.88 575 ARG A C 1
ATOM 4294 O O . ARG A 1 575 ? 14.561 -26.178 -7.781 1.00 93.88 575 ARG A O 1
ATOM 4301 N N . ASN A 1 576 ? 14.354 -24.714 -9.478 1.00 94.88 576 ASN A N 1
ATOM 4302 C CA . ASN A 1 576 ? 12.929 -24.891 -9.731 1.00 94.88 576 ASN A CA 1
ATOM 4303 C C . ASN A 1 576 ? 12.073 -24.587 -8.483 1.00 94.88 576 ASN A C 1
ATOM 4305 O O . ASN A 1 576 ? 11.213 -25.375 -8.093 1.00 94.88 576 ASN A O 1
ATOM 4309 N N . VAL A 1 577 ? 12.327 -23.433 -7.858 1.00 97.94 577 VAL A N 1
ATOM 4310 C CA . VAL A 1 577 ? 11.590 -22.951 -6.677 1.00 97.94 577 VAL A CA 1
ATOM 4311 C C . VAL A 1 577 ? 11.104 -21.516 -6.873 1.00 97.94 577 VAL A C 1
ATOM 4313 O O . VAL A 1 577 ? 11.704 -20.755 -7.636 1.00 97.94 577 VAL A O 1
ATOM 4316 N N . LEU A 1 578 ? 10.039 -21.134 -6.166 1.00 98.50 578 LEU A N 1
ATOM 4317 C CA . LEU A 1 578 ? 9.637 -19.735 -6.002 1.00 98.50 578 LEU A CA 1
ATOM 4318 C C . LEU A 1 578 ? 10.016 -19.244 -4.609 1.00 98.50 578 LEU A C 1
ATOM 4320 O O . LEU A 1 578 ? 9.803 -19.949 -3.627 1.00 98.50 578 LEU A O 1
ATOM 4324 N N . TYR A 1 579 ? 10.484 -18.008 -4.522 1.00 98.88 579 TYR A N 1
ATOM 4325 C CA . TYR A 1 579 ? 10.533 -17.249 -3.278 1.00 98.88 579 TYR A CA 1
ATOM 4326 C C . TYR A 1 579 ? 9.339 -16.302 -3.249 1.00 98.88 579 TYR A C 1
ATOM 4328 O O . TYR A 1 579 ? 9.054 -15.662 -4.262 1.00 98.88 579 TYR A O 1
ATOM 4336 N N . VAL A 1 580 ? 8.634 -16.236 -2.121 1.00 98.94 580 VAL A N 1
ATOM 4337 C CA . VAL A 1 580 ? 7.402 -15.449 -1.975 1.00 98.94 580 VAL A CA 1
ATOM 4338 C C . VAL A 1 580 ? 7.504 -14.546 -0.751 1.00 98.94 580 VAL A C 1
ATOM 4340 O O . VAL A 1 580 ? 7.725 -15.024 0.363 1.00 98.94 580 VAL A O 1
ATOM 4343 N N . ALA A 1 581 ? 7.324 -13.245 -0.960 1.00 98.81 581 ALA A N 1
ATOM 4344 C CA . ALA A 1 581 ? 7.060 -12.283 0.100 1.00 98.81 581 ALA A CA 1
ATOM 4345 C C . ALA A 1 581 ? 5.596 -12.419 0.538 1.00 98.81 581 ALA A C 1
ATOM 4347 O O . ALA A 1 581 ? 4.675 -12.023 -0.174 1.00 98.81 581 ALA A O 1
ATOM 4348 N N . ASP A 1 582 ? 5.388 -13.018 1.703 1.00 98.62 582 ASP A N 1
ATOM 4349 C CA . ASP A 1 582 ? 4.076 -13.287 2.277 1.00 98.62 582 ASP A CA 1
ATOM 4350 C C . ASP A 1 582 ? 3.741 -12.192 3.295 1.00 98.62 582 ASP A C 1
ATOM 4352 O O . ASP A 1 582 ? 4.044 -12.290 4.487 1.00 98.62 582 ASP A O 1
ATOM 4356 N N . THR A 1 583 ? 3.248 -11.075 2.758 1.00 98.31 583 THR A N 1
ATOM 4357 C CA . THR A 1 583 ? 3.360 -9.739 3.354 1.00 98.31 583 THR A CA 1
ATOM 4358 C C . THR A 1 583 ? 2.668 -9.607 4.706 1.00 98.31 583 THR A C 1
ATOM 4360 O O . THR A 1 583 ? 3.312 -9.170 5.661 1.00 98.31 583 THR A O 1
ATOM 4363 N N . GLU A 1 584 ? 1.407 -10.029 4.823 1.00 94.31 584 GLU A N 1
ATOM 4364 C CA . GLU A 1 584 ? 0.631 -9.905 6.073 1.00 94.31 584 GLU A CA 1
ATOM 4365 C C . GLU A 1 584 ? 0.938 -11.020 7.079 1.00 94.31 584 GLU A C 1
ATOM 4367 O O . GLU A 1 584 ? 0.652 -10.893 8.265 1.00 94.31 584 GLU A O 1
ATOM 4372 N N . ASN A 1 585 ? 1.569 -12.110 6.637 1.00 96.00 585 ASN A N 1
ATOM 4373 C CA . ASN A 1 585 ? 2.198 -13.060 7.557 1.00 96.00 585 ASN A CA 1
ATOM 4374 C C . ASN A 1 585 ? 3.574 -12.580 8.034 1.00 96.00 585 ASN A C 1
ATOM 4376 O O . ASN A 1 585 ? 4.206 -13.245 8.857 1.00 96.00 585 ASN A O 1
ATOM 4380 N N . HIS A 1 586 ? 4.069 -11.464 7.494 1.00 97.25 586 HIS A N 1
ATOM 4381 C CA . HIS A 1 586 ? 5.408 -10.952 7.747 1.00 97.25 586 HIS A CA 1
ATOM 4382 C C . HIS A 1 586 ? 6.479 -12.044 7.579 1.00 97.25 586 HIS A C 1
ATOM 4384 O O . HIS A 1 586 ? 7.337 -12.245 8.442 1.00 97.25 586 HIS A O 1
ATOM 4390 N N . ALA A 1 587 ? 6.389 -12.794 6.477 1.00 98.56 587 ALA A N 1
ATOM 4391 C CA . ALA A 1 587 ? 7.194 -13.988 6.254 1.00 98.56 587 ALA A CA 1
ATOM 4392 C C . ALA A 1 587 ? 7.783 -14.051 4.838 1.00 98.56 587 ALA A C 1
ATOM 4394 O O . ALA A 1 587 ? 7.221 -13.541 3.869 1.00 98.56 587 ALA A O 1
ATOM 4395 N N . LEU A 1 588 ? 8.927 -14.723 4.722 1.00 98.88 588 LEU A N 1
ATOM 4396 C CA . LEU A 1 588 ? 9.517 -15.144 3.457 1.00 98.88 588 LEU A CA 1
ATOM 4397 C C . LEU A 1 588 ? 9.256 -16.642 3.287 1.00 98.88 588 LEU A C 1
ATOM 4399 O O . LEU A 1 588 ? 9.625 -17.436 4.156 1.00 98.88 588 LEU A O 1
ATOM 4403 N N . ARG A 1 589 ? 8.635 -17.035 2.175 1.00 98.81 589 ARG A N 1
ATOM 4404 C CA . ARG A 1 589 ? 8.264 -18.428 1.885 1.00 98.81 589 ARG A CA 1
ATOM 4405 C C . ARG A 1 589 ? 9.060 -18.966 0.698 1.00 98.81 589 ARG A C 1
ATOM 4407 O O . ARG A 1 589 ? 9.428 -18.212 -0.202 1.00 98.81 589 ARG A O 1
ATOM 4414 N N . GLU A 1 590 ? 9.288 -20.273 0.682 1.00 98.75 590 GLU A N 1
ATOM 4415 C CA . GLU A 1 590 ? 9.797 -21.014 -0.475 1.00 98.75 590 GLU A CA 1
ATOM 4416 C C . GLU A 1 590 ? 8.728 -21.985 -0.962 1.00 98.75 590 GLU A C 1
ATOM 4418 O O . GLU A 1 590 ? 8.153 -22.727 -0.165 1.00 98.75 590 GLU A O 1
ATOM 4423 N N . VAL A 1 591 ? 8.492 -22.002 -2.269 1.00 98.81 591 VAL A N 1
ATOM 4424 C CA . VAL A 1 591 ? 7.642 -22.979 -2.941 1.00 98.81 591 VAL A CA 1
ATOM 4425 C C . VAL A 1 591 ? 8.526 -23.887 -3.780 1.00 98.81 591 VAL A C 1
ATOM 4427 O O . VAL A 1 591 ? 9.104 -23.452 -4.774 1.00 98.81 591 VAL A O 1
ATOM 4430 N N . ASP A 1 592 ? 8.598 -25.159 -3.413 1.00 98.25 592 ASP A N 1
ATOM 4431 C CA . ASP A 1 592 ? 9.245 -26.187 -4.219 1.00 98.25 592 ASP A CA 1
ATOM 4432 C C . ASP A 1 592 ? 8.277 -26.642 -5.320 1.00 98.25 592 ASP A C 1
ATOM 4434 O O . ASP A 1 592 ? 7.217 -27.214 -5.038 1.00 98.25 592 ASP A O 1
ATOM 4438 N N . LEU A 1 593 ? 8.613 -26.359 -6.583 1.00 96.75 593 LEU A N 1
ATOM 4439 C CA . LEU A 1 593 ? 7.772 -26.711 -7.734 1.00 96.75 593 LEU A CA 1
ATOM 4440 C C . LEU A 1 593 ? 7.899 -28.182 -8.145 1.00 96.75 593 LEU A C 1
ATOM 4442 O O . LEU A 1 593 ? 7.080 -28.674 -8.919 1.00 96.75 593 LEU A O 1
ATOM 4446 N N . THR A 1 594 ? 8.912 -28.886 -7.641 1.00 96.00 594 THR A N 1
ATOM 4447 C CA . THR A 1 594 ? 9.145 -30.307 -7.917 1.00 96.00 594 THR A CA 1
ATOM 4448 C C . THR A 1 594 ? 8.373 -31.170 -6.928 1.00 96.00 594 THR A C 1
ATOM 4450 O O . THR A 1 594 ? 7.626 -32.058 -7.331 1.00 96.00 594 THR A O 1
ATOM 4453 N N . ASN A 1 595 ? 8.515 -30.875 -5.634 1.00 96.69 595 ASN A N 1
ATOM 4454 C CA . ASN A 1 595 ? 7.867 -31.621 -4.552 1.00 96.69 595 ASN A CA 1
ATOM 4455 C C . ASN A 1 595 ? 6.456 -31.113 -4.222 1.00 96.69 595 ASN A C 1
ATOM 4457 O O . ASN A 1 595 ? 5.734 -31.759 -3.468 1.00 96.69 595 ASN A O 1
ATOM 4461 N N . LYS A 1 596 ? 6.052 -29.975 -4.800 1.00 97.50 596 LYS A N 1
ATOM 4462 C CA . LYS A 1 596 ? 4.755 -29.320 -4.579 1.00 97.50 596 LYS A CA 1
ATOM 4463 C C . LYS A 1 596 ? 4.480 -28.970 -3.115 1.00 97.50 596 LYS A C 1
ATOM 4465 O O . LYS A 1 596 ? 3.381 -29.181 -2.597 1.00 97.50 596 LYS A O 1
ATOM 4470 N N . THR A 1 597 ? 5.486 -28.396 -2.461 1.00 97.94 597 THR A N 1
ATOM 4471 C CA . THR A 1 597 ? 5.427 -27.993 -1.051 1.00 97.94 597 THR A CA 1
ATOM 4472 C C . THR A 1 597 ? 5.748 -26.517 -0.864 1.00 97.94 597 THR A C 1
ATOM 4474 O O . THR A 1 597 ? 6.531 -25.948 -1.624 1.00 97.94 597 THR A O 1
ATOM 4477 N N . VAL A 1 598 ? 5.195 -25.917 0.186 1.00 98.44 598 VAL A N 1
ATOM 4478 C CA . VAL A 1 598 ? 5.510 -24.569 0.666 1.00 98.44 598 VAL A CA 1
ATOM 4479 C C . VAL A 1 598 ? 6.137 -24.677 2.052 1.00 98.44 598 VAL A C 1
ATOM 4481 O O . VAL A 1 598 ? 5.634 -25.422 2.895 1.00 98.44 598 VAL A O 1
ATOM 4484 N N . LYS A 1 599 ? 7.214 -23.929 2.301 1.00 97.50 599 LYS A N 1
ATOM 4485 C CA . LYS A 1 599 ? 7.834 -23.816 3.629 1.00 97.50 599 LYS A CA 1
ATOM 4486 C C . LYS A 1 599 ? 8.182 -22.375 3.984 1.00 97.50 599 LYS A C 1
ATOM 4488 O O . LYS A 1 599 ? 8.443 -21.553 3.103 1.00 97.50 599 LYS A O 1
ATOM 4493 N N . THR A 1 600 ? 8.256 -22.081 5.273 1.00 98.31 600 THR A N 1
ATOM 4494 C CA . THR A 1 600 ? 8.669 -20.774 5.788 1.00 98.31 600 THR A CA 1
ATOM 4495 C C . THR A 1 600 ? 10.190 -20.708 5.936 1.00 98.31 600 THR A C 1
ATOM 4497 O O . THR A 1 600 ? 10.804 -21.566 6.568 1.00 98.31 600 THR A O 1
ATOM 4500 N N . LEU A 1 601 ? 10.815 -19.689 5.340 1.00 98.31 601 LEU A N 1
ATOM 4501 C CA . LEU A 1 601 ? 12.264 -19.453 5.398 1.00 98.31 601 LEU A CA 1
ATOM 4502 C C . LEU A 1 601 ? 12.664 -18.476 6.506 1.00 98.31 601 LEU A C 1
ATOM 4504 O O . LEU A 1 601 ? 13.716 -18.641 7.123 1.00 98.31 601 LEU A O 1
ATOM 4508 N N . ALA A 1 602 ? 11.842 -17.449 6.720 1.00 98.06 602 ALA A N 1
ATOM 4509 C CA . ALA A 1 602 ? 11.992 -16.434 7.756 1.00 98.06 602 ALA A CA 1
ATOM 4510 C C . ALA A 1 602 ? 10.617 -15.838 8.101 1.00 98.06 602 ALA A C 1
ATOM 4512 O O . ALA A 1 602 ? 9.738 -15.797 7.239 1.00 98.06 602 ALA A O 1
ATOM 4513 N N . GLY A 1 603 ? 10.444 -15.357 9.331 1.00 95.69 603 GLY A N 1
ATOM 4514 C CA . GLY A 1 603 ? 9.173 -14.851 9.854 1.00 95.69 603 GLY A CA 1
ATOM 4515 C C . GLY A 1 603 ? 8.355 -15.914 10.590 1.00 95.69 603 GLY A C 1
ATOM 4516 O O . GLY A 1 603 ? 8.549 -17.117 10.409 1.00 95.69 603 GLY A O 1
ATOM 4517 N N . ASN A 1 604 ? 7.449 -15.464 11.459 1.00 91.19 604 ASN A N 1
ATOM 4518 C CA . ASN A 1 604 ? 6.623 -16.336 12.305 1.00 91.19 604 ASN A CA 1
ATOM 4519 C C . ASN A 1 604 ? 5.143 -15.916 12.386 1.00 91.19 604 ASN A C 1
ATOM 4521 O O . ASN A 1 604 ? 4.427 -16.404 13.259 1.00 91.19 604 ASN A O 1
ATOM 4525 N N . GLY A 1 605 ? 4.682 -15.014 11.514 1.00 89.25 605 GLY A N 1
ATOM 4526 C CA . GLY A 1 605 ? 3.297 -14.534 11.526 1.00 89.25 605 GLY A CA 1
ATOM 4527 C C . GLY A 1 605 ? 3.087 -13.268 12.353 1.00 89.25 605 GLY A C 1
ATOM 4528 O O . GLY A 1 605 ? 1.976 -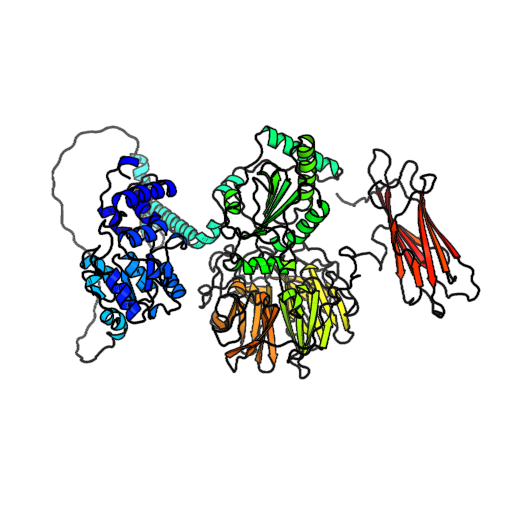12.750 12.390 1.00 89.25 605 GLY A O 1
ATOM 4529 N N . VAL A 1 606 ? 4.122 -12.767 13.035 1.00 86.75 606 VAL A N 1
ATOM 4530 C CA . VAL A 1 606 ? 4.051 -11.564 13.872 1.00 86.75 606 VAL A CA 1
ATOM 4531 C C . VAL A 1 606 ? 4.924 -10.464 13.286 1.00 86.75 606 VAL A C 1
ATOM 4533 O O . VAL A 1 606 ? 6.059 -10.706 12.874 1.00 86.75 606 VAL A O 1
ATOM 4536 N N . LYS A 1 607 ? 4.402 -9.234 13.298 1.00 88.00 607 LYS A N 1
ATOM 4537 C CA . LYS A 1 607 ? 5.123 -8.039 12.860 1.00 88.00 607 LYS A CA 1
ATOM 4538 C C . LYS A 1 607 ? 6.431 -7.866 13.640 1.00 88.00 607 LYS A C 1
ATOM 4540 O O . LYS A 1 607 ? 6.421 -7.752 14.867 1.00 88.00 607 LYS A O 1
ATOM 4545 N N . GLY A 1 608 ? 7.552 -7.821 12.926 1.00 87.12 608 GLY A N 1
ATOM 4546 C CA . GLY A 1 608 ? 8.888 -7.668 13.494 1.00 87.12 608 GLY A CA 1
ATOM 4547 C C . GLY A 1 608 ? 9.258 -6.229 13.865 1.00 87.12 608 GLY A C 1
ATOM 4548 O O . GLY A 1 608 ? 8.929 -5.276 13.161 1.00 87.12 608 GLY A O 1
ATOM 4549 N N . GLY A 1 609 ? 10.006 -6.087 14.964 1.00 88.88 609 GLY A N 1
ATOM 4550 C CA . GLY A 1 609 ? 10.650 -4.837 15.398 1.00 88.88 609 GLY A CA 1
ATOM 4551 C C . GLY A 1 609 ? 12.184 -4.865 15.319 1.00 88.88 609 GLY A C 1
ATOM 4552 O O . GLY A 1 609 ? 12.838 -3.996 15.885 1.00 88.88 609 GLY A O 1
ATOM 4553 N N . ASP A 1 610 ? 12.761 -5.879 14.669 1.00 90.62 610 ASP A N 1
ATOM 4554 C CA . ASP A 1 610 ? 14.210 -6.065 14.521 1.00 90.62 610 ASP A CA 1
ATOM 4555 C C . ASP A 1 610 ? 14.725 -5.380 13.250 1.00 90.62 610 ASP A C 1
ATOM 4557 O O . ASP A 1 610 ? 14.377 -5.797 12.154 1.00 90.62 610 ASP A O 1
ATOM 4561 N N . TYR A 1 611 ? 15.563 -4.354 13.396 1.00 93.75 611 TYR A N 1
ATOM 4562 C CA . TYR A 1 611 ? 16.112 -3.556 12.288 1.00 93.75 611 TYR A CA 1
ATOM 4563 C C . TYR A 1 611 ? 17.495 -4.025 11.801 1.00 93.75 611 TYR A C 1
ATOM 4565 O O . TYR A 1 611 ? 18.080 -3.395 10.911 1.00 93.75 611 TYR A O 1
ATOM 4573 N N . SER A 1 612 ? 18.049 -5.080 12.409 1.00 95.25 612 SER A N 1
ATOM 4574 C CA . SER A 1 612 ? 19.389 -5.601 12.100 1.00 95.25 612 SER A CA 1
ATOM 4575 C C . SER A 1 612 ? 19.327 -6.982 11.452 1.00 95.25 612 SER A C 1
ATOM 4577 O O . SER A 1 612 ? 19.972 -7.214 10.427 1.00 95.25 612 SER A O 1
ATOM 4579 N N . GLY A 1 613 ? 18.554 -7.895 12.035 1.00 95.56 613 GLY A N 1
ATOM 4580 C CA . GLY A 1 613 ? 18.521 -9.298 11.646 1.00 95.56 613 GLY A CA 1
ATOM 4581 C C . GLY A 1 613 ? 19.780 -10.082 12.015 1.00 95.56 613 GLY A C 1
ATOM 4582 O O . GLY A 1 613 ? 20.568 -9.683 12.873 1.00 95.56 613 GLY A O 1
ATOM 4583 N N . GLY A 1 614 ? 19.969 -11.217 11.344 1.00 95.81 614 GLY A N 1
ATOM 4584 C CA . GLY A 1 614 ? 21.066 -12.161 11.576 1.00 95.81 614 GLY A CA 1
ATOM 4585 C C . GLY A 1 614 ? 20.620 -13.529 12.098 1.00 95.81 614 GLY A C 1
ATOM 4586 O O . GLY A 1 614 ? 21.464 -14.403 12.291 1.00 95.81 614 GLY A O 1
ATOM 4587 N N . ALA A 1 615 ? 19.319 -13.735 12.302 1.00 96.31 615 ALA A N 1
ATOM 4588 C CA . ALA A 1 615 ? 18.736 -15.009 12.700 1.00 96.31 615 ALA A CA 1
ATOM 4589 C C . ALA A 1 615 ? 18.195 -15.795 11.484 1.00 96.31 615 ALA A C 1
ATOM 4591 O O . ALA A 1 615 ? 18.239 -15.331 10.339 1.00 96.31 615 ALA A O 1
ATOM 4592 N N . SER A 1 616 ? 17.678 -17.002 11.731 1.00 95.06 616 SER A N 1
ATOM 4593 C CA . SER A 1 616 ? 17.170 -17.924 10.701 1.00 95.06 616 SER A CA 1
ATOM 4594 C C . SER A 1 616 ? 15.778 -18.457 11.043 1.00 95.06 616 SER A C 1
ATOM 4596 O O . SER A 1 616 ? 15.429 -18.604 12.219 1.00 95.06 616 SER A O 1
ATOM 4598 N N . GLY A 1 617 ? 14.992 -18.823 10.028 1.00 93.62 617 GLY A N 1
ATOM 4599 C CA . GLY A 1 617 ? 13.683 -19.443 10.238 1.00 93.62 617 GLY A CA 1
ATOM 4600 C C . GLY A 1 617 ? 12.726 -18.541 11.020 1.00 93.62 617 GLY A C 1
ATOM 4601 O O . GLY A 1 617 ? 12.771 -17.316 10.920 1.00 93.62 617 GLY A O 1
ATOM 4602 N N . SER A 1 618 ? 11.896 -19.148 11.865 1.00 91.94 618 SER A N 1
ATOM 4603 C CA . SER A 1 618 ? 10.905 -18.443 12.691 1.00 91.94 618 SER A CA 1
ATOM 4604 C C . SER A 1 618 ? 11.501 -17.540 13.778 1.00 91.94 618 SER A C 1
ATOM 4606 O O . SER A 1 618 ? 10.777 -16.740 14.369 1.00 91.94 618 SER A O 1
ATOM 4608 N N . SER A 1 619 ? 12.806 -17.645 14.050 1.00 92.81 619 SER A N 1
ATOM 4609 C CA . SER A 1 619 ? 13.495 -16.750 14.987 1.00 92.81 619 SER A CA 1
ATOM 4610 C C . SER A 1 619 ? 13.828 -15.387 14.376 1.00 92.81 619 SER A C 1
ATOM 4612 O O . SER A 1 619 ? 13.967 -14.414 15.114 1.00 92.81 619 SER A O 1
ATOM 4614 N N . GLN A 1 620 ? 13.906 -15.294 13.042 1.00 96.81 620 GLN A N 1
ATOM 4615 C CA . GLN A 1 620 ? 14.051 -14.015 12.358 1.00 96.81 620 GLN A CA 1
ATOM 4616 C C . GLN A 1 620 ? 12.675 -13.424 12.080 1.00 96.81 620 GLN A C 1
ATOM 4618 O O . GLN A 1 620 ? 11.953 -13.911 11.212 1.00 96.81 620 GLN A O 1
ATOM 4623 N N . LEU A 1 621 ? 12.324 -12.355 12.786 1.00 93.88 621 LEU A N 1
ATOM 4624 C CA . LEU A 1 621 ? 11.106 -11.603 12.499 1.00 93.88 621 LEU A CA 1
ATOM 4625 C C . LEU A 1 621 ? 11.333 -10.697 11.290 1.00 93.88 621 LEU A C 1
ATOM 4627 O O . LEU A 1 621 ? 12.406 -10.107 11.156 1.00 93.88 621 LEU A O 1
ATOM 4631 N N . LEU A 1 622 ? 10.320 -10.579 10.436 1.00 96.25 622 LEU A N 1
ATOM 4632 C CA . LEU A 1 622 ? 10.287 -9.623 9.332 1.00 96.25 622 LEU A CA 1
ATOM 4633 C C . LEU A 1 622 ? 9.127 -8.654 9.548 1.00 96.25 622 LEU A C 1
ATOM 4635 O O . LEU A 1 622 ? 8.269 -8.866 10.403 1.00 96.25 622 LEU A O 1
ATOM 4639 N N . ASN A 1 623 ? 9.093 -7.584 8.765 1.00 95.81 623 ASN A N 1
ATOM 4640 C CA . ASN A 1 623 ? 8.023 -6.604 8.821 1.00 95.81 623 ASN A CA 1
ATOM 4641 C C . ASN A 1 623 ? 7.613 -6.223 7.397 1.00 95.81 623 ASN A C 1
ATOM 4643 O O . ASN A 1 623 ? 8.321 -5.496 6.698 1.00 95.81 623 ASN A O 1
ATOM 4647 N N . SER A 1 624 ? 6.485 -6.793 6.978 1.00 97.69 624 SER A N 1
ATOM 4648 C CA . SER A 1 624 ? 5.833 -6.551 5.688 1.00 97.69 624 SER A CA 1
ATOM 4649 C C . SER A 1 624 ? 6.792 -6.633 4.489 1.00 97.69 624 SER A C 1
ATOM 4651 O O . SER A 1 624 ? 7.049 -5.624 3.826 1.00 97.69 624 SER A O 1
ATOM 4653 N N . PRO A 1 625 ? 7.358 -7.826 4.200 1.00 98.62 625 PRO A N 1
ATOM 4654 C CA . PRO A 1 625 ? 8.113 -8.039 2.971 1.00 98.62 625 PRO A CA 1
ATOM 4655 C C . PRO A 1 625 ? 7.178 -7.841 1.770 1.00 98.62 625 PRO A C 1
ATOM 4657 O O . PRO A 1 625 ? 6.089 -8.411 1.738 1.00 98.62 625 PRO A O 1
ATOM 4660 N N . TRP A 1 626 ? 7.586 -7.031 0.796 1.00 98.81 626 TRP A N 1
ATOM 4661 C CA . TRP A 1 626 ? 6.717 -6.579 -0.296 1.00 98.81 626 TRP A CA 1
ATOM 4662 C C . TRP A 1 626 ? 7.177 -7.056 -1.671 1.00 98.81 626 TRP A C 1
ATOM 4664 O O . TRP A 1 626 ? 6.355 -7.417 -2.510 1.00 98.81 626 TRP A O 1
ATOM 4674 N N . ASP A 1 627 ? 8.489 -7.108 -1.903 1.00 98.88 627 ASP A N 1
ATOM 4675 C CA . ASP A 1 627 ? 9.051 -7.692 -3.120 1.00 98.88 627 ASP A CA 1
ATOM 4676 C C . ASP A 1 627 ? 10.277 -8.553 -2.838 1.00 98.88 627 ASP A C 1
ATOM 4678 O O . ASP A 1 627 ? 10.950 -8.370 -1.820 1.00 98.88 627 ASP A O 1
ATOM 4682 N N . VAL A 1 628 ? 10.575 -9.475 -3.752 1.00 98.81 628 VAL A N 1
ATOM 4683 C CA . VAL A 1 628 ? 11.754 -10.343 -3.685 1.00 98.81 628 VAL A CA 1
ATOM 4684 C C . VAL A 1 628 ? 12.453 -10.431 -5.032 1.00 98.81 628 VAL A C 1
ATOM 4686 O O . VAL A 1 628 ? 11.814 -10.489 -6.077 1.00 98.81 628 VAL A O 1
ATOM 4689 N N . VAL A 1 629 ? 13.782 -10.496 -5.015 1.00 98.62 629 VAL A N 1
ATOM 4690 C CA . VAL A 1 629 ? 14.584 -10.731 -6.220 1.00 98.62 629 VAL A CA 1
ATOM 4691 C C . VAL A 1 629 ? 15.822 -11.558 -5.892 1.00 98.62 629 VAL A C 1
ATOM 4693 O O . VAL A 1 629 ? 16.409 -11.426 -4.820 1.00 98.62 629 VAL A O 1
ATOM 4696 N N . LEU A 1 630 ? 16.221 -12.429 -6.813 1.00 98.12 630 LEU A N 1
ATOM 4697 C CA . LEU A 1 630 ? 17.439 -13.228 -6.692 1.00 98.12 630 LEU A CA 1
ATOM 4698 C C . LEU A 1 630 ? 18.642 -12.464 -7.243 1.00 98.12 630 LEU A C 1
ATOM 4700 O O . LEU A 1 630 ? 18.522 -11.731 -8.224 1.00 98.12 630 LEU A O 1
ATOM 4704 N N . ASP A 1 631 ? 19.812 -12.676 -6.646 1.00 96.69 631 ASP A N 1
ATOM 4705 C CA . ASP A 1 631 ? 21.075 -12.287 -7.269 1.00 96.69 631 ASP A CA 1
ATOM 4706 C C . ASP A 1 631 ? 21.439 -13.229 -8.435 1.00 96.69 631 ASP A C 1
ATOM 4708 O O . ASP A 1 631 ? 20.872 -14.312 -8.596 1.00 96.69 631 ASP A O 1
ATOM 4712 N N . SER A 1 632 ? 22.427 -12.851 -9.248 1.00 94.56 632 SER A N 1
ATOM 4713 C CA . SER A 1 632 ? 22.838 -13.636 -10.425 1.00 94.56 632 SER A CA 1
ATOM 4714 C C . SER A 1 632 ? 23.365 -15.037 -10.073 1.00 94.56 632 SER A C 1
ATOM 4716 O O . SER A 1 632 ? 23.243 -15.985 -10.865 1.00 94.56 632 SER A O 1
ATOM 4718 N N . THR A 1 633 ? 23.931 -15.199 -8.873 1.00 94.81 633 THR A N 1
ATOM 4719 C CA . THR A 1 633 ? 24.411 -16.496 -8.382 1.00 94.81 633 THR A CA 1
ATOM 4720 C C . THR A 1 633 ? 23.305 -17.342 -7.749 1.00 94.81 633 THR A C 1
ATOM 4722 O O . THR A 1 633 ? 23.494 -18.547 -7.586 1.00 94.81 633 THR A O 1
ATOM 4725 N N . GLU A 1 634 ? 22.137 -16.752 -7.476 1.00 95.56 634 GLU A N 1
ATOM 4726 C CA . GLU A 1 634 ? 21.049 -17.302 -6.658 1.00 95.56 634 GLU A CA 1
ATOM 4727 C C . GLU A 1 634 ? 21.511 -17.743 -5.258 1.00 95.56 634 GLU A C 1
ATOM 4729 O O . GLU A 1 634 ? 20.948 -18.655 -4.649 1.00 95.56 634 GLU A O 1
ATOM 4734 N N . ARG A 1 635 ? 22.578 -17.124 -4.745 1.00 95.94 635 ARG A N 1
ATOM 4735 C CA . ARG A 1 635 ? 23.030 -17.292 -3.365 1.00 95.94 635 ARG A CA 1
ATOM 4736 C C . ARG A 1 635 ? 22.148 -16.489 -2.422 1.00 95.94 635 ARG A C 1
ATOM 4738 O O . ARG A 1 635 ? 21.813 -16.996 -1.348 1.00 95.94 635 ARG A O 1
ATOM 4745 N N . TYR A 1 636 ? 21.778 -15.278 -2.823 1.00 98.25 636 TYR A N 1
ATOM 4746 C CA . TYR A 1 636 ? 21.015 -14.346 -2.010 1.00 98.25 636 TYR A CA 1
ATOM 4747 C C . TYR A 1 636 ? 19.646 -14.070 -2.626 1.00 98.25 636 TYR A C 1
ATOM 4749 O O . TYR A 1 636 ? 19.514 -13.842 -3.828 1.00 98.25 636 TYR A O 1
ATOM 4757 N N . VAL A 1 637 ? 18.633 -14.043 -1.764 1.00 98.69 637 VAL A N 1
ATOM 4758 C CA . VAL A 1 637 ? 17.318 -13.474 -2.065 1.00 98.69 637 VAL A CA 1
ATOM 4759 C C . VAL A 1 637 ? 17.279 -12.107 -1.394 1.00 98.69 637 VAL A C 1
ATOM 4761 O O . VAL A 1 637 ? 17.351 -12.020 -0.169 1.00 98.69 637 VAL A O 1
ATOM 4764 N N . TYR A 1 638 ? 17.197 -11.037 -2.173 1.00 98.81 638 TYR A N 1
ATOM 4765 C CA . TYR A 1 638 ? 16.957 -9.700 -1.647 1.00 98.81 638 TYR A CA 1
ATOM 4766 C C . TYR A 1 638 ? 15.463 -9.495 -1.436 1.00 98.81 638 TYR A C 1
ATOM 4768 O O . TYR A 1 638 ? 14.659 -9.903 -2.272 1.00 98.81 638 TYR A O 1
ATOM 4776 N N . VAL A 1 639 ? 15.104 -8.866 -0.322 1.00 98.88 639 VAL A N 1
ATOM 4777 C CA . VAL A 1 639 ? 13.719 -8.657 0.102 1.00 98.88 639 VAL A CA 1
ATOM 4778 C C . VAL A 1 639 ? 13.520 -7.176 0.389 1.00 98.88 639 VAL A C 1
ATOM 4780 O O . VAL A 1 639 ? 14.246 -6.600 1.199 1.00 98.88 639 VAL A O 1
ATOM 4783 N N . ALA A 1 640 ? 12.541 -6.550 -0.255 1.00 98.75 640 ALA A N 1
ATOM 4784 C CA . ALA A 1 640 ? 12.122 -5.199 0.092 1.00 98.75 640 ALA A CA 1
ATOM 4785 C C . ALA A 1 640 ? 11.193 -5.277 1.307 1.00 98.75 640 ALA A C 1
ATOM 4787 O O . ALA A 1 640 ? 10.062 -5.747 1.189 1.00 98.75 640 ALA A O 1
ATOM 4788 N N . LEU A 1 641 ? 11.682 -4.876 2.482 1.00 98.25 641 LEU A N 1
ATOM 4789 C CA . LEU A 1 641 ? 10.888 -4.813 3.708 1.00 98.25 641 LEU A CA 1
ATOM 4790 C C . LEU A 1 641 ? 10.272 -3.423 3.816 1.00 98.25 641 LEU A C 1
ATOM 4792 O O . LEU A 1 641 ? 10.872 -2.492 4.363 1.00 98.25 641 LEU A O 1
ATOM 4796 N N . ALA A 1 642 ? 9.057 -3.302 3.285 1.00 97.94 642 ALA A N 1
ATOM 4797 C CA . ALA A 1 642 ? 8.302 -2.059 3.254 1.00 97.94 642 ALA A CA 1
ATOM 4798 C C . ALA A 1 642 ? 8.069 -1.502 4.667 1.00 97.94 642 ALA A C 1
ATOM 4800 O O . ALA A 1 642 ? 8.289 -0.312 4.893 1.00 97.94 642 ALA A O 1
ATOM 4801 N N . GLY A 1 643 ? 7.716 -2.372 5.622 1.00 93.44 643 GLY A N 1
ATOM 4802 C CA . GLY A 1 643 ? 7.350 -1.988 6.990 1.00 93.44 643 GLY A CA 1
ATOM 4803 C C . GLY A 1 643 ? 8.502 -1.506 7.872 1.00 93.44 643 GLY A C 1
ATOM 4804 O O . GLY A 1 643 ? 8.257 -0.900 8.907 1.00 93.44 643 GLY A O 1
ATOM 4805 N N . GLN A 1 644 ? 9.751 -1.753 7.473 1.00 93.25 644 GLN A N 1
ATOM 4806 C CA . GLN A 1 644 ? 10.952 -1.248 8.155 1.00 93.25 644 GLN A CA 1
ATOM 4807 C C . GLN A 1 644 ? 11.759 -0.280 7.298 1.00 93.25 644 GLN A C 1
ATOM 4809 O O . GLN A 1 644 ? 12.817 0.170 7.726 1.00 93.25 644 GLN A O 1
ATOM 4814 N N . HIS A 1 645 ? 11.289 0.024 6.088 1.00 97.38 645 HIS A N 1
ATOM 4815 C CA . HIS A 1 645 ? 11.978 0.905 5.151 1.00 97.38 645 HIS A CA 1
ATOM 4816 C C . HIS A 1 645 ? 13.428 0.452 4.884 1.00 97.38 645 HIS A C 1
ATOM 4818 O O . HIS A 1 645 ? 14.390 1.224 4.956 1.00 97.38 645 HIS A O 1
ATOM 4824 N N . GLN A 1 646 ? 13.586 -0.845 4.609 1.00 98.56 646 GLN A N 1
ATOM 4825 C CA . GLN A 1 646 ? 14.879 -1.505 4.438 1.00 98.56 646 GLN A CA 1
ATOM 4826 C C . GLN A 1 646 ? 14.855 -2.492 3.269 1.00 98.56 646 GLN A C 1
ATOM 4828 O O . GLN A 1 646 ? 13.815 -3.032 2.896 1.00 98.56 646 GLN A O 1
ATOM 4833 N N . VAL A 1 647 ? 16.034 -2.780 2.726 1.00 98.75 647 VAL A N 1
ATOM 4834 C CA . VAL A 1 647 ? 16.268 -3.921 1.841 1.00 98.75 647 VAL A CA 1
ATOM 4835 C C . VAL A 1 647 ? 17.089 -4.943 2.614 1.00 98.75 647 VAL A C 1
ATOM 4837 O O . VAL A 1 647 ? 18.202 -4.661 3.058 1.00 98.75 647 VAL A O 1
ATOM 4840 N N . TRP A 1 648 ? 16.538 -6.135 2.790 1.00 98.62 648 TRP A N 1
ATOM 4841 C CA . TRP A 1 648 ? 17.199 -7.247 3.464 1.00 98.62 648 TRP A CA 1
ATOM 4842 C C . TRP A 1 648 ? 17.759 -8.233 2.454 1.00 98.62 648 TRP A C 1
ATOM 4844 O O . TRP A 1 648 ? 17.354 -8.258 1.292 1.00 98.62 648 TRP A O 1
ATOM 4854 N N . ARG A 1 649 ? 18.677 -9.081 2.911 1.00 98.00 649 ARG A N 1
ATOM 4855 C CA . ARG A 1 649 ? 19.107 -10.268 2.171 1.00 98.00 649 ARG A CA 1
ATOM 4856 C C . ARG A 1 649 ? 18.877 -11.516 3.005 1.00 98.00 649 ARG A C 1
ATOM 4858 O O . ARG A 1 649 ? 19.179 -11.533 4.196 1.00 98.00 649 ARG A O 1
ATOM 4865 N N . TYR A 1 650 ? 18.411 -12.563 2.349 1.00 98.75 650 TYR A N 1
ATOM 4866 C CA . TYR A 1 650 ? 18.370 -13.921 2.856 1.00 98.75 650 TYR A CA 1
ATOM 4867 C C . TYR A 1 650 ? 19.445 -14.746 2.149 1.00 98.75 650 TYR A C 1
ATOM 4869 O O . TYR A 1 650 ? 19.470 -14.833 0.920 1.00 98.75 650 TYR A O 1
ATOM 4877 N N . ASP A 1 651 ? 20.358 -15.330 2.918 1.00 98.50 651 ASP A N 1
ATOM 4878 C CA . ASP A 1 651 ? 21.377 -16.244 2.415 1.00 98.50 651 ASP A CA 1
ATOM 4879 C C . ASP A 1 651 ? 20.790 -17.652 2.314 1.00 98.50 651 ASP A C 1
ATOM 4881 O O . ASP A 1 651 ? 20.517 -18.312 3.314 1.00 98.50 651 ASP A O 1
ATOM 4885 N N . THR A 1 652 ? 20.634 -18.138 1.088 1.00 97.06 652 THR A N 1
ATOM 4886 C CA . THR A 1 652 ? 19.998 -19.433 0.837 1.00 97.06 652 THR A CA 1
ATOM 4887 C C . THR A 1 652 ? 20.835 -20.647 1.239 1.00 97.06 652 THR A C 1
ATOM 4889 O O . THR A 1 652 ? 20.304 -21.754 1.269 1.00 97.06 652 THR A O 1
ATOM 4892 N N . ALA A 1 653 ? 22.127 -20.482 1.530 1.00 96.31 653 ALA A N 1
ATOM 4893 C CA . ALA A 1 653 ? 22.970 -21.584 1.989 1.00 96.31 653 ALA A CA 1
ATOM 4894 C C . ALA A 1 653 ? 23.017 -21.690 3.517 1.00 96.31 653 ALA A C 1
ATOM 4896 O O . ALA A 1 653 ? 23.186 -22.788 4.040 1.00 96.31 653 ALA A O 1
ATOM 4897 N N . THR A 1 654 ? 22.909 -20.565 4.229 1.00 97.62 654 THR A N 1
ATOM 4898 C CA . THR A 1 654 ? 22.944 -20.538 5.703 1.00 97.62 654 THR A CA 1
ATOM 4899 C C . THR A 1 654 ? 21.556 -20.417 6.324 1.00 97.62 654 THR A C 1
ATOM 4901 O O . THR A 1 654 ? 21.382 -20.732 7.496 1.00 97.62 654 THR A O 1
ATOM 4904 N N . GLY A 1 655 ? 20.569 -19.963 5.553 1.00 97.50 655 GLY A N 1
ATOM 4905 C CA . GLY A 1 655 ? 19.216 -19.682 6.014 1.00 97.50 655 GLY A CA 1
ATOM 4906 C C . GLY A 1 655 ? 19.096 -18.412 6.858 1.00 97.50 655 GLY A C 1
ATOM 4907 O O . GLY A 1 655 ? 18.101 -18.248 7.559 1.00 97.50 655 GLY A O 1
ATOM 4908 N N . VAL A 1 656 ? 20.111 -17.543 6.859 1.00 98.44 656 VAL A N 1
ATOM 4909 C CA . VAL A 1 656 ? 20.137 -16.304 7.652 1.00 98.44 656 VAL A CA 1
ATOM 4910 C C . VAL A 1 656 ? 19.535 -15.149 6.856 1.00 98.44 656 VAL A C 1
ATOM 4912 O O . VAL A 1 656 ? 19.939 -14.913 5.717 1.00 98.44 656 VAL A O 1
ATOM 4915 N N . ALA A 1 657 ? 18.624 -14.393 7.473 1.00 98.31 657 ALA A N 1
ATOM 4916 C CA . ALA A 1 657 ? 18.121 -13.126 6.942 1.00 98.31 657 ALA A CA 1
ATOM 4917 C C . ALA A 1 657 ? 18.645 -11.947 7.770 1.00 98.31 657 ALA A C 1
ATOM 4919 O O . ALA A 1 657 ? 18.589 -11.974 8.995 1.00 98.31 657 ALA A O 1
ATOM 4920 N N . ALA A 1 658 ? 19.156 -10.911 7.104 1.00 97.75 658 ALA A N 1
ATOM 4921 C CA . ALA A 1 658 ? 19.671 -9.713 7.763 1.00 97.75 658 ALA A CA 1
ATOM 4922 C C . ALA A 1 658 ? 19.474 -8.457 6.912 1.00 97.75 658 ALA A C 1
ATOM 4924 O O . ALA A 1 658 ? 19.411 -8.531 5.678 1.00 97.75 658 ALA A O 1
ATOM 4925 N N . ASN A 1 659 ? 19.445 -7.303 7.578 1.00 98.12 659 ASN A N 1
ATOM 4926 C CA . ASN A 1 659 ? 19.439 -6.003 6.928 1.00 98.12 659 ASN A CA 1
ATOM 4927 C C . ASN A 1 659 ? 20.682 -5.862 6.033 1.00 98.12 659 ASN A C 1
ATOM 4929 O O . ASN A 1 659 ? 21.821 -6.062 6.469 1.00 98.12 659 ASN A O 1
ATOM 4933 N N . PHE A 1 660 ? 20.450 -5.541 4.763 1.00 98.31 660 PHE A N 1
ATOM 4934 C CA . PHE A 1 660 ? 21.501 -5.315 3.781 1.00 98.31 660 PHE A CA 1
ATOM 4935 C C . PHE A 1 660 ? 21.687 -3.825 3.468 1.00 98.31 660 PHE A C 1
ATOM 4937 O O . PHE A 1 660 ? 22.818 -3.391 3.256 1.00 98.31 660 PHE A O 1
ATOM 4944 N N . SER A 1 661 ? 20.606 -3.044 3.443 1.00 98.50 661 SER A N 1
ATOM 4945 C CA . SER A 1 661 ? 20.620 -1.605 3.179 1.00 98.50 661 SER A CA 1
ATOM 4946 C C . SER A 1 661 ? 19.415 -0.917 3.820 1.00 98.50 661 SER A C 1
ATOM 4948 O O . SER A 1 661 ? 18.293 -1.416 3.745 1.00 98.50 661 SER A O 1
ATOM 4950 N N . GLY A 1 662 ? 19.626 0.277 4.370 1.00 97.81 662 GLY A N 1
ATOM 4951 C CA . GLY A 1 662 ? 18.595 1.060 5.046 1.00 97.81 662 GLY A CA 1
ATOM 4952 C C . GLY A 1 662 ? 18.819 1.140 6.553 1.00 97.81 662 GLY A C 1
ATOM 4953 O O . GLY A 1 662 ? 18.990 0.133 7.238 1.00 97.81 662 GLY A O 1
ATOM 4954 N N . ASN A 1 663 ? 18.779 2.349 7.100 1.00 95.31 663 ASN A N 1
ATOM 4955 C CA . ASN A 1 663 ? 18.907 2.593 8.540 1.00 95.31 663 ASN A CA 1
ATOM 4956 C C . ASN A 1 663 ? 17.583 2.498 9.323 1.00 95.31 663 ASN A C 1
ATOM 4958 O O . ASN A 1 663 ? 17.600 2.656 10.541 1.00 95.31 663 ASN A O 1
ATOM 4962 N N . GLY A 1 664 ? 16.459 2.254 8.642 1.00 94.25 664 GLY A N 1
ATOM 4963 C CA . GLY A 1 664 ? 15.128 2.149 9.244 1.00 94.25 664 GLY A CA 1
ATOM 4964 C C . GLY A 1 664 ? 14.328 3.454 9.313 1.00 94.25 664 GLY A C 1
ATOM 4965 O O . GLY A 1 664 ? 13.140 3.412 9.609 1.00 94.25 664 GLY A O 1
ATOM 4966 N N . TYR A 1 665 ? 14.934 4.612 9.027 1.00 93.75 665 TYR A N 1
ATOM 4967 C CA . TYR A 1 665 ? 14.180 5.859 8.885 1.00 93.75 665 TYR A CA 1
ATOM 4968 C C . TYR A 1 665 ? 13.460 5.903 7.539 1.00 93.75 665 TYR A C 1
ATOM 4970 O O . TYR A 1 665 ? 14.051 5.588 6.509 1.00 93.75 665 TYR A O 1
ATOM 4978 N N . GLU A 1 666 ? 12.224 6.396 7.548 1.00 94.31 666 GLU A N 1
ATOM 4979 C CA . GLU A 1 666 ? 11.436 6.642 6.341 1.00 94.31 666 GLU A CA 1
ATOM 4980 C C . GLU A 1 666 ? 11.882 7.948 5.658 1.00 94.31 666 GLU A C 1
ATOM 4982 O O . GLU A 1 666 ? 11.455 9.042 6.033 1.00 94.31 666 GLU A O 1
ATOM 4987 N N . ARG A 1 667 ? 12.818 7.865 4.703 1.00 95.00 667 ARG A N 1
ATOM 4988 C CA . ARG A 1 667 ? 13.419 9.037 4.032 1.00 95.00 667 ARG A CA 1
ATOM 4989 C C . ARG A 1 667 ? 13.880 8.729 2.609 1.00 95.00 667 ARG A C 1
ATOM 4991 O O . ARG A 1 667 ? 14.413 7.658 2.336 1.00 95.00 667 ARG A O 1
ATOM 4998 N N . ASN A 1 668 ? 13.860 9.739 1.742 1.00 96.19 668 ASN A N 1
ATOM 4999 C CA . ASN A 1 668 ? 14.526 9.728 0.436 1.00 96.19 668 ASN A CA 1
ATOM 5000 C C . ASN A 1 668 ? 16.031 10.057 0.562 1.00 96.19 668 ASN A C 1
ATOM 5002 O O . ASN A 1 668 ? 16.503 11.084 0.069 1.00 96.19 668 ASN A O 1
ATOM 5006 N N . GLN A 1 669 ? 16.799 9.246 1.299 1.00 96.12 669 GLN A N 1
ATOM 5007 C CA . GLN A 1 669 ? 18.213 9.538 1.578 1.00 96.12 669 GLN A CA 1
ATOM 5008 C C . GLN A 1 669 ? 19.162 8.591 0.842 1.00 96.12 669 GLN A C 1
ATOM 5010 O O . GLN A 1 669 ? 19.240 7.402 1.152 1.00 96.12 669 GLN A O 1
ATOM 5015 N N . ASN A 1 670 ? 19.939 9.144 -0.089 1.00 94.44 670 ASN A N 1
ATOM 5016 C CA . ASN A 1 670 ? 20.979 8.441 -0.843 1.00 94.44 670 ASN A CA 1
ATOM 5017 C C . ASN A 1 670 ? 22.350 8.569 -0.164 1.00 94.44 670 ASN A C 1
ATOM 5019 O O . ASN A 1 670 ? 22.672 9.619 0.393 1.00 94.44 670 ASN A O 1
ATOM 5023 N N . SER A 1 671 ? 23.163 7.512 -0.215 1.00 94.12 671 SER A N 1
ATOM 5024 C CA . SER A 1 671 ? 24.527 7.511 0.323 1.00 94.12 671 SER A CA 1
ATOM 5025 C C . SER A 1 671 ? 25.350 6.344 -0.236 1.00 94.12 671 SER A C 1
ATOM 5027 O O . SER A 1 671 ? 24.792 5.367 -0.724 1.00 94.12 671 SER A O 1
ATOM 5029 N N . GLY A 1 672 ? 26.677 6.402 -0.096 1.00 89.25 672 GLY A N 1
ATOM 5030 C CA . GLY A 1 672 ? 27.566 5.309 -0.509 1.00 89.25 672 GLY A CA 1
ATOM 5031 C C . GLY A 1 672 ? 27.613 4.099 0.436 1.00 89.25 672 GLY A C 1
ATOM 5032 O O . GLY A 1 672 ? 28.337 3.155 0.147 1.00 89.25 672 GLY A O 1
ATOM 5033 N N . GLY A 1 673 ? 26.900 4.117 1.568 1.00 91.38 673 GLY A N 1
ATOM 5034 C CA . GLY A 1 673 ? 26.935 3.043 2.565 1.00 91.38 673 GLY A CA 1
ATOM 5035 C C . GLY A 1 673 ? 25.566 2.423 2.836 1.00 91.38 673 GLY A C 1
ATOM 5036 O O . GLY A 1 673 ? 24.543 3.111 2.814 1.00 91.38 673 GLY A O 1
ATOM 5037 N N . ALA A 1 674 ? 25.564 1.127 3.159 1.00 91.75 674 ALA A N 1
ATOM 5038 C CA . ALA A 1 674 ? 24.381 0.357 3.548 1.00 91.75 674 ALA A CA 1
ATOM 5039 C C . ALA A 1 674 ? 23.507 1.045 4.610 1.00 91.75 674 ALA A C 1
ATOM 5041 O O . ALA A 1 674 ? 22.328 1.300 4.383 1.00 91.75 674 ALA A O 1
ATOM 5042 N N . LEU A 1 675 ? 24.093 1.393 5.758 1.00 92.56 675 LEU A N 1
ATOM 5043 C CA . LEU A 1 675 ? 23.362 1.904 6.928 1.00 92.56 675 LEU A CA 1
ATOM 5044 C C . LEU A 1 675 ? 23.362 3.437 7.034 1.00 92.56 675 LEU A C 1
ATOM 5046 O O . LEU A 1 675 ? 22.922 4.002 8.030 1.00 92.56 675 LEU A O 1
ATOM 5050 N N . THR A 1 676 ? 23.866 4.128 6.014 1.00 93.31 676 THR A N 1
ATOM 5051 C CA . THR A 1 676 ? 23.739 5.589 5.865 1.00 93.31 676 THR A CA 1
ATOM 5052 C C . THR A 1 676 ? 22.700 5.967 4.810 1.00 93.31 676 THR A C 1
ATOM 5054 O O . THR A 1 676 ? 22.350 7.138 4.671 1.00 93.31 676 THR A O 1
ATOM 5057 N N . THR A 1 677 ? 22.205 4.971 4.074 1.00 96.25 677 THR A N 1
ATOM 5058 C CA . THR A 1 677 ? 21.077 5.076 3.154 1.00 96.25 677 THR A CA 1
ATOM 5059 C C . THR A 1 677 ? 19.785 4.903 3.947 1.00 96.25 677 THR A C 1
ATOM 5061 O O . THR A 1 677 ? 19.731 4.112 4.889 1.00 96.25 677 THR A O 1
ATOM 5064 N N . SER A 1 678 ? 18.747 5.637 3.561 1.00 97.75 678 SER A N 1
ATOM 5065 C CA . SER A 1 678 ? 17.387 5.461 4.075 1.00 97.75 678 SER A CA 1
ATOM 5066 C C . SER A 1 678 ? 16.460 5.191 2.894 1.00 97.75 678 SER A C 1
ATOM 5068 O O . SER A 1 678 ? 16.698 5.730 1.807 1.00 97.75 678 SER A O 1
ATOM 5070 N N . TRP A 1 679 ? 15.437 4.371 3.103 1.00 98.19 679 TRP A N 1
ATOM 5071 C CA . TRP A 1 679 ? 14.385 4.093 2.123 1.00 98.19 679 TRP A CA 1
ATOM 5072 C C . TRP A 1 679 ? 13.052 4.625 2.651 1.00 98.19 679 TRP A C 1
ATOM 5074 O O . TRP A 1 679 ? 12.960 5.045 3.802 1.00 98.19 679 TRP A O 1
ATOM 5084 N N . ALA A 1 680 ? 12.019 4.621 1.823 1.00 97.94 680 ALA A N 1
ATOM 5085 C CA . ALA A 1 680 ? 10.669 5.014 2.191 1.00 97.94 680 ALA A CA 1
ATOM 5086 C C . ALA A 1 680 ? 9.685 4.037 1.539 1.00 97.94 680 ALA A C 1
ATOM 5088 O O . ALA A 1 680 ? 9.233 4.229 0.408 1.00 97.94 680 ALA A O 1
ATOM 5089 N N . GLN A 1 681 ? 9.390 2.967 2.282 1.00 98.31 681 GLN A N 1
ATOM 5090 C CA . GLN A 1 681 ? 8.508 1.877 1.856 1.00 98.31 681 GLN A CA 1
ATOM 5091 C C . GLN A 1 681 ? 8.926 1.269 0.497 1.00 98.31 681 GLN A C 1
ATOM 5093 O O . GLN A 1 681 ? 8.186 1.356 -0.490 1.00 98.31 681 GLN A O 1
ATOM 5098 N N . PRO A 1 682 ? 10.126 0.660 0.412 1.00 98.69 682 PRO A N 1
ATOM 5099 C CA . PRO A 1 682 ? 10.560 0.002 -0.811 1.00 98.69 682 PRO A CA 1
ATOM 5100 C C . PRO A 1 682 ? 9.598 -1.147 -1.130 1.00 98.69 682 PRO A C 1
ATOM 5102 O O . PRO A 1 682 ? 9.360 -2.009 -0.283 1.00 98.69 682 PRO A O 1
ATOM 5105 N N . SER A 1 683 ? 9.049 -1.155 -2.345 1.00 98.75 683 SER A N 1
ATOM 5106 C CA . SER A 1 683 ? 7.959 -2.075 -2.720 1.00 98.75 683 SER A CA 1
ATOM 5107 C C . SER A 1 683 ? 8.193 -2.820 -4.030 1.00 98.75 683 SER A C 1
ATOM 5109 O O . SER A 1 683 ? 7.432 -3.728 -4.365 1.00 98.75 683 SER A O 1
ATOM 5111 N N . GLY A 1 684 ? 9.232 -2.458 -4.785 1.00 98.75 684 GLY A N 1
ATOM 5112 C CA . GLY A 1 684 ? 9.588 -3.122 -6.035 1.00 98.75 684 GLY A CA 1
ATOM 5113 C C . GLY A 1 684 ? 11.090 -3.301 -6.176 1.00 98.75 684 GLY A C 1
ATOM 5114 O O . GLY A 1 684 ? 11.823 -2.337 -5.965 1.00 98.75 684 GLY A O 1
ATOM 5115 N N . LEU A 1 685 ? 11.544 -4.497 -6.559 1.00 98.88 685 LEU A N 1
ATOM 5116 C CA . LEU A 1 685 ? 12.963 -4.791 -6.781 1.00 98.88 685 LEU A CA 1
ATOM 5117 C C . LEU A 1 685 ? 13.204 -5.400 -8.161 1.00 98.88 685 LEU A C 1
ATOM 5119 O O . LEU A 1 685 ? 12.458 -6.259 -8.617 1.00 98.88 685 LEU A O 1
ATOM 5123 N N . SER A 1 686 ? 14.304 -5.013 -8.805 1.00 98.62 686 SER A N 1
ATOM 5124 C CA . SER A 1 686 ? 14.759 -5.673 -10.029 1.00 98.62 686 SER A CA 1
ATOM 5125 C C . SER A 1 686 ? 16.277 -5.682 -10.131 1.00 98.62 686 SER A C 1
ATOM 5127 O O . SER A 1 686 ? 16.913 -4.644 -9.966 1.00 98.62 686 SER A O 1
ATOM 5129 N N . LEU A 1 687 ? 16.868 -6.844 -10.408 1.00 98.25 687 LEU A N 1
ATOM 5130 C CA . LEU A 1 687 ? 18.309 -6.975 -10.613 1.00 98.25 687 LEU A CA 1
ATOM 5131 C C . LEU A 1 687 ? 18.703 -6.297 -11.928 1.00 98.25 687 LEU A C 1
ATOM 5133 O O . LEU A 1 687 ? 18.136 -6.591 -12.980 1.00 98.25 687 LEU A O 1
ATOM 5137 N N . ALA A 1 688 ? 19.685 -5.400 -11.877 1.00 97.38 688 ALA A N 1
ATOM 5138 C CA . ALA A 1 688 ? 20.245 -4.808 -13.082 1.00 97.38 688 ALA A CA 1
ATOM 5139 C C . ALA A 1 688 ? 20.937 -5.887 -13.945 1.00 97.38 688 ALA A C 1
ATOM 5141 O O . ALA A 1 688 ? 21.491 -6.840 -13.392 1.00 97.38 688 ALA A O 1
ATOM 5142 N N . PRO A 1 689 ? 20.978 -5.746 -15.285 1.00 95.56 689 PRO A N 1
ATOM 5143 C CA . PRO A 1 689 ? 21.549 -6.775 -16.162 1.00 95.56 689 PRO A CA 1
ATOM 5144 C C . PRO A 1 689 ? 23.030 -7.089 -15.903 1.00 95.56 689 PRO A C 1
ATOM 5146 O O . PRO A 1 689 ? 23.486 -8.185 -16.214 1.00 95.56 689 PRO A O 1
ATOM 5149 N N . ASP A 1 690 ? 23.778 -6.144 -15.324 1.00 94.31 690 ASP A N 1
ATOM 5150 C CA . ASP A 1 690 ? 25.177 -6.328 -14.920 1.00 94.31 690 ASP A CA 1
ATOM 5151 C C . ASP A 1 690 ? 25.348 -7.211 -13.667 1.00 94.31 690 ASP A C 1
ATOM 5153 O O . ASP A 1 690 ? 26.455 -7.664 -13.376 1.00 94.31 690 ASP A O 1
ATOM 5157 N N . GLY A 1 691 ? 24.266 -7.467 -12.926 1.00 96.25 691 GLY A N 1
ATOM 5158 C CA . GLY A 1 691 ? 24.271 -8.219 -11.676 1.00 96.25 691 GLY A CA 1
ATOM 5159 C C . GLY A 1 691 ? 24.957 -7.505 -10.506 1.00 96.25 691 GLY A C 1
ATOM 5160 O O . GLY A 1 691 ? 25.186 -8.135 -9.478 1.00 96.25 691 GLY A O 1
ATOM 5161 N N . GLN A 1 692 ? 25.301 -6.221 -10.643 1.00 96.69 692 GLN A N 1
ATOM 5162 C CA . GLN A 1 692 ? 26.046 -5.450 -9.636 1.00 96.69 692 GLN A CA 1
ATOM 5163 C C . GLN A 1 692 ? 25.145 -4.568 -8.770 1.00 96.69 692 GLN A C 1
ATOM 5165 O O . GLN A 1 692 ? 25.587 -4.016 -7.765 1.00 96.69 692 GLN A O 1
ATOM 5170 N N . SER A 1 693 ? 23.879 -4.408 -9.150 1.00 97.81 693 SER A N 1
ATOM 5171 C CA . SER A 1 693 ? 22.959 -3.488 -8.484 1.00 97.81 693 SER A CA 1
ATOM 5172 C C . SER A 1 693 ? 21.504 -3.917 -8.624 1.00 97.81 693 SER A C 1
ATOM 5174 O O . SER A 1 693 ? 21.168 -4.676 -9.532 1.00 97.81 693 SER A O 1
ATOM 5176 N N . LEU A 1 694 ? 20.639 -3.390 -7.760 1.00 98.56 694 LEU A N 1
ATOM 5177 C CA . LEU A 1 694 ? 19.186 -3.483 -7.889 1.00 98.56 694 LEU A CA 1
ATOM 5178 C C . LEU A 1 694 ? 18.605 -2.118 -8.250 1.00 98.56 694 LEU A C 1
ATOM 5180 O O . LEU A 1 694 ? 19.060 -1.097 -7.741 1.00 98.56 694 LEU A O 1
ATOM 5184 N N . PHE A 1 695 ? 17.559 -2.095 -9.064 1.00 98.81 695 PHE A N 1
ATOM 5185 C CA . PHE A 1 695 ? 16.620 -0.982 -9.104 1.00 98.81 695 PHE A CA 1
ATOM 5186 C C . PHE A 1 695 ? 15.554 -1.194 -8.033 1.00 98.81 695 PHE A C 1
ATOM 5188 O O . PHE A 1 695 ? 15.069 -2.311 -7.849 1.00 98.81 695 PHE A O 1
ATOM 5195 N N . VAL A 1 696 ? 15.199 -0.114 -7.345 1.00 98.88 696 VAL A N 1
ATOM 5196 C CA . VAL A 1 696 ? 14.248 -0.087 -6.236 1.00 98.88 696 VAL A CA 1
ATOM 5197 C C . VAL A 1 696 ? 13.155 0.927 -6.562 1.00 98.88 696 VAL A C 1
ATOM 5199 O O . VAL A 1 696 ? 13.457 2.101 -6.784 1.00 98.88 696 VAL A O 1
ATOM 5202 N N . ALA A 1 697 ? 11.900 0.477 -6.598 1.00 98.88 697 ALA A N 1
ATOM 5203 C CA . ALA A 1 697 ? 10.739 1.359 -6.497 1.00 98.88 697 ALA A CA 1
ATOM 5204 C C . ALA A 1 697 ? 10.525 1.699 -5.020 1.00 98.88 697 ALA A C 1
ATOM 5206 O O . ALA A 1 697 ? 10.141 0.833 -4.229 1.00 98.88 697 ALA A O 1
ATOM 5207 N N . ASP A 1 698 ? 10.822 2.945 -4.664 1.00 98.69 698 ASP A N 1
ATOM 5208 C CA . ASP A 1 698 ? 10.743 3.468 -3.304 1.00 98.69 698 ASP A CA 1
ATOM 5209 C C . ASP A 1 698 ? 9.468 4.317 -3.204 1.00 98.69 698 ASP A C 1
ATOM 5211 O O . ASP A 1 698 ? 9.400 5.453 -3.686 1.00 98.69 698 ASP A O 1
ATOM 5215 N N . SER A 1 699 ? 8.398 3.690 -2.715 1.00 98.69 699 SER A N 1
ATOM 5216 C CA . SER A 1 699 ? 7.028 4.102 -3.029 1.00 98.69 699 SER A CA 1
ATOM 5217 C C . SER A 1 699 ? 6.616 5.380 -2.307 1.00 98.69 699 SER A C 1
ATOM 5219 O O . SER A 1 699 ? 6.112 6.308 -2.942 1.00 98.69 699 SER A O 1
ATOM 5221 N N . GLU A 1 700 ? 6.894 5.485 -1.006 1.00 97.31 700 GLU A N 1
ATOM 5222 C CA . GLU A 1 700 ? 6.488 6.639 -0.190 1.00 97.31 700 GLU A CA 1
ATOM 5223 C C . GLU A 1 700 ? 7.319 7.893 -0.493 1.00 97.31 700 GLU A C 1
ATOM 5225 O O . GLU A 1 700 ? 6.839 9.010 -0.292 1.00 97.31 700 GLU A O 1
ATOM 5230 N N . SER A 1 701 ? 8.533 7.729 -1.037 1.00 97.00 701 SER A N 1
ATOM 5231 C CA . SER A 1 701 ? 9.338 8.832 -1.582 1.00 97.00 701 SER A CA 1
ATOM 5232 C C . SER A 1 701 ? 8.990 9.178 -3.033 1.00 97.00 701 SER A C 1
ATOM 5234 O O . SER A 1 701 ? 9.437 10.210 -3.536 1.00 97.00 701 SER A O 1
ATOM 5236 N N . SER A 1 702 ? 8.189 8.340 -3.702 1.00 98.50 702 SER A N 1
ATOM 5237 C CA . SER A 1 702 ? 7.864 8.443 -5.128 1.00 98.50 702 SER A CA 1
ATOM 5238 C C . SER A 1 702 ? 9.109 8.533 -6.014 1.00 98.50 702 SER A C 1
ATOM 5240 O O . SER A 1 702 ? 9.213 9.383 -6.902 1.00 98.50 702 SER A O 1
ATOM 5242 N N . THR A 1 703 ? 10.071 7.641 -5.761 1.00 98.75 703 THR A N 1
ATOM 5243 C CA . THR A 1 703 ? 11.333 7.587 -6.505 1.00 98.75 703 THR A CA 1
ATOM 5244 C C . THR A 1 703 ? 11.618 6.206 -7.081 1.00 98.75 703 THR A C 1
ATOM 5246 O O . THR A 1 703 ? 11.144 5.178 -6.594 1.00 98.75 703 THR A O 1
ATOM 5249 N N . VAL A 1 704 ? 12.443 6.187 -8.129 1.00 98.81 704 VAL A N 1
ATOM 5250 C CA . VAL A 1 704 ? 13.199 4.994 -8.517 1.00 98.81 704 VAL A CA 1
ATOM 5251 C C . VAL A 1 704 ? 14.665 5.258 -8.223 1.00 98.81 704 VAL A C 1
ATOM 5253 O O . VAL A 1 704 ? 15.211 6.312 -8.568 1.00 98.81 704 VAL A O 1
ATOM 5256 N N . ARG A 1 705 ? 15.303 4.301 -7.556 1.00 98.38 705 ARG A N 1
ATOM 5257 C CA . ARG A 1 705 ? 16.670 4.416 -7.042 1.00 98.38 705 ARG A CA 1
ATOM 5258 C C . ARG A 1 705 ? 17.459 3.153 -7.359 1.00 98.38 705 ARG A C 1
ATOM 5260 O O . ARG A 1 705 ? 16.884 2.085 -7.547 1.00 98.38 705 ARG A O 1
ATOM 5267 N N . ARG A 1 706 ? 18.782 3.267 -7.410 1.00 97.94 706 ARG A N 1
ATOM 5268 C CA . ARG A 1 706 ? 19.711 2.152 -7.613 1.00 97.94 706 ARG A CA 1
ATOM 5269 C C . ARG A 1 706 ? 20.377 1.792 -6.287 1.00 97.94 706 ARG A C 1
ATOM 5271 O O . ARG A 1 706 ? 20.865 2.676 -5.595 1.00 97.94 706 ARG A O 1
ATOM 5278 N N . LEU A 1 707 ? 20.406 0.513 -5.941 1.00 98.50 707 LEU A N 1
ATOM 5279 C CA . LEU A 1 707 ? 21.115 -0.049 -4.793 1.00 98.50 707 LEU A CA 1
ATOM 5280 C C . LEU A 1 707 ? 22.340 -0.813 -5.296 1.00 98.50 707 LEU A C 1
ATOM 5282 O O . LEU A 1 707 ? 22.199 -1.780 -6.039 1.00 98.50 707 LEU A O 1
ATOM 5286 N N . ASP A 1 708 ? 23.531 -0.396 -4.892 1.00 98.19 708 ASP A N 1
ATOM 5287 C CA . ASP A 1 708 ? 24.783 -1.080 -5.214 1.00 98.19 708 ASP A CA 1
ATOM 5288 C C . ASP A 1 708 ? 24.965 -2.333 -4.336 1.00 98.19 708 ASP A C 1
ATOM 5290 O O . ASP A 1 708 ? 24.911 -2.257 -3.106 1.00 98.19 708 ASP A O 1
ATOM 5294 N N . LEU A 1 709 ? 25.175 -3.503 -4.950 1.00 97.69 709 LEU A N 1
ATOM 5295 C CA . LEU A 1 709 ? 25.258 -4.775 -4.220 1.00 97.69 709 LEU A CA 1
ATOM 5296 C C . LEU A 1 709 ? 26.616 -5.019 -3.545 1.00 97.69 709 LEU A C 1
ATOM 5298 O O . LEU A 1 709 ? 26.716 -5.903 -2.692 1.00 97.69 709 LEU A O 1
ATOM 5302 N N . ALA A 1 710 ? 27.656 -4.257 -3.888 1.00 96.38 710 ALA A N 1
ATOM 5303 C CA . ALA A 1 710 ? 28.967 -4.375 -3.253 1.00 96.38 710 ALA A CA 1
ATOM 5304 C C . ALA A 1 710 ? 29.035 -3.585 -1.935 1.00 96.38 710 ALA A C 1
ATOM 5306 O O . ALA A 1 710 ? 29.649 -4.032 -0.966 1.00 96.38 710 ALA A O 1
ATOM 5307 N N . THR A 1 711 ? 28.394 -2.419 -1.894 1.00 96.75 711 THR A N 1
ATOM 5308 C CA . THR A 1 711 ? 28.471 -1.446 -0.792 1.00 96.75 711 THR A CA 1
ATOM 5309 C C . THR A 1 711 ? 27.189 -1.355 0.036 1.00 96.75 711 THR A C 1
ATOM 5311 O O . THR A 1 711 ? 27.223 -0.888 1.178 1.00 96.75 711 THR A O 1
ATOM 5314 N N . GLY A 1 712 ? 26.051 -1.766 -0.532 1.00 96.69 712 GLY A N 1
ATOM 5315 C CA . GLY A 1 712 ? 24.716 -1.536 0.021 1.00 96.69 712 GLY A CA 1
ATOM 5316 C C . GLY A 1 712 ? 24.236 -0.080 -0.093 1.00 96.69 712 GLY A C 1
ATOM 5317 O O . GLY A 1 712 ? 23.188 0.260 0.457 1.00 96.69 712 GLY A O 1
ATOM 5318 N N . GLY A 1 713 ? 24.986 0.799 -0.766 1.00 97.62 713 GLY A N 1
ATOM 5319 C CA . GLY A 1 713 ? 24.643 2.212 -0.930 1.00 97.62 713 GLY A CA 1
ATOM 5320 C C . GLY A 1 713 ? 23.508 2.454 -1.928 1.00 97.62 713 GLY A C 1
ATOM 5321 O O . GLY A 1 713 ? 23.404 1.766 -2.944 1.00 97.62 713 GLY A O 1
ATOM 5322 N N . GLY A 1 714 ? 22.665 3.450 -1.646 1.00 96.75 714 GLY A N 1
ATOM 5323 C CA . GLY A 1 714 ? 21.598 3.904 -2.540 1.00 96.75 714 GLY A CA 1
ATOM 5324 C C . GLY A 1 714 ? 21.988 5.144 -3.353 1.00 96.75 714 GLY A C 1
ATOM 5325 O O . GLY A 1 714 ? 22.549 6.097 -2.809 1.00 96.75 714 GLY A O 1
ATOM 5326 N N . GLN A 1 715 ? 21.616 5.164 -4.632 1.00 96.31 715 GLN A N 1
ATOM 5327 C CA . GLN A 1 715 ? 21.800 6.267 -5.575 1.00 96.31 715 GLN A CA 1
ATOM 5328 C C . GLN A 1 715 ? 20.463 6.656 -6.225 1.00 96.31 715 GLN A C 1
ATOM 5330 O O . GLN A 1 715 ? 19.674 5.797 -6.613 1.00 96.31 715 GLN A O 1
ATOM 5335 N N . ALA A 1 716 ? 20.211 7.957 -6.377 1.00 95.88 716 ALA A N 1
ATOM 5336 C CA . ALA A 1 716 ? 19.008 8.452 -7.042 1.00 95.88 716 ALA A CA 1
ATOM 5337 C C . ALA A 1 716 ? 19.035 8.153 -8.551 1.00 95.88 716 ALA A C 1
ATOM 5339 O O . ALA A 1 716 ? 20.071 8.350 -9.190 1.00 95.88 716 ALA A O 1
ATOM 5340 N N . CYS A 1 717 ? 17.892 7.746 -9.115 1.00 97.56 717 CYS A N 1
ATOM 5341 C CA . CYS A 1 717 ? 17.678 7.739 -10.565 1.00 97.56 717 CYS A CA 1
ATOM 5342 C C . CYS A 1 717 ? 16.698 8.845 -10.957 1.00 97.56 717 CYS A C 1
ATOM 5344 O O . CYS A 1 717 ? 17.103 9.809 -11.598 1.00 97.56 717 CYS A O 1
ATOM 5346 N N . VAL A 1 718 ? 15.430 8.736 -10.544 1.00 98.50 718 VAL A N 1
ATOM 5347 C CA . VAL A 1 718 ? 14.372 9.703 -10.881 1.00 98.50 718 VAL A CA 1
ATOM 5348 C C . VAL A 1 718 ? 13.377 9.898 -9.739 1.00 98.50 718 VAL A C 1
ATOM 5350 O O . VAL A 1 718 ? 13.189 8.996 -8.920 1.00 98.50 718 VAL A O 1
ATOM 5353 N N . GLY A 1 719 ? 12.704 11.050 -9.732 1.00 96.88 719 GLY A N 1
ATOM 5354 C CA . GLY A 1 719 ? 11.656 11.376 -8.765 1.00 96.88 719 GLY A CA 1
ATOM 5355 C C . GLY A 1 719 ? 12.167 11.949 -7.442 1.00 96.88 719 GLY A C 1
ATOM 5356 O O . GLY A 1 719 ? 13.368 11.962 -7.159 1.00 96.88 719 GLY A O 1
ATOM 5357 N N . GLY A 1 720 ? 11.216 12.400 -6.623 1.00 92.69 720 GLY A N 1
ATOM 5358 C CA . GLY A 1 720 ? 11.441 12.844 -5.249 1.00 92.69 720 GLY A CA 1
ATOM 5359 C C . GLY A 1 720 ? 12.214 14.153 -5.105 1.00 92.69 720 GLY A C 1
ATOM 5360 O O . GLY A 1 720 ? 12.630 14.805 -6.067 1.00 92.69 720 GLY A O 1
ATOM 5361 N N . ASP A 1 721 ? 12.379 14.578 -3.854 1.00 89.62 721 ASP A N 1
ATOM 5362 C CA . ASP A 1 721 ? 13.114 15.795 -3.514 1.00 89.62 721 ASP A CA 1
ATOM 5363 C C . ASP A 1 721 ? 14.633 15.555 -3.538 1.00 89.62 721 ASP A C 1
ATOM 5365 O O . ASP A 1 721 ? 15.119 14.684 -2.814 1.00 89.62 721 ASP A O 1
ATOM 5369 N N . PRO A 1 722 ? 15.402 16.307 -4.352 1.00 86.75 722 PRO A N 1
ATOM 5370 C CA . PRO A 1 722 ? 16.847 16.140 -4.446 1.00 86.75 722 PRO A CA 1
ATOM 5371 C C . PRO A 1 722 ? 17.610 16.828 -3.305 1.00 86.75 722 PRO A C 1
ATOM 5373 O O . PRO A 1 722 ? 18.805 16.591 -3.151 1.00 86.75 722 PRO A O 1
ATOM 5376 N N . MET A 1 723 ? 16.964 17.715 -2.542 1.00 82.88 723 MET A N 1
ATOM 5377 C CA . MET A 1 723 ? 17.602 18.537 -1.512 1.00 82.88 723 MET A CA 1
ATOM 5378 C C . MET A 1 723 ? 17.256 18.085 -0.097 1.00 82.88 723 MET A C 1
ATOM 5380 O O . MET A 1 723 ? 18.111 18.134 0.788 1.00 82.88 723 MET A O 1
ATOM 5384 N N . PHE A 1 724 ? 16.011 17.676 0.137 1.00 85.88 724 PHE A N 1
ATOM 5385 C CA . PHE A 1 724 ? 15.511 17.361 1.470 1.00 85.88 724 PHE A CA 1
ATOM 5386 C C . PHE A 1 724 ? 15.027 15.918 1.537 1.00 85.88 724 PHE A C 1
ATOM 5388 O O . PHE A 1 724 ? 13.899 15.618 1.165 1.00 85.88 724 PHE A O 1
ATOM 5395 N N . SER A 1 725 ? 15.855 15.033 2.092 1.00 90.31 725 SER A N 1
ATOM 5396 C CA . SER A 1 725 ? 15.526 13.607 2.225 1.00 90.31 725 SER A CA 1
ATOM 5397 C C . SER A 1 725 ? 14.276 13.325 3.064 1.00 90.31 725 SER A C 1
ATOM 5399 O O . SER A 1 725 ? 13.658 12.283 2.890 1.00 90.31 725 SER A O 1
ATOM 5401 N N . ASP A 1 726 ? 13.898 14.236 3.963 1.00 86.50 726 ASP A N 1
ATOM 5402 C CA . ASP A 1 726 ? 12.675 14.125 4.772 1.00 86.50 726 ASP A CA 1
ATOM 5403 C C . ASP A 1 726 ? 11.407 14.533 4.001 1.00 86.50 726 ASP A C 1
ATOM 5405 O O . ASP A 1 726 ? 10.294 14.340 4.486 1.00 86.50 726 ASP A O 1
ATOM 5409 N N . ASN A 1 727 ? 11.542 15.143 2.816 1.00 86.00 727 ASN A N 1
ATOM 5410 C CA . ASN A 1 727 ? 10.392 15.539 2.015 1.00 86.00 727 ASN A CA 1
ATOM 5411 C C . ASN A 1 727 ? 9.871 14.353 1.192 1.00 86.00 727 ASN A C 1
ATOM 5413 O O . ASN A 1 727 ? 10.321 14.106 0.074 1.00 86.00 727 ASN A O 1
ATOM 5417 N N . LEU A 1 728 ? 8.879 13.659 1.744 1.00 90.56 728 LEU A N 1
ATOM 5418 C CA . LEU A 1 728 ? 8.180 12.538 1.107 1.00 90.56 728 LEU A CA 1
ATOM 5419 C C . LEU A 1 728 ? 6.926 12.968 0.320 1.00 90.56 728 LEU A C 1
ATOM 5421 O O . LEU A 1 728 ? 6.072 12.142 0.013 1.00 90.56 728 LEU A O 1
ATOM 5425 N N . PHE A 1 729 ? 6.783 14.267 0.028 1.00 89.50 729 PHE A N 1
ATOM 5426 C CA . PHE A 1 729 ? 5.587 14.849 -0.599 1.00 89.50 729 PHE A CA 1
ATOM 5427 C C . PHE A 1 729 ? 5.859 15.437 -1.987 1.00 89.50 729 PHE A C 1
ATOM 5429 O O . PHE A 1 729 ? 5.020 16.147 -2.529 1.00 89.50 729 PHE A O 1
ATOM 5436 N N . ARG A 1 730 ? 7.029 15.161 -2.577 1.00 90.56 730 ARG A N 1
ATOM 5437 C CA . ARG A 1 730 ? 7.335 15.557 -3.957 1.00 90.56 730 ARG A CA 1
ATOM 5438 C C . ARG A 1 730 ? 6.987 14.426 -4.920 1.00 90.56 730 ARG A C 1
ATOM 5440 O O . ARG A 1 730 ? 7.844 13.635 -5.304 1.00 90.56 730 ARG A O 1
ATOM 5447 N N . PHE A 1 731 ? 5.719 14.390 -5.299 1.00 95.31 731 PHE A N 1
ATOM 5448 C CA . PHE A 1 731 ? 5.129 13.419 -6.217 1.00 95.31 731 PHE A CA 1
ATOM 5449 C C . PHE A 1 731 ? 4.330 14.125 -7.321 1.00 95.31 731 PHE A C 1
ATOM 5451 O O . PHE A 1 731 ? 4.127 15.337 -7.275 1.00 95.31 731 PHE A O 1
ATOM 5458 N N . GLY A 1 732 ? 3.880 13.373 -8.321 1.00 95.56 732 GLY A N 1
ATOM 5459 C CA . GLY A 1 732 ? 3.058 13.864 -9.430 1.00 95.56 732 GLY A CA 1
ATOM 5460 C C . GLY A 1 732 ? 3.240 13.010 -10.680 1.00 95.56 732 GLY A C 1
ATOM 5461 O O . GLY A 1 732 ? 3.882 11.968 -10.619 1.00 95.56 732 GLY A O 1
ATOM 5462 N N . ASP A 1 733 ? 2.726 13.463 -11.822 1.00 97.69 733 ASP A N 1
ATOM 5463 C CA . ASP A 1 733 ? 2.856 12.770 -13.111 1.00 97.69 733 ASP A CA 1
ATOM 5464 C C . ASP A 1 733 ? 3.599 13.651 -14.117 1.00 97.69 733 ASP A C 1
ATOM 5466 O O . ASP A 1 733 ? 2.997 14.442 -14.846 1.00 97.69 733 ASP A O 1
ATOM 5470 N N . LYS A 1 734 ? 4.932 13.559 -14.131 1.00 97.69 734 LYS A N 1
ATOM 5471 C CA . LYS A 1 734 ? 5.753 14.349 -15.054 1.00 97.69 734 LYS A CA 1
ATOM 5472 C C . LYS A 1 734 ? 6.925 13.539 -15.583 1.00 97.69 734 LYS A C 1
ATOM 5474 O O . LYS A 1 734 ? 7.769 13.074 -14.824 1.00 97.69 734 LYS A O 1
ATOM 5479 N N . ASP A 1 735 ? 6.993 13.412 -16.898 1.00 98.25 735 ASP A N 1
ATOM 5480 C CA . ASP A 1 735 ? 8.156 12.852 -17.581 1.00 98.25 735 ASP A CA 1
ATOM 5481 C C . ASP A 1 735 ? 9.321 13.856 -17.557 1.00 98.25 735 ASP A C 1
ATOM 5483 O O . ASP A 1 735 ? 9.115 15.072 -17.524 1.00 98.25 735 ASP A O 1
ATOM 5487 N N . GLY A 1 736 ? 10.560 13.370 -17.571 1.00 97.62 736 GLY A N 1
ATOM 5488 C CA . GLY A 1 736 ? 11.721 14.248 -17.432 1.00 97.62 736 GLY A CA 1
ATOM 5489 C C . GLY A 1 736 ? 13.000 13.513 -17.066 1.00 97.62 736 GLY A C 1
ATOM 5490 O O . GLY A 1 736 ? 13.111 12.305 -17.269 1.00 97.62 736 GLY A O 1
ATOM 5491 N N . SER A 1 737 ? 13.973 14.250 -16.527 1.00 97.12 737 SER A N 1
ATOM 5492 C CA . SER A 1 737 ? 15.246 13.696 -16.062 1.00 97.12 737 SER A CA 1
ATOM 5493 C C . SER A 1 737 ? 15.447 13.915 -14.569 1.00 97.12 737 SER A C 1
ATOM 5495 O O . SER A 1 737 ? 15.079 14.960 -14.036 1.00 97.12 737 SER A O 1
ATOM 5497 N N . GLY A 1 738 ? 16.046 12.940 -13.888 1.00 96.25 738 GLY A N 1
ATOM 5498 C CA . GLY A 1 738 ? 16.382 13.051 -12.474 1.00 96.25 738 GLY A CA 1
ATOM 5499 C C . GLY A 1 738 ? 15.169 13.411 -11.612 1.00 96.25 738 GLY A C 1
ATOM 5500 O O . GLY A 1 738 ? 14.094 12.824 -11.737 1.00 96.25 738 GLY A O 1
ATOM 5501 N N . SER A 1 739 ? 15.337 14.406 -10.747 1.00 92.38 739 SER A N 1
ATOM 5502 C CA . SER A 1 739 ? 14.288 14.914 -9.856 1.00 92.38 739 SER A CA 1
ATOM 5503 C C . SER A 1 739 ? 13.295 15.878 -10.526 1.00 92.38 739 SER A C 1
ATOM 5505 O O . SER A 1 739 ? 12.332 16.299 -9.879 1.00 92.38 739 SER A O 1
ATOM 5507 N N . ASP A 1 740 ? 13.492 16.242 -11.801 1.00 94.31 740 ASP A N 1
ATOM 5508 C CA . ASP A 1 740 ? 12.493 17.005 -12.569 1.00 94.31 740 ASP A CA 1
ATOM 5509 C C . ASP A 1 740 ? 11.333 16.125 -13.034 1.00 94.31 740 ASP A C 1
ATOM 5511 O O . ASP A 1 740 ? 10.236 16.637 -13.284 1.00 94.31 740 ASP A O 1
ATOM 5515 N N . ALA A 1 741 ? 11.582 14.819 -13.158 1.00 97.69 741 ALA A N 1
ATOM 5516 C CA . ALA A 1 741 ? 10.537 13.831 -13.328 1.00 97.69 741 ALA A CA 1
ATOM 5517 C C . ALA A 1 741 ? 9.788 13.620 -12.009 1.00 97.69 741 ALA A C 1
ATOM 5519 O O . ALA A 1 741 ? 10.389 13.628 -10.935 1.00 97.69 741 ALA A O 1
ATOM 5520 N N . LEU A 1 742 ? 8.482 13.392 -12.101 1.00 98.12 742 LEU A N 1
ATOM 5521 C CA . LEU A 1 742 ? 7.616 13.097 -10.968 1.00 98.12 742 LEU A CA 1
ATOM 5522 C C . LEU A 1 742 ? 6.906 11.763 -11.205 1.00 98.12 742 LEU A C 1
ATOM 5524 O O . LEU A 1 742 ? 6.437 11.481 -12.313 1.00 98.12 742 LEU A O 1
ATOM 5528 N N . LEU A 1 743 ? 6.866 10.972 -10.137 1.00 98.69 743 LEU A N 1
ATOM 5529 C CA . LEU A 1 743 ? 6.142 9.711 -10.015 1.00 98.69 743 LEU A CA 1
ATOM 5530 C C . LEU A 1 743 ? 5.139 9.833 -8.867 1.00 98.69 743 LEU A C 1
ATOM 5532 O O . LEU A 1 743 ? 5.229 10.763 -8.058 1.00 98.69 743 LEU A O 1
ATOM 5536 N N . GLN A 1 744 ? 4.217 8.883 -8.764 1.00 98.56 744 GLN A N 1
ATOM 5537 C CA . GLN A 1 744 ? 3.293 8.793 -7.644 1.00 98.56 744 GLN A CA 1
ATOM 5538 C C . GLN A 1 744 ? 3.162 7.337 -7.195 1.00 98.56 744 GLN A C 1
ATOM 5540 O O . GLN A 1 744 ? 2.553 6.501 -7.866 1.00 98.56 744 GLN A O 1
ATOM 5545 N N . HIS A 1 745 ? 3.763 7.048 -6.039 1.00 98.56 745 HIS A N 1
ATOM 5546 C CA . HIS A 1 745 ? 3.713 5.747 -5.371 1.00 98.56 745 HIS A CA 1
ATOM 5547 C C . HIS A 1 745 ? 3.997 4.546 -6.314 1.00 98.56 745 HIS A C 1
ATOM 5549 O O . HIS A 1 745 ? 3.153 3.655 -6.492 1.00 98.56 745 HIS A O 1
ATOM 5555 N N . PRO A 1 746 ? 5.177 4.505 -6.974 1.00 98.81 746 PRO A N 1
ATOM 5556 C CA . PRO A 1 746 ? 5.544 3.402 -7.853 1.00 98.81 746 PRO A CA 1
ATOM 5557 C C . PRO A 1 746 ? 5.728 2.115 -7.042 1.00 98.81 746 PRO A C 1
ATOM 5559 O O . PRO A 1 746 ? 6.389 2.127 -6.003 1.00 98.81 746 PRO A O 1
ATOM 5562 N N . LEU A 1 747 ? 5.164 0.999 -7.507 1.00 98.88 747 LEU A N 1
ATOM 5563 C CA . LEU A 1 747 ? 5.173 -0.275 -6.770 1.00 98.88 747 LEU A CA 1
ATOM 5564 C C . LEU A 1 747 ? 6.020 -1.359 -7.435 1.00 98.88 747 LEU A C 1
ATOM 5566 O O . LEU A 1 747 ? 6.380 -2.332 -6.778 1.00 98.88 747 LEU A O 1
ATOM 5570 N N . ALA A 1 748 ? 6.371 -1.226 -8.715 1.00 98.81 748 ALA A N 1
ATOM 5571 C CA . ALA A 1 748 ? 7.205 -2.211 -9.398 1.00 98.81 748 ALA A CA 1
ATOM 5572 C C . ALA A 1 748 ? 8.201 -1.579 -10.362 1.00 98.81 748 ALA A C 1
ATOM 5574 O O . ALA A 1 748 ? 7.927 -0.570 -11.013 1.00 98.81 748 ALA A O 1
ATOM 5575 N N . VAL A 1 749 ? 9.342 -2.252 -10.484 1.00 98.81 749 VAL A N 1
ATOM 5576 C CA . VAL A 1 749 ? 10.367 -1.996 -11.491 1.00 98.81 749 VAL A CA 1
ATOM 5577 C C . VAL A 1 749 ? 10.758 -3.307 -12.159 1.00 98.81 749 VAL A C 1
ATOM 5579 O O . VAL A 1 749 ? 10.769 -4.352 -11.517 1.00 98.81 749 VAL A O 1
ATOM 5582 N N . LEU A 1 750 ? 11.094 -3.256 -13.444 1.00 98.62 750 LEU A N 1
ATOM 5583 C CA . LEU A 1 750 ? 11.600 -4.395 -14.202 1.00 98.62 750 LEU A CA 1
ATOM 5584 C C . LEU A 1 750 ? 12.732 -3.936 -15.118 1.00 98.62 750 LEU A C 1
ATOM 5586 O O . LEU A 1 750 ? 12.494 -3.245 -16.110 1.00 98.62 750 LEU A O 1
ATOM 5590 N N . ALA A 1 751 ? 13.961 -4.327 -14.795 1.00 98.06 751 ALA A N 1
ATOM 5591 C CA . ALA A 1 751 ? 15.107 -4.119 -15.661 1.00 98.06 751 ALA A CA 1
ATOM 5592 C C . ALA A 1 751 ? 15.044 -5.070 -16.862 1.00 98.06 751 ALA A C 1
ATOM 5594 O O . ALA A 1 751 ? 14.797 -6.270 -16.729 1.00 98.06 751 ALA A O 1
ATOM 5595 N N . ARG A 1 752 ? 15.272 -4.522 -18.052 1.00 95.25 752 ARG A N 1
ATOM 5596 C CA . ARG A 1 752 ? 15.310 -5.268 -19.307 1.00 95.25 752 ARG A CA 1
ATOM 5597 C C . ARG A 1 752 ? 16.751 -5.593 -19.705 1.00 95.25 752 ARG A C 1
ATOM 5599 O O . ARG A 1 752 ? 17.666 -4.870 -19.313 1.00 95.25 752 ARG A O 1
ATOM 5606 N N . PRO A 1 753 ? 16.972 -6.609 -20.562 1.00 92.69 753 PRO A N 1
ATOM 5607 C CA . PRO A 1 753 ? 18.308 -6.952 -21.054 1.00 92.69 753 PRO A CA 1
ATOM 5608 C C . PRO A 1 753 ? 19.049 -5.814 -21.773 1.00 92.69 753 PRO A C 1
ATOM 5610 O O . PRO A 1 753 ? 20.273 -5.827 -21.823 1.00 92.69 753 PRO A O 1
ATOM 5613 N N . ASP A 1 754 ? 18.330 -4.831 -22.321 1.00 92.25 754 ASP A N 1
ATOM 5614 C CA . ASP A 1 754 ? 18.912 -3.656 -22.980 1.00 92.25 754 ASP A CA 1
ATOM 5615 C C . ASP A 1 754 ? 19.318 -2.533 -22.007 1.00 92.25 754 ASP A C 1
ATOM 5617 O O . ASP A 1 754 ? 19.737 -1.464 -22.441 1.00 92.25 754 ASP A O 1
ATOM 5621 N N . GLY A 1 755 ? 19.198 -2.762 -20.696 1.00 92.38 755 GLY A N 1
ATOM 5622 C CA . GLY A 1 755 ? 19.590 -1.818 -19.650 1.00 92.38 755 GLY A CA 1
ATOM 5623 C C . GLY A 1 755 ? 18.515 -0.802 -19.268 1.00 92.38 755 GLY A C 1
ATOM 5624 O O . GLY A 1 755 ? 18.684 -0.105 -18.269 1.00 92.38 755 GLY A O 1
ATOM 5625 N N . LYS A 1 756 ? 17.394 -0.730 -19.998 1.00 97.19 756 LYS A N 1
ATOM 5626 C CA . LYS A 1 756 ? 16.263 0.127 -19.618 1.00 97.19 756 LYS A CA 1
ATOM 5627 C C . LYS A 1 756 ? 15.427 -0.508 -18.516 1.00 97.19 756 LYS A C 1
ATOM 5629 O O . LYS A 1 756 ? 15.408 -1.727 -18.356 1.00 97.19 756 LYS A O 1
ATOM 5634 N N . VAL A 1 757 ? 14.691 0.318 -17.783 1.00 98.62 757 VAL A N 1
ATOM 5635 C CA . VAL A 1 757 ? 13.862 -0.120 -16.657 1.00 98.62 757 VAL A CA 1
ATOM 5636 C C . VAL A 1 757 ? 12.423 0.290 -16.893 1.00 98.62 757 VAL A C 1
ATOM 5638 O O . VAL A 1 757 ? 12.130 1.436 -17.211 1.00 98.62 757 VAL A O 1
ATOM 5641 N N . ILE A 1 758 ? 11.508 -0.651 -16.729 1.00 98.69 758 ILE A N 1
ATOM 5642 C CA . ILE A 1 758 ? 10.075 -0.393 -16.798 1.00 98.69 758 ILE A CA 1
ATOM 5643 C C . ILE A 1 758 ? 9.591 -0.147 -15.383 1.00 98.69 758 ILE A C 1
ATOM 5645 O O . ILE A 1 758 ? 9.945 -0.897 -14.481 1.00 98.69 758 ILE A O 1
ATOM 5649 N N . VAL A 1 759 ? 8.802 0.900 -15.196 1.00 98.94 759 VAL A N 1
ATOM 5650 C CA . VAL A 1 759 ? 8.286 1.336 -13.903 1.00 98.94 759 VAL A CA 1
ATOM 5651 C C . VAL A 1 759 ? 6.767 1.259 -13.950 1.00 98.94 759 VAL A C 1
ATOM 5653 O O . VAL A 1 759 ? 6.149 1.812 -14.862 1.00 98.94 759 VAL A O 1
ATOM 5656 N N . ALA A 1 760 ? 6.165 0.580 -12.979 1.00 98.81 760 ALA A N 1
ATOM 5657 C CA . ALA A 1 760 ? 4.737 0.684 -12.718 1.00 98.81 760 ALA A CA 1
ATOM 5658 C C . ALA A 1 760 ? 4.526 1.888 -11.795 1.00 98.81 760 ALA A C 1
ATOM 5660 O O . ALA A 1 760 ? 4.772 1.813 -10.590 1.00 98.81 760 ALA A O 1
ATOM 5661 N N . ASP A 1 761 ? 4.148 3.013 -12.395 1.00 98.81 761 ASP A N 1
ATOM 5662 C CA . ASP A 1 761 ? 3.870 4.268 -11.705 1.00 98.81 761 ASP A CA 1
ATOM 5663 C C . ASP A 1 761 ? 2.406 4.250 -11.250 1.00 98.81 761 ASP A C 1
ATOM 5665 O O . ASP A 1 761 ? 1.495 4.704 -11.950 1.00 98.81 761 ASP A O 1
ATOM 5669 N N . SER A 1 762 ? 2.182 3.550 -10.137 1.00 98.81 762 SER A N 1
ATOM 5670 C CA . SER A 1 762 ? 0.904 2.918 -9.804 1.00 98.81 762 SER A CA 1
ATOM 5671 C C . SER A 1 762 ? -0.232 3.923 -9.638 1.00 98.81 762 SER A C 1
ATOM 5673 O O . SER A 1 762 ? -1.299 3.748 -10.236 1.00 98.81 762 SER A O 1
ATOM 5675 N N . TYR A 1 763 ? -0.013 4.989 -8.865 1.00 98.69 763 TYR A N 1
ATOM 5676 C CA . TYR A 1 763 ? -1.064 5.974 -8.579 1.00 98.69 763 TYR A CA 1
ATOM 5677 C C . TYR A 1 763 ? -1.262 6.968 -9.724 1.00 98.69 763 TYR A C 1
ATOM 5679 O O . TYR A 1 763 ? -2.340 7.527 -9.859 1.00 98.69 763 TYR A O 1
ATOM 5687 N N . ASN A 1 764 ? -0.293 7.076 -10.634 1.00 98.69 764 ASN A N 1
ATOM 5688 C CA . ASN A 1 764 ? -0.498 7.739 -11.920 1.00 98.69 764 ASN A CA 1
ATOM 5689 C C . ASN A 1 764 ? -1.145 6.815 -12.964 1.00 98.69 764 ASN A C 1
ATOM 5691 O O . ASN A 1 764 ? -1.417 7.246 -14.079 1.00 98.69 764 ASN A O 1
ATOM 5695 N N . HIS A 1 765 ? -1.380 5.538 -12.647 1.00 98.62 765 HIS A N 1
ATOM 5696 C CA . HIS A 1 765 ? -1.996 4.551 -13.539 1.00 98.62 765 HIS A CA 1
ATOM 5697 C C . HIS A 1 765 ? -1.264 4.393 -14.881 1.00 98.62 765 HIS A C 1
ATOM 5699 O O . HIS A 1 765 ? -1.880 4.261 -15.947 1.00 98.62 765 HIS A O 1
ATOM 5705 N N . ARG A 1 766 ? 0.073 4.425 -14.835 1.00 98.62 766 ARG A N 1
ATOM 5706 C CA . ARG A 1 766 ? 0.930 4.369 -16.023 1.00 98.62 766 ARG A CA 1
ATOM 5707 C C . ARG A 1 766 ? 2.017 3.314 -15.910 1.00 98.62 766 ARG A C 1
ATOM 5709 O O . ARG A 1 766 ? 2.517 2.991 -14.836 1.00 98.62 766 ARG A O 1
ATOM 5716 N N . LEU A 1 767 ? 2.434 2.838 -17.077 1.00 98.75 767 LEU A N 1
ATOM 5717 C CA . LEU A 1 767 ? 3.745 2.234 -17.268 1.00 98.75 767 LEU A CA 1
ATOM 5718 C C . LEU A 1 767 ? 4.685 3.312 -17.793 1.00 98.75 767 LEU A C 1
ATOM 5720 O O . LEU A 1 767 ? 4.343 4.017 -18.748 1.00 98.75 767 LEU A O 1
ATOM 5724 N N . LYS A 1 768 ? 5.875 3.413 -17.208 1.00 98.69 768 LYS A N 1
ATOM 5725 C CA . LYS A 1 768 ? 6.935 4.321 -17.652 1.00 98.69 768 LYS A CA 1
ATOM 5726 C C . LYS A 1 768 ? 8.205 3.548 -17.999 1.00 98.69 768 LYS A C 1
ATOM 5728 O O . LYS A 1 768 ? 8.437 2.459 -17.488 1.00 98.69 768 LYS A O 1
ATOM 5733 N N . GLU A 1 769 ? 9.017 4.097 -18.893 1.00 98.50 769 GLU A N 1
ATOM 5734 C CA . GLU A 1 769 ? 10.337 3.575 -19.259 1.00 98.50 769 GLU A CA 1
ATOM 5735 C C . GLU A 1 769 ? 11.404 4.565 -18.784 1.00 98.50 769 GLU A C 1
ATOM 5737 O O . GLU A 1 769 ? 11.420 5.716 -19.218 1.00 98.50 769 GLU A O 1
ATOM 5742 N N . LEU A 1 770 ? 12.278 4.102 -17.897 1.00 98.69 770 LEU A N 1
ATOM 5743 C CA . LEU A 1 770 ? 13.474 4.777 -17.414 1.00 98.69 770 LEU A CA 1
ATOM 5744 C C . LEU A 1 770 ? 14.686 4.310 -18.225 1.00 98.69 770 LEU A C 1
ATOM 5746 O O . LEU A 1 770 ? 14.919 3.110 -18.384 1.00 98.69 770 LEU A O 1
ATOM 5750 N N . ASP A 1 771 ? 15.482 5.266 -18.684 1.00 98.12 771 ASP A N 1
ATOM 5751 C CA . ASP A 1 771 ? 16.851 5.067 -19.142 1.00 98.12 771 ASP A CA 1
ATOM 5752 C C . ASP A 1 771 ? 17.820 5.441 -18.002 1.00 98.12 771 ASP A C 1
ATOM 5754 O O . ASP A 1 771 ? 17.977 6.629 -17.696 1.00 98.12 771 ASP A O 1
ATOM 5758 N N . PRO A 1 772 ? 18.465 4.461 -17.342 1.00 95.44 772 PRO A N 1
ATOM 5759 C CA . PRO A 1 772 ? 19.381 4.728 -16.235 1.00 95.44 772 PRO A CA 1
ATOM 5760 C C . PRO A 1 772 ? 20.690 5.409 -16.652 1.00 95.44 772 PRO A C 1
ATOM 5762 O O . PRO A 1 772 ? 21.383 5.946 -15.792 1.00 95.44 772 PRO A O 1
ATOM 5765 N N . ALA A 1 773 ? 21.061 5.386 -17.939 1.00 93.69 773 ALA A N 1
ATOM 5766 C CA . ALA A 1 773 ? 22.293 6.025 -18.403 1.00 93.69 773 ALA A CA 1
ATOM 5767 C C . ALA A 1 773 ? 22.154 7.553 -18.424 1.00 93.69 773 ALA A C 1
ATOM 5769 O O . ALA A 1 773 ? 23.100 8.275 -18.111 1.00 93.69 773 ALA A O 1
ATOM 5770 N N . THR A 1 774 ? 20.963 8.042 -18.764 1.00 96.25 774 THR A N 1
ATOM 5771 C CA . THR A 1 774 ? 20.628 9.473 -18.811 1.00 96.25 774 THR A CA 1
ATOM 5772 C C . THR A 1 774 ? 19.735 9.917 -17.655 1.00 96.25 774 THR A C 1
ATOM 5774 O O . THR A 1 774 ? 19.434 11.105 -17.543 1.00 96.25 774 THR A O 1
ATOM 5777 N N . ASN A 1 775 ? 19.291 8.984 -16.805 1.00 96.94 775 ASN A N 1
ATOM 5778 C CA . ASN A 1 775 ? 18.259 9.195 -15.789 1.00 96.94 775 ASN A CA 1
ATOM 5779 C C . ASN A 1 775 ? 17.020 9.892 -16.363 1.00 96.94 775 ASN A C 1
ATOM 5781 O O . ASN A 1 775 ? 16.472 10.794 -15.736 1.00 96.94 775 ASN A O 1
ATOM 5785 N N . THR A 1 776 ? 16.605 9.531 -17.577 1.00 98.38 776 THR A N 1
ATOM 5786 C CA . THR A 1 776 ? 15.396 10.075 -18.207 1.00 98.38 776 THR A CA 1
ATOM 5787 C C . THR A 1 776 ? 14.275 9.057 -18.126 1.00 98.38 776 THR A C 1
ATOM 5789 O O . THR A 1 776 ? 14.476 7.879 -18.403 1.00 98.38 776 THR A O 1
ATOM 5792 N N . ILE A 1 777 ? 13.081 9.504 -17.757 1.00 98.75 777 ILE A N 1
ATOM 5793 C CA . ILE A 1 777 ? 11.890 8.664 -17.682 1.00 98.75 777 ILE A CA 1
ATOM 5794 C C . ILE A 1 777 ? 10.777 9.256 -18.537 1.00 98.75 777 ILE A C 1
ATOM 5796 O O . ILE A 1 777 ? 10.566 10.471 -18.558 1.00 98.75 777 ILE A O 1
ATOM 5800 N N . ARG A 1 778 ? 10.081 8.380 -19.260 1.00 98.06 778 ARG A N 1
ATOM 5801 C CA . ARG A 1 778 ? 8.967 8.737 -20.139 1.00 98.06 778 ARG A CA 1
ATOM 5802 C C . ARG A 1 778 ? 7.801 7.775 -19.987 1.00 98.06 778 ARG A C 1
ATOM 5804 O O . ARG A 1 778 ? 7.997 6.591 -19.714 1.00 98.06 778 ARG A O 1
ATOM 5811 N N . THR A 1 779 ? 6.601 8.255 -20.255 1.00 98.31 779 THR A N 1
ATOM 5812 C CA . THR A 1 779 ? 5.390 7.446 -20.286 1.00 98.31 779 THR A CA 1
ATOM 5813 C C . THR A 1 779 ? 5.418 6.480 -21.467 1.00 98.31 779 THR A C 1
ATOM 5815 O O . THR A 1 779 ? 5.713 6.851 -22.604 1.00 98.31 779 THR A O 1
ATOM 5818 N N . LEU A 1 780 ? 5.107 5.217 -21.179 1.00 96.62 780 LEU A N 1
ATOM 5819 C CA . LEU A 1 780 ? 5.028 4.128 -22.146 1.00 96.62 780 LEU A CA 1
ATOM 5820 C C . LEU A 1 780 ? 3.570 3.797 -22.482 1.00 96.62 780 LEU A C 1
ATOM 5822 O O . LEU A 1 780 ? 3.212 3.717 -23.655 1.00 96.62 780 LEU A O 1
ATOM 5826 N N . ALA A 1 781 ? 2.729 3.631 -21.458 1.00 97.69 781 ALA A N 1
ATOM 5827 C CA . ALA A 1 781 ? 1.312 3.307 -21.603 1.00 97.69 781 ALA A CA 1
ATOM 5828 C C . ALA A 1 781 ? 0.488 3.794 -20.403 1.00 97.69 781 ALA A C 1
ATOM 5830 O O . ALA A 1 781 ? 1.029 3.972 -19.313 1.00 97.69 781 ALA A O 1
ATOM 5831 N N . GLY A 1 782 ? -0.823 3.943 -20.596 1.00 97.81 782 GLY A N 1
ATOM 5832 C CA . GLY A 1 782 ? -1.761 4.395 -19.565 1.00 97.81 782 GLY A CA 1
ATOM 5833 C C . GLY A 1 782 ? -2.161 5.855 -19.765 1.00 97.81 782 GLY A C 1
ATOM 5834 O O . GLY A 1 782 ? -1.321 6.694 -20.093 1.00 97.81 782 GLY A O 1
ATOM 5835 N N . SER A 1 783 ? -3.445 6.167 -19.593 1.00 97.00 783 SER A N 1
ATOM 5836 C CA . SER A 1 783 ? -3.996 7.505 -19.839 1.00 97.00 783 SER A CA 1
ATOM 5837 C C . SER A 1 783 ? -3.708 8.509 -18.722 1.00 97.00 783 SER A C 1
ATOM 5839 O O . SER A 1 783 ? -3.833 9.708 -18.954 1.00 97.00 783 SER A O 1
ATOM 5841 N N . GLY A 1 784 ? -3.328 8.038 -17.530 1.00 95.81 784 GLY A N 1
ATOM 5842 C CA . GLY A 1 784 ? -3.281 8.858 -16.315 1.00 95.81 784 GLY A CA 1
ATOM 5843 C C . GLY A 1 784 ? -4.586 8.851 -15.509 1.00 95.81 784 GLY A C 1
ATOM 5844 O O . GLY A 1 784 ? -4.699 9.556 -14.518 1.00 95.81 784 GLY A O 1
ATOM 5845 N N . THR A 1 785 ? -5.597 8.090 -15.937 1.00 95.00 785 THR A N 1
ATOM 5846 C CA . THR A 1 785 ? -6.898 7.988 -15.258 1.00 95.00 785 THR A CA 1
ATOM 5847 C C . THR A 1 785 ? -7.192 6.526 -14.979 1.00 95.00 785 THR A C 1
ATOM 5849 O O . THR A 1 785 ? -7.057 5.703 -15.891 1.00 95.00 785 THR A O 1
ATOM 5852 N N . ALA A 1 786 ? -7.611 6.219 -13.750 1.00 96.00 786 ALA A N 1
ATOM 5853 C CA . ALA A 1 786 ? -8.001 4.875 -13.360 1.00 96.00 786 ALA A CA 1
ATOM 5854 C C . ALA A 1 786 ? -9.078 4.339 -14.310 1.00 96.00 786 ALA A C 1
ATOM 5856 O O . ALA A 1 786 ? -10.073 5.004 -14.604 1.00 96.00 786 ALA A O 1
ATOM 5857 N N . GLY A 1 787 ? -8.874 3.127 -14.811 1.00 95.00 787 GLY A N 1
ATOM 5858 C CA . GLY A 1 787 ? -9.865 2.454 -15.635 1.00 95.00 787 GLY A CA 1
ATOM 5859 C C . GLY A 1 787 ? -9.300 1.240 -16.345 1.00 95.00 787 GLY A C 1
ATOM 5860 O O . GLY A 1 787 ? -8.142 0.869 -16.165 1.00 95.00 787 GLY A O 1
ATOM 5861 N N . TYR A 1 788 ? -10.120 0.636 -17.198 1.00 95.06 788 TYR A N 1
ATOM 5862 C CA . TYR A 1 788 ? -9.774 -0.574 -17.930 1.00 95.06 788 TYR A CA 1
ATOM 5863 C C . TYR A 1 788 ? -10.021 -0.393 -19.427 1.00 95.06 788 TYR A C 1
ATOM 5865 O O . TYR A 1 788 ? -11.163 -0.286 -19.881 1.00 95.06 788 TYR A O 1
ATOM 5873 N N . ARG A 1 789 ? -8.934 -0.364 -20.206 1.00 97.31 789 ARG A N 1
ATOM 5874 C CA . ARG A 1 789 ? -8.991 -0.270 -21.669 1.00 97.31 789 ARG A CA 1
ATOM 5875 C C . ARG A 1 789 ? -7.704 -0.779 -22.300 1.00 97.31 789 ARG A C 1
ATOM 5877 O O . ARG A 1 789 ? -6.615 -0.350 -21.918 1.00 97.31 789 ARG A O 1
ATOM 5884 N N . ASP A 1 790 ? -7.821 -1.678 -23.269 1.00 98.06 790 ASP A N 1
ATOM 5885 C CA . ASP A 1 790 ? -6.710 -2.070 -24.144 1.00 98.06 790 ASP A CA 1
ATOM 5886 C C . ASP A 1 790 ? -6.407 -0.962 -25.157 1.00 98.06 790 ASP A C 1
ATOM 5888 O O . ASP A 1 790 ? -7.315 -0.281 -25.633 1.00 98.06 790 ASP A O 1
ATOM 5892 N N . GLY A 1 791 ? -5.139 -0.796 -25.530 1.00 96.94 791 GLY A N 1
ATOM 5893 C CA . GLY A 1 791 ? -4.739 0.269 -26.447 1.00 96.94 791 GLY A CA 1
ATOM 5894 C C . GLY A 1 791 ? -3.234 0.501 -26.494 1.00 96.94 791 GLY A C 1
ATOM 5895 O O . GLY A 1 791 ? -2.459 -0.187 -25.836 1.00 96.94 791 GLY A O 1
ATOM 5896 N N . SER A 1 792 ? -2.810 1.475 -27.288 1.00 94.62 792 SER A N 1
ATOM 5897 C CA . SER A 1 792 ? -1.414 1.918 -27.388 1.00 94.62 792 SER A CA 1
ATOM 5898 C C . SER A 1 792 ? -1.208 3.240 -26.653 1.00 94.62 792 SER A C 1
ATOM 5900 O O . SER A 1 792 ? -2.091 4.106 -26.669 1.00 94.62 792 SER A O 1
ATOM 5902 N N . GLY A 1 793 ? -0.036 3.426 -26.044 1.00 92.19 793 GLY A N 1
ATOM 5903 C CA . GLY A 1 793 ? 0.311 4.669 -25.353 1.00 92.19 793 GLY A CA 1
ATOM 5904 C C . GLY A 1 793 ? -0.755 5.100 -24.340 1.00 92.19 793 GLY A C 1
ATOM 5905 O O . GLY A 1 793 ? -1.218 4.307 -23.519 1.00 92.19 793 GLY A O 1
ATOM 5906 N N . THR A 1 794 ? -1.186 6.356 -24.436 1.00 92.00 794 THR A N 1
ATOM 5907 C CA . THR A 1 794 ? -2.162 6.977 -23.526 1.00 92.00 794 THR A CA 1
ATOM 5908 C C . THR A 1 794 ? -3.620 6.603 -23.801 1.00 92.00 794 THR A C 1
ATOM 5910 O O . THR A 1 794 ? -4.499 7.009 -23.047 1.00 92.00 794 THR A O 1
ATOM 5913 N N . THR A 1 795 ? -3.907 5.818 -24.847 1.00 95.94 795 THR A N 1
ATOM 5914 C CA . THR A 1 795 ? -5.268 5.299 -25.088 1.00 95.94 795 THR A CA 1
ATOM 5915 C C . THR A 1 795 ? -5.597 4.089 -24.220 1.00 95.94 795 THR A C 1
ATOM 5917 O O . THR A 1 795 ? -6.769 3.805 -23.981 1.00 95.94 795 THR A O 1
ATOM 5920 N N . ALA A 1 796 ? -4.576 3.370 -23.747 1.00 97.50 796 ALA A N 1
ATOM 5921 C CA . ALA A 1 796 ? -4.757 2.292 -22.790 1.00 97.50 796 ALA A CA 1
ATOM 5922 C C . ALA A 1 796 ? -5.075 2.860 -21.401 1.00 97.50 796 ALA A C 1
ATOM 5924 O O . ALA A 1 796 ? -4.585 3.926 -21.034 1.00 97.50 796 ALA A O 1
ATOM 5925 N N . GLN A 1 797 ? -5.855 2.126 -20.614 1.00 98.31 797 GLN A N 1
ATOM 5926 C CA . GLN A 1 797 ? -6.147 2.465 -19.221 1.00 98.31 797 GLN A CA 1
ATOM 5927 C C . GLN A 1 797 ? -5.749 1.304 -18.314 1.00 98.31 797 GLN A C 1
ATOM 5929 O O . GLN A 1 797 ? -5.916 0.132 -18.675 1.00 98.31 797 GLN A O 1
ATOM 5934 N N . LEU A 1 798 ? -5.201 1.675 -17.163 1.00 98.31 798 LEU A N 1
ATOM 5935 C CA . LEU A 1 798 ? -4.760 0.824 -16.063 1.00 98.31 798 LEU A CA 1
ATOM 5936 C C . LEU A 1 798 ? -5.379 1.376 -14.771 1.00 98.31 798 LEU A C 1
ATOM 5938 O O . LEU A 1 798 ? -5.857 2.511 -14.743 1.00 98.31 798 LEU A O 1
ATOM 5942 N N . SER A 1 799 ? -5.351 0.600 -13.696 1.00 97.94 799 SER A N 1
ATOM 5943 C CA . SER A 1 799 ? -5.726 1.062 -12.364 1.00 97.94 799 SER A CA 1
ATOM 5944 C C . SER A 1 799 ? -4.814 0.417 -11.320 1.00 97.94 799 SER A C 1
ATOM 5946 O O . SER A 1 799 ? -4.869 -0.788 -11.069 1.00 97.94 799 SER A O 1
ATOM 5948 N N . GLU A 1 800 ? -3.938 1.249 -10.752 1.00 98.38 800 GLU A N 1
ATOM 5949 C CA . GLU A 1 800 ? -2.912 0.877 -9.764 1.00 98.38 800 GLU A CA 1
ATOM 5950 C C . GLU A 1 800 ? -2.107 -0.387 -10.120 1.00 98.38 800 GLU A C 1
ATOM 5952 O O . GLU A 1 800 ? -2.117 -1.370 -9.370 1.00 98.38 800 GLU A O 1
ATOM 5957 N N . PRO A 1 801 ? -1.389 -0.405 -11.261 1.00 98.62 801 PRO A N 1
ATOM 5958 C CA . PRO A 1 801 ? -0.546 -1.543 -11.602 1.00 98.62 801 PRO A CA 1
ATOM 5959 C C . PRO A 1 801 ? 0.574 -1.720 -10.565 1.00 98.62 801 PRO A C 1
ATOM 5961 O O . PRO A 1 801 ? 1.316 -0.776 -10.309 1.00 98.62 801 PRO A O 1
ATOM 5964 N N . ALA A 1 802 ? 0.714 -2.914 -9.980 1.00 98.00 802 ALA A N 1
ATOM 5965 C CA . ALA A 1 802 ? 1.630 -3.141 -8.849 1.00 98.00 802 ALA A CA 1
ATOM 5966 C C . ALA A 1 802 ? 2.734 -4.181 -9.106 1.00 98.00 802 ALA A C 1
ATOM 5968 O O . ALA A 1 802 ? 3.683 -4.280 -8.325 1.00 98.00 802 ALA A O 1
ATOM 5969 N N . GLY A 1 803 ? 2.649 -4.926 -10.212 1.00 98.31 803 GLY A N 1
ATOM 5970 C CA . GLY A 1 803 ? 3.554 -6.033 -10.522 1.00 98.31 803 GLY A CA 1
ATOM 5971 C C . GLY A 1 803 ? 3.978 -6.068 -11.979 1.00 98.31 803 GLY A C 1
ATOM 5972 O O . GLY A 1 803 ? 3.164 -5.808 -12.863 1.00 98.31 803 GLY A O 1
ATOM 5973 N N . LEU A 1 804 ? 5.245 -6.412 -12.219 1.00 98.75 804 LEU A N 1
ATOM 5974 C CA . LEU A 1 804 ? 5.842 -6.516 -13.549 1.00 98.75 804 LEU A CA 1
ATOM 5975 C C . LEU A 1 804 ? 6.684 -7.791 -13.656 1.00 98.75 804 LEU A C 1
ATOM 5977 O O . LEU A 1 804 ? 7.459 -8.088 -12.753 1.00 98.75 804 LEU A O 1
ATOM 5981 N N . ALA A 1 805 ? 6.596 -8.492 -14.784 1.00 98.00 805 ALA A N 1
ATOM 5982 C CA . ALA A 1 805 ? 7.509 -9.579 -15.136 1.00 98.00 805 ALA A CA 1
ATOM 5983 C C . ALA A 1 805 ? 7.836 -9.561 -16.629 1.00 98.00 805 ALA A C 1
ATOM 5985 O O . ALA A 1 805 ? 7.050 -9.089 -17.450 1.00 98.00 805 ALA A O 1
ATOM 5986 N N . ALA A 1 806 ? 8.989 -10.110 -17.003 1.00 96.19 806 ALA A N 1
ATOM 5987 C CA . ALA A 1 806 ? 9.311 -10.328 -18.408 1.00 96.19 806 ALA A CA 1
ATOM 5988 C C . ALA A 1 806 ? 8.415 -11.431 -18.992 1.00 96.19 806 ALA A C 1
ATOM 5990 O O . ALA A 1 806 ? 8.143 -12.430 -18.333 1.00 96.19 806 ALA A O 1
ATOM 5991 N N . GLY A 1 807 ? 7.962 -11.275 -20.227 1.00 93.69 807 GLY A N 1
ATOM 5992 C CA . GLY A 1 807 ? 7.195 -12.276 -20.961 1.00 93.69 807 GLY A CA 1
ATOM 5993 C C . GLY A 1 807 ? 7.935 -12.775 -22.206 1.00 93.69 807 GLY A C 1
ATOM 5994 O O . GLY A 1 807 ? 9.002 -12.261 -22.567 1.00 93.69 807 GLY A O 1
ATOM 5995 N N . PRO A 1 808 ? 7.379 -13.782 -22.903 1.00 90.25 808 PRO A N 1
ATOM 5996 C CA . PRO A 1 808 ? 7.942 -14.278 -24.154 1.00 90.25 808 PRO A CA 1
ATOM 5997 C C . PRO A 1 808 ? 8.085 -13.166 -25.200 1.00 90.25 808 PRO A C 1
ATOM 5999 O O . PRO A 1 808 ? 7.266 -12.249 -25.266 1.00 90.25 808 PRO A O 1
ATOM 6002 N N . GLY A 1 809 ? 9.129 -13.243 -26.029 1.00 87.62 809 GLY A N 1
ATOM 6003 C CA . GLY A 1 809 ? 9.365 -12.270 -27.104 1.00 87.62 809 GLY A CA 1
ATOM 6004 C C . GLY A 1 809 ? 9.713 -10.853 -26.627 1.00 87.62 809 GLY A C 1
ATOM 6005 O O . GLY A 1 809 ? 9.624 -9.919 -27.415 1.00 87.62 809 GLY A O 1
ATOM 6006 N N . GLY A 1 810 ? 10.093 -10.680 -25.355 1.00 91.56 810 GLY A N 1
ATOM 6007 C CA . GLY A 1 810 ? 10.398 -9.367 -24.775 1.00 91.56 810 GLY A CA 1
ATOM 6008 C C . GLY A 1 810 ? 9.164 -8.572 -24.340 1.00 91.56 810 GLY A C 1
ATOM 6009 O O . GLY A 1 810 ? 9.290 -7.397 -24.002 1.00 91.56 810 GLY A O 1
ATOM 6010 N N . THR A 1 811 ? 7.982 -9.197 -24.337 1.00 95.81 811 THR A N 1
ATOM 6011 C CA . THR A 1 811 ? 6.766 -8.610 -23.758 1.00 95.81 811 THR A CA 1
ATOM 6012 C C . THR A 1 811 ? 6.931 -8.361 -22.257 1.00 95.81 811 THR A C 1
ATOM 6014 O O . THR A 1 811 ? 7.840 -8.890 -21.614 1.00 95.81 811 THR A O 1
ATOM 6017 N N . ILE A 1 812 ? 6.057 -7.539 -21.683 1.00 97.81 812 ILE A N 1
ATOM 6018 C CA . ILE A 1 812 ? 6.026 -7.254 -20.248 1.00 97.81 812 ILE A CA 1
ATOM 6019 C C . ILE A 1 812 ? 4.650 -7.633 -19.725 1.00 97.81 812 ILE A C 1
ATOM 6021 O O . ILE A 1 812 ? 3.636 -7.120 -20.194 1.00 97.81 812 ILE A O 1
ATOM 6025 N N . ILE A 1 813 ? 4.630 -8.528 -18.748 1.00 98.44 813 ILE A N 1
ATOM 6026 C CA . ILE A 1 813 ? 3.435 -8.940 -18.023 1.00 98.44 813 ILE A CA 1
ATOM 6027 C C . ILE A 1 813 ? 3.211 -7.953 -16.884 1.00 98.44 813 ILE A C 1
ATOM 6029 O O . ILE A 1 813 ? 4.152 -7.613 -16.171 1.00 98.44 813 ILE A O 1
ATOM 6033 N N . VAL A 1 814 ? 1.975 -7.496 -16.721 1.00 98.75 814 VAL A N 1
ATOM 6034 C CA . VAL A 1 814 ? 1.600 -6.439 -15.782 1.00 98.75 814 VAL A CA 1
ATOM 6035 C C . VAL A 1 814 ? 0.435 -6.917 -14.927 1.00 98.75 814 VAL A C 1
ATOM 6037 O O . VAL A 1 814 ? -0.599 -7.318 -15.463 1.00 98.75 814 VAL A O 1
ATOM 6040 N N . CYS A 1 815 ? 0.577 -6.839 -13.608 1.00 98.56 815 CYS A N 1
ATOM 6041 C CA . CYS A 1 815 ? -0.548 -6.973 -12.688 1.00 98.56 815 CYS A CA 1
ATOM 6042 C C . CYS A 1 815 ? -1.283 -5.636 -12.604 1.00 98.56 815 CYS A C 1
ATOM 6044 O O . CYS A 1 815 ? -0.758 -4.680 -12.037 1.00 98.56 815 CYS A O 1
ATOM 6046 N N . ASP A 1 816 ? -2.475 -5.570 -13.191 1.00 97.94 816 ASP A N 1
ATOM 6047 C CA . ASP A 1 816 ? -3.352 -4.399 -13.191 1.00 97.94 816 ASP A CA 1
ATOM 6048 C C . ASP A 1 816 ? -4.339 -4.536 -12.025 1.00 97.94 816 ASP A C 1
ATOM 6050 O O . ASP A 1 816 ? -5.454 -5.050 -12.169 1.00 97.94 816 ASP A O 1
ATOM 6054 N N . THR A 1 817 ? -3.833 -4.202 -10.837 1.00 97.69 817 THR A N 1
ATOM 6055 C CA . THR A 1 817 ? -4.317 -4.666 -9.531 1.00 97.69 817 THR A CA 1
ATOM 6056 C C . THR A 1 817 ? -5.786 -4.352 -9.296 1.00 97.69 817 THR A C 1
ATOM 6058 O O . THR A 1 817 ? -6.566 -5.267 -9.030 1.00 97.69 817 THR A O 1
ATOM 6061 N N . ASN A 1 818 ? -6.199 -3.089 -9.432 1.00 95.94 818 ASN A N 1
ATOM 6062 C CA . ASN A 1 818 ? -7.584 -2.692 -9.152 1.00 95.94 818 ASN A CA 1
ATOM 6063 C C . ASN A 1 818 ? -8.560 -3.189 -10.218 1.00 95.94 818 ASN A C 1
ATOM 6065 O O . ASN A 1 818 ? -9.719 -3.455 -9.922 1.00 95.94 818 ASN A O 1
ATOM 6069 N N . ASN A 1 819 ? -8.076 -3.428 -11.436 1.00 94.81 819 ASN A N 1
ATOM 6070 C CA . ASN A 1 819 ? -8.869 -4.080 -12.473 1.00 94.81 819 ASN A CA 1
ATOM 6071 C C . ASN A 1 819 ? -8.943 -5.607 -12.295 1.00 94.81 819 ASN A C 1
ATOM 6073 O O . ASN A 1 819 ? -9.647 -6.267 -13.059 1.00 94.81 819 ASN A O 1
ATOM 6077 N N . SER A 1 820 ? -8.227 -6.179 -11.314 1.00 94.31 820 SER A N 1
ATOM 6078 C CA . SER A 1 820 ? -8.134 -7.619 -11.044 1.00 94.31 820 SER A CA 1
ATOM 6079 C C . SER A 1 820 ? -7.792 -8.447 -12.290 1.00 94.31 820 SER A C 1
ATOM 6081 O O . SER A 1 820 ? -8.410 -9.481 -12.554 1.00 94.31 820 SER A O 1
ATOM 6083 N N . ARG A 1 821 ? -6.822 -7.966 -13.082 1.00 94.94 821 ARG A N 1
ATOM 6084 C CA . ARG A 1 821 ? -6.447 -8.520 -14.395 1.00 94.94 821 ARG A CA 1
ATOM 6085 C C . ARG A 1 821 ? -4.935 -8.594 -14.589 1.00 94.94 821 ARG A C 1
ATOM 6087 O O . ARG A 1 821 ? -4.170 -7.873 -13.954 1.00 94.94 821 ARG A O 1
ATOM 6094 N N . ILE A 1 822 ? -4.529 -9.429 -15.546 1.00 97.81 822 ILE A N 1
ATOM 6095 C CA . ILE A 1 822 ? -3.171 -9.450 -16.093 1.00 97.81 822 ILE A CA 1
ATOM 6096 C C . ILE A 1 822 ? -3.182 -8.785 -17.468 1.00 97.81 822 ILE A C 1
ATOM 6098 O O . ILE A 1 822 ? -4.010 -9.103 -18.324 1.00 97.81 822 ILE A O 1
ATOM 6102 N N . ARG A 1 823 ? -2.264 -7.845 -17.681 1.00 97.94 823 ARG A N 1
ATOM 6103 C CA . ARG A 1 823 ? -2.080 -7.135 -18.951 1.00 97.94 823 ARG A CA 1
ATOM 6104 C C . ARG A 1 823 ? -0.725 -7.497 -19.548 1.00 97.94 823 ARG A C 1
ATOM 6106 O O . ARG A 1 823 ? 0.186 -7.919 -18.839 1.00 97.94 823 ARG A O 1
ATOM 6113 N N . VAL A 1 824 ? -0.596 -7.332 -20.855 1.00 98.19 824 VAL A N 1
ATOM 6114 C CA . VAL A 1 824 ? 0.626 -7.606 -21.611 1.00 98.19 824 VAL A CA 1
ATOM 6115 C C . VAL A 1 824 ? 0.953 -6.386 -22.444 1.00 98.19 824 VAL A C 1
ATOM 6117 O O . VAL A 1 824 ? 0.181 -6.003 -23.327 1.00 98.19 824 VAL A O 1
ATOM 6120 N N . TRP A 1 825 ? 2.096 -5.776 -22.154 1.00 97.88 825 TRP A N 1
ATOM 6121 C CA . TRP A 1 825 ? 2.692 -4.766 -23.010 1.00 97.88 825 TRP A CA 1
ATOM 6122 C C . TRP A 1 825 ? 3.626 -5.432 -24.012 1.00 97.88 825 TRP A C 1
ATOM 6124 O O . TRP A 1 825 ? 4.586 -6.107 -23.637 1.00 97.88 825 TRP A O 1
ATOM 6134 N N . ASP A 1 826 ? 3.360 -5.209 -25.290 1.00 96.12 826 ASP A N 1
ATOM 6135 C CA . ASP A 1 826 ? 4.211 -5.672 -26.372 1.00 96.12 826 ASP A CA 1
ATOM 6136 C C . ASP A 1 826 ? 5.066 -4.511 -26.907 1.00 96.12 826 ASP A C 1
ATOM 6138 O O . ASP A 1 826 ? 4.520 -3.562 -27.479 1.00 96.12 826 ASP A O 1
ATOM 6142 N N . PRO A 1 827 ? 6.405 -4.556 -26.754 1.00 92.50 827 PRO A N 1
ATOM 6143 C CA . PRO A 1 827 ? 7.277 -3.502 -27.259 1.00 92.50 827 PRO A CA 1
ATOM 6144 C C . PRO A 1 827 ? 7.335 -3.441 -28.791 1.00 92.50 827 PRO A C 1
ATOM 6146 O O . PRO A 1 827 ? 7.636 -2.372 -29.320 1.00 92.50 827 PRO A O 1
ATOM 6149 N N . ALA A 1 828 ? 7.047 -4.531 -29.510 1.00 92.62 828 ALA A N 1
ATOM 6150 C CA . ALA A 1 828 ? 7.072 -4.540 -30.972 1.00 92.62 828 ALA A CA 1
ATOM 6151 C C . ALA A 1 828 ? 5.875 -3.780 -31.555 1.00 92.62 828 ALA A C 1
ATOM 6153 O O . ALA A 1 828 ? 6.026 -3.008 -32.500 1.00 92.62 828 ALA A O 1
ATOM 6154 N N . THR A 1 829 ? 4.691 -3.968 -30.969 1.00 94.69 829 THR A N 1
ATOM 6155 C CA . THR A 1 829 ? 3.458 -3.290 -31.401 1.00 94.69 829 THR A CA 1
ATOM 6156 C C . THR A 1 829 ? 3.146 -2.019 -30.610 1.00 94.69 829 THR A C 1
ATOM 6158 O O . THR A 1 829 ? 2.236 -1.283 -30.987 1.00 94.69 829 THR A O 1
ATOM 6161 N N . GLN A 1 830 ? 3.893 -1.745 -29.532 1.00 94.50 830 GLN A N 1
ATOM 6162 C CA . GLN A 1 830 ? 3.651 -0.649 -28.584 1.00 94.50 830 GLN A CA 1
ATOM 6163 C C . GLN A 1 830 ? 2.200 -0.644 -28.073 1.00 94.50 830 GLN A C 1
ATOM 6165 O O . GLN A 1 830 ? 1.545 0.401 -27.975 1.00 94.50 830 GLN A O 1
ATOM 6170 N N . ARG A 1 831 ? 1.674 -1.836 -27.780 1.00 96.94 831 ARG A N 1
ATOM 6171 C CA . ARG A 1 831 ? 0.282 -2.037 -27.382 1.00 96.94 831 ARG A CA 1
ATOM 6172 C C . ARG A 1 831 ? 0.198 -2.741 -26.036 1.00 96.94 831 ARG A C 1
ATOM 6174 O O . ARG A 1 831 ? 0.843 -3.761 -25.814 1.00 96.94 831 ARG A O 1
ATOM 6181 N N . LEU A 1 832 ? -0.664 -2.214 -25.171 1.00 98.38 832 LEU A N 1
ATOM 6182 C CA . LEU A 1 832 ? -1.140 -2.878 -23.969 1.00 98.38 832 LEU A CA 1
ATOM 6183 C C . LEU A 1 832 ? -2.416 -3.657 -24.302 1.00 98.38 832 LEU A C 1
ATOM 6185 O O . LEU A 1 832 ? -3.383 -3.103 -24.835 1.00 98.38 832 LEU A O 1
ATOM 6189 N N . SER A 1 833 ? -2.411 -4.943 -23.985 1.00 97.75 833 SER A N 1
ATOM 6190 C CA . SER A 1 833 ? -3.526 -5.864 -24.209 1.00 97.75 833 SER A CA 1
ATOM 6191 C C . SER A 1 833 ? -3.842 -6.658 -22.949 1.00 97.75 833 SER A C 1
ATOM 6193 O O . SER A 1 833 ? -3.027 -6.718 -22.031 1.00 97.75 833 SER A O 1
ATOM 6195 N N . THR A 1 834 ? -5.025 -7.254 -22.880 1.00 97.31 834 THR A N 1
ATOM 6196 C CA . THR A 1 834 ? -5.413 -8.108 -21.753 1.00 97.31 834 THR A CA 1
ATOM 6197 C C . THR A 1 834 ? -5.044 -9.565 -22.010 1.00 97.31 834 THR A C 1
ATOM 6199 O O . THR A 1 834 ? -5.321 -10.102 -23.083 1.00 97.31 834 THR A O 1
ATOM 6202 N N . LEU A 1 835 ? -4.424 -10.215 -21.019 1.00 96.31 835 LEU A N 1
ATOM 6203 C CA . LEU A 1 835 ? -4.228 -11.661 -21.022 1.00 96.31 835 LEU A CA 1
ATOM 6204 C C . LEU A 1 835 ? -5.467 -12.328 -20.428 1.00 96.31 835 LEU A C 1
ATOM 6206 O O . LEU A 1 835 ? -5.691 -12.276 -19.219 1.00 96.31 835 LEU A O 1
ATOM 6210 N N . GLU A 1 836 ? -6.264 -12.964 -21.279 1.00 94.56 836 GLU A N 1
ATOM 6211 C CA . GLU A 1 836 ? -7.457 -13.683 -20.839 1.00 94.56 836 GLU A CA 1
ATOM 6212 C C . GLU A 1 836 ? -7.077 -14.979 -20.114 1.00 94.56 836 GLU A C 1
ATOM 6214 O O . GLU A 1 836 ? -6.460 -15.881 -20.691 1.00 94.56 836 GLU A O 1
ATOM 6219 N N . LEU A 1 837 ? -7.468 -15.075 -18.842 1.00 94.25 837 LEU A N 1
ATOM 6220 C CA . LEU A 1 837 ? -7.218 -16.253 -18.019 1.00 94.25 837 LEU A CA 1
ATOM 6221 C C . LEU A 1 837 ? -8.298 -17.311 -18.247 1.00 94.25 837 LEU A C 1
ATOM 6223 O O . LEU A 1 837 ? -9.492 -17.023 -18.213 1.00 94.25 837 LEU A O 1
ATOM 6227 N N . GLN A 1 838 ? -7.877 -18.556 -18.452 1.00 94.62 838 GLN A N 1
ATOM 6228 C CA . GLN A 1 838 ? -8.763 -19.657 -18.831 1.00 94.62 838 GLN A CA 1
ATOM 6229 C C . GLN A 1 838 ? -8.724 -20.761 -17.781 1.00 94.62 838 GLN A C 1
ATOM 6231 O O . GLN A 1 838 ? -7.660 -21.294 -17.469 1.00 94.62 838 GLN A O 1
ATOM 6236 N N . GLY A 1 839 ? -9.897 -21.139 -17.268 1.00 93.38 839 GLY A N 1
ATOM 6237 C CA . GLY A 1 839 ? -10.042 -22.278 -16.358 1.00 93.38 839 GLY A CA 1
ATOM 6238 C C . GLY A 1 839 ? -9.462 -22.066 -14.958 1.00 93.38 839 GLY A C 1
ATOM 6239 O O . GLY A 1 839 ? -9.271 -23.046 -14.247 1.00 93.38 839 GLY A O 1
ATOM 6240 N N . VAL A 1 840 ? -9.179 -20.822 -14.554 1.00 93.31 840 VAL A N 1
ATOM 6241 C CA . VAL A 1 840 ? -8.736 -20.517 -13.186 1.00 93.31 840 VAL A CA 1
ATOM 6242 C C . VAL A 1 840 ? -9.928 -20.699 -12.238 1.00 93.31 840 VAL A C 1
ATOM 6244 O O . VAL A 1 840 ? -10.913 -19.968 -12.366 1.00 93.31 840 VAL A O 1
ATOM 6247 N N . PRO A 1 841 ? -9.884 -21.660 -11.299 1.00 88.19 841 PRO A N 1
ATOM 6248 C CA . PRO A 1 841 ? -10.989 -21.882 -10.381 1.00 88.19 841 PRO A CA 1
ATOM 6249 C C . PRO A 1 841 ? -11.070 -20.744 -9.352 1.00 88.19 841 PRO A C 1
ATOM 6251 O O . PRO A 1 841 ? -10.035 -20.137 -9.030 1.00 88.19 841 PRO A O 1
ATOM 6254 N N . PRO A 1 842 ? -12.255 -20.485 -8.764 1.00 83.06 842 PRO A N 1
ATOM 6255 C CA . PRO A 1 842 ? -12.344 -19.627 -7.586 1.00 83.06 842 PRO A CA 1
ATOM 6256 C C . PRO A 1 842 ? -11.405 -20.149 -6.485 1.00 83.06 842 PRO A C 1
ATOM 6258 O O . PRO A 1 842 ? -11.046 -21.336 -6.493 1.00 83.06 842 PRO A O 1
ATOM 6261 N N . PRO A 1 843 ? -10.972 -19.296 -5.539 1.00 75.44 843 PRO A N 1
ATOM 6262 C CA . PRO A 1 843 ? -10.231 -19.781 -4.384 1.00 75.44 843 PRO A CA 1
ATOM 6263 C C . PRO A 1 843 ? -11.040 -20.886 -3.711 1.00 75.44 843 PRO A C 1
ATOM 6265 O O . PRO A 1 843 ? -12.270 -20.797 -3.612 1.00 75.44 843 PRO A O 1
ATOM 6268 N N . ARG A 1 844 ? -10.352 -21.933 -3.255 1.00 65.50 844 ARG A N 1
ATOM 6269 C CA . ARG A 1 844 ? -10.971 -23.003 -2.480 1.00 65.50 844 ARG A CA 1
ATOM 6270 C C . ARG A 1 844 ? -11.289 -22.426 -1.107 1.00 65.50 844 ARG A C 1
ATOM 6272 O O . ARG A 1 844 ? -10.549 -22.605 -0.156 1.00 65.50 844 ARG A O 1
ATOM 6279 N N . ARG A 1 845 ? -12.371 -21.649 -1.014 1.00 56.41 845 ARG A N 1
ATOM 6280 C CA . ARG A 1 845 ? -12.902 -21.170 0.260 1.00 56.41 845 ARG A CA 1
ATOM 6281 C C . ARG A 1 845 ? -13.406 -22.405 0.986 1.00 56.41 845 ARG A C 1
ATOM 6283 O O . ARG A 1 845 ? -14.572 -22.756 0.837 1.00 56.41 845 ARG A O 1
ATOM 6290 N N . SER A 1 846 ? -12.525 -23.118 1.679 1.00 36.84 846 SER A N 1
ATOM 6291 C CA . SER A 1 846 ? -12.943 -24.183 2.575 1.00 36.84 846 SER A CA 1
ATOM 6292 C C . SER A 1 846 ? -13.975 -23.563 3.521 1.00 36.84 846 SER A C 1
ATOM 6294 O O . SER A 1 846 ? -13.637 -22.601 4.215 1.00 36.84 846 SER A O 1
ATOM 6296 N N . PRO A 1 847 ? -15.224 -24.063 3.551 1.00 32.81 847 PRO A N 1
ATOM 6297 C CA . PRO A 1 847 ? -16.190 -23.687 4.584 1.00 32.81 847 PRO A CA 1
ATOM 6298 C C . PRO A 1 847 ? -15.636 -23.970 5.992 1.00 32.81 847 PRO A C 1
ATOM 6300 O O . PRO A 1 847 ? -16.052 -23.334 6.953 1.00 32.81 847 PRO A O 1
ATOM 6303 N N . ASP A 1 848 ? -14.636 -24.860 6.051 1.00 33.06 848 ASP A N 1
ATOM 6304 C CA . ASP A 1 848 ? -13.850 -25.284 7.206 1.00 33.06 848 ASP A CA 1
ATOM 6305 C C . ASP A 1 848 ? -12.354 -24.933 7.067 1.00 33.06 848 ASP A C 1
ATOM 6307 O O . ASP A 1 848 ? -11.486 -25.686 7.513 1.00 33.06 848 ASP A O 1
ATOM 6311 N N . GLY A 1 849 ? -12.005 -23.811 6.421 1.00 35.97 849 GLY A N 1
ATOM 6312 C CA . GLY A 1 849 ? -10.655 -23.259 6.596 1.00 35.97 849 GLY A CA 1
ATOM 6313 C C . GLY A 1 849 ? -10.376 -23.144 8.101 1.00 35.97 849 GLY A C 1
ATOM 6314 O O . GLY A 1 849 ? -11.328 -22.857 8.839 1.00 35.97 849 GLY A O 1
ATOM 6315 N N . PRO A 1 850 ? -9.142 -23.394 8.590 1.00 29.77 850 PRO A N 1
ATOM 6316 C CA . PRO A 1 850 ? -8.873 -23.289 10.018 1.00 29.77 850 PRO A CA 1
ATOM 6317 C C . PRO A 1 850 ? -9.415 -21.926 10.462 1.00 29.77 850 PRO A C 1
ATOM 6319 O O . PRO A 1 850 ? -9.135 -20.945 9.762 1.00 29.77 850 PRO A O 1
ATOM 6322 N N . PRO A 1 851 ? -10.256 -21.838 11.513 1.00 27.47 851 PRO A N 1
ATOM 6323 C CA . PRO A 1 851 ? -10.877 -20.573 11.890 1.00 27.47 851 PRO A CA 1
ATOM 6324 C C . PRO A 1 851 ? -9.798 -19.496 11.943 1.00 27.47 851 PRO A C 1
ATOM 6326 O O . PRO A 1 851 ? -8.683 -19.797 12.354 1.00 27.47 851 PRO A O 1
ATOM 6329 N N . ALA A 1 852 ? -10.081 -18.261 11.525 1.00 30.38 852 ALA A N 1
ATOM 6330 C CA . ALA A 1 852 ? -9.156 -17.153 11.754 1.00 30.38 852 ALA A CA 1
ATOM 6331 C C . ALA A 1 852 ? -8.866 -17.095 13.270 1.00 30.38 852 ALA A C 1
ATOM 6333 O O . ALA A 1 852 ? -9.719 -16.679 14.054 1.00 30.38 852 ALA A O 1
ATOM 6334 N N . GLY A 1 853 ? -7.717 -17.648 13.683 1.00 33.81 853 GLY A N 1
ATOM 6335 C CA . GLY A 1 853 ? -7.467 -18.097 15.062 1.00 33.81 853 GLY A CA 1
ATOM 6336 C C . GLY A 1 853 ? -6.946 -19.537 15.246 1.00 33.81 853 GLY A C 1
ATOM 6337 O O . GLY A 1 853 ? -6.603 -19.900 16.365 1.00 33.81 853 GLY A O 1
ATOM 6338 N N . ALA A 1 854 ? -6.807 -20.344 14.194 1.00 28.38 854 ALA A N 1
ATOM 6339 C CA . ALA A 1 854 ? -6.174 -21.662 14.213 1.00 28.38 854 ALA A CA 1
ATOM 6340 C C . ALA A 1 854 ? -4.739 -21.600 13.665 1.00 28.38 854 ALA A C 1
ATOM 6342 O O . ALA A 1 854 ? -4.296 -22.441 12.892 1.00 28.38 854 ALA A O 1
ATOM 6343 N N . ALA A 1 855 ? -3.966 -20.640 14.172 1.00 35.62 855 ALA A N 1
ATOM 6344 C CA . ALA A 1 855 ? -2.621 -20.980 14.617 1.00 35.62 855 ALA A CA 1
ATOM 6345 C C . ALA A 1 855 ? -2.793 -21.785 15.921 1.00 35.62 855 ALA A C 1
ATOM 6347 O O . ALA A 1 855 ? -2.773 -21.238 17.020 1.00 35.62 855 ALA A O 1
ATOM 6348 N N . GLY A 1 856 ? -3.111 -23.074 15.792 1.00 32.03 856 GLY A N 1
ATOM 6349 C CA . GLY A 1 856 ? -3.548 -23.920 16.902 1.00 32.03 856 GLY A CA 1
ATOM 6350 C C . GLY A 1 856 ? -2.715 -25.186 17.029 1.00 32.03 856 GLY A C 1
ATOM 6351 O O . GLY A 1 856 ? -3.185 -26.261 16.697 1.00 32.03 856 GLY A O 1
ATOM 6352 N N . ALA A 1 857 ? -1.471 -25.032 17.486 1.00 37.50 857 ALA A N 1
ATOM 6353 C CA . ALA A 1 857 ? -0.762 -25.985 18.345 1.00 37.50 857 ALA A CA 1
ATOM 6354 C C . ALA A 1 857 ? -0.896 -27.497 18.040 1.00 37.50 857 ALA A C 1
ATOM 6356 O O . ALA A 1 857 ? -1.611 -28.204 18.743 1.00 37.50 857 ALA A O 1
ATOM 6357 N N . ALA A 1 858 ? -0.108 -28.043 17.108 1.00 41.44 858 ALA A N 1
ATOM 6358 C CA . ALA A 1 858 ? 0.140 -29.491 17.092 1.00 41.44 858 ALA A CA 1
ATOM 6359 C C . ALA A 1 858 ? 1.430 -29.894 16.354 1.00 41.44 858 ALA A C 1
ATOM 6361 O O . ALA A 1 858 ? 1.380 -30.643 15.387 1.00 41.44 858 ALA A O 1
ATOM 6362 N N . VAL A 1 859 ? 2.601 -29.454 16.828 1.00 51.53 859 VAL A N 1
ATOM 6363 C CA . VAL A 1 859 ? 3.858 -30.175 16.517 1.00 51.53 859 VAL A CA 1
ATOM 6364 C C . VAL A 1 859 ? 4.677 -30.405 17.791 1.00 51.53 859 VAL A C 1
ATOM 6366 O O . VAL A 1 859 ? 5.117 -31.524 18.043 1.00 51.53 859 VAL A O 1
ATOM 6369 N N . GLU A 1 860 ? 4.724 -29.440 18.711 1.00 54.66 860 GLU A N 1
ATOM 6370 C CA . GLU A 1 860 ? 5.390 -29.591 20.014 1.00 54.66 860 GLU A CA 1
ATOM 6371 C C . GLU A 1 860 ? 4.525 -29.039 21.162 1.00 54.66 860 GLU A C 1
ATOM 6373 O O . GLU A 1 860 ? 3.683 -28.169 20.916 1.00 54.66 860 GLU A O 1
ATOM 6378 N N . PRO A 1 861 ? 4.667 -29.550 22.405 1.00 61.09 861 PRO A N 1
ATOM 6379 C CA . PRO A 1 861 ? 4.051 -28.923 23.572 1.00 61.09 861 PRO A CA 1
ATOM 6380 C C . PRO A 1 861 ? 4.489 -27.450 23.648 1.00 61.09 861 PRO A C 1
ATOM 6382 O O . PRO A 1 861 ? 5.680 -27.187 23.465 1.00 61.09 861 PRO A O 1
ATOM 6385 N N . PRO A 1 862 ? 3.583 -26.492 23.920 1.00 62.91 862 PRO A N 1
ATOM 6386 C CA . PRO A 1 862 ? 3.961 -25.090 24.069 1.00 62.91 862 PRO A CA 1
ATOM 6387 C C . PRO A 1 862 ? 5.101 -24.919 25.089 1.00 62.91 862 PRO A C 1
ATOM 6389 O O . PRO A 1 862 ? 5.111 -25.625 26.107 1.00 62.91 862 PRO A O 1
ATOM 6392 N N . PRO A 1 863 ? 6.057 -23.994 24.874 1.00 60.00 863 PRO A N 1
ATOM 6393 C CA . PRO A 1 863 ? 7.095 -23.708 25.859 1.00 60.00 863 PRO A CA 1
ATOM 6394 C C . PRO A 1 863 ? 6.480 -23.366 27.227 1.00 60.00 863 PRO A C 1
ATOM 6396 O O . PRO A 1 863 ? 5.759 -22.382 27.359 1.00 60.00 863 PRO A O 1
ATOM 6399 N N . GLY A 1 864 ? 6.757 -24.186 28.247 1.00 63.38 864 GLY A N 1
ATOM 6400 C CA . GLY A 1 864 ? 6.209 -24.028 29.604 1.00 63.38 864 GLY A CA 1
ATOM 6401 C C . GLY A 1 864 ? 4.978 -24.887 29.932 1.00 63.38 864 GLY A C 1
ATOM 6402 O O . GLY A 1 864 ? 4.583 -24.941 31.099 1.00 63.38 864 GLY A O 1
ATOM 6403 N N . ALA A 1 865 ? 4.405 -25.608 28.962 1.00 76.25 865 ALA A N 1
ATOM 6404 C CA . ALA A 1 865 ? 3.342 -26.577 29.222 1.00 76.25 865 ALA A CA 1
ATOM 6405 C C . ALA A 1 865 ? 3.883 -27.812 29.962 1.00 76.25 865 ALA A C 1
ATOM 6407 O O . ALA A 1 865 ? 4.920 -28.377 29.604 1.00 76.25 865 ALA A O 1
ATOM 6408 N N . ALA A 1 866 ? 3.160 -28.277 30.982 1.00 81.69 866 ALA A N 1
ATOM 6409 C CA . ALA A 1 866 ? 3.512 -29.506 31.684 1.00 81.69 866 ALA A CA 1
ATOM 6410 C C . ALA A 1 866 ? 3.204 -30.721 30.797 1.00 81.69 866 ALA A C 1
ATOM 6412 O O . ALA A 1 866 ? 2.045 -30.964 30.473 1.00 81.69 866 ALA A O 1
ATOM 6413 N N . LEU A 1 867 ? 4.223 -31.488 30.402 1.00 85.31 867 LEU A N 1
ATOM 6414 C CA . LEU A 1 867 ? 4.051 -32.681 29.570 1.00 85.31 867 LEU A CA 1
ATOM 6415 C C . LEU A 1 867 ? 3.878 -33.941 30.430 1.00 85.31 867 LEU A C 1
ATOM 6417 O O . LEU A 1 867 ? 4.784 -34.331 31.166 1.00 85.31 867 LEU A O 1
ATOM 6421 N N . VAL A 1 868 ? 2.744 -34.618 30.280 1.00 87.19 868 VAL A N 1
ATOM 6422 C CA . VAL A 1 868 ? 2.407 -35.877 30.948 1.00 87.19 868 VAL A CA 1
ATOM 6423 C C . VAL A 1 868 ? 2.302 -36.979 29.900 1.00 87.19 868 VAL A C 1
ATOM 6425 O O . VAL A 1 868 ? 1.439 -36.945 29.030 1.00 87.19 868 VAL A O 1
ATOM 6428 N N . ARG A 1 869 ? 3.170 -37.987 29.977 1.00 87.38 869 ARG A N 1
ATOM 6429 C CA . ARG A 1 869 ? 3.122 -39.146 29.074 1.00 87.38 869 ARG A CA 1
ATOM 6430 C C . ARG A 1 869 ? 2.412 -40.310 29.752 1.00 87.38 869 ARG A C 1
ATOM 6432 O O . ARG A 1 869 ? 2.748 -40.650 30.886 1.00 87.38 869 ARG A O 1
ATOM 6439 N N . ALA A 1 870 ? 1.459 -40.930 29.062 1.00 84.31 870 ALA A N 1
ATOM 6440 C CA . ALA A 1 870 ? 0.829 -42.154 29.537 1.00 84.31 870 ALA A CA 1
ATOM 6441 C C . ALA A 1 870 ? 1.878 -43.267 29.680 1.00 84.31 870 ALA A C 1
ATOM 6443 O O . ALA A 1 870 ? 2.785 -43.406 28.858 1.00 84.31 870 ALA A O 1
ATOM 6444 N N . SER A 1 871 ? 1.750 -44.066 30.738 1.00 75.88 871 SER A N 1
ATOM 6445 C CA . SER A 1 871 ? 2.738 -45.081 31.124 1.00 75.88 871 SER A CA 1
ATOM 6446 C C . SER A 1 871 ? 2.800 -46.285 30.183 1.00 75.88 871 SER A C 1
ATOM 6448 O O . SER A 1 871 ? 3.765 -47.045 30.224 1.00 75.88 871 SER A O 1
ATOM 6450 N N . SER A 1 872 ? 1.779 -46.483 29.349 1.00 80.38 872 SER A N 1
ATOM 6451 C CA . SER A 1 872 ? 1.689 -47.607 28.421 1.00 80.38 872 SER A CA 1
ATOM 6452 C C . SER A 1 872 ? 1.019 -47.193 27.116 1.00 80.38 872 SER A C 1
ATOM 6454 O O . SER A 1 872 ? 0.186 -46.285 27.084 1.00 80.38 872 SER A O 1
ATOM 6456 N N . ALA A 1 873 ? 1.416 -47.860 26.033 1.00 85.38 873 ALA A N 1
ATOM 6457 C CA . ALA A 1 873 ? 0.818 -47.653 24.728 1.00 85.38 873 ALA A CA 1
ATOM 6458 C C . ALA A 1 873 ? -0.537 -48.360 24.624 1.00 85.38 873 ALA A C 1
ATOM 6460 O O . ALA A 1 873 ? -0.708 -49.489 25.085 1.00 85.38 873 ALA A O 1
ATOM 6461 N N . VAL A 1 874 ? -1.499 -47.702 23.986 1.00 87.50 874 VAL A N 1
ATOM 6462 C CA . VAL A 1 874 ? -2.874 -48.186 23.869 1.00 87.50 874 VAL A CA 1
ATOM 6463 C C . VAL A 1 874 ? -3.004 -49.040 22.612 1.00 87.50 874 VAL A C 1
ATOM 6465 O O . VAL A 1 874 ? -2.765 -48.553 21.508 1.00 87.50 874 VAL A O 1
ATOM 6468 N N . ALA A 1 875 ? -3.391 -50.307 22.766 1.00 85.12 875 ALA A N 1
ATOM 6469 C CA . ALA A 1 875 ? -3.617 -51.253 21.663 1.00 85.12 875 ALA A CA 1
ATOM 6470 C C . ALA A 1 875 ? -5.107 -51.449 21.309 1.00 85.12 875 ALA A C 1
ATOM 6472 O O . ALA A 1 875 ? -5.433 -52.241 20.428 1.00 85.12 875 ALA A O 1
ATOM 6473 N N . ALA A 1 876 ? -6.022 -50.760 22.000 1.00 84.75 876 ALA A N 1
ATOM 6474 C CA . ALA A 1 876 ? -7.460 -50.906 21.780 1.00 84.75 876 ALA A CA 1
ATOM 6475 C C . ALA A 1 876 ? -7.927 -50.235 20.478 1.00 84.75 876 ALA A C 1
ATOM 6477 O O . ALA A 1 876 ? -7.408 -49.186 20.081 1.00 84.75 876 ALA A O 1
ATOM 6478 N N . ALA A 1 877 ? -8.936 -50.833 19.839 1.00 81.56 877 ALA A N 1
ATOM 6479 C CA . ALA A 1 877 ? -9.569 -50.297 18.633 1.00 81.56 877 ALA A CA 1
ATOM 6480 C C . ALA A 1 877 ? -10.436 -49.058 18.918 1.00 81.56 877 ALA A C 1
ATOM 6482 O O . ALA A 1 877 ? -10.637 -48.228 18.038 1.00 81.56 877 ALA A O 1
ATOM 6483 N N . SER A 1 878 ? -10.914 -48.900 20.149 1.00 87.44 878 SER A N 1
ATOM 6484 C CA . SER A 1 878 ? -11.605 -47.704 20.623 1.00 87.44 878 SER A CA 1
ATOM 6485 C C . SER A 1 878 ? -11.384 -47.517 22.119 1.00 87.44 878 SER A C 1
ATOM 6487 O O . SER A 1 878 ? -10.928 -48.434 22.808 1.00 87.44 878 SER A O 1
ATOM 6489 N N . GLY A 1 879 ? -11.712 -46.340 22.634 1.00 90.31 879 GLY A N 1
ATOM 6490 C CA . GLY A 1 879 ? -11.613 -46.074 24.059 1.00 90.31 879 GLY A CA 1
ATOM 6491 C C . GLY A 1 879 ? -11.866 -44.626 24.444 1.00 90.31 879 GLY A C 1
ATOM 6492 O O . GLY A 1 879 ? -12.204 -43.789 23.612 1.00 90.31 879 GLY A O 1
ATOM 6493 N N . GLU A 1 880 ? -11.686 -44.343 25.727 1.00 94.50 880 GLU A N 1
ATOM 6494 C CA . GLU A 1 880 ? -11.883 -43.034 26.340 1.00 94.50 880 GLU A CA 1
ATOM 6495 C C . GLU A 1 880 ? -10.561 -42.520 26.912 1.00 94.50 880 GLU A C 1
ATOM 6497 O O . GLU A 1 880 ? -9.905 -43.212 27.690 1.00 94.50 880 GLU A O 1
ATOM 6502 N N . LEU A 1 881 ? -10.193 -41.286 26.586 1.00 93.94 881 LEU A N 1
ATOM 6503 C CA . LEU A 1 881 ? -9.190 -40.510 27.303 1.00 93.94 881 LEU A CA 1
ATOM 6504 C C . LEU A 1 881 ? -9.922 -39.680 28.360 1.00 93.94 881 LEU A C 1
ATOM 6506 O O . LEU A 1 881 ? -10.678 -38.766 28.022 1.00 93.94 881 LEU A O 1
ATOM 6510 N N . ARG A 1 882 ? -9.735 -40.010 29.640 1.00 94.31 882 ARG A N 1
ATOM 6511 C CA . ARG A 1 882 ? -10.394 -39.315 30.754 1.00 94.31 882 ARG A CA 1
ATOM 6512 C C . ARG A 1 882 ? -9.434 -38.317 31.378 1.00 94.31 882 ARG A C 1
ATOM 6514 O O . ARG A 1 882 ? -8.520 -38.714 32.098 1.00 94.31 882 ARG A O 1
ATOM 6521 N N . LEU A 1 883 ? -9.652 -37.037 31.101 1.00 93.88 883 LEU A N 1
ATOM 6522 C CA . LEU A 1 883 ? -8.874 -35.933 31.652 1.00 93.88 883 LEU A CA 1
ATOM 6523 C C . LEU A 1 883 ? -9.357 -35.640 33.076 1.00 93.88 883 LEU A C 1
ATOM 6525 O O . LEU A 1 883 ? -10.554 -35.462 33.300 1.00 93.88 883 LEU A O 1
ATOM 6529 N N . SER A 1 884 ? -8.431 -35.580 34.029 1.00 94.25 884 SER A N 1
ATOM 6530 C CA . SER A 1 884 ? -8.702 -35.196 35.417 1.00 94.25 884 SER A CA 1
ATOM 6531 C C . SER A 1 884 ? -7.544 -34.364 35.962 1.00 94.25 884 SER A C 1
ATOM 6533 O O . SER A 1 884 ? -6.485 -34.880 36.319 1.00 94.25 884 SER A O 1
ATOM 6535 N N . ILE A 1 885 ? -7.724 -33.047 35.984 1.00 95.69 885 ILE A N 1
ATOM 6536 C CA . ILE A 1 885 ? -6.690 -32.093 36.377 1.00 95.69 885 ILE A CA 1
ATOM 6537 C C . ILE A 1 885 ? -7.072 -31.496 37.728 1.00 95.69 885 ILE A C 1
ATOM 6539 O O . ILE A 1 885 ? -7.977 -30.670 37.808 1.00 95.69 885 ILE A O 1
ATOM 6543 N N . ALA A 1 886 ? -6.404 -31.932 38.795 1.00 95.12 886 ALA A N 1
ATOM 6544 C CA . ALA A 1 886 ? -6.699 -31.491 40.153 1.00 95.12 886 ALA A CA 1
ATOM 6545 C C . ALA A 1 886 ? -6.353 -30.005 40.328 1.00 95.12 886 ALA A C 1
ATOM 6547 O O . ALA A 1 886 ? -5.222 -29.584 40.057 1.00 95.12 886 ALA A O 1
ATOM 6548 N N . LEU A 1 887 ? -7.329 -29.228 40.795 1.00 91.75 887 LEU A N 1
ATOM 6549 C CA . LEU A 1 887 ? -7.163 -27.826 41.158 1.00 91.75 887 LEU A CA 1
ATOM 6550 C C . LEU A 1 887 ? -6.518 -27.732 42.553 1.00 91.75 887 LEU A C 1
ATOM 6552 O O . LEU A 1 887 ? -6.752 -28.601 43.400 1.00 91.75 887 LEU A O 1
ATOM 6556 N N . PRO A 1 888 ? -5.711 -26.695 42.844 1.00 90.44 888 PRO A N 1
ATOM 6557 C CA . PRO A 1 888 ? -5.215 -26.485 44.197 1.00 90.44 888 PRO A CA 1
ATOM 6558 C C . PRO A 1 888 ? -6.376 -26.221 45.165 1.00 90.44 888 PRO A C 1
ATOM 6560 O O . PRO A 1 888 ? -7.422 -25.702 44.779 1.00 90.44 888 PRO A O 1
ATOM 6563 N N . ALA A 1 889 ? -6.193 -26.546 46.445 1.00 87.50 889 ALA A N 1
ATOM 6564 C CA . ALA A 1 889 ? -7.237 -26.339 47.446 1.00 87.50 889 ALA A CA 1
ATOM 6565 C C . ALA A 1 889 ? -7.710 -24.870 47.474 1.00 87.50 889 ALA A C 1
ATOM 6567 O O . ALA A 1 889 ? -6.898 -23.961 47.638 1.00 87.50 889 ALA A O 1
ATOM 6568 N N . GLY A 1 890 ? -9.022 -24.653 47.330 1.00 85.19 890 GLY A N 1
ATOM 6569 C CA . GLY A 1 890 ? -9.642 -23.321 47.322 1.00 85.19 890 GLY A CA 1
ATOM 6570 C C . GLY A 1 890 ? -9.699 -22.627 45.954 1.00 85.19 890 GLY A C 1
ATOM 6571 O O . GLY A 1 890 ? -10.231 -21.520 45.879 1.00 85.19 890 GLY A O 1
ATOM 6572 N N . TYR A 1 891 ? -9.192 -23.257 44.890 1.00 89.69 891 TYR A N 1
ATOM 6573 C CA . TYR A 1 891 ? -9.281 -22.746 43.523 1.00 89.69 891 TYR A CA 1
ATOM 6574 C C . TYR A 1 891 ? -10.454 -23.372 42.767 1.00 89.69 891 TYR A C 1
ATOM 6576 O O . TYR A 1 891 ? -10.774 -24.538 42.977 1.00 89.69 891 TYR A O 1
ATOM 6584 N N . HIS A 1 892 ? -11.040 -22.593 41.863 1.00 89.69 892 HIS A N 1
ATOM 6585 C CA . HIS A 1 892 ? -12.083 -23.002 40.927 1.00 89.69 892 HIS A CA 1
ATOM 6586 C C . HIS A 1 892 ? -11.718 -22.543 39.508 1.00 89.69 892 HIS A C 1
ATOM 6588 O O . HIS A 1 892 ? -10.919 -21.617 39.336 1.00 89.69 892 HIS A O 1
ATOM 6594 N N . LEU A 1 893 ? -12.275 -23.181 38.481 1.00 91.25 893 LEU A N 1
ATOM 6595 C CA . LEU A 1 893 ? -12.179 -22.730 37.099 1.00 91.25 893 LEU A CA 1
ATOM 6596 C C . LEU A 1 893 ? -12.794 -21.338 36.979 1.00 91.25 893 LEU A C 1
ATOM 6598 O O . LEU A 1 893 ? -13.908 -21.083 37.432 1.00 91.25 893 LEU A O 1
ATOM 6602 N N . THR A 1 894 ? -12.057 -20.427 36.355 1.00 86.12 894 THR A N 1
ATOM 6603 C CA . THR A 1 894 ? -12.453 -19.026 36.265 1.00 86.12 894 THR A CA 1
ATOM 6604 C C . THR A 1 894 ? -13.725 -18.881 35.414 1.00 86.12 894 THR A C 1
ATOM 6606 O O . THR A 1 894 ? -13.697 -19.190 34.218 1.00 86.12 894 THR A O 1
ATOM 6609 N N . PRO A 1 895 ? -14.840 -18.373 35.976 1.00 73.94 895 PRO A N 1
ATOM 6610 C CA . PRO A 1 895 ? -16.078 -18.196 35.224 1.00 73.94 895 PRO A CA 1
ATOM 6611 C C . PRO A 1 895 ? -15.877 -17.239 34.040 1.00 73.94 895 PRO A C 1
ATOM 6613 O O . PRO A 1 895 ? -15.369 -16.133 34.204 1.00 73.94 895 PRO A O 1
ATOM 6616 N N . GLY A 1 896 ? -16.257 -17.662 32.832 1.00 60.12 896 GLY A N 1
ATOM 6617 C CA . GLY A 1 896 ? -16.118 -16.863 31.606 1.00 60.12 896 GLY A CA 1
ATOM 6618 C C . GLY A 1 896 ? -14.742 -16.930 30.924 1.00 60.12 896 GLY A C 1
ATOM 6619 O O . GLY A 1 896 ? -14.654 -16.630 29.734 1.00 60.12 896 GLY A O 1
ATOM 6620 N N . ALA A 1 897 ? -13.690 -17.398 31.607 1.00 57.88 897 ALA A N 1
ATOM 6621 C CA . ALA A 1 897 ? -12.415 -17.737 30.975 1.00 57.88 897 ALA A CA 1
ATOM 6622 C C . ALA A 1 897 ? -12.464 -19.213 30.554 1.00 57.88 897 ALA A C 1
ATOM 6624 O O . ALA A 1 897 ? -12.296 -20.121 31.363 1.00 57.88 897 ALA A O 1
ATOM 6625 N N . ASN A 1 898 ? -12.791 -19.448 29.283 1.00 78.12 898 ASN A N 1
ATOM 6626 C CA . ASN A 1 898 ? -13.099 -20.763 28.718 1.00 78.12 898 ASN A CA 1
ATOM 6627 C C . ASN A 1 898 ? -11.908 -21.748 28.803 1.00 78.12 898 ASN A C 1
ATOM 6629 O O . ASN A 1 898 ? -11.137 -21.884 27.847 1.00 78.12 898 ASN A O 1
ATOM 6633 N N . SER A 1 899 ? -11.762 -22.425 29.948 1.00 85.94 899 SER A N 1
ATOM 6634 C CA . SER A 1 899 ? -10.827 -23.539 30.133 1.00 85.94 899 SER A CA 1
ATOM 6635 C C . SER A 1 899 ? -11.213 -24.673 29.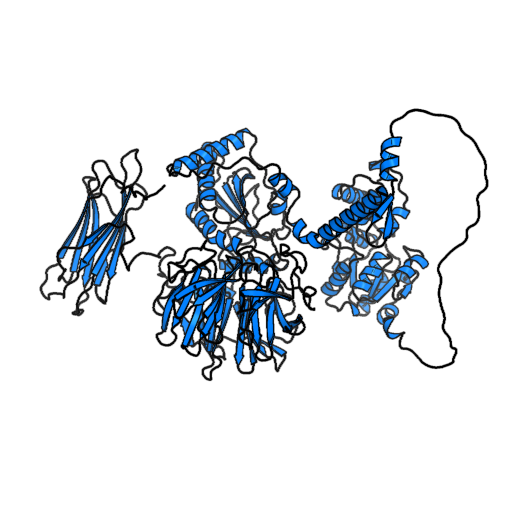193 1.00 85.94 899 SER A C 1
ATOM 6637 O O . SER A 1 899 ? -12.364 -25.109 29.176 1.00 85.94 899 SER A O 1
ATOM 6639 N N . ARG A 1 900 ? -10.266 -25.134 28.377 1.00 92.19 900 ARG A N 1
ATOM 6640 C CA . ARG A 1 900 ? -10.557 -26.014 27.240 1.00 92.19 900 ARG A CA 1
ATOM 6641 C C . ARG A 1 900 ? -9.458 -27.029 26.985 1.00 92.19 900 ARG A C 1
ATOM 6643 O O . ARG A 1 900 ? -8.331 -26.858 27.444 1.00 92.19 900 ARG A O 1
ATOM 6650 N N . PHE A 1 901 ? -9.787 -28.053 26.214 1.00 92.50 901 PHE A N 1
ATOM 6651 C CA . PHE A 1 901 ? -8.837 -29.004 25.664 1.00 92.50 901 PHE A CA 1
ATOM 6652 C C . PHE A 1 901 ? -8.928 -29.054 24.137 1.00 92.50 901 PHE A C 1
ATOM 6654 O O . PHE A 1 901 ? -9.987 -28.811 23.556 1.00 92.50 901 PHE A O 1
ATOM 6661 N N . GLU A 1 902 ? -7.815 -29.410 23.508 1.00 87.00 902 GLU A N 1
ATOM 6662 C CA . GLU A 1 902 ? -7.670 -29.678 22.079 1.00 87.00 902 GLU A CA 1
ATOM 6663 C C . GLU A 1 902 ? -6.921 -31.013 21.943 1.00 87.00 902 GLU A C 1
ATOM 6665 O O . GLU A 1 902 ? -5.870 -31.209 22.556 1.00 87.00 902 GLU A O 1
ATOM 6670 N N . ALA A 1 903 ? -7.488 -31.962 21.204 1.00 89.06 903 ALA A N 1
ATOM 6671 C CA . ALA A 1 903 ? -6.982 -33.317 21.050 1.00 89.06 903 ALA A CA 1
ATOM 6672 C C . ALA A 1 903 ? -6.648 -33.598 19.580 1.00 89.06 903 ALA A C 1
ATOM 6674 O O . ALA A 1 903 ? -7.469 -33.387 18.690 1.00 89.06 903 ALA A O 1
ATOM 6675 N N . ALA A 1 904 ? -5.446 -34.106 19.331 1.00 86.12 904 ALA A N 1
ATOM 6676 C CA . ALA A 1 904 ? -4.927 -34.383 18.000 1.00 86.12 904 ALA A CA 1
ATOM 6677 C C . ALA A 1 904 ? -4.238 -35.748 17.948 1.00 86.12 904 ALA A C 1
ATOM 6679 O O . ALA A 1 904 ? -3.786 -36.283 18.961 1.00 86.12 904 ALA A O 1
ATOM 6680 N N . VAL A 1 905 ? -4.130 -36.302 16.744 1.00 82.81 905 VAL A N 1
ATOM 6681 C CA . VAL A 1 905 ? -3.330 -37.499 16.478 1.00 82.81 905 VAL A CA 1
ATOM 6682 C C . VAL A 1 905 ? -2.073 -37.076 15.727 1.00 82.81 905 VAL A C 1
ATOM 6684 O O . VAL A 1 905 ? -2.163 -36.417 14.697 1.00 82.81 905 VAL A O 1
ATOM 6687 N N . LEU A 1 906 ? -0.902 -37.433 16.248 1.00 76.69 906 LEU A N 1
ATOM 6688 C CA . LEU A 1 906 ? 0.401 -37.116 15.667 1.00 76.69 906 LEU A CA 1
ATOM 6689 C C . LEU A 1 906 ? 1.016 -38.377 15.035 1.00 76.69 906 LEU A C 1
ATOM 6691 O O . LEU A 1 906 ? 1.043 -39.440 15.663 1.00 76.69 906 LEU A O 1
ATOM 6695 N N . GLY A 1 907 ? 1.538 -38.246 13.810 1.00 68.00 907 GLY A N 1
ATOM 6696 C CA . GLY A 1 907 ? 2.150 -39.333 13.030 1.00 68.00 907 GLY A CA 1
ATOM 6697 C C . GLY A 1 907 ? 1.216 -39.986 11.999 1.00 68.00 907 GLY A C 1
ATOM 6698 O O . GLY A 1 907 ? 0.059 -39.597 11.841 1.00 68.00 907 GLY A O 1
ATOM 6699 N N . SER A 1 908 ? 1.721 -40.987 11.268 1.00 56.56 908 SER A N 1
ATOM 6700 C CA . SER A 1 908 ? 0.995 -41.681 10.194 1.00 56.56 908 SER A CA 1
ATOM 6701 C C . SER A 1 908 ? -0.114 -42.577 10.745 1.00 56.56 908 SER A C 1
ATOM 6703 O O . SER A 1 908 ? 0.093 -43.760 10.991 1.00 56.56 908 SER A O 1
ATOM 6705 N N . THR A 1 909 ? -1.310 -42.031 10.936 1.00 57.38 909 THR A N 1
ATOM 6706 C CA . THR A 1 909 ? -2.475 -42.830 11.343 1.00 57.38 909 THR A CA 1
ATOM 6707 C C . THR A 1 909 ? -3.723 -42.377 10.597 1.00 57.38 909 THR A C 1
ATOM 6709 O O . THR A 1 909 ? -4.663 -41.818 11.161 1.00 57.38 909 THR A O 1
ATOM 6712 N N . GLY A 1 910 ? -3.742 -42.647 9.289 1.00 55.09 910 GLY A N 1
ATOM 6713 C CA . GLY A 1 910 ? -4.966 -42.604 8.492 1.00 55.09 910 GLY A CA 1
ATOM 6714 C C . GLY A 1 910 ? -5.945 -43.652 9.019 1.00 55.09 910 GLY A C 1
ATOM 6715 O O . GLY A 1 910 ? -5.917 -44.801 8.591 1.00 55.09 910 GLY A O 1
ATOM 6716 N N . GLY A 1 911 ? -6.750 -43.284 10.015 1.00 68.19 911 GLY A N 1
ATOM 6717 C CA . GLY A 1 911 ? -7.728 -44.193 10.604 1.00 68.19 911 GLY A CA 1
ATOM 6718 C C . GLY A 1 911 ? -8.139 -43.914 12.046 1.00 68.19 911 GLY A C 1
ATOM 6719 O O . GLY A 1 911 ? -9.105 -44.532 12.479 1.00 68.19 911 GLY A O 1
ATOM 6720 N N . VAL A 1 912 ? -7.472 -43.022 12.792 1.00 79.06 912 VAL A N 1
ATOM 6721 C CA . VAL A 1 912 ? -7.855 -42.711 14.184 1.00 79.06 912 VAL A CA 1
ATOM 6722 C C . VAL A 1 912 ? -8.711 -41.445 14.245 1.00 79.06 912 VAL A C 1
ATOM 6724 O O . VAL A 1 912 ? -8.284 -40.388 13.792 1.00 79.06 912 VAL A O 1
ATOM 6727 N N . GLN A 1 913 ? -9.910 -41.540 14.818 1.00 83.19 913 GLN A N 1
ATOM 6728 C CA . GLN A 1 913 ? -10.828 -40.414 15.015 1.00 83.19 913 GLN A CA 1
ATOM 6729 C C . GLN A 1 913 ? -10.954 -40.063 16.497 1.00 83.19 913 GLN A C 1
ATOM 6731 O O . GLN A 1 913 ? -11.050 -40.966 17.329 1.00 83.19 913 GLN A O 1
ATOM 6736 N N . LEU A 1 914 ? -10.986 -38.761 16.806 1.00 86.00 914 LEU A N 1
ATOM 6737 C CA . LEU A 1 914 ? -11.172 -38.213 18.151 1.00 86.00 914 LEU A CA 1
ATOM 6738 C C . LEU A 1 914 ? -12.506 -37.471 18.247 1.00 86.00 914 LEU A C 1
ATOM 6740 O O . LEU A 1 914 ? -12.805 -36.630 17.398 1.00 86.00 914 LEU A O 1
ATOM 6744 N N . GLN A 1 915 ? -13.297 -37.757 19.282 1.00 85.12 915 GLN A N 1
ATOM 6745 C CA . GLN A 1 915 ? -14.595 -37.122 19.485 1.00 85.12 915 GLN A CA 1
ATOM 6746 C C . GLN A 1 915 ? -14.865 -36.792 20.968 1.00 85.12 915 GLN A C 1
ATOM 6748 O O . GLN A 1 915 ? -14.943 -37.704 21.789 1.00 85.12 915 GLN A O 1
ATOM 6753 N N . PRO A 1 916 ? -15.075 -35.513 21.321 1.00 85.56 916 PRO A N 1
ATOM 6754 C CA . PRO A 1 916 ? -14.836 -34.340 20.480 1.00 85.56 916 PRO A CA 1
ATOM 6755 C C . PRO A 1 916 ? -13.322 -34.070 20.333 1.00 85.56 916 PRO A C 1
ATOM 6757 O O . PRO A 1 916 ? -12.545 -34.336 21.245 1.00 85.56 916 PRO A O 1
ATOM 6760 N N . GLY A 1 917 ? -12.895 -33.524 19.191 1.00 75.38 917 GLY A N 1
ATOM 6761 C CA . GLY A 1 917 ? -11.495 -33.118 18.971 1.00 75.38 917 GLY A CA 1
ATOM 6762 C C . GLY A 1 917 ? -11.080 -31.863 19.752 1.00 75.38 917 GLY A C 1
ATOM 6763 O O . GLY A 1 917 ? -9.897 -31.593 19.904 1.00 75.38 917 GLY A O 1
ATOM 6764 N N . ALA A 1 918 ? -12.036 -31.099 20.279 1.00 82.50 918 ALA A N 1
ATOM 6765 C CA . ALA A 1 918 ? -11.812 -29.998 21.209 1.00 82.50 918 ALA A CA 1
ATOM 6766 C C . ALA A 1 918 ? -13.077 -29.774 22.050 1.00 82.50 918 ALA A C 1
ATOM 6768 O O . ALA A 1 918 ? -14.182 -30.088 21.603 1.00 82.50 918 ALA A O 1
ATOM 6769 N N . GLY A 1 919 ? -12.941 -29.221 23.251 1.00 87.19 919 GLY A N 1
ATOM 6770 C CA . GLY A 1 919 ? -14.082 -28.970 24.134 1.00 87.19 919 GLY A CA 1
ATOM 6771 C C . GLY A 1 919 ? -13.704 -28.220 25.404 1.00 87.19 919 GLY A C 1
ATOM 6772 O O . GLY A 1 919 ? -12.531 -27.953 25.653 1.00 87.19 919 GLY A O 1
ATOM 6773 N N . SER A 1 920 ? -14.695 -27.858 26.215 1.00 88.06 920 SER A N 1
ATOM 6774 C CA . SER A 1 920 ? -14.460 -27.201 27.505 1.00 88.06 920 SER A CA 1
ATOM 6775 C C . SER A 1 920 ? -14.113 -28.220 28.591 1.00 88.06 920 SER A C 1
ATOM 6777 O O . SER A 1 920 ? -14.614 -29.344 28.592 1.00 88.06 920 SER A O 1
ATOM 6779 N N . LEU A 1 921 ? -13.264 -27.806 29.529 1.00 89.69 921 LEU A N 1
ATOM 6780 C CA . LEU A 1 921 ? -13.045 -28.510 30.787 1.00 89.69 921 LEU A CA 1
ATOM 6781 C C . LEU A 1 921 ? -14.090 -28.036 31.796 1.00 89.69 921 LEU A C 1
ATOM 6783 O O . LEU A 1 921 ? -14.306 -26.834 31.946 1.00 89.69 921 LEU A O 1
ATOM 6787 N N . THR A 1 922 ? -14.717 -28.975 32.496 1.00 90.94 922 THR A N 1
ATOM 6788 C CA . THR A 1 922 ? -15.722 -28.686 33.525 1.00 90.94 922 THR A CA 1
ATOM 6789 C C . THR A 1 922 ? -15.247 -29.171 34.879 1.00 90.94 922 THR A C 1
ATOM 6791 O O . THR A 1 922 ? -14.618 -30.226 34.974 1.00 90.94 922 THR A O 1
ATOM 6794 N N . GLU A 1 923 ? -15.566 -28.427 35.931 1.00 89.88 923 GLU A N 1
ATOM 6795 C CA . GLU A 1 923 ? -15.328 -28.899 37.291 1.00 89.88 923 GLU A CA 1
ATOM 6796 C C . GLU A 1 923 ? -16.111 -30.187 37.552 1.00 89.88 923 GLU A C 1
ATOM 6798 O O . GLU A 1 923 ? -17.249 -30.343 37.100 1.00 89.88 923 GLU A O 1
ATOM 6803 N N . ASP A 1 924 ? -15.482 -31.126 38.251 1.00 84.31 924 ASP A N 1
ATOM 6804 C CA . ASP A 1 924 ? -16.176 -32.284 38.791 1.00 84.31 924 ASP A CA 1
ATOM 6805 C C . ASP A 1 924 ? -17.212 -31.861 39.844 1.00 84.31 924 ASP A C 1
ATOM 6807 O O . ASP A 1 924 ? -17.252 -30.719 40.304 1.00 84.31 924 ASP A O 1
ATOM 6811 N N . SER A 1 925 ? -18.081 -32.794 40.235 1.00 78.25 925 SER A N 1
ATOM 6812 C CA . SER A 1 925 ? -19.166 -32.521 41.189 1.00 78.25 925 SER A CA 1
ATOM 6813 C C . SER A 1 925 ? -18.685 -31.968 42.533 1.00 78.25 925 SER A C 1
ATOM 6815 O O . SER A 1 925 ? -19.464 -31.333 43.241 1.00 78.25 925 SER A O 1
ATOM 6817 N N . ASP A 1 926 ? -17.419 -32.210 42.875 1.00 78.12 926 ASP A N 1
ATOM 6818 C CA . ASP A 1 926 ? -16.804 -31.792 44.131 1.00 78.12 926 ASP A CA 1
ATOM 6819 C C . ASP A 1 926 ? -16.032 -30.464 44.005 1.00 78.12 926 ASP A C 1
ATOM 6821 O O . ASP A 1 926 ? -15.530 -29.963 45.016 1.00 78.12 926 ASP A O 1
ATOM 6825 N N . GLY A 1 927 ? -15.922 -29.893 42.796 1.00 78.88 927 GLY A N 1
ATOM 6826 C CA . GLY A 1 927 ? -15.183 -28.657 42.518 1.00 78.88 927 GLY A CA 1
ATOM 6827 C C . GLY A 1 927 ? -13.672 -28.779 42.735 1.00 78.88 927 GLY A C 1
ATOM 6828 O O . GLY A 1 927 ? -13.002 -27.791 43.024 1.00 78.88 927 GLY A O 1
ATOM 6829 N N . ARG A 1 928 ? -13.124 -29.999 42.689 1.00 85.50 928 ARG A N 1
ATOM 6830 C CA . ARG A 1 928 ? -11.720 -30.299 43.023 1.00 85.50 928 ARG A CA 1
ATOM 6831 C C . ARG A 1 928 ? -10.863 -30.572 41.801 1.00 85.50 928 ARG A C 1
ATOM 6833 O O . ARG A 1 928 ? -9.640 -30.467 41.895 1.00 85.50 928 ARG A O 1
ATOM 6840 N N . ALA A 1 929 ? -11.463 -30.930 40.672 1.00 90.31 929 ALA A N 1
ATOM 6841 C CA . ALA A 1 929 ? -10.732 -31.194 39.443 1.00 90.31 929 ALA A CA 1
ATOM 6842 C C . ALA A 1 929 ? -11.464 -30.665 38.212 1.00 90.31 929 ALA A C 1
ATOM 6844 O O . ALA A 1 929 ? -12.681 -30.753 38.106 1.00 90.31 929 ALA A O 1
ATOM 6845 N N . ALA A 1 930 ? -10.697 -30.182 37.241 1.00 93.12 930 ALA A N 1
ATOM 6846 C CA . ALA A 1 930 ? -11.171 -29.913 35.895 1.00 93.12 930 ALA A CA 1
ATOM 6847 C C . ALA A 1 930 ? -11.133 -31.210 35.075 1.00 93.12 930 ALA A C 1
ATOM 6849 O O . ALA A 1 930 ? -10.099 -31.878 35.002 1.00 93.12 930 ALA A O 1
ATOM 6850 N N . SER A 1 931 ? -12.255 -31.577 34.465 1.00 93.62 931 SER A N 1
ATOM 6851 C CA . SER A 1 931 ? -12.441 -32.864 33.800 1.00 93.62 931 SER A CA 1
ATOM 6852 C C . SER A 1 931 ? -13.072 -32.728 32.418 1.00 93.62 931 SER A C 1
ATOM 6854 O O . SER A 1 931 ? -13.817 -31.788 32.143 1.00 93.62 931 SER A O 1
ATOM 6856 N N . ALA A 1 932 ? -12.738 -33.672 31.539 1.00 93.62 932 ALA A N 1
ATOM 6857 C CA . ALA A 1 932 ? -13.396 -33.892 30.256 1.00 93.62 932 ALA A CA 1
ATOM 6858 C C . ALA A 1 932 ? -13.073 -35.298 29.727 1.00 93.62 932 ALA A C 1
ATOM 6860 O O . ALA A 1 932 ? -12.144 -35.962 30.197 1.00 93.62 932 ALA A O 1
ATOM 6861 N N . VAL A 1 933 ? -13.847 -35.759 28.743 1.00 94.50 933 VAL A N 1
ATOM 6862 C CA . VAL A 1 933 ? -13.668 -37.070 28.109 1.00 94.50 933 VAL A CA 1
ATOM 6863 C C . VAL A 1 933 ? -13.498 -36.893 26.606 1.00 94.50 933 VAL A C 1
ATOM 6865 O O . VAL A 1 933 ? -14.306 -36.222 25.967 1.00 94.50 933 VAL A O 1
ATOM 6868 N N . VAL A 1 934 ? -12.464 -37.524 26.049 1.00 92.81 934 VAL A N 1
ATOM 6869 C CA . VAL A 1 934 ? -12.229 -37.609 24.602 1.00 92.81 934 VAL A CA 1
ATOM 6870 C C . VAL A 1 934 ? -12.329 -39.064 24.175 1.00 92.81 934 VAL A C 1
ATOM 6872 O O . VAL A 1 934 ? -11.558 -39.901 24.635 1.00 92.81 934 VAL A O 1
ATOM 6875 N N . LEU A 1 935 ? -13.268 -39.383 23.294 1.00 92.19 935 LEU A N 1
ATOM 6876 C CA . LEU A 1 935 ? -13.384 -40.711 22.702 1.00 92.19 935 LEU A CA 1
ATOM 6877 C C . LEU A 1 935 ? -12.380 -40.844 21.562 1.00 92.19 935 LEU A C 1
ATOM 6879 O O . LEU A 1 935 ? -12.235 -39.922 20.763 1.00 92.19 935 LEU A O 1
ATOM 6883 N N . PHE A 1 936 ? -11.723 -41.994 21.452 1.00 90.62 936 PHE A N 1
ATOM 6884 C CA . PHE A 1 936 ? -10.938 -42.350 20.276 1.00 90.62 936 PHE A CA 1
ATOM 6885 C C . PHE A 1 936 ? -11.469 -43.642 19.649 1.00 90.62 936 PHE A C 1
ATOM 6887 O O . PHE A 1 936 ? -11.911 -44.553 20.351 1.00 90.62 936 PHE A O 1
ATOM 6894 N N . SER A 1 937 ? -11.414 -43.744 18.323 1.00 87.44 937 SER A N 1
ATOM 6895 C CA . SER A 1 937 ? -11.758 -44.965 17.583 1.00 87.44 937 SER A CA 1
ATOM 6896 C C . SER A 1 937 ? -10.855 -45.148 16.367 1.00 87.44 937 SER A C 1
ATOM 6898 O O . SER A 1 937 ? -10.354 -44.169 15.817 1.00 87.44 937 SER A O 1
ATOM 6900 N N . ARG A 1 938 ? -10.612 -46.399 15.968 1.00 82.94 938 ARG A N 1
ATOM 6901 C CA . ARG A 1 938 ? -9.783 -46.781 14.818 1.00 82.94 938 ARG A CA 1
ATOM 6902 C C . ARG A 1 938 ? -10.644 -47.422 13.733 1.00 82.94 938 ARG A C 1
ATOM 6904 O O . ARG A 1 938 ? -11.453 -48.299 14.025 1.00 82.94 938 ARG A O 1
ATOM 6911 N N . GLN A 1 939 ? -10.458 -47.007 12.485 1.00 72.81 939 GLN A N 1
ATOM 6912 C CA . GLN A 1 939 ? -11.128 -47.576 11.313 1.00 72.81 939 GLN A CA 1
ATOM 6913 C C . GLN A 1 939 ? -10.686 -49.035 11.075 1.00 72.81 939 GLN A C 1
ATOM 6915 O O . GLN A 1 939 ? -9.515 -49.385 11.232 1.00 72.81 939 GLN A O 1
ATOM 6920 N N . ALA A 1 940 ? -11.625 -49.901 10.682 1.00 60.69 940 ALA A N 1
ATOM 6921 C CA . ALA A 1 940 ? -11.339 -51.308 10.405 1.00 60.69 940 ALA A CA 1
ATOM 6922 C C . ALA A 1 940 ? -10.391 -51.445 9.196 1.00 60.69 940 ALA A C 1
ATOM 6924 O O . ALA A 1 940 ? -10.679 -50.928 8.121 1.00 60.69 940 ALA A O 1
ATOM 6925 N N . GLY A 1 941 ? -9.266 -52.147 9.375 1.00 58.44 941 GLY A N 1
ATOM 6926 C CA . GLY A 1 941 ? -8.252 -52.366 8.333 1.00 58.44 941 GLY A CA 1
ATOM 6927 C C . GLY A 1 941 ? -6.967 -51.538 8.470 1.00 58.44 941 GLY A C 1
ATOM 6928 O O . GLY A 1 941 ? -6.028 -51.781 7.720 1.00 58.44 941 GLY A O 1
ATOM 6929 N N . SER A 1 942 ? -6.867 -50.615 9.438 1.00 57.06 942 SER A N 1
ATOM 6930 C CA . SER A 1 942 ? -5.613 -49.900 9.732 1.00 57.06 942 SER A CA 1
ATOM 6931 C C . SER A 1 942 ? -4.708 -50.738 10.656 1.00 57.06 942 SER A C 1
ATOM 6933 O O . SER A 1 942 ? -4.778 -50.615 11.883 1.00 57.06 942 SER A O 1
ATOM 6935 N N . SER A 1 943 ? -3.897 -51.639 10.094 1.00 53.34 943 SER A N 1
ATOM 6936 C CA . SER A 1 943 ? -3.003 -52.525 10.866 1.00 53.34 943 SER A CA 1
ATOM 6937 C C . SER A 1 943 ? -1.623 -51.939 11.192 1.00 53.34 943 SER A C 1
ATOM 6939 O O . SER A 1 943 ? -0.886 -52.544 11.971 1.00 53.34 943 SER A O 1
ATOM 6941 N N . ASP A 1 944 ? -1.275 -50.754 10.684 1.00 52.34 944 ASP A N 1
ATOM 6942 C CA . ASP A 1 944 ? 0.105 -50.261 10.743 1.00 52.34 944 ASP A CA 1
ATOM 6943 C C . ASP A 1 944 ? 0.300 -49.159 11.804 1.00 52.34 944 ASP A C 1
ATOM 6945 O O . ASP A 1 944 ? 0.005 -47.990 11.592 1.00 52.34 944 ASP A O 1
ATOM 6949 N N . GLY A 1 945 ? 0.770 -49.598 12.978 1.00 58.44 945 GLY A N 1
ATOM 6950 C CA . GLY A 1 945 ? 1.930 -49.057 13.713 1.00 58.44 945 GLY A CA 1
ATOM 6951 C C . GLY A 1 945 ? 2.044 -47.566 14.101 1.00 58.44 945 GLY A C 1
ATOM 6952 O O . GLY A 1 945 ? 2.154 -46.688 13.260 1.00 58.44 945 GLY A O 1
ATOM 6953 N N . SER A 1 946 ? 2.203 -47.332 15.415 1.00 62.78 946 SER A N 1
ATOM 6954 C CA . SER A 1 946 ? 2.769 -46.149 16.106 1.00 62.78 946 SER A CA 1
ATOM 6955 C C . SER A 1 946 ? 2.276 -44.755 15.687 1.00 62.78 946 SER A C 1
ATOM 6957 O O . SER A 1 946 ? 2.909 -44.061 14.895 1.00 62.78 946 SER A O 1
ATOM 6959 N N . GLY A 1 947 ? 1.205 -44.300 16.339 1.00 72.31 947 GLY A N 1
ATOM 6960 C CA . GLY A 1 947 ? 0.814 -42.888 16.413 1.00 72.31 947 GLY A CA 1
ATOM 6961 C C . GLY A 1 947 ? 0.834 -42.387 17.857 1.00 72.31 947 GLY A C 1
ATOM 6962 O O . GLY A 1 947 ? 0.996 -43.169 18.795 1.00 72.31 947 GLY A O 1
ATOM 6963 N N . LEU A 1 948 ? 0.654 -41.088 18.052 1.00 83.44 948 LEU A N 1
ATOM 6964 C CA . LEU A 1 948 ? 0.584 -40.468 19.373 1.00 83.44 948 LEU A CA 1
ATOM 6965 C C . LEU A 1 948 ? -0.711 -39.663 19.477 1.00 83.44 948 LEU A C 1
ATOM 6967 O O . LEU A 1 948 ? -0.900 -38.714 18.724 1.00 83.44 948 LEU A O 1
ATOM 6971 N N . LEU A 1 949 ? -1.601 -40.021 20.403 1.00 88.50 949 LEU A N 1
ATOM 6972 C CA . LEU A 1 949 ? -2.717 -39.142 20.753 1.00 88.50 949 LEU A CA 1
ATOM 6973 C C . LEU A 1 949 ? -2.183 -38.062 21.687 1.00 88.50 949 LEU A C 1
ATOM 6975 O O . LEU A 1 949 ? -1.638 -38.382 22.743 1.00 88.50 949 LEU A O 1
ATOM 6979 N N . ARG A 1 950 ? -2.342 -36.798 21.312 1.00 90.00 950 ARG A N 1
ATOM 6980 C CA . ARG A 1 950 ? -1.970 -35.652 22.136 1.00 90.00 950 ARG A CA 1
ATOM 6981 C C . ARG A 1 950 ? -3.214 -34.894 22.563 1.00 90.00 950 ARG A C 1
ATOM 6983 O O . ARG A 1 950 ? -4.063 -34.614 21.728 1.00 90.00 950 ARG A O 1
ATOM 6990 N N . VAL A 1 951 ? -3.300 -34.520 23.836 1.00 92.12 951 VAL A N 1
ATOM 6991 C CA . VAL A 1 951 ? -4.363 -33.653 24.359 1.00 92.12 951 VAL A CA 1
ATOM 6992 C C . VAL A 1 951 ? -3.748 -32.462 25.084 1.00 92.12 951 VAL A C 1
ATOM 6994 O O . VAL A 1 951 ? -3.160 -32.622 26.151 1.00 92.12 951 VAL A O 1
ATOM 6997 N N . LEU A 1 952 ? -3.875 -31.264 24.516 1.00 91.38 952 LEU A N 1
ATOM 6998 C CA . LEU A 1 952 ? -3.454 -30.009 25.133 1.00 91.38 952 LEU A CA 1
ATOM 6999 C C . LEU A 1 952 ? -4.621 -29.404 25.911 1.00 91.38 952 LEU A C 1
ATOM 7001 O O . LEU A 1 952 ? -5.655 -29.082 25.338 1.00 91.38 952 LEU A O 1
ATOM 7005 N N . CYS A 1 953 ? -4.438 -29.213 27.208 1.00 91.69 953 CYS A N 1
ATOM 7006 C CA . CYS A 1 953 ? -5.392 -28.591 28.113 1.00 91.69 953 CYS A CA 1
ATOM 7007 C C . CYS A 1 953 ? -4.899 -27.196 28.510 1.00 91.69 953 CYS A C 1
ATOM 7009 O O . CYS A 1 953 ? -3.764 -27.044 28.960 1.00 91.69 953 CYS A O 1
ATOM 7011 N N . LYS A 1 954 ? -5.769 -26.194 28.385 1.00 89.06 954 LYS A N 1
ATOM 7012 C CA . LYS A 1 954 ? -5.551 -24.801 28.792 1.00 89.06 954 LYS A CA 1
ATOM 7013 C C . LYS A 1 954 ? -6.489 -24.490 29.950 1.00 89.06 954 LYS A C 1
ATOM 7015 O O . LYS A 1 954 ? -7.706 -24.477 29.756 1.00 89.06 954 LYS A O 1
ATOM 7020 N N . LEU A 1 955 ? -5.935 -24.275 31.141 1.00 92.19 955 LEU A N 1
ATOM 7021 C CA . LEU A 1 955 ? -6.707 -24.071 32.365 1.00 92.19 955 LEU A CA 1
ATOM 7022 C C . LEU A 1 955 ? -6.525 -22.654 32.892 1.00 92.19 955 LEU A C 1
ATOM 7024 O O . LEU A 1 955 ? -5.400 -22.217 33.127 1.00 92.19 955 LEU A O 1
ATOM 7028 N N . TYR A 1 956 ? -7.649 -21.981 33.120 1.00 88.38 956 TYR A N 1
ATOM 7029 C CA . TYR A 1 956 ? -7.757 -20.724 33.849 1.00 88.38 956 TYR A CA 1
ATOM 7030 C C . TYR A 1 956 ? -8.460 -21.014 35.171 1.00 88.38 956 TYR A C 1
ATOM 7032 O O . TYR A 1 956 ? -9.600 -21.482 35.174 1.00 88.38 956 TYR A O 1
ATOM 7040 N N . PHE A 1 957 ? -7.778 -20.785 36.286 1.00 89.94 957 PHE A N 1
ATOM 7041 C CA . PHE A 1 957 ? -8.284 -21.128 37.612 1.00 89.94 957 PHE A CA 1
ATOM 7042 C C . PHE A 1 957 ? -7.903 -20.053 38.626 1.00 89.94 957 PHE A C 1
ATOM 7044 O O . PHE A 1 957 ? -6.828 -19.463 38.552 1.00 89.94 957 PHE A O 1
ATOM 7051 N N . CYS A 1 958 ? -8.782 -19.771 39.580 1.00 83.31 958 CYS A N 1
ATOM 7052 C CA . CYS A 1 958 ? -8.581 -18.711 40.560 1.00 83.31 958 CYS A CA 1
ATOM 7053 C C . CYS A 1 958 ? -9.139 -19.077 41.930 1.00 83.31 958 CYS A C 1
ATOM 7055 O O . CYS A 1 958 ? -10.031 -19.912 42.064 1.00 83.31 958 CYS A O 1
ATOM 7057 N N . GLN A 1 959 ? -8.611 -18.425 42.958 1.00 86.06 959 GLN A N 1
ATOM 7058 C CA . GLN A 1 959 ? -9.229 -18.392 44.274 1.00 86.06 959 GLN A CA 1
ATOM 7059 C C . GLN A 1 959 ? -10.131 -17.155 44.368 1.00 86.06 959 GLN A C 1
ATOM 7061 O O . GLN A 1 959 ? -9.877 -16.128 43.737 1.00 86.06 959 GLN A O 1
ATOM 7066 N N . LEU A 1 960 ? -11.221 -17.256 45.129 1.00 71.44 960 LEU A N 1
ATOM 7067 C CA . L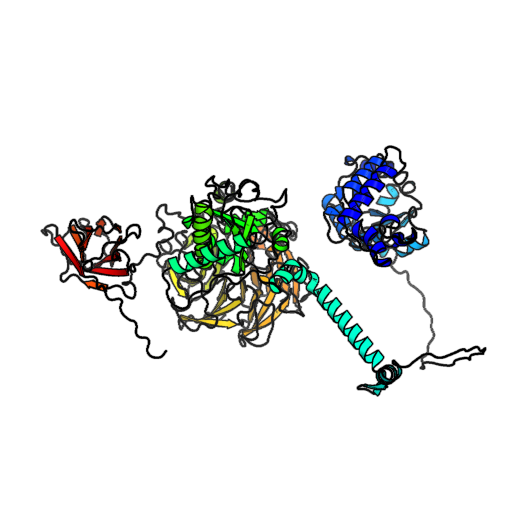EU A 1 960 ? -12.190 -16.171 45.276 1.00 71.44 960 LEU A CA 1
ATOM 7068 C C . LEU A 1 960 ? -11.504 -14.908 45.839 1.00 71.44 960 LEU A C 1
ATOM 7070 O O . LEU A 1 960 ? -11.036 -14.918 46.975 1.00 71.44 960 LEU A O 1
ATOM 7074 N N . GLY A 1 961 ? -11.454 -13.833 45.046 1.00 58.78 961 GLY A N 1
ATOM 7075 C CA . GLY A 1 961 ? -10.806 -12.570 45.425 1.00 58.78 961 GLY A CA 1
ATOM 7076 C C . GLY A 1 961 ? -9.289 -12.503 45.201 1.00 58.78 961 GLY A C 1
ATOM 7077 O O . GLY A 1 961 ? -8.676 -11.546 45.666 1.00 58.78 961 GLY A O 1
ATOM 7078 N N . ASP A 1 962 ? -8.697 -13.473 44.496 1.00 64.81 962 ASP A N 1
ATOM 7079 C CA . ASP A 1 962 ? -7.252 -13.561 44.239 1.00 64.81 962 ASP A CA 1
ATOM 7080 C C . ASP A 1 962 ? -6.912 -13.568 42.730 1.00 64.81 962 ASP A C 1
ATOM 7082 O O . ASP A 1 962 ? -7.800 -13.608 41.871 1.00 64.81 962 ASP A O 1
ATOM 7086 N N . VAL A 1 963 ? -5.620 -13.510 42.384 1.00 60.97 963 VAL A N 1
ATOM 7087 C CA . VAL A 1 963 ? -5.155 -13.485 40.981 1.00 60.97 963 VAL A CA 1
ATOM 7088 C C . VAL A 1 963 ? -5.485 -14.803 40.265 1.00 60.97 963 VAL A C 1
ATOM 7090 O O . VAL A 1 963 ? -5.185 -15.890 40.755 1.00 60.97 963 VAL A O 1
ATOM 7093 N N . CYS A 1 964 ? -6.086 -14.710 39.073 1.00 77.50 964 CYS A N 1
ATOM 7094 C CA . CYS A 1 964 ? -6.351 -15.872 38.223 1.00 77.50 964 CYS A CA 1
ATOM 7095 C C . CYS A 1 964 ? -5.047 -16.399 37.612 1.00 77.50 964 CYS A C 1
ATOM 7097 O O . CYS A 1 964 ? -4.259 -15.637 37.052 1.00 77.50 964 CYS A O 1
ATOM 7099 N N . LEU A 1 965 ? -4.839 -17.707 37.702 1.00 79.75 965 LEU A N 1
ATOM 7100 C CA . LEU A 1 965 ? -3.672 -18.405 37.188 1.00 79.75 965 LEU A CA 1
ATOM 7101 C C . LEU A 1 965 ? -4.005 -19.086 35.862 1.00 79.75 965 LEU A C 1
ATOM 7103 O O . LEU A 1 965 ? -5.132 -19.527 35.628 1.00 79.75 965 LEU A O 1
ATOM 7107 N N . PHE A 1 966 ? -2.995 -19.179 35.002 1.00 86.50 966 PHE A N 1
ATOM 7108 C CA . PHE A 1 966 ? -3.052 -19.899 33.739 1.00 86.50 966 PHE A CA 1
ATOM 7109 C C . PHE A 1 966 ? -2.003 -21.005 33.743 1.00 86.50 966 PHE A C 1
ATOM 7111 O O . PHE A 1 966 ? -0.839 -20.751 34.055 1.00 86.50 966 PHE A O 1
ATOM 7118 N N . GLN A 1 967 ? -2.410 -22.220 33.390 1.00 86.00 967 GLN A N 1
ATOM 7119 C CA . GLN A 1 967 ? -1.498 -23.345 33.220 1.00 86.00 967 GLN A CA 1
ATOM 7120 C C . GLN A 1 967 ? -1.900 -24.164 31.998 1.00 86.00 967 GLN A C 1
ATOM 7122 O O . GLN A 1 967 ? -3.069 -24.513 31.816 1.00 86.00 967 GLN A O 1
ATOM 7127 N N . GLU A 1 968 ? -0.900 -24.526 31.200 1.00 89.31 968 GLU A N 1
ATOM 7128 C CA . GLU A 1 968 ? -1.054 -25.490 30.116 1.00 89.31 968 GLU A CA 1
ATOM 7129 C C . GLU A 1 968 ? -0.530 -26.860 30.544 1.00 89.31 968 GLU A C 1
ATOM 7131 O O . GLU A 1 968 ? 0.524 -26.975 31.183 1.00 89.31 968 GLU A O 1
ATOM 7136 N N . VAL A 1 969 ? -1.275 -27.902 30.184 1.00 89.50 969 VAL A N 1
ATOM 7137 C CA . VAL A 1 969 ? -0.927 -29.303 30.435 1.00 89.50 969 VAL A CA 1
ATOM 7138 C C . VAL A 1 969 ? -1.116 -30.077 29.140 1.00 89.50 969 VAL A C 1
ATOM 7140 O O . VAL A 1 969 ? -2.189 -30.051 28.550 1.00 89.50 969 VAL A O 1
ATOM 7143 N N . CYS A 1 970 ? -0.082 -30.770 28.688 1.00 92.25 970 CYS A N 1
ATOM 7144 C CA . CYS A 1 970 ? -0.102 -31.583 27.483 1.00 92.25 970 CYS A CA 1
ATOM 7145 C C . CYS A 1 970 ? -0.039 -33.061 27.871 1.00 92.25 970 CYS A C 1
ATOM 7147 O O . CYS A 1 970 ? 0.888 -33.470 28.565 1.00 92.25 970 CYS A O 1
ATOM 7149 N N . PHE A 1 971 ? -0.987 -33.868 27.406 1.00 93.12 971 PHE A N 1
ATOM 7150 C CA . PHE A 1 971 ? -0.989 -35.315 27.595 1.00 93.12 971 PHE A CA 1
ATOM 7151 C C . PHE A 1 971 ? -0.604 -36.026 26.308 1.00 93.12 971 PHE A C 1
ATOM 7153 O O . PHE A 1 971 ? -1.187 -35.754 25.267 1.00 93.12 971 PHE A O 1
ATOM 7160 N N . ASP A 1 972 ? 0.327 -36.965 26.400 1.00 91.19 972 ASP A N 1
ATOM 7161 C CA . ASP A 1 972 ? 0.839 -37.759 25.286 1.00 91.19 972 ASP A CA 1
ATOM 7162 C C . ASP A 1 972 ? 0.522 -39.241 25.537 1.00 91.19 972 ASP A C 1
ATOM 7164 O O . ASP A 1 972 ? 1.014 -39.835 26.498 1.00 91.19 972 ASP A O 1
ATOM 7168 N N . VAL A 1 973 ? -0.293 -39.851 24.675 1.00 91.00 973 VAL A N 1
ATOM 7169 C CA . VAL A 1 973 ? -0.734 -41.249 24.780 1.00 91.00 973 VAL A CA 1
ATOM 7170 C C . VAL A 1 973 ? -0.269 -42.033 23.552 1.00 91.00 973 VAL A C 1
ATOM 7172 O O . VAL A 1 973 ? -0.844 -41.885 22.469 1.00 91.00 973 VAL A O 1
ATOM 7175 N N . PRO A 1 974 ? 0.782 -42.860 23.679 1.00 88.94 974 PRO A N 1
ATOM 7176 C CA . PRO A 1 974 ? 1.286 -43.625 22.550 1.00 88.94 974 PRO A CA 1
ATOM 7177 C C . PRO A 1 974 ? 0.274 -44.691 22.117 1.00 88.94 974 PRO A C 1
ATOM 7179 O O . PRO A 1 974 ? -0.391 -45.314 22.945 1.00 88.94 974 PRO A O 1
ATOM 7182 N N . LEU A 1 975 ? 0.169 -44.933 20.812 1.00 85.69 975 LEU A N 1
ATOM 7183 C CA . LEU A 1 975 ? -0.649 -45.996 20.236 1.00 85.69 975 LEU A CA 1
ATOM 7184 C C . LEU A 1 975 ? 0.230 -47.190 19.852 1.00 85.69 975 LEU A C 1
ATOM 7186 O O . LEU A 1 975 ? 1.213 -47.048 19.127 1.00 85.69 975 LEU A O 1
ATOM 7190 N N . ALA A 1 976 ? -0.151 -48.381 20.308 1.00 80.50 976 ALA A N 1
ATOM 7191 C CA . ALA A 1 976 ? 0.400 -49.655 19.848 1.00 80.50 976 ALA A CA 1
ATOM 7192 C C . ALA A 1 976 ? -0.465 -50.243 18.720 1.00 80.50 976 ALA A C 1
ATOM 7194 O O . ALA A 1 976 ? -1.590 -49.785 18.495 1.00 80.50 976 ALA A O 1
ATOM 7195 N N . ALA A 1 977 ? 0.042 -51.261 18.018 1.00 75.75 977 ALA A N 1
ATOM 7196 C CA . ALA A 1 977 ? -0.720 -51.989 16.999 1.00 75.75 977 ALA A CA 1
ATOM 7197 C C . ALA A 1 977 ? -2.054 -52.506 17.572 1.00 75.75 977 ALA A C 1
ATOM 7199 O O . ALA A 1 977 ? -2.105 -52.952 18.719 1.00 75.75 977 ALA A O 1
ATOM 7200 N N . ALA A 1 978 ? -3.134 -52.397 16.792 1.00 68.38 978 ALA A N 1
ATOM 7201 C CA . ALA A 1 978 ? -4.460 -52.805 17.245 1.00 68.38 978 ALA A CA 1
ATOM 7202 C C . ALA A 1 978 ? -4.511 -54.330 17.434 1.00 68.38 978 ALA A C 1
ATOM 7204 O O . ALA A 1 978 ? -4.195 -55.073 16.506 1.00 68.38 978 ALA A O 1
ATOM 7205 N N . ALA A 1 979 ? -4.915 -54.803 18.614 1.00 65.00 979 ALA A N 1
ATOM 7206 C CA . ALA A 1 979 ? -5.171 -56.225 18.835 1.00 65.00 979 ALA A CA 1
ATOM 7207 C C . ALA A 1 979 ? -6.624 -56.549 18.449 1.00 65.00 979 ALA A C 1
ATOM 7209 O O . ALA A 1 979 ? -7.546 -55.865 18.893 1.00 65.00 979 ALA A O 1
ATOM 7210 N N . SER A 1 980 ? -6.827 -57.586 17.630 1.00 56.81 980 SER A N 1
ATOM 7211 C CA . SER A 1 980 ? -8.123 -57.948 17.027 1.00 56.81 980 SER A CA 1
ATOM 7212 C C . SER A 1 980 ? -9.235 -58.281 18.031 1.00 56.81 980 SER A C 1
ATOM 7214 O O . SER A 1 980 ? -10.399 -58.214 17.657 1.00 56.81 980 SER A O 1
ATOM 7216 N N . ASP A 1 981 ? -8.885 -58.559 19.294 1.00 58.12 981 ASP A N 1
ATOM 7217 C CA . ASP A 1 981 ? -9.811 -58.891 20.390 1.00 58.12 981 ASP A CA 1
ATOM 7218 C C . ASP A 1 981 ? -9.747 -57.898 21.577 1.00 58.12 981 ASP A C 1
ATOM 7220 O O . ASP A 1 981 ? -10.195 -58.207 22.684 1.00 58.12 981 ASP A O 1
ATOM 7224 N N . ALA A 1 982 ? -9.157 -56.707 21.408 1.00 61.34 982 ALA A N 1
ATOM 7225 C CA . ALA A 1 982 ? -9.018 -55.758 22.516 1.00 61.34 982 ALA A CA 1
ATOM 7226 C C . ALA A 1 982 ? -10.346 -55.064 22.866 1.00 61.34 982 ALA A C 1
ATOM 7228 O O . ALA A 1 982 ? -10.916 -54.333 22.055 1.00 61.34 982 ALA A O 1
ATOM 7229 N N . ALA A 1 983 ? -10.794 -55.235 24.115 1.00 66.38 983 ALA A N 1
ATOM 7230 C CA . ALA A 1 983 ? -11.889 -54.462 24.696 1.00 66.38 983 ALA A CA 1
ATOM 7231 C C . ALA A 1 983 ? -11.593 -52.947 24.666 1.00 66.38 983 ALA A C 1
ATOM 7233 O O . ALA A 1 983 ? -10.432 -52.530 24.694 1.00 66.38 983 ALA A O 1
ATOM 7234 N N . SER A 1 984 ? -12.653 -52.127 24.637 1.00 80.44 984 SER A N 1
ATOM 7235 C CA . SER A 1 984 ? -12.551 -50.662 24.703 1.00 80.44 984 SER A CA 1
ATOM 7236 C C . SER A 1 984 ? -11.689 -50.228 25.895 1.00 80.44 984 SER A C 1
ATOM 7238 O O . SER A 1 984 ? -11.929 -50.668 27.021 1.00 80.44 984 SER A O 1
ATOM 7240 N N . ALA A 1 985 ? -10.679 -49.386 25.662 1.00 87.81 985 ALA A N 1
ATOM 7241 C CA . ALA A 1 985 ? -9.761 -48.948 26.715 1.00 87.81 985 ALA A CA 1
ATOM 7242 C C . ALA A 1 985 ? -10.261 -47.681 27.417 1.00 87.81 985 ALA A C 1
ATOM 7244 O O . ALA A 1 985 ? -10.786 -46.777 26.779 1.00 87.81 985 ALA A O 1
ATOM 7245 N N . VAL A 1 986 ? -10.018 -47.566 28.721 1.00 91.81 986 VAL A N 1
ATOM 7246 C CA . VAL A 1 986 ? -10.159 -46.300 29.453 1.00 91.81 986 VAL A CA 1
ATOM 7247 C C . VAL A 1 986 ? -8.771 -45.866 29.902 1.00 91.81 986 VAL A C 1
ATOM 7249 O O . VAL A 1 986 ? -8.117 -46.568 30.671 1.00 91.81 986 VAL A O 1
ATOM 7252 N N . VAL A 1 987 ? -8.317 -44.719 29.405 1.00 91.88 987 VAL A N 1
ATOM 7253 C CA . VAL A 1 987 ? -6.986 -44.163 29.654 1.00 91.88 987 VAL A CA 1
ATOM 7254 C C . VAL A 1 987 ? -7.129 -42.966 30.595 1.00 91.88 987 VAL A C 1
ATOM 7256 O O . VAL A 1 987 ? -7.580 -41.902 30.161 1.00 91.88 987 VAL A O 1
ATOM 7259 N N . PRO A 1 988 ? -6.786 -43.108 31.887 1.00 91.88 988 PRO A N 1
ATOM 7260 C CA . PRO A 1 988 ? -6.814 -41.989 32.819 1.00 91.88 988 PRO A CA 1
ATOM 7261 C C . PRO A 1 988 ? -5.629 -41.051 32.562 1.00 91.88 988 PRO A C 1
ATOM 7263 O O . PRO A 1 988 ? -4.475 -41.479 32.536 1.00 91.88 988 PRO A O 1
ATOM 7266 N N . LEU A 1 989 ? -5.920 -39.763 32.397 1.00 92.38 989 LEU A N 1
ATOM 7267 C CA . LEU A 1 989 ? -4.955 -38.696 32.152 1.00 92.38 989 LEU A CA 1
ATOM 7268 C C . LEU A 1 989 ? -5.057 -37.672 33.278 1.00 92.38 989 LEU A C 1
ATOM 7270 O O . LEU A 1 989 ? -5.942 -36.817 33.284 1.00 92.38 989 LEU A O 1
ATOM 7274 N N . SER A 1 990 ? -4.163 -37.795 34.258 1.00 92.12 990 SER A N 1
ATOM 7275 C CA . SER A 1 990 ? -4.205 -36.989 35.476 1.00 92.12 990 SER A CA 1
ATOM 7276 C C . SER A 1 990 ? -3.019 -36.045 35.612 1.00 92.12 990 SER A C 1
ATOM 7278 O O . SER A 1 990 ? -1.878 -36.444 35.376 1.00 92.12 990 SER A O 1
ATOM 7280 N N . PHE A 1 991 ? -3.277 -34.825 36.076 1.00 93.19 991 PHE A N 1
ATOM 7281 C CA . PHE A 1 991 ? -2.251 -33.855 36.462 1.00 93.19 991 PHE A CA 1
ATOM 7282 C C . PHE A 1 991 ? -2.715 -33.068 37.692 1.00 93.19 991 PHE A C 1
ATOM 7284 O O . PHE A 1 991 ? -3.911 -32.874 37.873 1.00 93.19 991 PHE A O 1
ATOM 7291 N N . ALA A 1 992 ? -1.796 -32.613 38.540 1.00 92.12 992 ALA A N 1
ATOM 7292 C CA . ALA A 1 992 ? -2.125 -31.768 39.686 1.00 92.12 992 ALA A CA 1
ATOM 7293 C C . ALA A 1 992 ? -1.507 -30.384 39.492 1.00 92.12 992 ALA A C 1
ATOM 7295 O O . ALA A 1 992 ? -0.290 -30.259 39.345 1.00 92.12 992 ALA A O 1
ATOM 7296 N N . LEU A 1 993 ? -2.347 -29.351 39.483 1.00 88.31 993 LEU A N 1
ATOM 7297 C CA . LEU A 1 993 ? -1.891 -27.970 39.383 1.00 88.31 993 LEU A CA 1
ATOM 7298 C C . LEU A 1 993 ? -1.197 -27.536 40.680 1.00 88.31 993 LEU A C 1
ATOM 7300 O O . LEU A 1 993 ? -1.538 -27.975 41.779 1.00 88.31 993 LEU A O 1
ATOM 7304 N N . SER A 1 994 ? -0.236 -26.625 40.550 1.00 78.44 994 SER A N 1
ATOM 7305 C CA . SER A 1 994 ? 0.448 -25.992 41.678 1.00 78.44 994 SER A CA 1
ATOM 7306 C C . SER A 1 994 ? -0.045 -24.557 41.851 1.00 78.44 994 SER A C 1
ATOM 7308 O O . SER A 1 994 ? -0.143 -23.817 40.878 1.00 78.44 994 SER A O 1
ATOM 7310 N N . ALA A 1 995 ? -0.287 -24.139 43.097 1.00 70.62 995 ALA A N 1
ATOM 7311 C CA . ALA A 1 995 ? -0.614 -22.749 43.440 1.00 70.62 995 ALA A CA 1
ATOM 7312 C C . ALA A 1 995 ? 0.611 -21.808 43.431 1.00 70.62 995 ALA A C 1
ATOM 7314 O O . ALA A 1 995 ? 0.485 -20.619 43.708 1.00 70.62 995 ALA A O 1
ATOM 7315 N N . ARG A 1 996 ? 1.819 -22.323 43.160 1.00 59.66 996 ARG A N 1
ATOM 7316 C CA . ARG A 1 996 ? 3.039 -21.510 43.061 1.00 59.66 996 ARG A CA 1
ATOM 7317 C C . ARG A 1 996 ? 3.342 -21.213 41.599 1.00 59.66 996 ARG A C 1
ATOM 7319 O O . ARG A 1 996 ? 3.703 -22.129 40.864 1.00 59.66 996 ARG A O 1
ATOM 7326 N N . ALA A 1 997 ? 3.266 -19.941 41.212 1.00 43.22 997 ALA A N 1
ATOM 7327 C CA . ALA A 1 997 ? 3.885 -19.472 39.978 1.00 43.22 997 ALA A CA 1
ATOM 7328 C C . ALA A 1 997 ? 5.383 -19.850 39.989 1.00 43.22 997 ALA A C 1
ATOM 7330 O O . ALA A 1 997 ? 6.043 -19.652 41.018 1.00 43.22 997 ALA A O 1
ATOM 7331 N N . PRO A 1 998 ? 5.951 -20.398 38.902 1.00 36.50 998 PRO A N 1
ATOM 7332 C CA . PRO A 1 998 ? 7.393 -20.536 38.807 1.00 36.50 998 PRO A CA 1
ATOM 7333 C C . PRO A 1 998 ? 8.005 -19.131 38.779 1.00 36.50 998 PRO A C 1
ATOM 7335 O O . PRO A 1 998 ? 7.780 -18.351 37.857 1.00 36.50 998 PRO A O 1
ATOM 7338 N N . ALA A 1 999 ? 8.769 -18.798 39.818 1.00 32.22 999 ALA A N 1
ATOM 7339 C CA . ALA A 1 999 ? 9.632 -17.630 39.807 1.00 32.22 999 ALA A CA 1
ATOM 7340 C C . ALA A 1 999 ? 10.727 -17.864 38.758 1.00 32.22 999 ALA A C 1
ATOM 7342 O O . ALA A 1 999 ? 11.624 -18.681 38.964 1.00 32.22 999 ALA A O 1
ATOM 7343 N N . VAL A 1 1000 ? 10.649 -17.167 37.626 1.00 30.06 1000 VAL A N 1
ATOM 7344 C CA . VAL A 1 1000 ? 11.781 -17.052 36.705 1.00 30.06 1000 VAL A CA 1
ATOM 7345 C C . VAL A 1 1000 ? 12.758 -16.066 37.338 1.00 30.06 1000 VAL A C 1
ATOM 7347 O O . VAL A 1 1000 ? 12.602 -14.853 37.225 1.00 30.06 1000 VAL A O 1
ATOM 7350 N N . THR A 1 1001 ? 13.752 -16.578 38.057 1.00 28.61 1001 THR A N 1
ATOM 7351 C CA . THR A 1 1001 ? 14.927 -15.796 38.444 1.00 28.61 1001 THR A CA 1
ATOM 7352 C C . THR A 1 1001 ? 15.775 -15.562 37.198 1.00 28.61 1001 THR A C 1
ATOM 7354 O O . THR A 1 1001 ? 16.472 -16.462 36.732 1.00 28.61 1001 THR A O 1
ATOM 7357 N N . LEU A 1 1002 ? 15.718 -14.349 36.647 1.00 28.62 1002 LEU A N 1
ATOM 7358 C CA . LEU A 1 1002 ? 16.703 -13.881 35.675 1.00 28.62 1002 LEU A CA 1
ATOM 7359 C C . LEU A 1 1002 ? 18.017 -13.600 36.427 1.00 28.62 1002 LEU A C 1
ATOM 7361 O O . LEU A 1 1002 ? 18.005 -12.818 37.380 1.00 28.62 1002 LEU A O 1
ATOM 7365 N N . PRO A 1 1003 ? 19.155 -14.212 36.057 1.00 27.31 1003 PRO A N 1
ATOM 7366 C CA . PRO A 1 1003 ? 20.435 -13.814 36.615 1.00 27.31 1003 PRO A CA 1
ATOM 7367 C C . PRO A 1 1003 ? 20.842 -12.465 36.008 1.00 27.31 1003 PRO A C 1
ATOM 7369 O O . PRO A 1 1003 ? 21.139 -12.396 34.818 1.00 27.31 1003 PRO A O 1
ATOM 7372 N N . GLY A 1 1004 ? 20.897 -11.416 36.834 1.00 41.03 1004 GLY A N 1
ATOM 7373 C CA . GLY A 1 1004 ? 21.634 -10.187 36.516 1.00 41.03 1004 GLY A CA 1
ATOM 7374 C C . GLY A 1 1004 ? 20.829 -8.928 36.176 1.00 41.03 1004 GLY A C 1
ATOM 7375 O O . GLY A 1 1004 ? 21.277 -8.172 35.318 1.00 41.03 1004 GLY A O 1
ATOM 7376 N N . LEU A 1 1005 ? 19.716 -8.661 36.866 1.00 30.31 1005 LEU A N 1
ATOM 7377 C CA . LEU A 1 1005 ? 19.181 -7.300 37.027 1.00 30.31 1005 LEU A CA 1
ATOM 7378 C C . LEU A 1 1005 ? 18.982 -6.980 38.507 1.00 30.31 1005 LEU A C 1
ATOM 7380 O O . LEU A 1 1005 ? 18.377 -7.828 39.202 1.00 30.31 1005 LEU A O 1
#

Secondary structure (DSSP, 8-state):
-HHHHS----GGGGGGGTTS-HHHHHHHHHHHTT----HHHHHHHHHHHHHHHT-STTS--S-TTHHHHHHHHHHTT---EEE-SS-HHHHHHHHHHTT--GGG-SEEE-GGG-SS-TTSSHHHHHHHHHHTS-GGG-EEEESSHHHHHHHHHTT-EEEEETTSS-HHHHHHT--SEEESSGGG--HHHHHH---GGGS--------------------------------------SSHHHHHHHT-EEEPGGG-EEEHHHHHHHHHHHHHHHHHHHHHHTHHHHTTS-HHHHHHHHS---------SS---HHHHHHHHHHHHHHHHHTT-SPBPPPPPTT--EEBSSPP-TTTTTTTSEEEEEEE-SS-HHHHTTHHHHHHHHHHTTTSSEEEEEEE--SSSGGGSHHHHHHHHHHHT--S-EEE-TT-HHHHHHT--SSSEEEEE-TTSBEEEEEESS--HHHHHHHHHHHHHHHHHTT----PPPP-B-GGGT-SHHHH-S-SS--EEEEE-STT-EEEEEEGGGTEEEEEETTSBEEEEES-SSBS-B-EETTT-BBSSEEEEEEETTTTEEEEEETTTTEEEEEETTTTEEEEEE--SS----SSEEEEBTTS--S-EEEEEE-TTSSEEEEEEGGGTEEEEEETTTTEEEEEE--S-BS-B-BSSGGG-BBS-EEEEEE-TTSSEEEEEETTTTEEEEEETTT--EEEEEES-SS-TT-------B-EEGGGSB-SS--EEEE-TTS-EEEEETTTTEEEEEETTTTEEEEEE--SSS--B-EEGGGSB-S-EEEEEE-GGG-EEEEETTTTEEEEEETTTTEEEEE--BS-PPP---TTSPPTT-----SSPPTTPEEEE-SS-B--SEEEEEEEEEPPTTEEEPTTS--EEEEEEESS-TTEEEESSEEE-EE-TTSSEEEEEEEEEE-TT------EEEEEEEEEEEETTSPPEEEEEEEEEEBPPPPTTPPPEEEEEEEE--SS------TT-

Radius of gyration: 36.57 Å; chains: 1; bounding box: 72×136×95 Å

Sequence (1005 aa):
MAKLYSITVDPDDFIPFTGTGEANFLGGVARKYGAPFELESCKAKFFEIYMSRYCRPGAGIGHKGARALVEACRAAGLKTAVASSADRVKVDANLAAADIPLDLFDAIVSADAFEHLKPSPDIFLAAARELGVDPSSCVVIEDAVAGVQAARSAGMRVIGVTTTLEPAAMQSAMPDWIQPDVQSITVADIKGLQSIEQQQQPQQPQQDKEQQQAQQSDDSIAVAATGGAAEPPAANGGGRRTQGWLDGMVQLPAGYRTSRRDLLKFASLGGAFGSLYVGVSRAQSLSYASPRALLNALFPQGQLPAKSGAPESGNGRVAAFKRYIADMEKRGGGQAVPEFPSGLDWFNAPPLRLSRELRGKVLVLDFWTYCCINCIHVLPDLAAIERKYSGAPVAVVGVHSAKFDNEKDSEAIRNAVLRYEISHPVVNDGNMTLWRGLGVSSWPTLAVVSPRGRVIAMLPGEGHRQDVDDILAAALEHYGESGQLDNTPVPSALEKDKDPLLAASPLRYPGKVASDLTAAGRLFVADSTNNRIVVTDAKGRFLEAIGCGAPGLVDGGYEEAALYRPQGVAYSLKRNVLYVADTENHALREVDLTNKTVKTLAGNGVKGGDYSGGASGSSQLLNSPWDVVLDSTERYVYVALAGQHQVWRYDTATGVAANFSGNGYERNQNSGGALTTSWAQPSGLSLAPDGQSLFVADSESSTVRRLDLATGGGQACVGGDPMFSDNLFRFGDKDGSGSDALLQHPLAVLARPDGKVIVADSYNHRLKELDPATNTIRTLAGSGTAGYRDGSGTTAQLSEPAGLAAGPGGTIIVCDTNNSRIRVWDPATQRLSTLELQGVPPPRRSPDGPPAGAAGAAVEPPPGAALVRASSAVAAASGELRLSIALPAGYHLTPGANSRFEAAVLGSTGGVQLQPGAGSLTEDSDGRAASAVVLFSRQAGSSDGSGLLRVLCKLYFCQLGDVCLFQEVCFDVPLAAAASDAASAVVPLSFALSARAPAVTLPGL

InterPro domains:
  IPR001258 NHL repeat [PF01436] (563-588)
  IPR001258 NHL repeat [PF01436] (798-825)
  IPR006439 HAD hydrolase, subfamily IA [PR00413] (73-86)
  IPR006439 HAD hydrolase, subfamily IA [PR00413] (105-121)
  IPR006439 HAD hydrolase, subfamily IA [PR00413] (123-143)
  IPR006439 HAD hydrolase, subfamily IA [PR00413] (150-163)
  IPR006439 HAD hydrolase, subfamily IA [TIGR01509] (65-161)
  IPR011042 Six-bladed beta-propeller, TolB-like [G3DSA:2.120.10.30] (495-636)
  IPR011042 Six-bladed beta-propeller, TolB-like [G3DSA:2.120.10.30] (637-769)
  IPR011042 Six-bladed beta-propeller, TolB-like [G3DSA:2.120.10.30] (770-858)
  IPR012336 Thioredoxin-like fold [PF13905] (360-455)
  IPR013766 Thioredoxin domain [PS51352] (331-477)
  IPR023214 HAD superfamily [G3DSA:3.40.50.1000] (61-200)
  IPR036249 Thioredoxin-like superfamily [SSF52833] (334-472)
  IPR036412 HAD-like superfamily [SSF56784] (3-185)
  IPR045302 NHL2, NHL repeat domain [cd14951] (546-888)

pLDDT: mean 83.91, std 18.55, range [23.56, 98.94]

Foldseek 3Di:
DCVVFVDDFDPVQLQVCPQFEPCCSVVVRCVVVVHDDDPPVSVVVVCVVCLVQQLDAQSQQDFPCPQVQLVQCVVVVHAAEAQGQYAPSVVVSRCNNNVHDPVSHLYYFYNVPDPGTFLALVSVLVSCVSSVHQLCLAEAEEAGLRVLNSSVVSNHAYEYEPPSHDPVRSVVSPHLHYDPTPNPDHPCNSVVRDDPVVVDDDDDDDDDDDDDDDDDDDDDDDDDDDDDDDDDDDDDDDPPVVVVQQQDWDADPPGDIDGNVVVVVVVVVVVVVVVVCVCVVCVLVVLLQAPVLVVCVVPPDDDQPDPDPDDPDLVVNLVSLLVLQVVCVVVVHAAFQDWDDPPWDKAQFDDDTLVPLLAQAWEKEKAAALLALQQLQCQVLVVVVCVVCPLPSYAYEYEHAYLDPLRLDPLSVLLSCVQSVRNGMYTRPPVCPRSNVNRPRAPIKIFTAASNRHTSDIRHTHDCSSVNVSNNSSRSVNCVVVVRHDSPDRGGDHSNVVDCCLVVFLAAQFFAWEWDQPPQAKIFIQSQQQQWTFIDHLLQEGDDIAALSDADQDWFARNGGGAHRKAAWEADPVQRKIWIQRFQQQFIWIQRPVVRIIDTLEGDRDADPDQWWFDTGNVHGAHGFAYWYAFPVSQWIWTQRQRQQFIWIQGPVVSTITTLAALSDQWQAFDQARNNGGAHRFAEWEQFLVSQWIWTCRFLQQFIWIQGNVHRTIGGLAAHDPPGGHPSSGADQAWFAHHVGHAHRWRYWYQDNVRKIWTCSFSQQFIWIARRVRSTIDTLAALSDADQDKFATNRGHAHRWRYWYAGPPRWIWISSRSSSFIWIQDPVVNIIGGSDNPPSDRNNPPPPDPPPPPVPDDDDFPVQAAEAEFPDAAQAQKAKEKEWEFEPPQKAFDPPPFWKKAKDKADPAPFKDKVPRMDGFDQDPVRGTTIDMIMIHGDPPRQDDKIKIKMKTWTWMDHVPGDIDIHIYMYIHIHGGHDPPDDHDYGYDYHYDDPDDPPPDDPDD